Protein AF-F2U776-F1 (afdb_monomer_lite)

Structure (mmCIF, N/CA/C/O backbone):
data_AF-F2U776-F1
#
_entry.id   AF-F2U776-F1
#
loop_
_atom_site.group_PDB
_atom_site.id
_atom_site.type_symbol
_atom_site.label_atom_id
_atom_site.label_alt_id
_atom_site.label_comp_id
_atom_site.label_asym_id
_atom_site.label_entity_id
_atom_site.label_seq_id
_atom_site.pdbx_PDB_ins_code
_atom_site.Cartn_x
_atom_site.Cartn_y
_atom_site.Cartn_z
_atom_site.occupancy
_atom_site.B_iso_or_equiv
_atom_site.auth_seq_id
_atom_site.auth_comp_id
_atom_site.auth_asym_id
_atom_site.auth_atom_id
_atom_site.pdbx_PDB_model_num
ATOM 1 N N . MET A 1 1 ? -17.935 -45.907 -36.571 1.00 31.62 1 MET A N 1
ATOM 2 C CA . MET A 1 1 ? -17.083 -46.957 -37.171 1.00 31.62 1 MET A CA 1
ATOM 3 C C . MET A 1 1 ? -15.821 -46.990 -36.313 1.00 31.62 1 MET A C 1
ATOM 5 O O . MET A 1 1 ? -15.300 -45.922 -36.042 1.00 31.62 1 MET A O 1
ATOM 9 N N . GLU A 1 2 ? -15.523 -48.061 -35.570 1.00 27.98 2 GLU A N 1
ATOM 10 C CA . GLU A 1 2 ? -14.954 -49.338 -36.061 1.00 27.98 2 GLU A CA 1
ATOM 11 C C . GLU A 1 2 ? -13.571 -49.132 -36.712 1.00 27.98 2 GLU A C 1
ATOM 13 O O . GLU A 1 2 ? -13.506 -48.421 -37.706 1.00 27.98 2 GLU A O 1
ATOM 18 N N . ARG A 1 3 ? -12.446 -49.705 -36.234 1.00 29.72 3 ARG A N 1
ATOM 19 C CA . ARG A 1 3 ? -12.151 -50.647 -35.110 1.00 29.72 3 ARG A CA 1
ATOM 20 C C . ARG A 1 3 ? -10.824 -50.227 -34.423 1.00 29.72 3 ARG A C 1
ATOM 22 O O . ARG A 1 3 ? -10.019 -49.561 -35.056 1.00 29.72 3 ARG A O 1
ATOM 29 N N . GLN A 1 4 ? -10.623 -50.407 -33.107 1.00 36.78 4 GLN A N 1
ATOM 30 C CA . GLN A 1 4 ? -9.922 -51.544 -32.443 1.00 36.78 4 GLN A CA 1
ATOM 31 C C . GLN A 1 4 ? -8.743 -52.153 -33.247 1.00 36.78 4 GLN A C 1
ATOM 33 O O . GLN A 1 4 ? -8.875 -52.359 -34.445 1.00 36.78 4 GLN A O 1
ATOM 38 N N . THR A 1 5 ? -7.582 -52.534 -32.690 1.00 39.44 5 THR A N 1
ATOM 39 C CA . THR A 1 5 ? -7.150 -52.944 -31.320 1.00 39.44 5 THR A CA 1
ATOM 40 C C . THR A 1 5 ? -5.742 -52.361 -31.035 1.00 39.44 5 THR A C 1
ATOM 42 O O . THR A 1 5 ? -5.087 -51.940 -31.980 1.00 39.44 5 THR A O 1
ATOM 45 N N . ARG A 1 6 ? -5.163 -52.281 -29.823 1.00 33.88 6 ARG A N 1
ATOM 46 C CA . ARG A 1 6 ? -5.210 -53.077 -28.567 1.00 33.88 6 ARG A CA 1
ATOM 47 C C . ARG A 1 6 ? -5.164 -52.103 -27.355 1.00 33.88 6 ARG A C 1
ATOM 49 O O . ARG A 1 6 ? -4.855 -50.940 -27.561 1.00 33.88 6 ARG A O 1
ATOM 56 N N . ALA A 1 7 ? -5.431 -52.470 -26.099 1.00 26.92 7 ALA A N 1
ATOM 57 C CA . ALA A 1 7 ? -5.542 -53.794 -25.479 1.00 26.92 7 ALA A CA 1
ATOM 58 C C . ALA A 1 7 ? -6.696 -53.867 -24.455 1.00 26.92 7 ALA A C 1
ATOM 60 O O . ALA A 1 7 ? -7.111 -52.851 -23.909 1.00 26.92 7 ALA A O 1
ATOM 61 N N . ALA A 1 8 ? -7.188 -55.080 -24.181 1.00 27.41 8 ALA A N 1
ATOM 62 C CA . ALA A 1 8 ? -8.235 -55.346 -23.190 1.00 27.41 8 ALA A CA 1
ATOM 63 C C . ALA A 1 8 ? -7.960 -56.675 -22.458 1.00 27.41 8 ALA A C 1
ATOM 65 O O . ALA A 1 8 ? -8.485 -57.725 -22.823 1.00 27.41 8 ALA A O 1
ATOM 66 N N . ALA A 1 9 ? -7.075 -56.617 -21.462 1.00 30.56 9 ALA A N 1
ATOM 67 C CA . ALA A 1 9 ? -6.707 -57.692 -20.536 1.00 30.56 9 ALA A CA 1
ATOM 68 C C . ALA A 1 9 ? -5.895 -57.039 -19.394 1.00 30.56 9 ALA A C 1
ATOM 70 O O . ALA A 1 9 ? -4.898 -56.393 -19.694 1.00 30.56 9 ALA A O 1
ATOM 71 N N . LEU A 1 10 ? -6.244 -57.098 -18.104 1.00 28.78 10 LEU A N 1
ATOM 72 C CA . LEU A 1 10 ? -7.331 -57.787 -17.389 1.00 28.78 10 LEU A CA 1
ATOM 73 C C . LEU A 1 10 ? -8.234 -56.772 -16.659 1.00 28.78 10 LEU A C 1
ATOM 75 O O . LEU A 1 10 ? -7.736 -55.816 -16.077 1.00 28.78 10 LEU A O 1
ATOM 79 N N . LEU A 1 11 ? -9.540 -57.047 -16.579 1.00 32.41 11 LEU A N 1
ATOM 80 C CA . LEU A 1 11 ? -10.465 -56.376 -15.653 1.00 32.41 11 LEU A CA 1
ATOM 81 C C . LEU A 1 11 ? -11.256 -57.458 -14.907 1.00 32.41 11 LEU A C 1
ATOM 83 O O . LEU A 1 11 ? -12.336 -57.855 -15.335 1.00 32.41 11 LEU A O 1
ATOM 87 N N . LEU A 1 12 ? -10.647 -58.030 -13.859 1.00 32.81 12 LEU A N 1
ATOM 88 C CA . LEU A 1 12 ? -11.198 -59.211 -13.176 1.00 32.81 12 LEU A CA 1
ATOM 89 C C . LEU A 1 12 ? -10.659 -59.432 -11.740 1.00 32.81 12 LEU A C 1
ATOM 91 O O . LEU A 1 12 ? -10.381 -60.566 -11.366 1.00 32.81 12 LEU A O 1
ATOM 95 N N . PHE A 1 13 ? -10.486 -58.373 -10.929 1.00 31.08 13 PHE A N 1
ATOM 96 C CA . PHE A 1 13 ? -10.065 -58.539 -9.517 1.00 31.08 13 PHE A CA 1
ATOM 97 C C . PHE A 1 13 ? -10.500 -57.447 -8.504 1.00 31.08 13 PHE A C 1
ATOM 99 O O . PHE A 1 13 ? -9.905 -57.348 -7.437 1.00 31.08 13 PHE A O 1
ATOM 106 N N . VAL A 1 14 ? -11.528 -56.624 -8.782 1.00 34.31 14 VAL A N 1
ATOM 107 C CA . VAL A 1 14 ? -11.872 -55.454 -7.920 1.00 34.31 14 VAL A CA 1
ATOM 108 C C . VAL A 1 14 ? -13.353 -55.384 -7.485 1.00 34.31 14 VAL A C 1
ATOM 110 O O . VAL A 1 14 ? -13.890 -54.305 -7.273 1.00 34.31 14 VAL A O 1
ATOM 113 N N . VAL A 1 15 ? -14.039 -56.525 -7.318 1.00 34.31 15 VAL A N 1
ATOM 114 C CA . VAL A 1 15 ? -15.360 -56.584 -6.637 1.00 34.31 15 VAL A CA 1
ATOM 115 C C . VAL A 1 15 ? -15.468 -57.848 -5.767 1.00 34.31 15 VAL A C 1
ATOM 117 O O . VAL A 1 15 ? -16.225 -58.766 -6.070 1.00 34.31 15 VAL A O 1
ATOM 120 N N . ALA A 1 16 ? -14.669 -57.925 -4.696 1.00 28.88 16 ALA A N 1
ATOM 121 C CA . ALA A 1 16 ? -14.733 -59.024 -3.716 1.00 28.88 16 ALA A CA 1
ATOM 122 C C . ALA A 1 16 ? -14.216 -58.653 -2.302 1.00 28.88 16 ALA A C 1
ATOM 124 O O . ALA A 1 16 ? -13.761 -59.525 -1.567 1.00 28.88 16 ALA A O 1
ATOM 125 N N . ALA A 1 17 ? -14.267 -57.373 -1.912 1.00 29.36 17 ALA A N 1
ATOM 126 C CA . ALA A 1 17 ? -13.871 -56.918 -0.574 1.00 29.36 17 ALA A CA 1
ATOM 127 C C . ALA A 1 17 ? -14.722 -55.714 -0.129 1.00 29.36 17 ALA A C 1
ATOM 129 O O . ALA A 1 17 ? -14.384 -54.565 -0.395 1.00 29.36 17 ALA A O 1
ATOM 130 N N . LEU A 1 18 ? -15.851 -55.991 0.528 1.00 33.75 18 LEU A N 1
ATOM 131 C CA . LEU A 1 18 ? -16.645 -54.990 1.248 1.00 33.75 18 LEU A CA 1
ATOM 132 C C . LEU A 1 18 ? -16.301 -55.011 2.745 1.00 33.75 18 LEU A C 1
ATOM 134 O O . LEU A 1 18 ? -15.897 -56.042 3.278 1.00 33.75 18 LEU A O 1
ATOM 138 N N . SER A 1 19 ? -16.551 -53.877 3.406 1.00 34.94 19 SER A N 1
ATOM 139 C CA . SER A 1 19 ? -16.680 -53.712 4.864 1.00 34.94 19 SER A CA 1
ATOM 140 C C . SER A 1 19 ? -15.535 -54.231 5.753 1.00 34.94 19 SER A C 1
ATOM 142 O O . SER A 1 19 ? -15.598 -55.335 6.292 1.00 34.94 19 SER A O 1
ATOM 144 N N . ALA A 1 20 ? -14.577 -53.348 6.036 1.00 29.34 20 ALA A N 1
ATOM 145 C CA . ALA A 1 20 ? -13.920 -53.249 7.340 1.00 29.34 20 ALA A CA 1
ATOM 146 C C . ALA A 1 20 ? -13.562 -51.774 7.600 1.00 29.34 20 ALA A C 1
ATOM 148 O O . ALA A 1 20 ? -13.175 -51.068 6.669 1.00 29.34 20 ALA A O 1
ATOM 149 N N . ASP A 1 21 ? -13.714 -51.299 8.837 1.00 35.12 21 ASP A N 1
ATOM 150 C CA . ASP A 1 21 ? -13.443 -49.903 9.188 1.00 35.12 21 ASP A CA 1
ATOM 151 C C . ASP A 1 21 ? -11.970 -49.519 9.036 1.00 35.12 21 ASP A C 1
ATOM 153 O O . ASP A 1 21 ? -11.085 -50.192 9.573 1.00 35.12 21 ASP A O 1
ATOM 157 N N . ARG A 1 22 ? -11.736 -48.323 8.482 1.00 30.34 22 ARG A N 1
ATOM 158 C CA . ARG A 1 22 ? -10.868 -47.345 9.152 1.00 30.34 22 ARG A CA 1
ATOM 159 C C . ARG A 1 22 ? -11.071 -45.919 8.648 1.00 30.34 22 ARG A C 1
ATOM 161 O O . ARG A 1 22 ? -10.611 -45.548 7.575 1.00 30.34 22 ARG A O 1
ATOM 168 N N . ALA A 1 23 ? -11.643 -45.084 9.512 1.00 32.53 23 ALA A N 1
ATOM 169 C CA . ALA A 1 23 ? -11.255 -43.683 9.546 1.00 32.53 23 ALA A CA 1
ATOM 170 C C . ALA A 1 23 ? -9.793 -43.624 10.024 1.00 32.53 23 ALA A C 1
ATOM 172 O O . ALA A 1 23 ? -9.512 -43.813 11.208 1.00 32.53 23 ALA A O 1
ATOM 173 N N . GLN A 1 24 ? -8.856 -43.429 9.097 1.00 35.75 24 GLN A N 1
ATOM 174 C CA . GLN A 1 24 ? -7.484 -43.055 9.431 1.00 35.75 24 GLN A CA 1
ATOM 175 C C . GLN A 1 24 ? -7.376 -41.536 9.362 1.00 35.75 24 GLN A C 1
ATOM 177 O O . GLN A 1 24 ? -7.664 -40.932 8.333 1.00 35.75 24 GLN A O 1
ATOM 182 N N . SER A 1 25 ? -6.964 -40.930 10.472 1.00 37.38 25 SER A N 1
ATOM 183 C CA . SER A 1 25 ? -6.558 -39.529 10.513 1.00 37.38 25 SER A CA 1
ATOM 184 C C . SER A 1 25 ? -5.449 -39.295 9.490 1.00 37.38 25 SER A C 1
ATOM 186 O O . SER A 1 25 ? -4.417 -39.969 9.553 1.00 37.38 25 SER A O 1
ATOM 188 N N . GLN A 1 26 ? -5.637 -38.332 8.588 1.00 47.69 26 GLN A N 1
ATOM 189 C CA . GLN A 1 26 ? -4.534 -37.797 7.796 1.00 47.69 26 GLN A CA 1
ATOM 190 C C . GLN A 1 26 ? -3.515 -37.204 8.775 1.00 47.69 26 GLN A C 1
ATOM 192 O O . GLN A 1 26 ? -3.814 -36.242 9.479 1.00 47.69 26 GLN A O 1
ATOM 197 N N . SER A 1 27 ? -2.341 -37.828 8.880 1.00 55.12 27 SER A N 1
ATOM 198 C CA . SER A 1 27 ? -1.219 -37.249 9.616 1.00 55.12 27 SER A CA 1
ATOM 199 C C . SER A 1 27 ? -0.654 -36.097 8.787 1.00 55.12 27 SER A C 1
ATOM 201 O O . SER A 1 27 ? -0.427 -36.228 7.580 1.00 55.12 27 SER A O 1
ATOM 203 N N . THR A 1 28 ? -0.453 -34.966 9.456 1.00 60.34 28 THR A N 1
ATOM 204 C CA . THR A 1 28 ? 0.184 -33.760 8.917 1.00 60.34 28 THR A CA 1
ATOM 205 C C . THR A 1 28 ? 1.711 -33.842 8.980 1.00 60.34 28 THR A C 1
ATOM 207 O O . THR A 1 28 ? 2.383 -32.875 8.640 1.00 60.34 28 THR A O 1
ATOM 210 N N . ASP A 1 29 ? 2.271 -34.967 9.436 1.00 69.69 29 ASP A N 1
ATOM 211 C CA . ASP A 1 29 ? 3.666 -35.069 9.854 1.00 69.69 29 ASP A CA 1
ATOM 212 C C . ASP A 1 29 ? 4.610 -35.436 8.705 1.00 69.69 29 ASP A C 1
ATOM 214 O O . ASP A 1 29 ? 4.379 -36.402 7.972 1.00 69.69 29 ASP A O 1
ATOM 218 N N . ALA A 1 30 ? 5.722 -34.706 8.600 1.00 66.50 30 ALA A N 1
ATOM 219 C CA . ALA A 1 30 ? 6.781 -34.988 7.640 1.00 66.50 30 ALA A CA 1
ATOM 220 C C . ALA A 1 30 ? 7.526 -36.291 7.989 1.00 66.50 30 ALA A C 1
ATOM 222 O O . ALA A 1 30 ? 7.537 -37.251 7.212 1.00 66.50 30 ALA A O 1
ATOM 223 N N . CYS A 1 31 ? 8.103 -36.344 9.195 1.00 76.31 31 CYS A N 1
ATOM 224 C CA . CYS A 1 31 ? 8.897 -37.465 9.694 1.00 76.31 31 CYS A CA 1
ATOM 225 C C . CYS A 1 31 ? 8.284 -38.044 10.981 1.00 76.31 31 CYS A C 1
ATOM 227 O O . CYS A 1 31 ? 7.831 -37.306 11.854 1.00 76.31 31 CYS A O 1
ATOM 229 N N . THR A 1 32 ? 8.321 -39.371 11.148 1.00 67.31 32 THR A N 1
ATOM 230 C CA . THR A 1 32 ? 8.000 -40.001 12.444 1.00 67.31 32 THR A CA 1
ATOM 231 C C . THR A 1 32 ? 9.248 -40.079 13.332 1.00 67.31 32 THR A C 1
ATOM 233 O O . THR A 1 32 ? 10.378 -39.998 12.844 1.00 67.31 32 THR A O 1
ATOM 236 N N . ALA A 1 33 ? 9.059 -40.301 14.638 1.00 55.88 33 ALA A N 1
ATOM 237 C CA . ALA A 1 33 ? 10.112 -40.344 15.664 1.00 55.88 33 ALA A CA 1
ATOM 238 C C . ALA A 1 33 ? 11.085 -41.554 15.583 1.00 55.88 33 ALA A C 1
ATOM 240 O O . ALA A 1 33 ? 11.598 -42.014 16.602 1.00 55.88 33 ALA A O 1
ATOM 241 N N . GLY A 1 34 ? 11.329 -42.087 14.383 1.00 53.41 34 GLY A N 1
ATOM 242 C CA . GLY A 1 34 ? 12.240 -43.203 14.119 1.00 53.41 34 GLY A CA 1
ATOM 243 C C . GLY A 1 34 ? 12.725 -43.322 12.667 1.00 53.41 34 GLY A C 1
ATOM 244 O O . GLY A 1 34 ? 13.192 -44.392 12.291 1.00 53.41 34 GLY A O 1
ATOM 245 N N . GLY A 1 35 ? 12.587 -42.280 11.835 1.00 51.94 35 GLY A N 1
ATOM 246 C CA . GLY A 1 35 ? 13.133 -42.259 10.463 1.00 51.94 35 GLY A CA 1
ATOM 247 C C . GLY A 1 35 ? 12.410 -43.141 9.431 1.00 51.94 35 GLY A C 1
ATOM 248 O O . GLY A 1 35 ? 12.839 -43.225 8.286 1.00 51.94 35 GLY A O 1
ATOM 249 N N . LEU A 1 36 ? 11.300 -43.781 9.807 1.00 48.84 36 LEU A N 1
ATOM 250 C CA . LEU A 1 36 ? 10.407 -44.508 8.899 1.00 48.84 36 LEU A CA 1
ATOM 251 C C . LEU A 1 36 ? 9.158 -43.659 8.655 1.00 48.84 36 LEU A C 1
ATOM 253 O O . LEU A 1 36 ? 8.496 -43.245 9.608 1.00 48.84 36 LEU A O 1
ATOM 257 N N . SER A 1 37 ? 8.859 -43.338 7.400 1.00 51.41 37 SER A N 1
ATOM 258 C CA . SER A 1 37 ? 7.905 -42.272 7.094 1.00 51.41 37 SER A CA 1
ATOM 259 C C . SER A 1 37 ? 6.441 -42.702 7.087 1.00 51.41 37 SER A C 1
ATOM 261 O O . SER A 1 37 ? 6.101 -43.871 6.904 1.00 51.41 37 SER A O 1
ATOM 263 N N . ALA A 1 38 ? 5.570 -41.705 7.260 1.00 59.19 38 ALA A N 1
ATOM 264 C CA . ALA A 1 38 ? 4.174 -41.782 6.845 1.00 59.19 38 ALA A CA 1
ATOM 265 C C . ALA A 1 38 ? 3.949 -41.122 5.469 1.00 59.19 38 ALA A C 1
ATOM 267 O O . ALA A 1 38 ? 3.064 -41.570 4.741 1.00 59.19 38 ALA A O 1
ATOM 268 N N . ARG A 1 39 ? 4.724 -40.073 5.118 1.00 76.38 39 ARG A N 1
ATOM 269 C CA . ARG A 1 39 ? 4.600 -39.331 3.842 1.00 76.38 39 ARG A CA 1
ATOM 270 C C . ARG A 1 39 ? 5.926 -38.861 3.205 1.00 76.38 39 ARG A C 1
ATOM 272 O O . ARG A 1 39 ? 6.029 -38.970 1.992 1.00 76.38 39 ARG A O 1
ATOM 279 N N . CYS A 1 40 ? 6.933 -38.398 3.963 1.00 86.38 40 CYS A N 1
ATOM 280 C CA . CYS A 1 40 ? 8.183 -37.829 3.402 1.00 86.38 40 CYS A CA 1
ATOM 281 C C . CYS A 1 40 ? 9.423 -38.722 3.582 1.00 86.38 40 CYS A C 1
ATOM 283 O O . CYS A 1 40 ? 9.559 -39.384 4.607 1.00 86.38 40 CYS A O 1
ATOM 285 N N . ALA A 1 41 ? 10.377 -38.714 2.651 1.00 87.19 41 ALA A N 1
ATOM 286 C CA . ALA A 1 41 ? 11.663 -39.390 2.819 1.00 87.19 41 ALA A CA 1
ATOM 287 C C . ALA A 1 41 ? 12.618 -38.547 3.688 1.00 87.19 41 ALA A C 1
ATOM 289 O O . ALA A 1 41 ? 13.099 -37.500 3.264 1.00 87.19 41 ALA A O 1
ATOM 290 N N . CYS A 1 42 ? 12.910 -39.010 4.906 1.00 87.31 42 CYS A N 1
ATOM 291 C CA . CYS A 1 42 ? 13.800 -38.322 5.847 1.00 87.31 42 CYS A CA 1
ATOM 292 C C . CYS A 1 42 ? 15.104 -39.122 6.007 1.00 87.31 42 CYS A C 1
ATOM 294 O O . CYS A 1 42 ? 15.063 -40.244 6.514 1.00 87.31 42 CYS A O 1
ATOM 296 N N . TYR A 1 43 ? 16.244 -38.583 5.563 1.00 85.44 43 TYR A N 1
ATOM 297 C CA . TYR A 1 43 ? 17.527 -39.303 5.541 1.00 85.44 43 TYR A CA 1
ATOM 298 C C . TYR A 1 43 ? 18.744 -38.393 5.772 1.00 85.44 43 TYR A C 1
ATOM 300 O O . TYR A 1 43 ? 18.673 -37.171 5.672 1.00 85.44 43 TYR A O 1
ATOM 308 N N . GLU A 1 44 ? 19.887 -39.002 6.085 1.00 83.25 44 GLU A N 1
ATOM 309 C CA . GLU A 1 44 ? 21.158 -38.313 6.334 1.00 83.25 44 GLU A CA 1
ATOM 310 C C . GLU A 1 44 ? 22.194 -38.722 5.283 1.00 83.25 44 GLU A C 1
ATOM 312 O O . GLU A 1 44 ? 22.385 -39.904 4.998 1.00 83.25 44 GLU A O 1
ATOM 317 N N . SER A 1 45 ? 22.865 -37.727 4.708 1.00 80.94 45 SER A N 1
ATOM 318 C CA . SER A 1 45 ? 23.924 -37.870 3.712 1.00 80.94 45 SER A CA 1
ATOM 319 C C . SER A 1 45 ? 25.022 -36.858 4.041 1.00 80.94 45 SER A C 1
ATOM 321 O O . SER A 1 45 ? 25.077 -35.777 3.459 1.00 80.94 45 SER A O 1
ATOM 323 N N . LEU A 1 46 ? 25.861 -37.222 5.020 1.00 73.19 46 LEU A N 1
ATOM 324 C CA . LEU A 1 46 ? 26.871 -36.363 5.654 1.00 73.19 46 LEU A CA 1
ATOM 325 C C . LEU A 1 46 ? 27.607 -35.451 4.644 1.00 73.19 46 LEU A C 1
ATOM 327 O O . LEU A 1 46 ? 28.217 -35.972 3.707 1.00 73.19 46 LEU A O 1
ATOM 331 N N . PRO A 1 47 ? 27.614 -34.118 4.851 1.00 79.19 47 PRO A N 1
ATOM 332 C CA . PRO A 1 47 ? 27.224 -33.411 6.078 1.00 79.19 47 PRO A CA 1
ATOM 333 C C . PRO A 1 47 ? 25.717 -33.143 6.241 1.00 79.19 47 PRO A C 1
ATOM 335 O O . PRO A 1 47 ? 25.316 -32.685 7.307 1.00 79.19 47 PRO A O 1
ATOM 338 N N . ASP A 1 48 ? 24.897 -33.411 5.225 1.00 87.25 48 ASP A N 1
ATOM 339 C CA . ASP A 1 48 ? 23.533 -32.886 5.126 1.00 87.25 48 ASP A CA 1
ATOM 340 C C . ASP A 1 48 ? 22.436 -33.824 5.650 1.00 87.25 48 ASP A C 1
ATOM 342 O O . ASP A 1 48 ? 22.544 -35.056 5.613 1.00 87.25 48 ASP A O 1
ATOM 346 N N . ARG A 1 49 ? 21.337 -33.215 6.113 1.00 89.19 49 ARG A N 1
ATOM 347 C CA . ARG A 1 49 ? 20.133 -33.888 6.609 1.00 89.19 49 ARG A CA 1
ATOM 348 C C . ARG A 1 49 ? 18.933 -33.469 5.765 1.00 89.19 49 ARG A C 1
ATOM 350 O O . ARG A 1 49 ? 18.519 -32.310 5.794 1.00 89.19 49 ARG A O 1
ATOM 357 N N . PHE A 1 50 ? 18.396 -34.429 5.023 1.00 91.81 50 PHE A N 1
ATOM 358 C CA . PHE A 1 50 ? 17.360 -34.241 4.017 1.00 91.81 50 PHE A CA 1
ATOM 359 C C . PHE A 1 50 ? 15.980 -34.604 4.564 1.00 91.81 50 PHE A C 1
ATOM 361 O O . PHE A 1 50 ? 15.797 -35.654 5.189 1.00 91.81 50 PHE A O 1
ATOM 368 N N . VAL A 1 51 ? 14.999 -33.758 4.258 1.00 92.38 51 VAL A N 1
ATOM 369 C CA . VAL A 1 51 ? 13.567 -34.035 4.406 1.00 92.38 51 VAL A CA 1
ATOM 370 C C . VAL A 1 51 ? 12.912 -33.772 3.058 1.00 92.38 51 VAL A C 1
ATOM 372 O O . VAL A 1 51 ? 12.693 -32.623 2.680 1.00 92.38 51 VAL A O 1
ATOM 375 N N . ASP A 1 52 ? 12.627 -34.843 2.326 1.00 92.00 52 ASP A N 1
ATOM 376 C CA . ASP A 1 52 ? 12.004 -34.790 1.008 1.00 92.00 52 ASP A CA 1
ATOM 377 C C . ASP A 1 52 ? 10.522 -35.180 1.084 1.00 92.00 52 ASP A C 1
ATOM 379 O O . ASP A 1 52 ? 10.156 -36.349 1.218 1.00 92.00 52 ASP A O 1
ATOM 383 N N . CYS A 1 53 ? 9.664 -34.166 1.025 1.00 92.69 53 CYS A N 1
ATOM 384 C CA . CYS A 1 53 ? 8.210 -34.258 0.950 1.00 92.69 53 CYS A CA 1
ATOM 385 C C . CYS A 1 53 ? 7.687 -33.993 -0.479 1.00 92.69 53 CYS A C 1
ATOM 387 O O . CYS A 1 53 ? 6.520 -33.625 -0.646 1.00 92.69 53 CYS A O 1
ATOM 389 N N . THR A 1 54 ? 8.523 -34.128 -1.514 1.00 93.06 54 THR A N 1
ATOM 390 C CA . THR A 1 54 ? 8.132 -33.842 -2.903 1.00 93.06 54 THR A CA 1
ATOM 391 C C . THR A 1 54 ? 6.987 -34.751 -3.357 1.00 93.06 54 THR A C 1
ATOM 393 O O . THR A 1 54 ? 7.027 -35.964 -3.149 1.00 93.06 54 THR A O 1
ATOM 396 N N . SER A 1 55 ? 5.951 -34.182 -3.982 1.00 93.25 55 SER A N 1
ATOM 397 C CA . SER A 1 55 ? 4.737 -34.908 -4.410 1.00 93.25 55 SER A CA 1
ATOM 398 C C . SER A 1 55 ? 3.986 -35.662 -3.290 1.00 93.25 55 SER A C 1
ATOM 400 O O . SER A 1 55 ? 3.207 -36.576 -3.570 1.00 93.25 55 SER A O 1
ATOM 402 N N . ALA A 1 56 ? 4.195 -35.318 -2.013 1.00 89.69 56 ALA A N 1
ATOM 403 C CA . ALA A 1 56 ? 3.591 -36.033 -0.884 1.00 89.69 56 ALA A CA 1
ATOM 404 C C . ALA A 1 56 ? 2.092 -35.723 -0.666 1.00 89.69 56 ALA A C 1
ATOM 406 O O . ALA A 1 56 ? 1.414 -36.468 0.052 1.00 89.69 56 ALA A O 1
ATOM 407 N N . GLY A 1 57 ? 1.566 -34.656 -1.280 1.00 89.44 57 GLY A N 1
ATOM 408 C CA . GLY A 1 57 ? 0.160 -34.231 -1.256 1.00 89.44 57 GLY A CA 1
ATOM 409 C C . GLY A 1 57 ? -0.224 -33.381 -0.039 1.00 89.44 57 GLY A C 1
ATOM 410 O O . GLY A 1 57 ? -1.248 -33.654 0.595 1.00 89.44 57 GLY A O 1
ATOM 411 N N . PHE A 1 58 ? 0.625 -32.432 0.356 1.00 90.94 58 PHE A N 1
ATOM 412 C CA . PHE A 1 58 ? 0.337 -31.467 1.425 1.00 90.94 58 PHE A CA 1
ATOM 413 C C . PHE A 1 58 ? -0.332 -30.194 0.890 1.00 90.94 58 PHE A C 1
ATOM 415 O O . PHE A 1 58 ? 0.043 -29.696 -0.163 1.00 90.94 58 PHE A O 1
ATOM 422 N N . ASP A 1 59 ? -1.290 -29.656 1.640 1.00 91.38 59 ASP A N 1
ATOM 423 C CA . ASP A 1 59 ? -2.035 -28.418 1.369 1.00 91.38 59 ASP A CA 1
ATOM 424 C C . ASP A 1 59 ? -1.589 -27.223 2.248 1.00 91.38 59 ASP A C 1
ATOM 426 O O . ASP A 1 59 ? -1.885 -26.066 1.937 1.00 91.38 59 ASP A O 1
ATOM 430 N N . ASP A 1 60 ? -0.821 -27.496 3.307 1.00 90.69 60 ASP A N 1
ATOM 431 C CA . ASP A 1 60 ? -0.160 -26.531 4.199 1.00 90.69 60 ASP A CA 1
ATOM 432 C C . ASP A 1 60 ? 1.229 -27.078 4.618 1.00 90.69 60 ASP A C 1
ATOM 434 O O . ASP A 1 60 ? 1.575 -28.222 4.307 1.00 90.69 60 ASP A O 1
ATOM 438 N N . ILE A 1 61 ? 2.047 -26.285 5.316 1.00 91.06 61 ILE A N 1
ATOM 439 C CA . ILE A 1 61 ? 3.393 -26.696 5.756 1.00 91.06 61 ILE A CA 1
ATOM 440 C C . ILE A 1 61 ? 3.302 -27.875 6.756 1.00 91.06 61 ILE A C 1
ATOM 442 O O . ILE A 1 61 ? 2.615 -27.753 7.776 1.00 91.06 61 ILE A O 1
ATOM 446 N N . PRO A 1 62 ? 3.995 -29.012 6.526 1.00 89.25 62 PRO A N 1
ATOM 447 C CA . PRO A 1 62 ? 3.848 -30.199 7.366 1.00 89.25 62 PRO A CA 1
ATOM 448 C C . PRO A 1 62 ? 4.462 -30.042 8.764 1.00 89.25 62 PRO A C 1
ATOM 450 O O . PRO A 1 62 ? 5.483 -29.382 8.969 1.00 89.25 62 PRO A O 1
ATOM 453 N N . THR A 1 63 ? 3.857 -30.712 9.745 1.00 84.94 63 THR A N 1
ATOM 454 C CA . THR A 1 63 ? 4.322 -30.749 11.137 1.00 84.94 63 THR A CA 1
ATOM 455 C C . THR A 1 63 ? 5.506 -31.703 11.321 1.00 84.94 63 THR A C 1
ATOM 457 O O . THR A 1 63 ? 5.778 -32.565 10.488 1.00 84.94 63 THR A O 1
ATOM 460 N N . ASN A 1 64 ? 6.221 -31.579 12.445 1.00 84.25 64 ASN A N 1
ATOM 461 C CA . ASN A 1 64 ? 7.312 -32.489 12.830 1.00 84.25 64 ASN A CA 1
ATOM 462 C C . ASN A 1 64 ? 8.456 -32.621 11.794 1.00 84.25 64 ASN A C 1
ATOM 464 O O . ASN A 1 64 ? 9.045 -33.691 11.628 1.00 84.25 64 ASN A O 1
ATOM 468 N N . ILE A 1 65 ? 8.819 -31.511 11.140 1.00 89.00 65 ILE A N 1
ATOM 469 C CA . ILE A 1 65 ? 10.106 -31.368 10.440 1.00 89.00 65 ILE A CA 1
ATOM 470 C C . ILE A 1 65 ? 11.233 -31.318 11.501 1.00 89.00 65 ILE A C 1
ATOM 472 O O . ILE A 1 65 ? 11.148 -30.505 12.427 1.00 89.00 65 ILE A O 1
ATOM 476 N N . PRO A 1 66 ? 12.286 -32.157 11.422 1.00 87.94 66 PRO A N 1
ATOM 477 C CA . PRO A 1 66 ? 13.421 -32.108 12.345 1.00 87.94 66 PRO A CA 1
ATOM 478 C C . PRO A 1 66 ? 14.169 -30.765 12.308 1.00 87.94 66 PRO A C 1
ATOM 480 O O . PRO A 1 66 ? 14.538 -30.282 11.241 1.00 87.94 66 PRO A O 1
ATOM 483 N N . VAL A 1 67 ? 14.490 -30.199 13.474 1.00 88.81 67 VAL A N 1
ATOM 484 C CA . VAL A 1 67 ? 15.214 -28.910 13.592 1.00 88.81 67 VAL A CA 1
ATOM 485 C C . VAL A 1 67 ? 16.665 -28.946 13.085 1.00 88.81 67 VAL A C 1
ATOM 487 O O . VAL A 1 67 ? 17.271 -27.906 12.852 1.00 88.81 67 VAL A O 1
ATOM 490 N N . GLU A 1 68 ? 17.223 -30.141 12.888 1.00 88.00 68 GLU A N 1
ATOM 491 C CA . GLU A 1 68 ? 18.559 -30.375 12.314 1.00 88.00 68 GLU A CA 1
ATOM 492 C C . GLU A 1 68 ? 18.535 -30.547 10.780 1.00 88.00 68 GLU A C 1
ATOM 494 O O . GLU A 1 68 ? 19.548 -30.913 10.193 1.00 88.00 68 GLU A O 1
ATOM 499 N N . THR A 1 69 ? 17.388 -30.345 10.122 1.00 91.38 69 THR A N 1
ATOM 500 C CA . THR A 1 69 ? 17.271 -30.419 8.654 1.00 91.38 69 THR A CA 1
ATOM 501 C C . THR A 1 69 ? 18.130 -29.335 7.998 1.00 91.38 69 THR A C 1
ATOM 503 O O . THR A 1 69 ? 18.032 -28.170 8.379 1.00 91.38 69 THR A O 1
ATOM 506 N N . THR A 1 70 ? 18.934 -29.703 6.996 1.00 94.50 70 THR A N 1
ATOM 507 C CA . THR A 1 70 ? 19.705 -28.755 6.169 1.00 94.50 70 THR A CA 1
ATOM 508 C C . THR A 1 70 ? 19.109 -28.587 4.771 1.00 94.50 70 THR A C 1
ATOM 510 O O . THR A 1 70 ? 19.215 -27.504 4.196 1.00 94.50 70 THR A O 1
ATOM 513 N N . VAL A 1 71 ? 18.416 -29.605 4.249 1.00 95.31 71 VAL A N 1
ATOM 514 C CA . VAL A 1 71 ? 17.703 -29.557 2.963 1.00 95.31 71 VAL A CA 1
ATOM 515 C C . VAL A 1 71 ? 16.250 -29.977 3.165 1.00 95.31 71 VAL A C 1
ATOM 517 O O . VAL A 1 71 ? 15.978 -31.106 3.578 1.00 95.31 71 VAL A O 1
ATOM 520 N N . LEU A 1 72 ? 15.319 -29.073 2.861 1.00 95.44 72 LEU A N 1
ATOM 521 C CA . LEU A 1 72 ? 13.876 -29.293 2.954 1.00 95.44 72 LEU A CA 1
ATOM 522 C C . LEU A 1 72 ? 13.247 -29.154 1.562 1.00 95.44 72 LEU A C 1
ATOM 524 O O . LEU A 1 72 ? 13.251 -28.067 0.984 1.00 95.44 72 LEU A O 1
ATOM 528 N N . ALA A 1 73 ? 12.689 -30.243 1.034 1.00 96.31 73 ALA A N 1
ATOM 529 C CA . ALA A 1 73 ? 11.954 -30.232 -0.224 1.00 96.31 73 ALA A CA 1
ATOM 530 C C . ALA A 1 73 ? 10.452 -30.419 0.019 1.00 96.31 73 ALA A C 1
ATOM 532 O O . ALA A 1 73 ? 10.015 -31.409 0.601 1.00 96.31 73 ALA A O 1
ATOM 533 N N . LEU A 1 74 ? 9.666 -29.445 -0.433 1.00 95.69 74 LEU A N 1
ATOM 534 C CA . LEU A 1 74 ? 8.203 -29.384 -0.375 1.00 95.69 74 LEU A CA 1
ATOM 535 C C . LEU A 1 74 ? 7.604 -29.219 -1.789 1.00 95.69 74 LEU A C 1
ATOM 537 O O . LEU A 1 74 ? 6.443 -28.836 -1.935 1.00 95.69 74 LEU A O 1
ATOM 541 N N . ALA A 1 75 ? 8.380 -29.502 -2.838 1.00 96.69 75 ALA A N 1
ATOM 542 C CA . ALA A 1 75 ? 7.996 -29.272 -4.228 1.00 96.69 75 ALA A CA 1
ATOM 543 C C . ALA A 1 75 ? 6.816 -30.151 -4.700 1.00 96.69 75 ALA A C 1
ATOM 545 O O . ALA A 1 75 ? 6.572 -31.239 -4.172 1.00 96.69 75 ALA A O 1
ATOM 546 N N . HIS A 1 76 ? 6.083 -29.675 -5.708 1.00 96.75 76 HIS A N 1
ATOM 547 C CA . HIS A 1 76 ? 4.924 -30.337 -6.321 1.00 96.75 76 HIS A CA 1
ATOM 548 C C . HIS A 1 76 ? 3.863 -30.802 -5.302 1.00 96.75 76 HIS A C 1
ATOM 550 O O . HIS A 1 76 ? 3.369 -31.929 -5.353 1.00 96.75 76 HIS A O 1
ATOM 556 N N . ASN A 1 77 ? 3.529 -29.927 -4.351 1.00 94.81 77 ASN A N 1
ATOM 557 C CA . ASN A 1 77 ? 2.434 -30.100 -3.397 1.00 94.81 77 ASN A CA 1
ATOM 558 C C . ASN A 1 77 ? 1.313 -29.068 -3.665 1.00 94.81 77 ASN A C 1
ATOM 560 O O . ASN A 1 77 ? 1.435 -28.190 -4.519 1.00 94.81 77 ASN A O 1
ATOM 564 N N . ASP A 1 78 ? 0.204 -29.163 -2.933 1.00 95.12 78 ASP A N 1
ATOM 565 C CA . ASP A 1 78 ? -0.962 -28.277 -3.055 1.00 95.12 78 ASP A CA 1
ATOM 566 C C . ASP A 1 78 ? -0.859 -27.025 -2.150 1.00 95.12 78 ASP A C 1
ATOM 568 O O . ASP A 1 78 ? -1.861 -26.355 -1.887 1.00 95.12 78 ASP A O 1
ATOM 572 N N . ILE A 1 79 ? 0.339 -26.673 -1.660 1.00 95.19 79 ILE A N 1
ATOM 573 C CA . ILE A 1 79 ? 0.538 -25.569 -0.707 1.00 95.19 79 ILE A CA 1
ATOM 574 C C . ILE A 1 79 ? 0.240 -24.238 -1.409 1.00 95.19 79 ILE A C 1
ATOM 576 O O . ILE A 1 79 ? 0.844 -23.902 -2.426 1.00 95.19 79 ILE A O 1
ATOM 580 N N . THR A 1 80 ? -0.705 -23.453 -0.883 1.00 94.38 80 THR A N 1
ATOM 581 C CA . THR A 1 80 ? -1.219 -22.243 -1.567 1.00 94.38 80 THR A CA 1
ATOM 582 C C . THR A 1 80 ? -0.719 -20.908 -1.011 1.00 94.38 80 THR A C 1
ATOM 584 O O . THR A 1 80 ? -0.841 -19.877 -1.679 1.00 94.38 80 THR A O 1
ATOM 587 N N . ARG A 1 81 ? -0.135 -20.914 0.189 1.00 92.81 81 ARG A N 1
ATOM 588 C CA . ARG A 1 81 ? 0.392 -19.740 0.902 1.00 92.81 81 ARG A CA 1
ATOM 589 C C . ARG A 1 81 ? 1.486 -20.162 1.884 1.00 92.81 81 ARG A C 1
ATOM 591 O O . ARG A 1 81 ? 1.513 -21.322 2.281 1.00 92.81 81 ARG A O 1
ATOM 598 N N . ILE A 1 82 ? 2.315 -19.220 2.333 1.00 91.88 82 ILE A N 1
ATOM 599 C CA . ILE A 1 82 ? 3.259 -19.450 3.442 1.00 91.88 82 ILE A CA 1
ATOM 600 C C . ILE A 1 82 ? 2.970 -18.454 4.576 1.00 91.88 82 ILE A C 1
ATOM 602 O O . ILE A 1 82 ? 3.154 -17.251 4.360 1.00 91.88 82 ILE A O 1
ATOM 606 N N . PRO A 1 83 ? 2.515 -18.924 5.757 1.00 89.19 83 PRO A N 1
ATOM 607 C CA . PRO A 1 83 ? 2.245 -18.064 6.906 1.00 89.19 83 PRO A CA 1
ATOM 608 C C . PRO A 1 83 ? 3.500 -17.433 7.520 1.00 89.19 83 PRO A C 1
ATOM 610 O O . PRO A 1 83 ? 4.593 -18.003 7.475 1.00 89.19 83 PRO A O 1
ATOM 613 N N . GLY A 1 84 ? 3.336 -16.276 8.162 1.00 87.56 84 GLY A N 1
ATOM 614 C CA . GLY A 1 84 ? 4.427 -15.578 8.844 1.00 87.56 84 GLY A CA 1
ATOM 615 C C . GLY A 1 84 ? 5.076 -16.426 9.948 1.00 87.56 84 GLY A C 1
ATOM 616 O O . GLY A 1 84 ? 4.385 -17.029 10.767 1.00 87.56 84 GLY A O 1
ATOM 617 N N . GLN A 1 85 ? 6.413 -16.432 10.009 1.00 85.19 85 GLN A N 1
ATOM 618 C CA . GLN A 1 85 ? 7.232 -17.126 11.022 1.00 85.19 85 GLN A CA 1
ATOM 619 C C . GLN A 1 85 ? 7.112 -18.664 11.068 1.00 85.19 85 GLN A C 1
ATOM 621 O O . GLN A 1 85 ? 7.643 -19.273 12.000 1.00 85.19 85 GLN A O 1
ATOM 626 N N . VAL A 1 86 ? 6.464 -19.312 10.090 1.00 88.94 86 VAL A N 1
ATOM 627 C CA . VAL A 1 86 ? 6.215 -20.770 10.106 1.00 88.94 86 VAL A CA 1
ATOM 628 C C . VAL A 1 86 ? 7.501 -21.610 10.182 1.00 88.94 86 VAL A C 1
ATOM 630 O O . VAL A 1 86 ? 7.504 -22.681 10.785 1.00 88.94 86 VAL A O 1
ATOM 633 N N . PHE A 1 87 ? 8.615 -21.096 9.652 1.00 89.94 87 PHE A N 1
ATOM 634 C CA . PHE A 1 87 ? 9.915 -21.772 9.636 1.00 89.94 87 PHE A CA 1
ATOM 635 C C . PHE A 1 87 ? 10.875 -21.370 10.776 1.00 89.94 87 PHE A C 1
ATOM 637 O O . PHE A 1 87 ? 12.046 -21.744 10.729 1.00 89.94 87 PHE A O 1
ATOM 644 N N . ASN A 1 88 ? 10.435 -20.638 11.813 1.00 87.81 88 ASN A N 1
ATOM 645 C CA . ASN A 1 88 ? 11.360 -20.024 12.789 1.00 87.81 88 ASN A CA 1
ATOM 646 C C . ASN A 1 88 ? 12.221 -21.005 13.620 1.00 87.81 88 ASN A C 1
ATOM 648 O O . ASN A 1 88 ? 13.212 -20.593 14.219 1.00 87.81 88 ASN A O 1
ATOM 652 N N . THR A 1 89 ? 11.872 -22.295 13.646 1.00 85.69 89 THR A N 1
ATOM 653 C CA . THR A 1 89 ? 12.638 -23.360 14.316 1.00 85.69 89 THR A CA 1
ATOM 654 C C . THR A 1 89 ? 13.662 -24.047 13.407 1.00 85.69 89 THR A C 1
ATOM 656 O O . THR A 1 89 ? 14.469 -24.838 13.894 1.00 85.69 89 THR A O 1
ATOM 659 N N . LEU A 1 90 ? 13.644 -23.770 12.100 1.00 90.31 90 LEU A N 1
ATOM 660 C CA . LEU A 1 90 ? 14.443 -24.448 11.075 1.00 90.31 90 LEU A CA 1
ATOM 661 C C . LEU A 1 90 ? 15.713 -23.657 10.718 1.00 90.31 90 LEU A C 1
ATOM 663 O O . LEU A 1 90 ? 16.073 -23.514 9.551 1.00 90.31 90 LEU A O 1
ATOM 667 N N . THR A 1 91 ? 16.408 -23.150 11.739 1.00 91.56 91 THR A N 1
ATOM 668 C CA . THR A 1 91 ? 17.575 -22.254 11.605 1.00 91.56 91 THR A CA 1
ATOM 669 C C . THR A 1 91 ? 18.741 -22.853 10.808 1.00 91.56 91 THR A C 1
ATOM 671 O O . THR A 1 91 ? 19.569 -22.105 10.290 1.00 91.56 91 THR A O 1
ATOM 674 N N . ASN A 1 92 ? 18.805 -24.186 10.699 1.00 92.50 92 ASN A N 1
ATOM 675 C CA . ASN A 1 92 ? 19.849 -24.944 10.003 1.00 92.50 92 ASN A CA 1
ATOM 676 C C . ASN A 1 92 ? 19.566 -25.195 8.508 1.00 92.50 92 ASN A C 1
ATOM 678 O O . ASN A 1 92 ? 20.464 -25.665 7.805 1.00 92.50 92 ASN A O 1
ATOM 682 N N . VAL A 1 93 ? 18.353 -24.910 8.012 1.00 95.25 93 VAL A N 1
ATOM 683 C CA . VAL A 1 93 ? 17.995 -25.165 6.607 1.00 95.25 93 VAL A CA 1
ATOM 684 C C . VAL A 1 93 ? 18.763 -24.213 5.696 1.00 95.25 93 VAL A C 1
ATOM 686 O O . VAL A 1 93 ? 18.645 -22.997 5.819 1.00 95.25 93 VAL A O 1
ATOM 689 N N . ARG A 1 94 ? 19.528 -24.793 4.768 1.00 95.75 94 ARG A N 1
ATOM 690 C CA . ARG A 1 94 ? 20.308 -24.105 3.732 1.00 95.75 94 ARG A CA 1
ATOM 691 C C . ARG A 1 94 ? 19.620 -24.090 2.381 1.00 95.75 94 ARG A C 1
ATOM 693 O O . ARG A 1 94 ? 19.821 -23.150 1.623 1.00 95.75 94 ARG A O 1
ATOM 700 N N . VAL A 1 95 ? 18.826 -25.115 2.082 1.00 97.31 95 VAL A N 1
ATOM 701 C CA . VAL A 1 95 ? 18.128 -25.250 0.802 1.00 97.31 95 VAL A CA 1
ATOM 702 C C . VAL A 1 95 ? 16.657 -25.549 1.059 1.00 97.31 95 VAL A C 1
ATOM 704 O O . VAL A 1 95 ? 16.332 -26.530 1.735 1.00 97.31 95 VAL A O 1
ATOM 707 N N . LEU A 1 96 ? 15.781 -24.703 0.516 1.00 97.00 96 LEU A N 1
ATOM 708 C CA . LEU A 1 96 ? 14.330 -24.851 0.579 1.00 97.00 96 LEU A CA 1
ATOM 709 C C . LEU A 1 96 ? 13.740 -24.877 -0.837 1.00 97.00 96 LEU A C 1
ATOM 711 O O . LEU A 1 96 ? 13.758 -23.861 -1.534 1.00 97.00 96 LEU A O 1
ATOM 715 N N . TYR A 1 97 ? 13.197 -26.030 -1.231 1.00 98.12 97 TYR A N 1
ATOM 716 C CA . TYR A 1 97 ? 12.454 -26.206 -2.484 1.00 98.12 97 TYR A CA 1
ATOM 717 C C . TYR A 1 97 ? 10.949 -26.133 -2.218 1.00 98.12 97 TYR A C 1
ATOM 719 O O . TYR A 1 97 ? 10.409 -26.940 -1.459 1.00 98.12 97 TYR A O 1
ATOM 727 N N . LEU A 1 98 ? 10.271 -25.175 -2.844 1.00 96.81 98 LEU A N 1
ATOM 728 C CA . LEU A 1 98 ? 8.823 -24.931 -2.774 1.00 96.81 98 LEU A CA 1
ATOM 729 C C . LEU A 1 98 ? 8.197 -24.899 -4.180 1.00 96.81 98 LEU A C 1
ATOM 731 O O . LEU A 1 98 ? 7.113 -24.358 -4.397 1.00 96.81 98 LEU A O 1
ATOM 735 N N . ASP A 1 99 ? 8.894 -25.474 -5.150 1.00 97.75 99 ASP A N 1
ATOM 736 C CA . ASP A 1 99 ? 8.593 -25.381 -6.574 1.00 97.75 99 ASP A CA 1
ATOM 737 C C . ASP A 1 99 ? 7.303 -26.124 -6.950 1.00 97.75 99 ASP A C 1
ATOM 739 O O . ASP A 1 99 ? 6.880 -27.046 -6.249 1.00 97.75 99 ASP A O 1
ATOM 743 N N . GLY A 1 100 ? 6.636 -25.716 -8.029 1.00 97.19 100 GLY A N 1
ATOM 744 C CA . GLY A 1 100 ? 5.431 -26.376 -8.542 1.00 97.19 100 GLY A CA 1
ATOM 745 C C . GLY A 1 100 ? 4.252 -26.417 -7.562 1.00 97.19 100 GLY A C 1
ATOM 746 O O . GLY A 1 100 ? 3.435 -27.336 -7.631 1.00 97.19 100 GLY A O 1
ATOM 747 N N . ASN A 1 101 ? 4.188 -25.471 -6.619 1.00 93.44 101 ASN A N 1
ATOM 748 C CA . ASN A 1 101 ? 3.124 -25.363 -5.623 1.00 93.44 101 ASN A CA 1
ATOM 749 C C . ASN A 1 101 ? 2.038 -24.351 -6.049 1.00 93.44 101 ASN A C 1
ATOM 751 O O . ASN A 1 101 ? 2.097 -23.671 -7.076 1.00 93.44 101 ASN A O 1
ATOM 755 N N . GLY A 1 102 ? 0.981 -24.236 -5.246 1.00 94.50 102 GLY A N 1
ATOM 756 C CA . GLY A 1 102 ? -0.107 -23.283 -5.455 1.00 94.50 102 GLY A CA 1
ATOM 757 C C . GLY A 1 102 ? 0.177 -21.848 -4.988 1.00 94.50 102 GLY A C 1
ATOM 758 O O . GLY A 1 102 ? -0.786 -21.074 -4.894 1.00 94.50 102 GLY A O 1
ATOM 759 N N . LEU A 1 103 ? 1.425 -21.493 -4.646 1.00 94.88 103 LEU A N 1
ATOM 760 C CA . LEU A 1 103 ? 1.740 -20.280 -3.883 1.00 94.88 103 LEU A CA 1
ATOM 761 C C . LEU A 1 103 ? 1.390 -19.012 -4.657 1.00 94.88 103 LEU A C 1
ATOM 763 O O . LEU A 1 103 ? 1.989 -18.703 -5.683 1.00 94.88 103 LEU A O 1
ATOM 767 N N . HIS A 1 104 ? 0.445 -18.243 -4.126 1.00 92.38 104 HIS A N 1
ATOM 768 C CA . HIS A 1 104 ? 0.056 -16.929 -4.651 1.00 92.38 104 HIS A CA 1
ATOM 769 C C . HIS A 1 104 ? 0.149 -15.818 -3.595 1.00 92.38 104 HIS A C 1
ATOM 771 O O . HIS A 1 104 ? -0.131 -14.656 -3.884 1.00 92.38 104 HIS A O 1
ATOM 777 N N . THR A 1 105 ? 0.519 -16.161 -2.358 1.00 85.88 105 THR A N 1
ATOM 778 C CA . THR A 1 105 ? 0.672 -15.229 -1.236 1.00 85.88 105 THR A CA 1
ATOM 779 C C . THR A 1 105 ? 1.779 -15.716 -0.306 1.00 85.88 105 THR A C 1
ATOM 781 O O . THR A 1 105 ? 1.769 -16.863 0.139 1.00 85.88 105 THR A O 1
ATOM 784 N N . LEU A 1 106 ? 2.713 -14.823 0.009 1.00 89.12 106 LEU A N 1
ATOM 785 C CA . LEU A 1 106 ? 3.708 -14.989 1.064 1.00 89.12 106 LEU A CA 1
ATOM 786 C C . LEU A 1 106 ? 3.376 -13.954 2.142 1.00 89.12 106 LEU A C 1
ATOM 788 O O . LEU A 1 106 ? 3.185 -12.782 1.819 1.00 89.12 106 LEU A O 1
ATOM 792 N N . GLU A 1 107 ? 3.241 -14.369 3.399 1.00 87.12 107 GLU A N 1
ATOM 793 C CA . GLU A 1 107 ? 2.970 -13.425 4.487 1.00 87.12 107 GLU A CA 1
ATOM 794 C C . GLU A 1 107 ? 4.258 -12.713 4.953 1.00 87.12 107 GLU A C 1
ATOM 796 O O . GLU A 1 107 ? 5.353 -13.282 4.858 1.00 87.12 107 GLU A O 1
ATOM 801 N N . PRO A 1 108 ? 4.167 -11.482 5.501 1.00 84.62 108 PRO A N 1
ATOM 802 C CA . PRO A 1 108 ? 5.325 -10.766 6.030 1.00 84.62 108 PRO A CA 1
ATOM 803 C C . PRO A 1 108 ? 6.109 -11.600 7.054 1.00 84.62 108 PRO A C 1
ATOM 805 O O . PRO A 1 108 ? 5.585 -12.008 8.092 1.00 84.62 108 PRO A O 1
ATOM 808 N N . GLY A 1 109 ? 7.387 -11.852 6.762 1.00 83.31 109 GLY A N 1
ATOM 809 C CA . GLY A 1 109 ? 8.248 -12.686 7.600 1.00 83.31 109 GLY A CA 1
ATOM 810 C C . GLY A 1 109 ? 8.007 -14.198 7.483 1.00 83.31 109 GLY A C 1
ATOM 811 O O . GLY A 1 109 ? 8.363 -14.920 8.413 1.00 83.31 109 GLY A O 1
ATOM 812 N N . ALA A 1 110 ? 7.435 -14.697 6.379 1.00 88.12 110 ALA A N 1
ATOM 813 C CA . ALA A 1 110 ? 7.281 -16.132 6.090 1.00 88.12 110 ALA A CA 1
ATOM 814 C C . ALA A 1 110 ? 8.565 -16.956 6.348 1.00 88.12 110 ALA A C 1
ATOM 816 O O . ALA A 1 110 ? 8.532 -17.957 7.061 1.00 88.12 110 ALA A O 1
ATOM 817 N N . PHE A 1 111 ? 9.710 -16.478 5.849 1.00 89.69 111 PHE A N 1
ATOM 818 C CA . PHE A 1 111 ? 11.032 -17.112 5.994 1.00 89.69 111 PHE A CA 1
ATOM 819 C C . PHE A 1 111 ? 11.835 -16.616 7.218 1.00 89.69 111 PHE A C 1
ATOM 821 O O . PHE A 1 111 ? 13.044 -16.823 7.308 1.00 89.69 111 PHE A O 1
ATOM 828 N N . SER A 1 112 ? 11.191 -15.923 8.164 1.00 86.06 112 SER A N 1
ATOM 829 C CA . SER A 1 112 ? 11.877 -15.347 9.328 1.00 86.06 112 SER A CA 1
ATOM 830 C C . SER A 1 112 ? 12.412 -16.434 10.269 1.00 86.06 112 SER A C 1
ATOM 832 O O . SER A 1 112 ? 11.692 -17.366 10.629 1.00 86.06 112 SER A O 1
ATOM 834 N N . GLY A 1 113 ? 13.678 -16.298 10.675 1.00 82.12 113 GLY A N 1
ATOM 835 C CA . GLY A 1 113 ? 14.414 -17.280 11.482 1.00 82.12 113 GLY A CA 1
ATOM 836 C C . GLY A 1 113 ? 15.222 -18.304 10.671 1.00 82.12 113 GLY A C 1
ATOM 837 O O . GLY A 1 113 ? 15.987 -19.065 11.256 1.00 82.12 113 GLY A O 1
ATOM 838 N N . MET A 1 114 ? 15.128 -18.307 9.337 1.00 89.25 114 MET A N 1
ATOM 839 C CA . MET A 1 114 ? 15.939 -19.177 8.472 1.00 89.25 114 MET A CA 1
ATOM 840 C C . MET A 1 114 ? 17.356 -18.608 8.255 1.00 89.25 114 MET A C 1
ATOM 842 O O . MET A 1 114 ? 17.752 -18.273 7.141 1.00 89.25 114 MET A O 1
ATOM 846 N N . GLU A 1 115 ? 18.121 -18.457 9.341 1.00 88.75 115 GLU A N 1
ATOM 847 C CA . GLU A 1 115 ? 19.422 -17.762 9.353 1.00 88.75 115 GLU A CA 1
ATOM 848 C C . GLU A 1 115 ? 20.483 -18.393 8.432 1.00 88.75 115 GLU A C 1
ATOM 850 O O . GLU A 1 115 ? 21.347 -17.673 7.932 1.00 88.75 115 GLU A O 1
ATOM 855 N N . SER A 1 116 ? 20.402 -19.705 8.176 1.00 94.12 116 SER A N 1
ATOM 856 C CA . SER A 1 116 ? 21.344 -20.444 7.317 1.00 94.12 116 SER A CA 1
ATOM 857 C C . SER A 1 116 ? 20.899 -20.599 5.855 1.00 94.12 116 SER A C 1
ATOM 859 O O . SER A 1 116 ? 21.585 -21.295 5.113 1.00 94.12 116 SER A O 1
ATOM 861 N N . LEU A 1 117 ? 19.768 -20.021 5.429 1.00 95.44 117 LEU A N 1
ATOM 862 C CA . LEU A 1 117 ? 19.192 -20.282 4.102 1.00 95.44 117 LEU A CA 1
ATOM 863 C C . LEU A 1 117 ? 20.063 -19.688 2.984 1.00 95.44 117 LEU A C 1
ATOM 865 O O . LEU A 1 117 ? 20.107 -18.473 2.825 1.00 95.44 117 LEU A O 1
ATOM 869 N N . GLU A 1 118 ? 20.729 -20.547 2.210 1.00 96.94 118 GLU A N 1
ATOM 870 C CA . GLU A 1 118 ? 21.616 -20.201 1.088 1.00 96.94 118 GLU A CA 1
ATOM 871 C C . GLU A 1 118 ? 20.876 -20.231 -0.266 1.00 96.94 118 GLU A C 1
ATOM 873 O O . GLU A 1 118 ? 21.164 -19.410 -1.140 1.00 96.94 118 GLU A O 1
ATOM 878 N N . THR A 1 119 ? 19.893 -21.124 -0.434 1.00 98.00 119 THR A N 1
ATOM 879 C CA . THR A 1 119 ? 19.108 -21.295 -1.670 1.00 98.00 119 THR A CA 1
ATOM 880 C C . THR A 1 119 ? 17.611 -21.400 -1.377 1.00 98.00 119 THR A C 1
ATOM 882 O O . THR A 1 119 ? 17.180 -22.266 -0.612 1.00 98.00 119 THR A O 1
ATOM 885 N N . LEU A 1 120 ? 16.810 -20.563 -2.040 1.00 96.50 120 LEU A N 1
ATOM 886 C CA . LEU A 1 120 ? 15.346 -20.593 -2.002 1.00 96.50 120 LEU A CA 1
ATOM 887 C C . LEU A 1 120 ? 14.795 -20.757 -3.421 1.00 96.50 120 LEU A C 1
ATOM 889 O O . LEU A 1 120 ? 15.051 -19.922 -4.286 1.00 96.50 120 LEU A O 1
ATOM 893 N N . SER A 1 121 ? 14.022 -21.816 -3.647 1.00 97.81 121 SER A N 1
ATOM 894 C CA . SER A 1 121 ? 13.432 -22.129 -4.949 1.00 97.81 121 SER A CA 1
ATOM 895 C C . SER A 1 121 ? 11.904 -22.075 -4.856 1.00 97.81 121 SER A C 1
ATOM 897 O O . SER A 1 121 ? 11.298 -22.748 -4.020 1.00 97.81 121 SER A O 1
ATOM 899 N N . LEU A 1 122 ? 11.294 -21.202 -5.660 1.00 96.44 122 LEU A N 1
ATOM 900 C CA . LEU A 1 122 ? 9.857 -20.892 -5.698 1.00 96.44 122 LEU A CA 1
ATOM 901 C C . LEU A 1 122 ? 9.319 -20.968 -7.143 1.00 96.44 122 LEU A C 1
ATOM 903 O O . LEU A 1 122 ? 8.324 -20.322 -7.483 1.00 96.44 122 LEU A O 1
ATOM 907 N N . THR A 1 123 ? 9.971 -21.739 -8.008 1.00 97.75 123 THR A N 1
ATOM 908 C CA . THR A 1 123 ? 9.671 -21.831 -9.445 1.00 97.75 123 THR A CA 1
ATOM 909 C C . THR A 1 123 ? 8.343 -22.566 -9.701 1.00 97.75 123 THR A C 1
ATOM 911 O O . THR A 1 123 ? 7.850 -23.276 -8.827 1.00 97.75 123 THR A O 1
ATOM 914 N N . GLU A 1 124 ? 7.693 -22.357 -10.852 1.00 97.75 124 GLU A N 1
ATOM 915 C CA . GLU A 1 124 ? 6.380 -22.951 -11.208 1.00 97.75 124 GLU A CA 1
ATOM 916 C C . GLU A 1 124 ? 5.236 -22.640 -10.206 1.00 97.75 124 GLU A C 1
ATOM 918 O O . GLU A 1 124 ? 4.328 -23.445 -9.989 1.00 97.75 124 GLU A O 1
ATOM 923 N N . ASN A 1 125 ? 5.264 -21.464 -9.573 1.00 97.19 125 ASN A N 1
ATOM 924 C CA . ASN A 1 125 ? 4.235 -21.016 -8.627 1.00 97.19 125 ASN A CA 1
ATOM 925 C C . ASN A 1 125 ? 3.314 -19.933 -9.240 1.00 97.19 125 ASN A C 1
ATOM 927 O O . ASN A 1 125 ? 3.218 -19.759 -10.454 1.00 97.19 125 ASN A O 1
ATOM 931 N N . LYS A 1 126 ? 2.529 -19.234 -8.409 1.00 96.38 126 LYS A N 1
ATOM 932 C CA . LYS A 1 126 ? 1.499 -18.257 -8.820 1.00 96.38 126 LYS A CA 1
ATOM 933 C C . LYS A 1 126 ? 1.738 -16.868 -8.207 1.00 96.38 126 LYS A C 1
ATOM 935 O O . LYS A 1 126 ? 0.793 -16.083 -8.063 1.00 96.38 126 LYS A O 1
ATOM 940 N N . LEU A 1 127 ? 2.983 -16.561 -7.837 1.00 93.81 127 LEU A N 1
ATOM 941 C CA . LEU A 1 127 ? 3.379 -15.302 -7.203 1.00 93.81 127 LEU A CA 1
ATOM 942 C C . LEU A 1 127 ? 3.276 -14.137 -8.200 1.00 93.81 127 LEU A C 1
ATOM 944 O O . LEU A 1 127 ? 3.673 -14.274 -9.354 1.00 93.81 127 LEU A O 1
ATOM 948 N N . ARG A 1 128 ? 2.742 -12.990 -7.755 1.00 91.81 128 ARG A N 1
ATOM 949 C CA . ARG A 1 128 ? 2.607 -11.759 -8.570 1.00 91.81 128 ARG A CA 1
ATOM 950 C C . ARG A 1 128 ? 3.515 -10.610 -8.134 1.00 91.81 128 ARG A C 1
ATOM 952 O O . ARG A 1 128 ? 3.916 -9.816 -8.972 1.00 91.81 128 ARG A O 1
ATOM 959 N N . ASN A 1 129 ? 3.793 -10.510 -6.838 1.00 80.19 129 ASN A N 1
ATOM 960 C CA . ASN A 1 129 ? 4.721 -9.556 -6.237 1.00 80.19 129 ASN A CA 1
ATOM 961 C C . ASN A 1 129 ? 5.344 -10.236 -4.999 1.00 80.19 129 ASN A C 1
ATOM 963 O O . ASN A 1 129 ? 4.771 -11.187 -4.454 1.00 80.19 129 ASN A O 1
ATOM 967 N N . LEU A 1 130 ? 6.510 -9.763 -4.576 1.00 75.50 130 LEU A N 1
ATOM 968 C CA . LEU A 1 130 ? 7.277 -10.227 -3.432 1.00 75.50 130 LEU A CA 1
ATOM 969 C C . LEU A 1 130 ? 7.299 -9.129 -2.368 1.00 75.50 130 LEU A C 1
ATOM 971 O O . LEU A 1 130 ? 8.025 -8.144 -2.483 1.00 75.50 130 LEU A O 1
ATOM 975 N N . THR A 1 131 ? 6.538 -9.310 -1.289 1.00 64.88 131 THR A N 1
ATOM 976 C CA . THR A 1 131 ? 6.675 -8.445 -0.111 1.00 64.88 131 THR A CA 1
ATOM 977 C C . THR A 1 131 ? 8.086 -8.589 0.458 1.00 64.88 131 THR A C 1
ATOM 979 O O . THR A 1 131 ? 8.465 -9.707 0.810 1.00 64.88 131 THR A O 1
ATOM 982 N N . PHE A 1 132 ? 8.819 -7.474 0.556 1.00 61.09 132 PHE A N 1
ATOM 983 C CA . PHE A 1 132 ? 10.218 -7.342 0.995 1.00 61.09 132 PHE A CA 1
ATOM 984 C C . PHE A 1 132 ? 10.812 -8.575 1.699 1.00 61.09 132 PHE A C 1
ATOM 986 O O . PHE A 1 132 ? 10.464 -8.865 2.853 1.00 61.09 132 PHE A O 1
ATOM 993 N N . PHE A 1 133 ? 11.769 -9.246 1.042 1.00 69.38 133 PHE A N 1
ATOM 994 C CA . PHE A 1 133 ? 12.580 -10.305 1.652 1.00 69.38 133 PHE A CA 1
ATOM 995 C C . PHE A 1 133 ? 13.381 -9.729 2.820 1.00 69.38 133 PHE A C 1
ATOM 997 O O . PHE A 1 133 ? 14.467 -9.180 2.661 1.00 69.38 133 PHE A O 1
ATOM 1004 N N . THR A 1 134 ? 12.806 -9.813 4.012 1.00 67.31 134 THR A N 1
ATOM 1005 C CA . THR A 1 134 ? 13.304 -9.140 5.205 1.00 67.31 134 THR A CA 1
ATOM 1006 C C . THR A 1 134 ? 14.082 -10.126 6.060 1.00 67.31 134 THR A C 1
ATOM 1008 O O . THR A 1 134 ? 13.515 -11.062 6.617 1.00 67.31 134 THR A O 1
ATOM 1011 N N . ASN A 1 135 ? 15.384 -9.862 6.206 1.00 72.62 135 ASN A N 1
ATOM 1012 C CA . ASN A 1 135 ? 16.268 -10.538 7.155 1.00 72.62 135 ASN A CA 1
ATOM 1013 C C . ASN A 1 135 ? 16.496 -12.040 6.863 1.00 72.62 135 ASN A C 1
ATOM 1015 O O . ASN A 1 135 ? 16.384 -12.870 7.766 1.00 72.62 135 ASN A O 1
ATOM 1019 N N . ILE A 1 136 ? 16.866 -12.373 5.617 1.00 88.88 136 ILE A N 1
ATOM 1020 C CA . ILE A 1 136 ? 17.433 -13.685 5.241 1.00 88.88 136 ILE A CA 1
ATOM 1021 C C . ILE A 1 136 ? 18.924 -13.473 4.894 1.00 88.88 136 ILE A C 1
ATOM 1023 O O . ILE A 1 136 ? 19.264 -13.222 3.737 1.00 88.88 136 ILE A O 1
ATOM 1027 N N . PRO A 1 137 ? 19.837 -13.472 5.885 1.00 89.12 137 PRO A N 1
ATOM 1028 C CA . PRO A 1 137 ? 21.180 -12.905 5.722 1.00 89.12 137 PRO A CA 1
ATOM 1029 C C . PRO A 1 137 ? 22.158 -13.767 4.907 1.00 89.12 137 PRO A C 1
ATOM 1031 O O . PRO A 1 137 ? 23.198 -13.256 4.489 1.00 89.12 137 PRO A O 1
ATOM 1034 N N . ALA A 1 138 ? 21.854 -15.051 4.698 1.00 94.56 138 ALA A N 1
ATOM 1035 C CA . ALA A 1 138 ? 22.720 -16.022 4.020 1.00 94.56 138 ALA A CA 1
ATOM 1036 C C . ALA A 1 138 ? 22.331 -16.320 2.556 1.00 94.56 138 ALA A C 1
ATOM 1038 O O . ALA A 1 138 ? 23.061 -17.055 1.887 1.00 94.56 138 ALA A O 1
ATOM 1039 N N . LEU A 1 139 ? 21.214 -15.767 2.063 1.00 95.75 139 LEU A N 1
ATOM 1040 C CA . LEU A 1 139 ? 20.617 -16.149 0.781 1.00 95.75 139 LEU A CA 1
ATOM 1041 C C . LEU A 1 139 ? 21.496 -15.729 -0.401 1.00 95.75 139 LEU A C 1
ATOM 1043 O O . LEU A 1 139 ? 21.676 -14.540 -0.646 1.00 95.75 139 LEU A O 1
ATOM 1047 N N . ARG A 1 140 ? 21.993 -16.713 -1.158 1.00 97.19 140 ARG A N 1
ATOM 1048 C CA . ARG A 1 140 ? 22.816 -16.530 -2.365 1.00 97.19 140 ARG A CA 1
ATOM 1049 C C . ARG A 1 140 ? 22.027 -16.712 -3.652 1.00 97.19 140 ARG A C 1
ATOM 1051 O O . ARG A 1 140 ? 22.259 -15.959 -4.591 1.00 97.19 140 ARG A O 1
ATOM 1058 N N . THR A 1 141 ? 21.119 -17.681 -3.687 1.00 98.25 141 THR A N 1
ATOM 1059 C CA . THR A 1 141 ? 20.415 -18.086 -4.911 1.00 98.25 141 THR A CA 1
ATOM 1060 C C . THR A 1 141 ? 18.910 -18.079 -4.682 1.00 98.25 141 THR A C 1
ATOM 1062 O O . THR A 1 141 ? 18.419 -18.669 -3.714 1.00 98.25 141 THR A O 1
ATOM 1065 N N . LEU A 1 142 ? 18.183 -17.410 -5.575 1.00 96.62 142 LEU A N 1
ATOM 1066 C CA . LEU A 1 142 ? 16.736 -17.238 -5.509 1.00 96.62 142 LEU A CA 1
ATOM 1067 C C . LEU A 1 142 ? 16.099 -17.531 -6.874 1.00 96.62 142 LEU A C 1
ATOM 1069 O O . LEU A 1 142 ? 16.271 -16.746 -7.807 1.00 96.62 142 LEU A O 1
ATOM 1073 N N . HIS A 1 143 ? 15.343 -18.627 -6.974 1.00 98.00 143 HIS A N 1
ATOM 1074 C CA . HIS A 1 143 ? 14.610 -18.980 -8.195 1.00 98.00 143 HIS A CA 1
ATOM 1075 C C . HIS A 1 143 ? 13.132 -18.600 -8.092 1.00 98.00 143 HIS A C 1
ATOM 1077 O O . HIS A 1 143 ? 12.463 -18.931 -7.107 1.00 98.00 143 HIS A O 1
ATOM 1083 N N . LEU A 1 144 ? 12.627 -17.903 -9.109 1.00 96.75 144 LEU A N 1
ATOM 1084 C CA . LEU A 1 144 ? 11.270 -17.350 -9.190 1.00 96.75 144 LEU A CA 1
ATOM 1085 C C . LEU A 1 144 ? 10.641 -17.595 -10.573 1.00 96.75 144 LEU A C 1
ATOM 1087 O O . LEU A 1 144 ? 9.694 -16.909 -10.969 1.00 96.75 144 LEU A O 1
ATOM 1091 N N . ASP A 1 145 ? 11.170 -18.549 -11.333 1.00 97.88 145 ASP A N 1
ATOM 1092 C CA . ASP A 1 145 ? 10.814 -18.774 -12.733 1.00 97.88 145 ASP A CA 1
ATOM 1093 C C . ASP A 1 145 ? 9.387 -19.319 -12.881 1.00 97.88 145 ASP A C 1
ATOM 1095 O O . ASP A 1 145 ? 8.818 -19.879 -11.938 1.00 97.88 145 ASP A O 1
ATOM 1099 N N . ASN A 1 146 ? 8.791 -19.172 -14.066 1.00 97.94 146 ASN A N 1
ATOM 1100 C CA . ASN A 1 146 ? 7.446 -19.679 -14.375 1.00 97.94 146 ASN A CA 1
ATOM 1101 C C . ASN A 1 146 ? 6.379 -19.244 -13.337 1.00 97.94 146 ASN A C 1
ATOM 1103 O O . ASN A 1 146 ? 5.510 -20.021 -12.940 1.00 97.94 146 ASN A O 1
ATOM 1107 N N . ASN A 1 147 ? 6.463 -17.989 -12.878 1.00 97.06 147 ASN A N 1
ATOM 1108 C CA . ASN A 1 147 ? 5.505 -17.353 -11.968 1.00 97.06 147 ASN A CA 1
ATOM 1109 C C . ASN A 1 147 ? 4.624 -16.323 -12.714 1.00 97.06 147 ASN A C 1
ATOM 1111 O O . ASN A 1 147 ? 4.482 -16.346 -13.937 1.00 97.06 147 ASN A O 1
ATOM 1115 N N . LEU A 1 148 ? 3.941 -15.438 -11.981 1.00 96.25 148 LEU A N 1
ATOM 1116 C CA . LEU A 1 148 ? 2.985 -14.466 -12.520 1.00 96.25 148 LEU A CA 1
ATOM 1117 C C . LEU A 1 148 ? 3.411 -13.008 -12.267 1.00 96.25 148 LEU A C 1
ATOM 1119 O O . LEU A 1 148 ? 2.531 -12.145 -12.235 1.00 96.25 148 LEU A O 1
ATOM 1123 N N . MET A 1 149 ? 4.706 -12.730 -12.075 1.00 93.44 149 MET A N 1
ATOM 1124 C CA . MET A 1 149 ? 5.207 -11.385 -11.759 1.00 93.44 149 MET A CA 1
ATOM 1125 C C . MET A 1 149 ? 5.111 -10.444 -12.960 1.00 93.44 149 MET A C 1
ATOM 1127 O O . MET A 1 149 ? 5.430 -10.835 -14.083 1.00 93.44 149 MET A O 1
ATOM 1131 N N . GLU A 1 150 ? 4.659 -9.209 -12.729 1.00 91.69 150 GLU A N 1
ATOM 1132 C CA . GLU A 1 150 ? 4.351 -8.225 -13.786 1.00 91.69 150 GLU A CA 1
ATOM 1133 C C . GLU A 1 150 ? 5.252 -6.961 -13.726 1.00 91.69 150 GLU A C 1
ATOM 1135 O O . GLU A 1 150 ? 5.471 -6.327 -14.764 1.00 91.69 150 GLU A O 1
ATOM 1140 N N . GLU A 1 151 ? 5.864 -6.673 -12.567 1.00 88.81 151 GLU A N 1
ATOM 1141 C CA . GLU A 1 151 ? 6.829 -5.587 -12.304 1.00 88.81 151 GLU A CA 1
ATOM 1142 C C . GLU A 1 151 ? 7.885 -6.003 -11.248 1.00 88.81 151 GLU A C 1
ATOM 1144 O O . GLU A 1 151 ? 7.679 -6.978 -10.525 1.00 88.81 151 GLU A O 1
ATOM 1149 N N . ILE A 1 152 ? 9.003 -5.264 -11.144 1.00 89.81 152 ILE A N 1
ATOM 1150 C CA . ILE A 1 152 ? 9.984 -5.356 -10.040 1.00 89.81 152 ILE A CA 1
ATOM 1151 C C . ILE A 1 152 ? 10.237 -3.944 -9.491 1.00 89.81 152 ILE A C 1
ATOM 1153 O O . ILE A 1 152 ? 10.647 -3.049 -10.238 1.00 89.81 152 ILE A O 1
ATOM 1157 N N . GLU A 1 153 ? 10.003 -3.762 -8.190 1.00 85.75 153 GLU A N 1
ATOM 1158 C CA . GLU A 1 153 ? 10.132 -2.487 -7.470 1.00 85.75 153 GLU A CA 1
ATOM 1159 C C . GLU A 1 153 ? 11.597 -2.121 -7.139 1.00 85.75 153 GLU A C 1
ATOM 1161 O O . GLU A 1 153 ? 12.481 -2.976 -7.045 1.00 85.75 153 GLU A O 1
ATOM 1166 N N . THR A 1 154 ? 11.861 -0.826 -6.930 1.00 86.19 154 THR A N 1
ATOM 1167 C CA . THR A 1 154 ? 13.177 -0.299 -6.528 1.00 86.19 154 THR A CA 1
ATOM 1168 C C . THR A 1 154 ? 13.653 -0.918 -5.210 1.00 86.19 154 THR A C 1
ATOM 1170 O O . THR A 1 154 ? 12.939 -0.889 -4.213 1.00 86.19 154 THR A O 1
ATOM 1173 N N . GLU A 1 155 ? 14.892 -1.425 -5.192 1.00 80.75 155 GLU A N 1
ATOM 1174 C CA . GLU A 1 155 ? 15.571 -1.951 -3.993 1.00 80.75 155 GLU A CA 1
ATOM 1175 C C . GLU A 1 155 ? 14.824 -3.111 -3.274 1.00 80.75 155 GLU A C 1
ATOM 1177 O O . GLU A 1 155 ? 15.098 -3.412 -2.111 1.00 80.75 155 GLU A O 1
ATOM 1182 N N . MET A 1 156 ? 13.959 -3.851 -3.992 1.00 84.06 156 MET A N 1
ATOM 1183 C CA . MET A 1 156 ? 13.219 -5.039 -3.510 1.00 84.06 156 MET A CA 1
ATOM 1184 C C . MET A 1 156 ? 14.105 -6.086 -2.797 1.00 84.06 156 MET A C 1
ATOM 1186 O O . MET A 1 156 ? 13.667 -6.738 -1.846 1.00 84.06 156 MET A O 1
ATOM 1190 N N . PHE A 1 157 ? 15.364 -6.227 -3.226 1.00 87.75 157 PHE A N 1
ATOM 1191 C CA . PHE A 1 157 ? 16.335 -7.199 -2.703 1.00 87.75 157 PHE A CA 1
ATOM 1192 C C . PHE A 1 157 ? 17.222 -6.664 -1.556 1.00 87.75 157 PHE A C 1
ATOM 1194 O O . PHE A 1 157 ? 18.116 -7.368 -1.092 1.00 87.75 157 PHE A O 1
ATOM 1201 N N . ALA A 1 158 ? 16.993 -5.448 -1.045 1.00 84.50 158 ALA A N 1
ATOM 1202 C CA . ALA A 1 158 ? 17.869 -4.819 -0.043 1.00 84.50 158 ALA A CA 1
ATOM 1203 C C . ALA A 1 158 ? 17.986 -5.576 1.302 1.00 84.50 158 ALA A C 1
ATOM 1205 O O . ALA A 1 158 ? 18.920 -5.336 2.067 1.00 84.50 158 ALA A O 1
ATOM 1206 N N . GLY A 1 159 ? 17.056 -6.488 1.613 1.00 83.00 159 GLY A N 1
ATOM 1207 C CA . GLY A 1 159 ? 17.068 -7.296 2.840 1.00 83.00 159 GLY A CA 1
ATOM 1208 C C . GLY A 1 159 ? 17.777 -8.658 2.742 1.00 83.00 159 GLY A C 1
ATOM 1209 O O . GLY A 1 159 ? 17.756 -9.404 3.727 1.00 83.00 159 GLY A O 1
ATOM 1210 N N . VAL A 1 160 ? 18.404 -8.976 1.599 1.00 91.19 160 VAL A N 1
ATOM 1211 C CA . VAL A 1 160 ? 19.126 -10.239 1.326 1.00 91.19 160 VAL A CA 1
ATOM 1212 C C . VAL A 1 160 ? 20.573 -9.980 0.855 1.00 91.19 160 VAL A C 1
ATOM 1214 O O . VAL A 1 160 ? 20.929 -10.276 -0.282 1.00 91.19 160 VAL A O 1
ATOM 1217 N N . PRO A 1 161 ? 21.446 -9.422 1.721 1.00 91.00 161 PRO A N 1
ATOM 1218 C CA . PRO A 1 161 ? 22.705 -8.764 1.331 1.00 91.00 161 PRO A CA 1
ATOM 1219 C C . PRO A 1 161 ? 23.786 -9.672 0.711 1.00 91.00 161 PRO A C 1
ATOM 1221 O O . PRO A 1 161 ? 24.828 -9.183 0.266 1.00 91.00 161 PRO A O 1
ATOM 1224 N N . THR A 1 162 ? 23.592 -10.991 0.711 1.00 94.81 162 THR A N 1
ATOM 1225 C CA . THR A 1 162 ? 24.533 -11.996 0.188 1.00 94.81 162 THR A CA 1
ATOM 1226 C C . THR A 1 162 ? 24.115 -12.584 -1.164 1.00 94.81 162 THR A C 1
ATOM 1228 O O . THR A 1 162 ? 24.839 -13.425 -1.693 1.00 94.81 162 THR A O 1
ATOM 1231 N N . LEU A 1 163 ? 23.013 -12.098 -1.750 1.00 95.69 163 LEU A N 1
ATOM 1232 C CA . LEU A 1 163 ? 22.432 -12.575 -3.007 1.00 95.69 163 LEU A CA 1
ATOM 1233 C C . LEU A 1 163 ? 23.402 -12.451 -4.196 1.00 95.69 163 LEU A C 1
ATOM 1235 O O . LEU A 1 163 ? 23.880 -11.363 -4.527 1.00 95.69 163 LEU A O 1
ATOM 1239 N N . GLU A 1 164 ? 23.667 -13.585 -4.842 1.00 97.69 164 GLU A N 1
ATOM 1240 C CA . GLU A 1 164 ? 24.581 -13.752 -5.974 1.00 97.69 164 GLU A CA 1
ATOM 1241 C C . GLU A 1 164 ? 23.854 -14.102 -7.281 1.00 97.69 164 GLU A C 1
ATOM 1243 O O . GLU A 1 164 ? 24.372 -13.809 -8.360 1.00 97.69 164 GLU A O 1
ATOM 1248 N N . GLU A 1 165 ? 22.669 -14.705 -7.202 1.00 98.38 165 GLU A N 1
ATOM 1249 C CA . GLU A 1 165 ? 21.938 -15.250 -8.346 1.00 98.38 165 GLU A CA 1
ATOM 1250 C C . GLU A 1 165 ? 20.422 -15.104 -8.174 1.00 98.38 165 GLU A C 1
ATOM 1252 O O . GLU A 1 165 ? 19.861 -15.474 -7.139 1.00 98.38 165 GLU A O 1
ATOM 1257 N N . VAL A 1 166 ? 19.768 -14.562 -9.205 1.00 97.19 166 VAL A N 1
ATOM 1258 C CA . VAL A 1 166 ? 18.307 -14.430 -9.298 1.00 97.19 166 VAL A CA 1
ATOM 1259 C C . VAL A 1 166 ? 17.846 -14.916 -10.666 1.00 97.19 166 VAL A C 1
ATOM 1261 O O . VAL A 1 166 ? 18.328 -14.419 -11.687 1.00 97.19 166 VAL A O 1
ATOM 1264 N N . THR A 1 167 ? 16.883 -15.833 -10.689 1.00 98.06 167 THR A N 1
ATOM 1265 C CA . THR A 1 167 ? 16.223 -16.282 -11.922 1.00 98.06 167 THR A CA 1
ATOM 1266 C C . THR A 1 167 ? 14.741 -15.902 -11.888 1.00 98.06 167 THR A C 1
ATOM 1268 O O . THR A 1 167 ? 14.044 -16.119 -10.895 1.00 98.06 167 THR A O 1
ATOM 1271 N N . LEU A 1 168 ? 14.289 -15.216 -12.941 1.00 97.44 168 LEU A N 1
ATOM 1272 C CA . LEU A 1 168 ? 12.946 -14.645 -13.108 1.00 97.44 168 LEU A CA 1
ATOM 1273 C C . LEU A 1 168 ? 12.346 -15.030 -14.476 1.00 97.44 168 LEU A C 1
ATOM 1275 O O . LEU A 1 168 ? 11.478 -14.325 -15.002 1.00 97.44 168 LEU A O 1
ATOM 1279 N N . ALA A 1 169 ? 12.802 -16.136 -15.066 1.00 98.31 169 ALA A N 1
ATOM 1280 C CA . ALA A 1 169 ? 12.420 -16.576 -16.403 1.00 98.31 169 ALA A CA 1
ATOM 1281 C C . ALA A 1 169 ? 10.914 -16.889 -16.518 1.00 98.31 169 ALA A C 1
ATOM 1283 O O . ALA A 1 169 ? 10.240 -17.158 -15.518 1.00 98.31 169 ALA A O 1
ATOM 1284 N N . ASP A 1 170 ? 10.367 -16.826 -17.736 1.00 98.12 170 ASP A N 1
ATOM 1285 C CA . ASP A 1 170 ? 8.965 -17.160 -18.071 1.00 98.12 170 ASP A CA 1
ATOM 1286 C C . ASP A 1 170 ? 7.893 -16.458 -17.203 1.00 98.12 170 ASP A C 1
ATOM 1288 O O . ASP A 1 170 ? 6.779 -16.955 -17.008 1.00 98.12 170 ASP A O 1
ATOM 1292 N N . ASN A 1 171 ? 8.216 -15.282 -16.663 1.00 97.62 171 ASN A N 1
ATOM 1293 C CA . ASN A 1 171 ? 7.265 -14.434 -15.949 1.00 97.62 171 ASN A CA 1
ATOM 1294 C C . ASN A 1 171 ? 6.506 -13.522 -16.941 1.00 97.62 171 ASN A C 1
ATOM 1296 O O . ASN A 1 171 ? 6.374 -13.796 -18.138 1.00 97.62 171 ASN A O 1
ATOM 1300 N N . LYS A 1 172 ? 5.909 -12.432 -16.454 1.00 96.06 172 LYS A N 1
ATOM 1301 C CA . LYS A 1 172 ? 5.165 -11.470 -17.280 1.00 96.06 172 LYS A CA 1
ATOM 1302 C C . LYS A 1 172 ? 5.738 -10.060 -17.194 1.00 96.06 172 LYS A C 1
ATOM 1304 O O . LYS A 1 172 ? 5.028 -9.115 -17.547 1.00 96.06 172 LYS A O 1
ATOM 1309 N N . LEU A 1 173 ? 6.980 -9.913 -16.736 1.00 95.88 173 LEU A N 1
ATOM 1310 C CA . LEU A 1 173 ? 7.608 -8.618 -16.523 1.00 95.88 173 LEU A CA 1
ATOM 1311 C C . LEU A 1 173 ? 7.621 -7.829 -17.837 1.00 95.88 173 LEU A C 1
ATOM 1313 O O . LEU A 1 173 ? 8.034 -8.334 -18.883 1.00 95.88 173 LEU A O 1
ATOM 1317 N N . THR A 1 174 ? 7.120 -6.596 -17.786 1.00 92.50 174 THR A N 1
ATOM 1318 C CA . THR A 1 174 ? 7.064 -5.686 -18.950 1.00 92.50 174 THR A CA 1
ATOM 1319 C C . THR A 1 174 ? 7.950 -4.457 -18.783 1.00 92.50 174 THR A C 1
ATOM 1321 O O . THR A 1 174 ? 8.291 -3.812 -19.772 1.00 92.50 174 THR A O 1
ATOM 1324 N N . HIS A 1 175 ? 8.322 -4.136 -17.546 1.00 86.88 175 HIS A N 1
ATOM 1325 C CA . HIS A 1 175 ? 9.129 -2.985 -17.165 1.00 86.88 175 HIS A CA 1
ATOM 1326 C C . HIS A 1 175 ? 9.858 -3.270 -15.841 1.00 86.88 175 HIS A C 1
ATOM 1328 O O . HIS A 1 175 ? 9.486 -4.178 -15.097 1.00 86.88 175 HIS A O 1
ATOM 1334 N N . LEU A 1 176 ? 10.915 -2.504 -15.571 1.00 91.62 176 LEU A N 1
ATOM 1335 C CA . LEU A 1 176 ? 11.702 -2.545 -14.338 1.00 91.62 176 LEU A CA 1
ATOM 1336 C C . LEU A 1 176 ? 11.743 -1.138 -13.745 1.00 91.62 176 LEU A C 1
ATOM 1338 O O . LEU A 1 176 ? 11.902 -0.172 -14.497 1.00 91.62 176 LEU A O 1
ATOM 1342 N N . ALA A 1 177 ? 11.644 -1.021 -12.422 1.00 89.75 177 ALA A N 1
ATOM 1343 C CA . ALA A 1 177 ? 11.908 0.240 -11.743 1.00 89.75 177 ALA A CA 1
ATOM 1344 C C . ALA A 1 177 ? 13.399 0.622 -11.827 1.00 89.75 177 ALA A C 1
ATOM 1346 O O . ALA A 1 177 ? 14.280 -0.231 -11.979 1.00 89.75 177 ALA A O 1
ATOM 1347 N N . ASP A 1 178 ? 13.701 1.912 -11.677 1.00 89.75 178 ASP A N 1
ATOM 1348 C CA . ASP A 1 178 ? 15.084 2.360 -11.518 1.00 89.75 178 ASP A CA 1
ATOM 1349 C C . ASP A 1 178 ? 15.693 1.698 -10.268 1.00 89.75 178 ASP A C 1
ATOM 1351 O O . ASP A 1 178 ? 15.046 1.598 -9.221 1.00 89.75 178 ASP A O 1
ATOM 1355 N N . ARG A 1 179 ? 16.944 1.229 -10.375 1.00 91.31 179 ARG A N 1
ATOM 1356 C CA . ARG A 1 179 ? 17.665 0.495 -9.317 1.00 91.31 179 ARG A CA 1
ATOM 1357 C C . ARG A 1 179 ? 16.992 -0.815 -8.848 1.00 91.31 179 ARG A C 1
ATOM 1359 O O . ARG A 1 179 ? 17.318 -1.296 -7.763 1.00 91.31 179 ARG A O 1
ATOM 1366 N N . ALA A 1 180 ? 16.106 -1.426 -9.644 1.00 90.75 180 ALA A N 1
ATOM 1367 C CA . ALA A 1 180 ? 15.434 -2.696 -9.317 1.00 90.75 180 ALA A CA 1
ATOM 1368 C C . ALA A 1 180 ? 16.399 -3.809 -8.850 1.00 90.75 180 ALA A C 1
ATOM 1370 O O . ALA A 1 180 ? 16.126 -4.499 -7.871 1.00 90.75 180 ALA A O 1
ATOM 1371 N N . PHE A 1 181 ? 17.563 -3.933 -9.501 1.00 92.12 181 PHE A N 1
ATOM 1372 C CA . PHE A 1 181 ? 18.594 -4.934 -9.182 1.00 92.12 181 PHE A CA 1
ATOM 1373 C C . PHE A 1 181 ? 19.865 -4.326 -8.560 1.00 92.12 181 PHE A C 1
ATOM 1375 O O . PHE A 1 181 ? 20.967 -4.837 -8.757 1.00 92.12 181 PHE A O 1
ATOM 1382 N N . ALA A 1 182 ? 19.752 -3.211 -7.830 1.00 91.81 182 ALA A N 1
ATOM 1383 C CA . ALA A 1 182 ? 20.894 -2.582 -7.166 1.00 91.81 182 ALA A CA 1
ATOM 1384 C C . ALA A 1 182 ? 21.405 -3.430 -5.984 1.00 91.81 182 ALA A C 1
ATOM 1386 O O . ALA A 1 182 ? 20.965 -3.261 -4.848 1.00 91.81 182 ALA A O 1
ATOM 1387 N N . HIS A 1 183 ? 22.336 -4.348 -6.262 1.00 92.25 183 HIS A N 1
ATOM 1388 C CA . HIS A 1 183 ? 22.879 -5.276 -5.273 1.00 92.25 183 HIS A CA 1
ATOM 1389 C C . HIS A 1 183 ? 24.374 -5.563 -5.498 1.00 92.25 183 HIS A C 1
ATOM 1391 O O . HIS A 1 183 ? 24.769 -6.048 -6.560 1.00 92.25 183 HIS A O 1
ATOM 1397 N N . ASP A 1 184 ? 25.202 -5.310 -4.478 1.00 90.06 184 ASP A N 1
ATOM 1398 C CA . ASP A 1 184 ? 26.674 -5.336 -4.578 1.00 90.06 184 ASP A CA 1
ATOM 1399 C C . ASP A 1 184 ? 27.274 -6.731 -4.848 1.00 90.06 184 ASP A C 1
ATOM 1401 O O . ASP A 1 184 ? 28.417 -6.830 -5.293 1.00 90.06 184 ASP A O 1
ATOM 1405 N N . ASN A 1 185 ? 26.527 -7.811 -4.583 1.00 94.50 185 ASN A N 1
ATOM 1406 C CA . ASN A 1 185 ? 27.005 -9.194 -4.724 1.00 94.50 185 ASN A CA 1
ATOM 1407 C C . ASN A 1 185 ? 26.394 -9.968 -5.907 1.00 94.50 185 ASN A C 1
ATOM 1409 O O . ASN A 1 185 ? 26.827 -11.094 -6.157 1.00 94.50 185 ASN A O 1
ATOM 1413 N N . LEU A 1 186 ? 25.427 -9.394 -6.638 1.00 96.69 186 LEU A N 1
ATOM 1414 C CA . LEU A 1 186 ? 24.691 -10.091 -7.703 1.00 96.69 186 LEU A CA 1
ATOM 1415 C C . LEU A 1 186 ? 25.593 -10.344 -8.927 1.00 96.69 186 LEU A C 1
ATOM 1417 O O . LEU A 1 186 ? 26.177 -9.412 -9.473 1.00 96.69 186 LEU A O 1
ATOM 1421 N N . LYS A 1 187 ? 25.707 -11.607 -9.356 1.00 97.88 187 LYS A N 1
ATOM 1422 C CA . LYS A 1 187 ? 26.599 -12.101 -10.427 1.00 97.88 187 LYS A CA 1
ATOM 1423 C C . LYS A 1 187 ? 25.824 -12.653 -11.624 1.00 97.88 187 LYS A C 1
ATOM 1425 O O . LYS A 1 187 ? 26.265 -12.438 -12.754 1.00 97.88 187 LYS A O 1
ATOM 1430 N N . THR A 1 188 ? 24.695 -13.316 -11.380 1.00 98.50 188 THR A N 1
ATOM 1431 C CA . THR A 1 188 ? 23.819 -13.896 -12.409 1.00 98.50 188 THR A CA 1
ATOM 1432 C C . THR A 1 188 ? 22.412 -13.319 -12.283 1.00 98.50 188 THR A C 1
ATOM 1434 O O . THR A 1 188 ? 21.861 -13.269 -11.183 1.00 98.50 188 THR A O 1
ATOM 1437 N N . LEU A 1 189 ? 21.834 -12.903 -13.409 1.00 98.12 189 LEU A N 1
ATOM 1438 C CA . LEU A 1 189 ? 20.444 -12.469 -13.512 1.00 98.12 189 LEU A CA 1
ATOM 1439 C C . LEU A 1 189 ? 19.824 -13.033 -14.796 1.00 98.12 189 LEU A C 1
ATOM 1441 O O . LEU A 1 189 ? 20.274 -12.701 -15.895 1.00 98.12 189 LEU A O 1
ATOM 1445 N N . ASP A 1 190 ? 18.792 -13.861 -14.648 1.00 98.56 190 ASP A N 1
ATOM 1446 C CA . ASP A 1 190 ? 17.988 -14.373 -15.761 1.00 98.56 190 ASP A CA 1
ATOM 1447 C C . ASP A 1 190 ? 16.638 -13.642 -15.818 1.00 98.56 190 ASP A C 1
ATOM 1449 O O . ASP A 1 190 ? 15.872 -13.644 -14.852 1.00 98.56 190 ASP A O 1
ATOM 1453 N N . LEU A 1 191 ? 16.373 -12.986 -16.949 1.00 98.12 191 LEU A N 1
ATOM 1454 C CA . LEU A 1 191 ? 15.144 -12.263 -17.282 1.00 98.12 191 LEU A CA 1
ATOM 1455 C C . LEU A 1 191 ? 14.536 -12.774 -18.607 1.00 98.12 191 LEU A C 1
ATOM 1457 O O . LEU A 1 191 ? 13.773 -12.060 -19.270 1.00 98.12 191 LEU A O 1
ATOM 1461 N N . SER A 1 192 ? 14.874 -13.998 -19.016 1.00 98.44 192 SER A N 1
ATOM 1462 C CA . SER A 1 192 ? 14.396 -14.618 -20.254 1.00 98.44 192 SER A CA 1
ATOM 1463 C C . SER A 1 192 ? 12.889 -14.932 -20.237 1.00 98.44 192 SER A C 1
ATOM 1465 O O . SER A 1 192 ? 12.233 -14.867 -19.196 1.00 98.44 192 SER A O 1
ATOM 1467 N N . GLY A 1 193 ? 12.283 -15.184 -21.402 1.00 97.81 193 GLY A N 1
ATOM 1468 C CA . GLY A 1 193 ? 10.868 -15.590 -21.535 1.00 97.81 193 GLY A CA 1
ATOM 1469 C C . GLY A 1 193 ? 9.827 -14.548 -21.086 1.00 97.81 193 GLY A C 1
ATOM 1470 O O . GLY A 1 193 ? 8.632 -14.840 -21.006 1.00 97.81 193 GLY A O 1
ATOM 1471 N N . ASN A 1 194 ? 10.266 -13.328 -20.768 1.00 98.12 194 ASN A N 1
ATOM 1472 C CA . ASN A 1 194 ? 9.430 -12.247 -20.257 1.00 98.12 194 ASN A CA 1
ATOM 1473 C C . ASN A 1 194 ? 8.814 -11.418 -21.406 1.00 98.12 194 ASN A C 1
ATOM 1475 O O . ASN A 1 194 ? 8.557 -11.905 -22.510 1.00 98.12 194 ASN A O 1
ATOM 1479 N N . ARG A 1 195 ? 8.420 -10.170 -21.132 1.00 96.12 195 ARG A N 1
ATOM 1480 C CA . ARG A 1 195 ? 7.641 -9.328 -22.055 1.00 96.12 195 ARG A CA 1
ATOM 1481 C C . ARG A 1 195 ? 8.248 -7.940 -22.229 1.00 96.12 195 ARG A C 1
ATOM 1483 O O . ARG A 1 195 ? 7.537 -7.021 -22.640 1.00 96.12 195 ARG A O 1
ATOM 1490 N N . PHE A 1 196 ? 9.537 -7.784 -21.934 1.00 95.81 196 PHE A N 1
ATOM 1491 C CA . PHE A 1 196 ? 10.236 -6.515 -22.078 1.00 95.81 196 PHE A CA 1
ATOM 1492 C C . PHE A 1 196 ? 10.354 -6.129 -23.555 1.00 95.81 196 PHE A C 1
ATOM 1494 O O . PHE A 1 196 ? 10.923 -6.866 -24.357 1.00 95.81 196 PHE A O 1
ATOM 1501 N N . SER A 1 197 ? 9.844 -4.948 -23.906 1.00 91.12 197 SER A N 1
ATOM 1502 C CA . SER A 1 197 ? 10.146 -4.272 -25.176 1.00 91.12 197 SER A CA 1
ATOM 1503 C C . SER A 1 197 ? 11.108 -3.092 -25.012 1.00 91.12 197 SER A C 1
ATOM 1505 O O . SER A 1 197 ? 11.606 -2.557 -25.999 1.00 91.12 197 SER A O 1
ATOM 1507 N N . PHE A 1 198 ? 11.377 -2.685 -23.767 1.00 89.38 198 PHE A N 1
ATOM 1508 C CA . PHE A 1 198 ? 12.279 -1.600 -23.395 1.00 89.38 198 PHE A CA 1
ATOM 1509 C C . PHE A 1 198 ? 12.749 -1.781 -21.942 1.00 89.38 198 PHE A C 1
ATOM 1511 O O . PHE A 1 198 ? 11.968 -2.203 -21.092 1.00 89.38 198 PHE A O 1
ATOM 1518 N N . ILE A 1 199 ? 14.003 -1.422 -21.646 1.00 90.25 199 ILE A N 1
ATOM 1519 C CA . ILE A 1 199 ? 14.541 -1.307 -20.281 1.00 90.25 199 ILE A CA 1
ATOM 1520 C C . ILE A 1 199 ? 15.260 0.047 -20.142 1.00 90.25 199 ILE A C 1
ATOM 1522 O O . ILE A 1 199 ? 16.005 0.465 -21.030 1.00 90.25 199 ILE A O 1
ATOM 1526 N N . SER A 1 200 ? 15.031 0.729 -19.014 1.00 85.44 200 SER A N 1
ATOM 1527 C CA . SER A 1 200 ? 15.702 1.980 -18.627 1.00 85.44 200 SER A CA 1
ATOM 1528 C C . SER A 1 200 ? 17.191 1.748 -18.344 1.00 85.44 200 SER A C 1
ATOM 1530 O O . SER A 1 200 ? 17.543 0.806 -17.636 1.00 85.44 200 SER A O 1
ATOM 1532 N N . GLY A 1 201 ? 18.069 2.658 -18.782 1.00 74.88 201 GLY A N 1
ATOM 1533 C CA . GLY A 1 201 ? 19.495 2.637 -18.408 1.00 74.88 201 GLY A CA 1
ATOM 1534 C C . GLY A 1 201 ? 19.765 2.825 -16.907 1.00 74.88 201 GLY A C 1
ATOM 1535 O O . GLY A 1 201 ? 20.886 2.612 -16.453 1.00 74.88 201 GLY A O 1
ATOM 1536 N N . LEU A 1 202 ? 18.742 3.180 -16.122 1.00 87.19 202 LEU A N 1
ATOM 1537 C CA . LEU A 1 202 ? 18.808 3.259 -14.663 1.00 87.19 202 LEU A CA 1
ATOM 1538 C C . LEU A 1 202 ? 18.287 1.993 -13.951 1.00 87.19 202 LEU A C 1
ATOM 1540 O O . LEU A 1 202 ? 18.507 1.851 -12.748 1.00 87.19 202 LEU A O 1
ATOM 1544 N N . ALA A 1 203 ? 17.664 1.035 -14.652 1.00 89.62 203 ALA A N 1
ATOM 1545 C CA . ALA A 1 203 ? 17.133 -0.192 -14.038 1.00 89.62 203 ALA A CA 1
ATOM 1546 C C . ALA A 1 203 ? 18.233 -1.048 -13.381 1.00 89.62 203 ALA A C 1
ATOM 1548 O O . ALA A 1 203 ? 18.073 -1.551 -12.268 1.00 89.62 203 ALA A O 1
ATOM 1549 N N . PHE A 1 204 ? 19.392 -1.140 -14.040 1.00 93.81 204 PHE A N 1
ATOM 1550 C CA . PHE A 1 204 ? 20.571 -1.864 -13.558 1.00 93.81 204 PHE A CA 1
ATOM 1551 C C . PHE A 1 204 ? 21.550 -0.993 -12.742 1.00 93.81 204 PHE A C 1
ATOM 1553 O O . PHE A 1 204 ? 22.655 -1.434 -12.420 1.00 93.81 204 PHE A O 1
ATOM 1560 N N . ALA A 1 205 ? 21.192 0.252 -12.399 1.00 92.00 205 ALA A N 1
ATOM 1561 C CA . ALA A 1 205 ? 22.093 1.178 -11.710 1.00 92.00 205 ALA A CA 1
ATOM 1562 C C . ALA A 1 205 ? 22.395 0.722 -10.269 1.00 92.00 205 ALA A C 1
ATOM 1564 O O . ALA A 1 205 ? 21.637 0.992 -9.340 1.00 92.00 205 ALA A O 1
ATOM 1565 N N . GLY A 1 206 ? 23.535 0.053 -10.084 1.00 90.12 206 GLY A N 1
ATOM 1566 C CA . GLY A 1 206 ? 23.959 -0.564 -8.822 1.00 90.12 206 GLY A CA 1
ATOM 1567 C C . GLY A 1 206 ? 24.329 -2.044 -8.960 1.00 90.12 206 GLY A C 1
ATOM 1568 O O . GLY A 1 206 ? 25.074 -2.551 -8.132 1.00 90.12 206 GLY A O 1
ATOM 1569 N N . ALA A 1 207 ? 23.915 -2.715 -10.040 1.00 93.50 207 ALA A N 1
ATOM 1570 C CA . ALA A 1 207 ? 24.238 -4.116 -10.339 1.00 93.50 207 ALA A CA 1
ATOM 1571 C C . ALA A 1 207 ? 25.684 -4.308 -10.863 1.00 93.50 207 ALA A C 1
ATOM 1573 O O . ALA A 1 207 ? 25.934 -5.067 -11.796 1.00 93.50 207 ALA A O 1
ATOM 1574 N N . SER A 1 208 ? 26.659 -3.579 -10.310 1.00 92.25 208 SER A N 1
ATOM 1575 C CA . SER A 1 208 ? 28.011 -3.474 -10.889 1.00 92.25 208 SER A CA 1
ATOM 1576 C C . SER A 1 208 ? 28.831 -4.771 -10.825 1.00 92.25 208 SER A C 1
ATOM 1578 O O . SER A 1 208 ? 29.789 -4.923 -11.582 1.00 92.25 208 SER A O 1
ATOM 1580 N N . ALA A 1 209 ? 28.454 -5.718 -9.962 1.00 95.62 209 ALA A N 1
ATOM 1581 C CA . ALA A 1 209 ? 29.083 -7.035 -9.846 1.00 95.62 209 ALA A CA 1
ATOM 1582 C C . ALA A 1 209 ? 28.591 -8.063 -10.887 1.00 95.62 209 ALA A C 1
ATOM 1584 O O . ALA A 1 209 ? 29.183 -9.144 -10.984 1.00 95.62 209 ALA A O 1
ATOM 1585 N N . LEU A 1 210 ? 27.547 -7.732 -11.661 1.00 97.56 210 LEU A N 1
ATOM 1586 C CA . LEU A 1 210 ? 26.875 -8.657 -12.571 1.00 97.56 210 LEU A CA 1
ATOM 1587 C C . LEU A 1 210 ? 27.803 -9.109 -13.707 1.00 97.56 210 LEU A C 1
ATOM 1589 O O . LEU A 1 210 ? 28.486 -8.300 -14.335 1.00 97.56 210 LEU A O 1
ATOM 1593 N N . ARG A 1 211 ? 27.806 -10.418 -13.969 1.00 98.00 211 ARG A N 1
ATOM 1594 C CA . ARG A 1 211 ? 28.673 -11.106 -14.941 1.00 98.00 211 ARG A CA 1
ATOM 1595 C C . ARG A 1 211 ? 27.878 -11.766 -16.056 1.00 98.00 211 ARG A C 1
ATOM 1597 O O . ARG A 1 211 ? 28.324 -11.744 -17.201 1.00 98.00 211 ARG A O 1
ATOM 1604 N N . THR A 1 212 ? 26.717 -12.315 -15.716 1.00 98.56 212 THR A N 1
ATOM 1605 C CA . THR A 1 212 ? 25.797 -12.972 -16.643 1.00 98.56 212 THR A CA 1
ATOM 1606 C C . THR A 1 212 ? 24.451 -12.264 -16.588 1.00 98.56 212 THR A C 1
ATOM 1608 O O . THR A 1 212 ? 23.851 -12.173 -15.517 1.00 98.56 212 THR A O 1
ATOM 1611 N N . LEU A 1 213 ? 23.989 -11.789 -17.743 1.00 98.31 213 LEU A N 1
ATOM 1612 C CA . LEU A 1 213 ? 22.639 -11.273 -17.947 1.00 98.31 213 LEU A CA 1
ATOM 1613 C C . LEU A 1 213 ? 22.000 -12.019 -19.120 1.00 98.31 213 LEU A C 1
ATOM 1615 O O . LEU A 1 213 ? 22.530 -11.972 -20.235 1.00 98.31 213 LEU A O 1
ATOM 1619 N N . ASP A 1 214 ? 20.874 -12.684 -18.864 1.00 98.62 214 ASP A N 1
ATOM 1620 C CA . ASP A 1 214 ? 20.062 -13.316 -19.904 1.00 98.62 214 ASP A CA 1
ATOM 1621 C C . ASP A 1 214 ? 18.753 -12.544 -20.125 1.00 98.62 214 ASP A C 1
ATOM 1623 O O . ASP A 1 214 ? 18.041 -12.203 -19.180 1.00 98.62 214 ASP A O 1
ATOM 1627 N N . LEU A 1 215 ? 18.474 -12.219 -21.387 1.00 98.12 215 LEU A N 1
ATOM 1628 C CA . LEU A 1 215 ? 17.298 -11.491 -21.868 1.00 98.12 215 LEU A CA 1
ATOM 1629 C C . LEU A 1 215 ? 16.632 -12.227 -23.054 1.00 98.12 215 LEU A C 1
ATOM 1631 O O . LEU A 1 215 ? 15.871 -11.615 -23.812 1.00 98.12 215 LEU A O 1
ATOM 1635 N N . THR A 1 216 ? 16.899 -13.530 -23.221 1.00 98.44 216 THR A N 1
ATOM 1636 C CA . THR A 1 216 ? 16.353 -14.379 -24.301 1.00 98.44 216 THR A CA 1
ATOM 1637 C C . THR A 1 216 ? 14.823 -14.335 -24.367 1.00 98.44 216 THR A C 1
ATOM 1639 O O . THR A 1 216 ? 14.169 -14.165 -23.339 1.00 98.44 216 THR A O 1
ATOM 1642 N N . ALA A 1 217 ? 14.224 -14.529 -25.546 1.00 98.00 217 ALA A N 1
ATOM 1643 C CA . ALA A 1 217 ? 12.772 -14.703 -25.699 1.00 98.00 217 ALA A CA 1
ATOM 1644 C C . ALA A 1 217 ? 11.934 -13.532 -25.131 1.00 98.00 217 ALA A C 1
ATOM 1646 O O . ALA A 1 217 ? 10.873 -13.733 -24.537 1.00 98.00 217 ALA A O 1
ATOM 1647 N N . ASN A 1 218 ? 12.427 -12.302 -25.306 1.00 97.94 218 ASN A N 1
ATOM 1648 C CA . ASN A 1 218 ? 11.726 -11.061 -24.965 1.00 97.94 218 ASN A CA 1
ATOM 1649 C C . ASN A 1 218 ? 11.168 -10.395 -26.243 1.00 97.94 218 ASN A C 1
ATOM 1651 O O . ASN A 1 218 ? 10.766 -11.084 -27.179 1.00 97.94 218 ASN A O 1
ATOM 1655 N N . ARG A 1 219 ? 11.008 -9.063 -26.262 1.00 95.94 219 ARG A N 1
ATOM 1656 C CA . ARG A 1 219 ? 10.359 -8.300 -27.348 1.00 95.94 219 ARG A CA 1
ATOM 1657 C C . ARG A 1 219 ? 11.123 -7.022 -27.695 1.00 95.94 219 ARG A C 1
ATOM 1659 O O . ARG A 1 219 ? 10.520 -6.005 -28.052 1.00 95.94 219 ARG A O 1
ATOM 1666 N N . PHE A 1 220 ? 12.443 -7.027 -27.518 1.00 95.94 220 PHE A N 1
ATOM 1667 C CA . PHE A 1 220 ? 13.270 -5.862 -27.817 1.00 95.94 220 PHE A CA 1
ATOM 1668 C C . PHE A 1 220 ? 13.395 -5.683 -29.331 1.00 95.94 220 PHE A C 1
ATOM 1670 O O . PHE A 1 220 ? 14.101 -6.445 -29.978 1.00 95.94 220 PHE A O 1
ATOM 1677 N N . ALA A 1 221 ? 12.747 -4.658 -29.890 1.00 90.75 221 ALA A N 1
ATOM 1678 C CA . ALA A 1 221 ? 12.973 -4.229 -31.277 1.00 90.75 221 ALA A CA 1
ATOM 1679 C C . ALA A 1 221 ? 14.227 -3.340 -31.418 1.00 90.75 221 ALA A C 1
ATOM 1681 O O . ALA A 1 221 ? 14.871 -3.298 -32.465 1.00 90.75 221 ALA A O 1
ATOM 1682 N N . ALA A 1 222 ? 14.589 -2.638 -30.339 1.00 88.12 222 ALA A N 1
ATOM 1683 C CA . ALA A 1 222 ? 15.802 -1.838 -30.211 1.00 88.12 222 ALA A CA 1
ATOM 1684 C C . ALA A 1 222 ? 16.214 -1.732 -28.732 1.00 88.12 222 ALA A C 1
ATOM 1686 O O . ALA A 1 222 ? 15.392 -1.915 -27.832 1.00 88.12 222 ALA A O 1
ATOM 1687 N N . LEU A 1 223 ? 17.478 -1.384 -28.480 1.00 88.50 223 LEU A N 1
ATOM 1688 C CA . LEU A 1 223 ? 18.028 -1.162 -27.138 1.00 88.50 223 LEU A CA 1
ATOM 1689 C C . LEU A 1 223 ? 18.470 0.295 -26.959 1.00 88.50 223 LEU A C 1
ATOM 1691 O O . LEU A 1 223 ? 18.977 0.923 -27.889 1.00 88.50 223 LEU A O 1
ATOM 1695 N N . ALA A 1 224 ? 18.323 0.832 -25.746 1.00 84.25 224 ALA A N 1
ATOM 1696 C CA . ALA A 1 224 ? 18.877 2.139 -25.404 1.00 84.25 224 ALA A CA 1
ATOM 1697 C C . ALA A 1 224 ? 20.411 2.056 -25.302 1.00 84.25 224 ALA A C 1
ATOM 1699 O O . ALA A 1 224 ? 20.942 1.151 -24.664 1.00 84.25 224 ALA A O 1
ATOM 1700 N N . ALA A 1 225 ? 21.132 3.023 -25.877 1.00 82.19 225 ALA A N 1
ATOM 1701 C CA . ALA A 1 225 ? 22.598 2.985 -25.962 1.00 82.19 225 ALA A CA 1
ATOM 1702 C C . ALA A 1 225 ? 23.327 2.956 -24.598 1.00 82.19 225 ALA A C 1
ATOM 1704 O O . ALA A 1 225 ? 24.482 2.552 -24.540 1.00 82.19 225 ALA A O 1
ATOM 1705 N N . SER A 1 226 ? 22.662 3.355 -23.509 1.00 86.56 226 SER A N 1
ATOM 1706 C CA . SER A 1 226 ? 23.182 3.306 -22.135 1.00 86.56 226 SER A CA 1
ATOM 1707 C C . SER A 1 226 ? 22.626 2.152 -21.288 1.00 86.56 226 SER A C 1
ATOM 1709 O O . SER A 1 226 ? 22.916 2.091 -20.096 1.00 86.56 226 SER A O 1
ATOM 1711 N N . VAL A 1 227 ? 21.839 1.222 -21.855 1.00 90.88 227 VAL A N 1
ATOM 1712 C CA . VAL A 1 227 ? 21.123 0.194 -21.068 1.00 90.88 227 VAL A CA 1
ATOM 1713 C C . VAL A 1 227 ? 22.058 -0.698 -20.241 1.00 90.88 227 VAL A C 1
ATOM 1715 O O . VAL A 1 227 ? 21.725 -1.055 -19.114 1.00 90.88 227 VAL A O 1
ATOM 1718 N N . PHE A 1 228 ? 23.258 -0.984 -20.751 1.00 94.38 228 PHE A N 1
ATOM 1719 C CA . PHE A 1 228 ? 24.283 -1.757 -20.045 1.00 94.38 228 PHE A CA 1
ATOM 1720 C C . PHE A 1 228 ? 25.403 -0.889 -19.447 1.00 94.38 228 PHE A C 1
ATOM 1722 O O . PHE A 1 228 ? 26.366 -1.441 -18.919 1.00 94.38 228 PHE A O 1
ATOM 1729 N N . GLU A 1 229 ? 25.308 0.448 -19.476 1.00 92.25 229 GLU A N 1
ATOM 1730 C CA . GLU A 1 229 ? 26.372 1.333 -18.967 1.00 92.25 229 GLU A CA 1
ATOM 1731 C C . GLU A 1 229 ? 26.790 1.032 -17.502 1.00 92.25 229 GLU A C 1
ATOM 1733 O O . GLU A 1 229 ? 27.993 1.050 -17.224 1.00 92.25 229 GLU A O 1
ATOM 1738 N N . PRO A 1 230 ? 25.873 0.670 -16.573 1.00 93.50 230 PRO A N 1
ATOM 1739 C CA . PRO A 1 230 ? 26.238 0.290 -15.201 1.00 93.50 230 PRO A CA 1
ATOM 1740 C C . PRO A 1 230 ? 26.960 -1.064 -15.053 1.00 93.50 230 PRO A C 1
ATOM 1742 O O . PRO A 1 230 ? 27.555 -1.325 -14.006 1.00 93.50 230 PRO A O 1
ATOM 1745 N N . LEU A 1 231 ? 26.886 -1.947 -16.055 1.00 95.06 231 LEU A N 1
ATOM 1746 C CA . LEU A 1 231 ? 27.263 -3.365 -15.957 1.00 95.06 231 LEU A CA 1
ATOM 1747 C C . LEU A 1 231 ? 28.731 -3.606 -16.350 1.00 95.06 231 LEU A C 1
ATOM 1749 O O . LEU A 1 231 ? 29.038 -4.348 -17.284 1.00 95.06 231 LEU A O 1
ATOM 1753 N N . THR A 1 232 ? 29.662 -2.945 -15.664 1.00 93.06 232 THR A N 1
ATOM 1754 C CA . THR A 1 232 ? 31.085 -2.904 -16.057 1.00 93.06 232 THR A CA 1
ATOM 1755 C C . THR A 1 232 ? 31.811 -4.255 -15.989 1.00 93.06 232 THR A C 1
ATOM 1757 O O . THR A 1 232 ? 32.763 -4.460 -16.741 1.00 93.06 232 THR A O 1
ATOM 1760 N N . ASN A 1 233 ? 31.355 -5.187 -15.143 1.00 95.81 233 ASN A N 1
ATOM 1761 C CA . ASN A 1 233 ? 31.916 -6.540 -14.998 1.00 95.81 233 ASN A CA 1
ATOM 1762 C C . ASN A 1 233 ? 31.225 -7.616 -15.866 1.00 95.81 233 ASN A C 1
ATOM 1764 O O . ASN A 1 233 ? 31.511 -8.804 -15.699 1.00 95.81 233 ASN A O 1
ATOM 1768 N N . LEU A 1 234 ? 30.328 -7.232 -16.783 1.00 97.19 234 LEU A N 1
ATOM 1769 C CA . LEU A 1 234 ? 29.539 -8.172 -17.584 1.00 97.19 234 LEU A CA 1
ATOM 1770 C C . LEU A 1 234 ? 30.431 -8.980 -18.545 1.00 97.19 234 LEU A C 1
ATOM 1772 O O . LEU A 1 234 ? 31.049 -8.421 -19.450 1.00 97.19 234 LEU A O 1
ATOM 1776 N N . THR A 1 235 ? 30.478 -10.302 -18.361 1.00 97.62 235 THR A N 1
ATOM 1777 C CA . THR A 1 235 ? 31.263 -11.240 -19.184 1.00 97.62 235 THR A CA 1
ATOM 1778 C C . THR A 1 235 ? 30.416 -11.990 -20.209 1.00 97.62 235 THR A C 1
ATOM 1780 O O . THR A 1 235 ? 30.934 -12.397 -21.250 1.00 97.62 235 THR A O 1
ATOM 1783 N N . THR A 1 236 ? 29.124 -12.163 -19.924 1.00 98.44 236 THR A N 1
ATOM 1784 C CA . THR A 1 236 ? 28.165 -12.912 -20.737 1.00 98.44 236 THR A CA 1
ATOM 1785 C C . THR A 1 236 ? 26.872 -12.118 -20.860 1.00 98.44 236 THR A C 1
ATOM 1787 O O . THR A 1 236 ? 26.221 -11.835 -19.855 1.00 98.44 236 THR A O 1
ATOM 1790 N N . LEU A 1 237 ? 26.490 -11.801 -22.095 1.00 98.00 237 LEU A N 1
ATOM 1791 C CA . LEU A 1 237 ? 25.203 -11.199 -22.426 1.00 98.00 237 LEU A CA 1
ATOM 1792 C C . LEU A 1 237 ? 24.479 -12.065 -23.455 1.00 98.00 237 LEU A C 1
ATOM 1794 O O . LEU A 1 237 ? 25.050 -12.426 -24.490 1.00 98.00 237 LEU A O 1
ATOM 1798 N N . VAL A 1 238 ? 23.217 -12.370 -23.175 1.00 98.44 238 VAL A N 1
ATOM 1799 C CA . VAL A 1 238 ? 22.344 -13.114 -24.079 1.00 98.44 238 VAL A CA 1
ATOM 1800 C C . VAL A 1 238 ? 21.125 -12.263 -24.420 1.00 98.44 238 VAL A C 1
ATOM 1802 O O . VAL A 1 238 ? 20.401 -11.818 -23.536 1.00 98.44 238 VAL A O 1
ATOM 1805 N N . LEU A 1 239 ? 20.926 -12.032 -25.716 1.00 97.94 239 LEU A N 1
ATOM 1806 C CA . LEU A 1 239 ? 19.832 -11.260 -26.314 1.00 97.94 239 LEU A CA 1
ATOM 1807 C C . LEU A 1 239 ? 19.141 -12.066 -27.432 1.00 97.94 239 LEU A C 1
ATOM 1809 O O . LEU A 1 239 ? 18.553 -11.495 -28.350 1.00 97.94 239 LEU A O 1
ATOM 1813 N N . SER A 1 240 ? 19.256 -13.395 -27.388 1.00 98.31 240 SER A N 1
ATOM 1814 C CA . SER A 1 240 ? 18.731 -14.302 -28.412 1.00 98.31 240 SER A CA 1
ATOM 1815 C C . SER A 1 240 ? 17.193 -14.288 -28.467 1.00 98.31 240 SER A C 1
ATOM 1817 O O . SER A 1 240 ? 16.540 -13.849 -27.518 1.00 98.31 240 SER A O 1
ATOM 1819 N N . ASP A 1 241 ? 16.603 -14.754 -29.568 1.00 98.06 241 ASP A N 1
ATOM 1820 C CA . ASP A 1 241 ? 15.146 -14.865 -29.766 1.00 98.06 241 ASP A CA 1
ATOM 1821 C C . ASP A 1 241 ? 14.389 -13.563 -29.413 1.00 98.06 241 ASP A C 1
ATOM 1823 O O . ASP A 1 241 ? 13.556 -13.516 -28.508 1.00 98.06 241 ASP A O 1
ATOM 1827 N N . ASN A 1 242 ? 14.727 -12.468 -30.095 1.00 97.75 242 ASN A N 1
ATOM 1828 C CA . ASN A 1 242 ? 14.167 -11.130 -29.876 1.00 97.75 242 ASN A CA 1
ATOM 1829 C C . ASN A 1 242 ? 13.842 -10.442 -31.224 1.00 97.75 242 ASN A C 1
ATOM 1831 O O . ASN A 1 242 ? 13.971 -11.024 -32.299 1.00 97.75 242 ASN A O 1
ATOM 1835 N N . ASP A 1 243 ? 13.370 -9.194 -31.184 1.00 96.38 243 ASP A N 1
ATOM 1836 C CA . ASP A 1 243 ? 12.925 -8.441 -32.365 1.00 96.38 243 ASP A CA 1
ATOM 1837 C C . ASP A 1 243 ? 14.005 -7.483 -32.934 1.00 96.38 243 ASP A C 1
ATOM 1839 O O . ASP A 1 243 ? 13.669 -6.623 -33.748 1.00 96.38 243 ASP A O 1
ATOM 1843 N N . LEU A 1 244 ? 15.279 -7.579 -32.518 1.00 95.81 244 LEU A N 1
ATOM 1844 C CA . LEU A 1 244 ? 16.280 -6.518 -32.726 1.00 95.81 244 LEU A CA 1
ATOM 1845 C C . LEU A 1 244 ? 16.625 -6.300 -34.206 1.00 95.81 244 LEU A C 1
ATOM 1847 O O . LEU A 1 244 ? 17.211 -7.176 -34.836 1.00 95.81 244 LEU A O 1
ATOM 1851 N N . GLU A 1 245 ? 16.350 -5.102 -34.731 1.00 91.38 245 GLU A N 1
ATOM 1852 C CA . GLU A 1 245 ? 16.671 -4.720 -36.122 1.00 91.38 245 GLU A CA 1
ATOM 1853 C C . GLU A 1 245 ? 18.109 -4.180 -36.289 1.00 91.38 245 GLU A C 1
ATOM 1855 O O . GLU A 1 245 ? 18.706 -4.277 -37.365 1.00 91.38 245 GLU A O 1
ATOM 1860 N N . SER A 1 246 ? 18.674 -3.589 -35.226 1.00 87.88 246 SER A N 1
ATOM 1861 C CA . SER A 1 246 ? 20.036 -3.028 -35.184 1.00 87.88 246 SER A CA 1
ATOM 1862 C C . SER A 1 246 ? 20.544 -2.835 -33.743 1.00 87.88 246 SER A C 1
ATOM 1864 O O . SER A 1 246 ? 19.768 -2.891 -32.786 1.00 87.88 246 SER A O 1
ATOM 1866 N N . LEU A 1 247 ? 21.850 -2.576 -33.582 1.00 87.62 247 LEU A N 1
ATOM 1867 C CA . LEU A 1 247 ? 22.489 -2.261 -32.296 1.00 87.62 247 LEU A CA 1
ATOM 1868 C C . LEU A 1 247 ? 23.121 -0.853 -32.309 1.00 87.62 247 LEU A C 1
ATOM 1870 O O . LEU A 1 247 ? 23.779 -0.499 -33.290 1.00 87.62 247 LEU A O 1
ATOM 1874 N N . PRO A 1 248 ? 22.997 -0.048 -31.233 1.00 85.62 248 PRO A N 1
ATOM 1875 C CA . PRO A 1 248 ? 23.702 1.229 -31.123 1.00 85.62 248 PRO A CA 1
ATOM 1876 C C . PRO A 1 248 ? 25.223 1.035 -31.036 1.00 85.62 248 PRO A C 1
ATOM 1878 O O . PRO A 1 248 ? 25.699 0.269 -30.202 1.00 85.62 248 PRO A O 1
ATOM 1881 N N . ALA A 1 249 ? 25.996 1.791 -31.821 1.00 78.75 249 ALA A N 1
ATOM 1882 C CA . ALA A 1 249 ? 27.456 1.641 -31.926 1.00 78.75 249 ALA A CA 1
ATOM 1883 C C . ALA A 1 249 ? 28.233 1.748 -30.595 1.00 78.75 249 ALA A C 1
ATOM 1885 O O . ALA A 1 249 ? 29.328 1.214 -30.476 1.00 78.75 249 ALA A O 1
ATOM 1886 N N . THR A 1 250 ? 27.683 2.419 -29.579 1.00 82.62 250 THR A N 1
ATOM 1887 C CA . THR A 1 250 ? 28.328 2.614 -28.269 1.00 82.62 250 THR A CA 1
ATOM 1888 C C . THR A 1 250 ? 27.818 1.681 -27.164 1.00 82.62 250 THR A C 1
ATOM 1890 O O . THR A 1 250 ? 28.268 1.808 -26.024 1.00 82.62 250 THR A O 1
ATOM 1893 N N . ILE A 1 251 ? 26.908 0.743 -27.459 1.00 88.88 251 ILE A N 1
ATOM 1894 C CA . ILE A 1 251 ? 26.157 -0.007 -26.432 1.00 88.88 251 ILE A CA 1
ATOM 1895 C C . ILE A 1 251 ? 27.026 -0.883 -25.509 1.00 88.88 251 ILE A C 1
ATOM 1897 O O . ILE A 1 251 ? 26.657 -1.090 -24.356 1.00 88.88 251 ILE A O 1
ATOM 1901 N N . PHE A 1 252 ? 28.196 -1.337 -25.976 1.00 91.50 252 PHE A N 1
ATOM 1902 C CA . PHE A 1 252 ? 29.157 -2.122 -25.184 1.00 91.50 252 PHE A CA 1
ATOM 1903 C C . PHE A 1 252 ? 30.419 -1.333 -24.782 1.00 91.50 252 PHE A C 1
ATOM 1905 O O . PHE A 1 252 ? 31.431 -1.916 -24.402 1.00 91.50 252 PHE A O 1
ATOM 1912 N N . SER A 1 253 ? 30.381 0.005 -24.844 1.00 86.69 253 SER A N 1
ATOM 1913 C CA . SER A 1 253 ? 31.552 0.878 -24.623 1.00 86.69 253 SER A CA 1
ATOM 1914 C C . SER A 1 253 ? 32.067 0.957 -23.175 1.00 86.69 253 SER A C 1
ATOM 1916 O O . SER A 1 253 ? 33.171 1.455 -22.950 1.00 86.69 253 SER A O 1
ATOM 1918 N N . ARG A 1 254 ? 31.301 0.479 -22.181 1.00 91.25 254 ARG A N 1
ATOM 1919 C CA . ARG A 1 254 ? 31.764 0.330 -20.781 1.00 91.25 254 ARG A CA 1
ATOM 1920 C C . ARG A 1 254 ? 32.153 -1.090 -20.418 1.00 91.25 254 ARG A C 1
ATOM 1922 O O . ARG A 1 254 ? 32.930 -1.293 -19.485 1.00 91.25 254 ARG A O 1
ATOM 1929 N N . GLN A 1 255 ? 31.611 -2.062 -21.137 1.00 93.31 255 GLN A N 1
ATOM 1930 C CA . GLN A 1 255 ? 32.045 -3.439 -21.051 1.00 93.31 255 GLN A CA 1
ATOM 1931 C C . GLN A 1 255 ? 33.490 -3.480 -21.545 1.00 93.31 255 GLN A C 1
ATOM 1933 O O . GLN A 1 255 ? 33.819 -2.977 -22.617 1.00 93.31 255 GLN A O 1
ATOM 1938 N N . THR A 1 256 ? 34.366 -4.023 -20.708 1.00 90.50 256 THR A N 1
ATOM 1939 C CA . THR A 1 256 ? 35.795 -4.206 -21.015 1.00 90.50 256 THR A CA 1
ATOM 1940 C C . THR A 1 256 ? 36.225 -5.666 -20.858 1.00 90.50 256 THR A C 1
ATOM 1942 O O . THR A 1 256 ? 37.378 -6.014 -21.105 1.00 90.50 256 THR A O 1
ATOM 1945 N N . VAL A 1 257 ? 35.285 -6.527 -20.455 1.00 94.44 257 VAL A N 1
ATOM 1946 C CA . VAL A 1 257 ? 35.481 -7.947 -20.138 1.00 94.44 257 VAL A CA 1
ATOM 1947 C C . VAL A 1 257 ? 34.406 -8.843 -20.769 1.00 94.44 257 VAL A C 1
ATOM 1949 O O . VAL A 1 257 ? 34.343 -10.029 -20.443 1.00 94.44 257 VAL A O 1
ATOM 1952 N N . LEU A 1 258 ? 33.574 -8.310 -21.679 1.00 96.19 258 LEU A N 1
ATOM 1953 C CA . LEU A 1 258 ? 32.553 -9.102 -22.365 1.00 96.19 258 LEU A CA 1
ATOM 1954 C C . LEU A 1 258 ? 33.243 -10.139 -23.257 1.00 96.19 258 LEU A C 1
ATOM 1956 O O . LEU A 1 258 ? 34.014 -9.797 -24.153 1.00 96.19 258 LEU A O 1
ATOM 1960 N N . ALA A 1 259 ? 32.970 -11.412 -22.983 1.00 96.31 259 ALA A N 1
ATOM 1961 C CA . ALA A 1 259 ? 33.598 -12.561 -23.626 1.00 96.31 259 ALA A CA 1
ATOM 1962 C C . ALA A 1 259 ? 32.591 -13.422 -24.405 1.00 96.31 259 ALA A C 1
ATOM 1964 O O . ALA A 1 259 ? 32.983 -14.114 -25.344 1.00 96.31 259 ALA A O 1
ATOM 1965 N N . THR A 1 260 ? 31.307 -13.377 -24.037 1.00 97.81 260 THR A N 1
ATOM 1966 C CA . THR A 1 260 ? 30.210 -14.059 -24.737 1.00 97.81 260 THR A CA 1
ATOM 1967 C C . THR A 1 260 ? 29.104 -13.063 -25.057 1.00 97.81 260 THR A C 1
ATOM 1969 O O . THR A 1 260 ? 28.555 -12.442 -24.146 1.00 97.81 260 THR A O 1
ATOM 1972 N N . LEU A 1 261 ? 28.751 -12.958 -26.337 1.00 97.25 261 LEU A N 1
ATOM 1973 C CA . LEU A 1 261 ? 27.613 -12.186 -26.827 1.00 97.25 261 LEU A CA 1
ATOM 1974 C C . LEU A 1 261 ? 26.758 -13.079 -27.732 1.00 97.25 261 LEU A C 1
ATOM 1976 O O . LEU A 1 261 ? 27.248 -13.612 -28.728 1.00 97.25 261 LEU A O 1
ATOM 1980 N N . LYS A 1 262 ? 25.481 -13.256 -27.388 1.00 98.19 262 LYS A N 1
ATOM 1981 C CA . LYS A 1 262 ? 24.523 -13.991 -28.223 1.00 98.19 262 LYS A CA 1
ATOM 1982 C C . LYS A 1 262 ? 23.413 -13.065 -28.717 1.00 98.19 262 LYS A C 1
ATOM 1984 O O . LYS A 1 262 ? 22.803 -12.366 -27.909 1.00 98.19 262 LYS A O 1
ATOM 1989 N N . LEU A 1 263 ? 23.185 -13.067 -30.028 1.00 97.50 263 LEU A N 1
ATOM 1990 C CA . LEU A 1 263 ? 22.203 -12.247 -30.751 1.00 97.50 263 LEU A CA 1
ATOM 1991 C C . LEU A 1 263 ? 21.426 -13.091 -31.782 1.00 97.50 263 LEU A C 1
ATOM 1993 O O . LEU A 1 263 ? 20.790 -12.556 -32.687 1.00 97.50 263 LEU A O 1
ATOM 1997 N N . ASP A 1 264 ? 21.507 -14.416 -31.684 1.00 97.69 264 ASP A N 1
ATOM 1998 C CA . ASP A 1 264 ? 20.850 -15.357 -32.584 1.00 97.69 264 ASP A CA 1
ATOM 1999 C C . ASP A 1 264 ? 19.319 -15.332 -32.455 1.00 97.69 264 ASP A C 1
ATOM 2001 O O . ASP A 1 264 ? 18.792 -15.080 -31.376 1.00 97.69 264 ASP A O 1
ATOM 2005 N N . GLY A 1 265 ? 18.590 -15.537 -33.554 1.00 97.38 265 GLY A N 1
ATOM 2006 C CA . GLY A 1 265 ? 17.125 -15.417 -33.566 1.00 97.38 265 GLY A CA 1
ATOM 2007 C C . GLY A 1 265 ? 16.626 -13.969 -33.449 1.00 97.38 265 GLY A C 1
ATOM 2008 O O . GLY A 1 265 ? 15.705 -13.694 -32.687 1.00 97.38 265 GLY A O 1
ATOM 2009 N N . ASN A 1 266 ? 17.249 -13.033 -34.169 1.00 98.12 266 ASN A N 1
ATOM 2010 C CA . ASN A 1 266 ? 16.856 -11.617 -34.213 1.00 98.12 266 ASN A CA 1
ATOM 2011 C C . ASN A 1 266 ? 16.609 -11.157 -35.667 1.00 98.12 266 ASN A C 1
ATOM 2013 O O . ASN A 1 266 ? 16.476 -11.974 -36.578 1.00 98.12 266 ASN A O 1
ATOM 2017 N N . LYS A 1 267 ? 16.501 -9.843 -35.897 1.00 95.75 267 LYS A N 1
ATOM 2018 C CA . LYS A 1 267 ? 16.232 -9.217 -37.206 1.00 95.75 267 LYS A CA 1
ATOM 2019 C C . LYS A 1 267 ? 17.376 -8.306 -37.655 1.00 95.75 267 LYS A C 1
ATOM 2021 O O . LYS A 1 267 ? 17.159 -7.358 -38.408 1.00 95.75 267 LYS A O 1
ATOM 2026 N N . LEU A 1 268 ? 18.597 -8.555 -37.175 1.00 92.94 268 LEU A N 1
ATOM 2027 C CA . LEU A 1 268 ? 19.736 -7.680 -37.438 1.00 92.94 268 LEU A CA 1
ATOM 2028 C C . LEU A 1 268 ? 20.033 -7.672 -38.939 1.00 92.94 268 LEU A C 1
ATOM 2030 O O . LEU A 1 268 ? 20.382 -8.701 -39.511 1.00 92.94 268 LEU A O 1
ATOM 2034 N N . THR A 1 269 ? 19.898 -6.506 -39.569 1.00 88.00 269 THR A N 1
ATOM 2035 C CA . THR A 1 269 ? 20.192 -6.315 -41.004 1.00 88.00 269 THR A CA 1
ATOM 2036 C C . THR A 1 269 ? 21.657 -5.946 -41.253 1.00 88.00 269 THR A C 1
ATOM 2038 O O . THR A 1 269 ? 22.211 -6.227 -42.321 1.00 88.00 269 THR A O 1
ATOM 2041 N N . THR A 1 270 ? 22.310 -5.364 -40.243 1.00 82.69 270 THR A N 1
ATOM 2042 C CA . THR A 1 270 ? 23.746 -5.068 -40.199 1.00 82.69 270 THR A CA 1
ATOM 2043 C C . THR A 1 270 ? 24.329 -5.418 -38.829 1.00 82.69 270 THR A C 1
ATOM 2045 O O . THR A 1 270 ? 23.642 -5.373 -37.807 1.00 82.69 270 THR A O 1
ATOM 2048 N N . PHE A 1 271 ? 25.620 -5.748 -38.802 1.00 85.06 271 PHE A N 1
ATOM 2049 C CA . PHE A 1 271 ? 26.401 -5.878 -37.576 1.00 85.06 271 PHE A CA 1
ATOM 2050 C C . PHE A 1 271 ? 27.810 -5.341 -37.845 1.00 85.06 271 PHE A C 1
ATOM 2052 O O . PHE A 1 271 ? 28.526 -5.867 -38.699 1.00 85.06 271 PHE A O 1
ATOM 2059 N N . ASP A 1 272 ? 28.186 -4.274 -37.139 1.00 80.12 272 ASP A N 1
ATOM 2060 C CA . ASP A 1 272 ? 29.494 -3.637 -37.286 1.00 80.12 272 ASP A CA 1
ATOM 2061 C C . ASP A 1 272 ? 30.450 -4.069 -36.165 1.00 80.12 272 ASP A C 1
ATOM 2063 O O . ASP A 1 272 ? 30.056 -4.191 -35.003 1.00 80.12 272 ASP A O 1
ATOM 2067 N N . VAL A 1 273 ? 31.723 -4.268 -36.508 1.00 75.94 273 VAL A N 1
ATOM 2068 C CA . VAL A 1 273 ? 32.793 -4.597 -35.558 1.00 75.94 273 VAL A CA 1
ATOM 2069 C C . VAL A 1 273 ? 33.029 -3.464 -34.545 1.00 75.94 273 VAL A C 1
ATOM 2071 O O . VAL A 1 273 ? 33.421 -3.729 -33.408 1.00 75.94 273 VAL A O 1
ATOM 2074 N N . ASP A 1 274 ? 32.698 -2.215 -34.889 1.00 79.06 274 ASP A N 1
ATOM 2075 C CA . ASP A 1 274 ? 32.753 -1.082 -33.958 1.00 79.06 274 ASP A CA 1
ATOM 2076 C C . ASP A 1 274 ? 31.782 -1.220 -32.773 1.00 79.06 274 ASP A C 1
ATOM 2078 O O . ASP A 1 274 ? 32.110 -0.755 -31.681 1.00 79.06 274 ASP A O 1
ATOM 2082 N N . VAL A 1 275 ? 30.663 -1.949 -32.920 1.00 82.81 275 VAL A N 1
ATOM 2083 C CA . VAL A 1 275 ? 29.715 -2.228 -31.817 1.00 82.81 275 VAL A CA 1
ATOM 2084 C C . VAL A 1 275 ? 30.385 -3.021 -30.686 1.00 82.81 275 VAL A C 1
ATOM 2086 O O . VAL A 1 275 ? 30.053 -2.838 -29.515 1.00 82.81 275 VAL A O 1
ATOM 2089 N N . ILE A 1 276 ? 31.355 -3.883 -31.014 1.00 80.88 276 ILE A N 1
ATOM 2090 C CA . ILE A 1 276 ? 32.126 -4.680 -30.042 1.00 80.88 276 ILE A CA 1
ATOM 2091 C C . ILE A 1 276 ? 33.095 -3.784 -29.245 1.00 80.88 276 ILE A C 1
ATOM 2093 O O . ILE A 1 276 ? 33.464 -4.105 -28.107 1.00 80.88 276 ILE A O 1
ATOM 2097 N N . GLY A 1 277 ? 33.506 -2.645 -29.813 1.00 80.25 277 GLY A N 1
ATOM 2098 C CA . GLY A 1 277 ? 34.506 -1.758 -29.229 1.00 80.25 277 GLY A CA 1
ATOM 2099 C C . GLY A 1 277 ? 35.840 -2.481 -29.035 1.00 80.25 277 GLY A C 1
ATOM 2100 O O . GLY A 1 277 ? 36.405 -3.029 -29.978 1.00 80.25 277 GLY A O 1
ATOM 2101 N N . SER A 1 278 ? 36.337 -2.496 -27.798 1.00 84.56 278 SER A N 1
ATOM 2102 C CA . SER A 1 278 ? 37.563 -3.197 -27.393 1.00 84.56 278 SER A CA 1
ATOM 2103 C C . SER A 1 278 ? 37.299 -4.458 -26.553 1.00 84.56 278 SER A C 1
ATOM 2105 O O . SER A 1 278 ? 38.147 -4.833 -25.742 1.00 84.56 278 SER A O 1
ATOM 2107 N N . ASN A 1 279 ? 36.116 -5.076 -26.659 1.00 89.69 279 ASN A N 1
ATOM 2108 C CA . ASN A 1 279 ? 35.774 -6.235 -25.829 1.00 89.69 279 ASN A CA 1
ATOM 2109 C C . ASN A 1 279 ? 36.491 -7.519 -26.290 1.00 89.69 279 ASN A C 1
ATOM 2111 O O . ASN A 1 279 ? 36.542 -7.791 -27.491 1.00 89.69 279 ASN A O 1
ATOM 2115 N N . PRO A 1 280 ? 37.002 -8.350 -25.361 1.00 90.00 280 PRO A N 1
ATOM 2116 C CA . PRO A 1 280 ? 37.701 -9.595 -25.677 1.00 90.00 280 PRO A CA 1
ATOM 2117 C C . PRO A 1 280 ? 36.717 -10.741 -25.986 1.00 90.00 280 PRO A C 1
ATOM 2119 O O . PRO A 1 280 ? 36.743 -11.789 -25.330 1.00 90.00 280 PRO A O 1
ATOM 2122 N N . LEU A 1 281 ? 35.832 -10.547 -26.973 1.00 92.44 281 LEU A N 1
ATOM 2123 C CA . LEU A 1 281 ? 34.832 -11.544 -27.361 1.00 92.44 281 LEU A CA 1
ATOM 2124 C C . LEU A 1 281 ? 35.493 -12.845 -27.833 1.00 92.44 281 LEU A C 1
ATOM 2126 O O . LEU A 1 281 ? 36.322 -12.858 -28.738 1.00 92.44 281 LEU A O 1
ATOM 2130 N N . ARG A 1 282 ? 35.067 -13.951 -27.220 1.00 93.88 282 ARG A N 1
ATOM 2131 C CA . ARG A 1 282 ? 35.469 -15.332 -27.523 1.00 93.88 282 ARG A CA 1
ATOM 2132 C C . ARG A 1 282 ? 34.353 -16.119 -28.195 1.00 93.88 282 ARG A C 1
ATOM 2134 O O . ARG A 1 282 ? 34.647 -17.017 -28.978 1.00 93.88 282 ARG A O 1
ATOM 2141 N N . ILE A 1 283 ? 33.100 -15.801 -27.878 1.00 95.38 283 ILE A N 1
ATOM 2142 C CA . ILE A 1 283 ? 31.908 -16.445 -28.430 1.00 95.38 283 ILE A CA 1
ATOM 2143 C C . ILE A 1 283 ? 30.968 -15.352 -28.938 1.00 95.38 283 ILE A C 1
ATOM 2145 O O . ILE A 1 283 ? 30.547 -14.492 -28.161 1.00 95.38 283 ILE A O 1
ATOM 2149 N N . LEU A 1 284 ? 30.629 -15.413 -30.226 1.00 94.25 284 LEU A N 1
ATOM 2150 C CA . LEU A 1 284 ? 29.646 -14.546 -30.869 1.00 94.25 284 LEU A CA 1
ATOM 2151 C C . LEU A 1 284 ? 28.631 -15.398 -31.640 1.00 94.25 284 LEU A C 1
ATOM 2153 O O . LEU A 1 284 ? 29.011 -16.219 -32.479 1.00 94.25 284 LEU A O 1
ATOM 2157 N N . ARG A 1 285 ? 27.339 -15.195 -31.370 1.00 96.44 285 ARG A N 1
ATOM 2158 C CA . ARG A 1 285 ? 26.248 -15.791 -32.156 1.00 96.44 285 ARG A CA 1
ATOM 2159 C C . ARG A 1 285 ? 25.470 -14.729 -32.911 1.00 96.44 285 ARG A C 1
ATOM 2161 O O . ARG A 1 285 ? 24.974 -13.793 -32.291 1.00 96.44 285 ARG A O 1
ATOM 2168 N N . LEU A 1 286 ? 25.361 -14.918 -34.223 1.00 94.56 286 LEU A N 1
ATOM 2169 C CA . LEU A 1 286 ? 24.594 -14.093 -35.157 1.00 94.56 286 LEU A CA 1
ATOM 2170 C C . LEU A 1 286 ? 23.652 -14.949 -36.025 1.00 94.56 286 LEU A C 1
ATOM 2172 O O . LEU A 1 286 ? 23.062 -14.442 -36.977 1.00 94.56 286 LEU A O 1
ATOM 2176 N N . ASP A 1 287 ? 23.524 -16.252 -35.754 1.00 94.88 287 ASP A N 1
ATOM 2177 C CA . ASP A 1 287 ? 22.711 -17.144 -36.577 1.00 94.88 287 ASP A CA 1
ATOM 2178 C C . ASP A 1 287 ? 21.202 -16.849 -36.489 1.00 94.88 287 ASP A C 1
ATOM 2180 O O . ASP A 1 287 ? 20.731 -16.320 -35.489 1.00 94.88 287 ASP A O 1
ATOM 2184 N N . ALA A 1 288 ? 20.443 -17.150 -37.548 1.00 96.06 288 ALA A N 1
ATOM 2185 C CA . ALA A 1 288 ? 19.030 -16.760 -37.679 1.00 96.06 288 ALA A CA 1
ATOM 2186 C C . ALA A 1 288 ? 18.810 -15.236 -37.507 1.00 96.06 288 ALA A C 1
ATOM 2188 O O . ALA A 1 288 ? 18.239 -14.782 -36.517 1.00 96.06 288 ALA A O 1
ATOM 2189 N N . ASN A 1 289 ? 19.300 -14.458 -38.476 1.00 96.50 289 ASN A N 1
ATOM 2190 C CA . ASN A 1 289 ? 19.158 -12.998 -38.573 1.00 96.50 289 ASN A CA 1
ATOM 2191 C C . ASN A 1 289 ? 18.973 -12.571 -40.051 1.00 96.50 289 ASN A C 1
ATOM 2193 O O . ASN A 1 289 ? 18.902 -13.412 -40.949 1.00 96.50 289 ASN A O 1
ATOM 2197 N N . GLU A 1 290 ? 18.893 -11.266 -40.330 1.00 93.56 290 GLU A N 1
ATOM 2198 C CA . GLU A 1 290 ? 18.722 -10.712 -41.686 1.00 93.56 290 GLU A CA 1
ATOM 2199 C C . GLU A 1 290 ? 20.035 -10.147 -42.282 1.00 93.56 290 GLU A C 1
ATOM 2201 O O . GLU A 1 290 ? 20.013 -9.335 -43.211 1.00 93.56 290 GLU A O 1
ATOM 2206 N N . LEU A 1 291 ? 21.201 -10.577 -41.776 1.00 89.44 291 LEU A N 1
ATOM 2207 C CA . LEU A 1 291 ? 22.502 -10.018 -42.155 1.00 89.44 291 LEU A CA 1
ATOM 2208 C C . LEU A 1 291 ? 22.862 -10.357 -43.603 1.00 89.44 291 LEU A C 1
ATOM 2210 O O . LEU A 1 291 ? 22.767 -11.503 -44.045 1.00 89.44 291 LEU A O 1
ATOM 2214 N N . THR A 1 292 ? 23.349 -9.353 -44.333 1.00 84.56 292 THR A N 1
ATOM 2215 C CA . THR A 1 292 ? 23.819 -9.508 -45.722 1.00 84.56 292 THR A CA 1
ATOM 2216 C C . THR A 1 292 ? 25.342 -9.463 -45.853 1.00 84.56 292 THR A C 1
ATOM 2218 O O . THR A 1 292 ? 25.888 -10.025 -46.801 1.00 84.56 292 THR A O 1
ATOM 2221 N N . THR A 1 293 ? 26.037 -8.826 -44.908 1.00 77.12 293 THR A N 1
ATOM 2222 C CA . THR A 1 293 ? 27.502 -8.694 -44.851 1.00 77.12 293 THR A CA 1
ATOM 2223 C C . THR A 1 293 ? 27.954 -8.367 -43.419 1.00 77.12 293 THR A C 1
ATOM 2225 O O . THR A 1 293 ? 27.122 -8.036 -42.573 1.00 77.12 293 THR A O 1
ATOM 2228 N N . LEU A 1 294 ? 29.260 -8.447 -43.150 1.00 74.94 294 LEU A N 1
ATOM 2229 C CA . LEU A 1 294 ? 29.904 -8.017 -41.902 1.00 74.94 294 LEU A CA 1
ATOM 2230 C C . LEU A 1 294 ? 31.033 -7.026 -42.220 1.00 74.94 294 LEU A C 1
ATOM 2232 O O . LEU A 1 294 ? 31.663 -7.121 -43.275 1.00 74.94 294 LEU A O 1
ATOM 2236 N N . SER A 1 295 ? 31.274 -6.064 -41.327 1.00 63.53 295 SER A N 1
ATOM 2237 C CA . SER A 1 295 ? 32.232 -4.978 -41.578 1.00 63.53 295 SER A CA 1
ATOM 2238 C C . SER A 1 295 ? 33.696 -5.445 -41.611 1.00 63.53 295 SER A C 1
ATOM 2240 O O . SER A 1 295 ? 34.159 -6.155 -40.722 1.00 63.53 295 SER A O 1
ATOM 2242 N N . TYR A 1 296 ? 34.383 -4.990 -42.665 1.00 56.69 296 TYR A N 1
ATOM 2243 C CA . TYR A 1 296 ? 35.808 -5.076 -43.024 1.00 56.69 296 TYR A CA 1
ATOM 2244 C C . TYR A 1 296 ? 36.608 -6.356 -42.686 1.00 56.69 296 TYR A C 1
ATOM 2246 O O . TYR A 1 296 ? 36.882 -6.711 -41.539 1.00 56.69 296 TYR A O 1
ATOM 2254 N N . ASN A 1 297 ? 37.117 -6.989 -43.744 1.00 53.88 297 ASN A N 1
ATOM 2255 C CA . ASN A 1 297 ? 37.973 -8.171 -43.677 1.00 53.88 297 ASN A CA 1
ATOM 2256 C C . ASN A 1 297 ? 39.349 -7.823 -43.059 1.00 53.88 297 ASN A C 1
ATOM 2258 O O . ASN A 1 297 ? 40.015 -6.902 -43.530 1.00 53.88 297 ASN A O 1
ATOM 2262 N N . ASN A 1 298 ? 39.818 -8.619 -42.089 1.00 55.34 298 ASN A N 1
ATOM 2263 C CA . ASN A 1 298 ? 41.078 -8.444 -41.335 1.00 55.34 298 ASN A CA 1
ATOM 2264 C C . ASN A 1 298 ? 41.104 -7.309 -40.279 1.00 55.34 298 ASN A C 1
ATOM 2266 O O . ASN A 1 298 ? 42.161 -6.722 -40.043 1.00 55.34 298 ASN A O 1
ATOM 2270 N N . ASP A 1 299 ? 39.989 -7.010 -39.603 1.00 68.62 299 ASP A N 1
ATOM 2271 C CA . ASP A 1 299 ? 40.046 -6.250 -38.341 1.00 68.62 299 ASP A CA 1
ATOM 2272 C C . ASP A 1 299 ? 40.579 -7.129 -37.187 1.00 68.62 299 ASP A C 1
ATOM 2274 O O . ASP A 1 299 ? 40.028 -8.192 -36.899 1.00 68.62 299 ASP A O 1
ATOM 2278 N N . ALA A 1 300 ? 41.633 -6.675 -36.500 1.00 72.69 300 ALA A N 1
ATOM 2279 C CA . ALA A 1 300 ? 42.297 -7.416 -35.419 1.00 72.69 300 ALA A CA 1
ATOM 2280 C C . ALA A 1 300 ? 41.419 -7.644 -34.168 1.00 72.69 300 ALA A C 1
ATOM 2282 O O . ALA A 1 300 ? 41.767 -8.436 -33.292 1.00 72.69 300 ALA A O 1
ATOM 2283 N N . ARG A 1 301 ? 40.256 -6.988 -34.053 1.00 76.06 301 ARG A N 1
ATOM 2284 C CA . ARG A 1 301 ? 39.278 -7.275 -32.987 1.00 76.06 301 ARG A CA 1
ATOM 2285 C C . ARG A 1 301 ? 38.695 -8.684 -33.102 1.00 76.06 301 ARG A C 1
ATOM 2287 O O . ARG A 1 301 ? 38.358 -9.277 -32.076 1.00 76.06 301 ARG A O 1
ATOM 2294 N N . TRP A 1 302 ? 38.659 -9.253 -34.309 1.00 78.50 302 TRP A N 1
ATOM 2295 C CA . TRP A 1 302 ? 38.234 -10.634 -34.542 1.00 78.50 302 TRP A CA 1
ATOM 2296 C C . TRP A 1 302 ? 39.238 -11.684 -34.020 1.00 78.50 302 TRP A C 1
ATOM 2298 O O . TRP A 1 302 ? 38.834 -12.819 -33.778 1.00 78.50 302 TRP A O 1
ATOM 2308 N N . ASP A 1 303 ? 40.505 -11.326 -33.763 1.00 78.69 303 ASP A N 1
ATOM 2309 C CA . ASP A 1 303 ? 41.576 -12.269 -33.376 1.00 78.69 303 ASP A CA 1
ATOM 2310 C C . ASP A 1 303 ? 41.330 -12.989 -32.032 1.00 78.69 303 ASP A C 1
ATOM 2312 O O . ASP A 1 303 ? 41.904 -14.047 -31.768 1.00 78.69 303 ASP A O 1
ATOM 2316 N N . ASN A 1 304 ? 40.479 -12.431 -31.161 1.00 83.44 304 ASN A N 1
ATOM 2317 C CA . ASN A 1 304 ? 40.114 -13.044 -29.876 1.00 83.44 304 ASN A CA 1
ATOM 2318 C C . ASN A 1 304 ? 39.030 -14.131 -30.002 1.00 83.44 304 ASN A C 1
ATOM 2320 O O . ASN A 1 304 ? 38.792 -14.878 -29.044 1.00 83.44 304 ASN A O 1
ATOM 2324 N N . LEU A 1 305 ? 38.360 -14.208 -31.155 1.00 87.50 305 LEU A N 1
ATOM 2325 C CA . LEU A 1 305 ? 37.146 -14.988 -31.333 1.00 87.50 305 LEU A CA 1
ATOM 2326 C C . LEU A 1 305 ? 37.466 -16.474 -31.536 1.00 87.50 305 LEU A C 1
ATOM 2328 O O . LEU A 1 305 ? 38.210 -16.864 -32.432 1.00 87.50 305 LEU A O 1
ATOM 2332 N N . LEU A 1 306 ? 36.880 -17.321 -30.690 1.00 90.69 306 LEU A N 1
ATOM 2333 C CA . LEU A 1 306 ? 37.075 -18.774 -30.696 1.00 90.69 306 LEU A CA 1
ATOM 2334 C C . LEU A 1 306 ? 35.883 -19.514 -31.310 1.00 90.69 306 LEU A C 1
ATOM 2336 O O . LEU A 1 306 ? 36.049 -20.613 -31.833 1.00 90.69 306 LEU A O 1
ATOM 2340 N N . GLN A 1 307 ? 34.685 -18.933 -31.222 1.00 92.94 307 GLN A N 1
ATOM 2341 C CA . GLN A 1 307 ? 33.452 -19.492 -31.767 1.00 92.94 307 GLN A CA 1
ATOM 2342 C C . GLN A 1 307 ? 32.595 -18.391 -32.393 1.00 92.94 307 GLN A C 1
ATOM 2344 O O . GLN A 1 307 ? 32.188 -17.447 -31.714 1.00 92.94 307 GLN A O 1
ATOM 2349 N N . LEU A 1 308 ? 32.297 -18.555 -33.679 1.00 90.94 308 LEU A N 1
ATOM 2350 C CA . LEU A 1 308 ? 31.383 -17.723 -34.451 1.00 90.94 308 LEU A CA 1
ATOM 2351 C C . LEU A 1 308 ? 30.294 -18.602 -35.078 1.00 90.94 308 LEU A C 1
ATOM 2353 O O . LEU A 1 308 ? 30.606 -19.655 -35.639 1.00 90.94 308 LEU A O 1
ATOM 2357 N N . TYR A 1 309 ? 29.041 -18.155 -34.983 1.00 93.94 309 TYR A N 1
ATOM 2358 C CA . TYR A 1 309 ? 27.865 -18.785 -35.591 1.00 93.94 309 TYR A CA 1
ATOM 2359 C C . TYR A 1 309 ? 27.133 -17.762 -36.473 1.00 93.94 309 TYR A C 1
ATOM 2361 O O . TYR A 1 309 ? 26.883 -16.641 -36.025 1.00 93.94 309 TYR A O 1
ATOM 2369 N N . MET A 1 310 ? 26.843 -18.125 -37.726 1.00 90.56 310 MET A N 1
ATOM 2370 C CA . MET A 1 310 ? 26.386 -17.230 -38.805 1.00 90.56 310 MET A CA 1
ATOM 2371 C C . MET A 1 310 ? 25.409 -17.869 -39.815 1.00 90.56 310 MET A C 1
ATOM 2373 O O . MET A 1 310 ? 25.063 -17.236 -40.815 1.00 90.56 310 MET A O 1
ATOM 2377 N N . ARG A 1 311 ? 24.966 -19.118 -39.626 1.00 91.50 311 ARG A N 1
ATOM 2378 C CA . ARG A 1 311 ? 23.954 -19.762 -40.492 1.00 91.50 311 ARG A CA 1
ATOM 2379 C C . ARG A 1 311 ? 22.645 -18.955 -40.556 1.00 91.50 311 ARG A C 1
ATOM 2381 O O . ARG A 1 311 ? 22.404 -18.062 -39.744 1.00 91.50 311 ARG A O 1
ATOM 2388 N N . ASP A 1 312 ? 21.774 -19.322 -41.495 1.00 93.69 312 ASP A N 1
ATOM 2389 C CA . ASP A 1 312 ? 20.400 -18.804 -41.593 1.00 93.69 312 ASP A CA 1
ATOM 2390 C C . ASP A 1 312 ? 20.336 -17.260 -41.636 1.00 93.69 312 ASP A C 1
ATOM 2392 O O . ASP A 1 312 ? 19.646 -16.618 -40.852 1.00 93.69 312 ASP A O 1
ATOM 2396 N N . ASN A 1 313 ? 21.115 -16.677 -42.552 1.00 92.62 313 ASN A N 1
ATOM 2397 C CA . ASN A 1 313 ? 21.250 -15.238 -42.803 1.00 92.62 313 ASN A CA 1
ATOM 2398 C C . ASN A 1 313 ? 21.299 -14.963 -44.322 1.00 92.62 313 ASN A C 1
ATOM 2400 O O . ASN A 1 313 ? 21.567 -15.863 -45.123 1.00 92.62 313 ASN A O 1
ATOM 2404 N N . ALA A 1 314 ? 21.059 -13.718 -44.735 1.00 87.75 314 ALA A N 1
ATOM 2405 C CA . ALA A 1 314 ? 20.880 -13.301 -46.131 1.00 87.75 314 ALA A CA 1
ATOM 2406 C C . ALA A 1 314 ? 22.198 -12.976 -46.882 1.00 87.75 314 ALA A C 1
ATOM 2408 O O . ALA A 1 314 ? 22.265 -12.022 -47.663 1.00 87.75 314 ALA A O 1
ATOM 2409 N N . TRP A 1 315 ? 23.253 -13.768 -46.674 1.00 88.00 315 TRP A N 1
ATOM 2410 C CA . TRP A 1 315 ? 24.632 -13.432 -47.060 1.00 88.00 315 TRP A CA 1
ATOM 2411 C C . TRP A 1 315 ? 24.873 -13.116 -48.549 1.00 88.00 315 TRP A C 1
ATOM 2413 O O . TRP A 1 315 ? 24.463 -13.857 -49.453 1.00 88.00 315 TRP A O 1
ATOM 2423 N N . TYR A 1 316 ? 25.645 -12.053 -48.795 1.00 82.69 316 TYR A N 1
ATOM 2424 C CA . TYR A 1 316 ? 26.219 -11.687 -50.088 1.00 82.69 316 TYR A CA 1
ATOM 2425 C C . TYR A 1 316 ? 27.662 -12.209 -50.202 1.00 82.69 316 TYR A C 1
ATOM 2427 O O . TYR A 1 316 ? 28.577 -11.686 -49.576 1.00 82.69 316 TYR A O 1
ATOM 2435 N N . CYS A 1 317 ? 27.887 -13.244 -51.013 1.00 79.44 317 CYS A N 1
ATOM 2436 C CA . CYS A 1 317 ? 29.111 -14.046 -50.912 1.00 79.44 317 CYS A CA 1
ATOM 2437 C C . CYS A 1 317 ? 30.376 -13.495 -51.607 1.00 79.44 317 CYS A C 1
ATOM 2439 O O . CYS A 1 317 ? 31.458 -13.985 -51.282 1.00 79.44 317 CYS A O 1
ATOM 2441 N N . CYS A 1 318 ? 30.313 -12.517 -52.532 1.00 73.38 318 CYS A N 1
ATOM 2442 C CA . CYS A 1 318 ? 31.559 -11.905 -53.048 1.00 73.38 318 CYS A CA 1
ATOM 2443 C C . CYS A 1 318 ? 32.241 -11.151 -51.888 1.00 73.38 318 CYS A C 1
ATOM 2445 O O . CYS A 1 318 ? 31.642 -10.221 -51.354 1.00 73.38 318 CYS A O 1
ATOM 2447 N N . GLY A 1 319 ? 33.477 -11.502 -51.528 1.00 73.12 319 GLY A N 1
ATOM 2448 C CA . GLY A 1 319 ? 34.214 -10.898 -50.411 1.00 73.12 319 GLY A CA 1
ATOM 2449 C C . GLY A 1 319 ? 34.159 -11.699 -49.103 1.00 73.12 319 GLY A C 1
ATOM 2450 O O . GLY A 1 319 ? 34.922 -11.390 -48.186 1.00 73.12 319 GLY A O 1
ATOM 2451 N N . MET A 1 320 ? 33.325 -12.745 -49.014 1.00 75.94 320 MET A N 1
ATOM 2452 C CA . MET A 1 320 ? 33.246 -13.650 -47.854 1.00 75.94 320 MET A CA 1
ATOM 2453 C C . MET A 1 320 ? 34.205 -14.851 -47.945 1.00 75.94 320 MET A C 1
ATOM 2455 O O . MET A 1 320 ? 34.143 -15.757 -47.112 1.00 75.94 320 MET A O 1
ATOM 2459 N N . GLU A 1 321 ? 35.119 -14.873 -48.922 1.00 74.81 321 GLU A N 1
ATOM 2460 C CA . GLU A 1 321 ? 36.127 -15.928 -49.081 1.00 74.81 321 GLU A CA 1
ATOM 2461 C C . GLU A 1 321 ? 36.942 -16.173 -47.794 1.00 74.81 321 GLU A C 1
ATOM 2463 O O . GLU A 1 321 ? 37.290 -17.313 -47.499 1.00 74.81 321 GLU A O 1
ATOM 2468 N N . TRP A 1 322 ? 37.183 -15.146 -46.972 1.00 72.44 322 TRP A N 1
ATOM 2469 C CA . TRP A 1 322 ? 37.904 -15.310 -45.706 1.00 72.44 322 TRP A CA 1
ATOM 2470 C C . TRP A 1 322 ? 37.112 -16.086 -44.644 1.00 72.44 322 TRP A C 1
ATOM 2472 O O . TRP A 1 322 ? 37.704 -16.891 -43.935 1.00 72.44 322 TRP A O 1
ATOM 2482 N N . PHE A 1 323 ? 35.785 -15.927 -44.561 1.00 72.69 323 PHE A N 1
ATOM 2483 C CA . PHE A 1 323 ? 34.944 -16.704 -43.637 1.00 72.69 323 PHE A CA 1
ATOM 2484 C C . PHE A 1 323 ? 34.834 -18.176 -44.041 1.00 72.69 323 PHE A C 1
ATOM 2486 O O . PHE A 1 323 ? 34.739 -19.048 -43.178 1.00 72.69 323 PHE A O 1
ATOM 2493 N N . ARG A 1 324 ? 34.879 -18.461 -45.350 1.00 77.12 324 ARG A N 1
ATOM 2494 C CA . ARG A 1 324 ? 34.995 -19.828 -45.878 1.00 77.12 324 ARG A CA 1
ATOM 2495 C C . ARG A 1 324 ? 36.281 -20.495 -45.387 1.00 77.12 324 ARG A C 1
ATOM 2497 O O . ARG A 1 324 ? 36.256 -21.652 -44.971 1.00 77.12 324 ARG A O 1
ATOM 2504 N N . ASP A 1 325 ? 37.383 -19.753 -45.448 1.00 73.00 325 ASP A N 1
ATOM 2505 C CA . ASP A 1 325 ? 38.727 -20.270 -45.200 1.00 73.00 325 ASP A CA 1
ATOM 2506 C C . ASP A 1 325 ? 39.093 -20.233 -43.690 1.00 73.00 325 ASP A C 1
ATOM 2508 O O . ASP A 1 325 ? 39.892 -21.046 -43.226 1.00 73.00 325 ASP A O 1
ATOM 2512 N N . ALA A 1 326 ? 38.422 -19.395 -42.885 1.00 74.06 326 ALA A N 1
ATOM 2513 C CA . ALA A 1 326 ? 38.506 -19.309 -41.417 1.00 74.06 326 ALA A CA 1
ATOM 2514 C C . ALA A 1 326 ? 37.623 -20.341 -40.668 1.00 74.06 326 ALA A C 1
ATOM 2516 O O . ALA A 1 326 ? 37.102 -20.081 -39.577 1.00 74.06 326 ALA A O 1
ATOM 2517 N N . ALA A 1 327 ? 37.467 -21.542 -41.233 1.00 67.81 327 ALA A N 1
ATOM 2518 C CA . ALA A 1 327 ? 36.586 -22.604 -40.728 1.00 67.81 327 ALA A CA 1
ATOM 2519 C C . ALA A 1 327 ? 36.941 -23.151 -39.322 1.00 67.81 327 ALA A C 1
ATOM 2521 O O . ALA A 1 327 ? 36.202 -23.964 -38.775 1.00 67.81 327 ALA A O 1
ATOM 2522 N N . THR A 1 328 ? 38.056 -22.724 -38.719 1.00 76.12 328 THR A N 1
ATOM 2523 C CA . THR A 1 328 ? 38.415 -23.023 -37.321 1.00 76.12 328 THR A CA 1
ATOM 2524 C C . THR A 1 328 ? 37.653 -22.174 -36.301 1.00 76.12 328 THR A C 1
ATOM 2526 O O . THR A 1 328 ? 37.459 -22.628 -35.175 1.00 76.12 328 THR A O 1
ATOM 2529 N N . ILE A 1 329 ? 37.227 -20.963 -36.679 1.00 81.88 329 ILE A N 1
ATOM 2530 C CA . ILE A 1 329 ? 36.468 -20.037 -35.822 1.00 81.88 329 ILE A CA 1
ATOM 2531 C C . ILE A 1 329 ? 34.967 -20.159 -36.120 1.00 81.88 329 ILE A C 1
ATOM 2533 O O . ILE A 1 329 ? 34.153 -20.204 -35.195 1.00 81.88 329 ILE A O 1
ATOM 2537 N N . VAL A 1 330 ? 34.598 -20.272 -37.401 1.00 85.62 330 VAL A N 1
ATOM 2538 C CA . VAL A 1 330 ? 33.202 -20.363 -37.861 1.00 85.62 330 VAL A CA 1
ATOM 2539 C C . VAL A 1 330 ? 32.661 -21.789 -37.688 1.00 85.62 330 VAL A C 1
ATOM 2541 O O . VAL A 1 330 ? 32.841 -22.653 -38.552 1.00 85.62 330 VAL A O 1
ATOM 2544 N N . GLN A 1 331 ? 31.985 -22.029 -36.562 1.00 87.38 331 GLN A N 1
ATOM 2545 C CA . GLN A 1 331 ? 31.572 -23.361 -36.099 1.00 87.38 331 GLN A CA 1
ATOM 2546 C C . GLN A 1 331 ? 30.479 -23.996 -36.975 1.00 87.38 331 GLN A C 1
ATOM 2548 O O . GLN A 1 331 ? 30.386 -25.218 -37.065 1.00 87.38 331 GLN A O 1
ATOM 2553 N N . ASP A 1 332 ? 29.659 -23.176 -37.634 1.00 86.81 332 ASP A N 1
ATOM 2554 C CA . ASP A 1 332 ? 28.548 -23.588 -38.498 1.00 86.81 332 ASP A CA 1
ATOM 2555 C C . ASP A 1 332 ? 28.817 -23.341 -39.994 1.00 86.81 332 ASP A C 1
ATOM 2557 O O . ASP A 1 332 ? 27.897 -23.347 -40.810 1.00 86.81 332 ASP A O 1
ATOM 2561 N N . SER A 1 333 ? 30.089 -23.187 -40.378 1.00 82.00 333 SER A N 1
ATOM 2562 C CA . SER A 1 333 ? 30.528 -22.847 -41.744 1.00 82.00 333 SER A CA 1
ATOM 2563 C C . SER A 1 333 ? 30.011 -23.782 -42.851 1.00 82.00 333 SER A C 1
ATOM 2565 O O . SER A 1 333 ? 29.859 -23.348 -43.994 1.00 82.00 333 SER A O 1
ATOM 2567 N N . ALA A 1 334 ? 29.671 -25.033 -42.526 1.00 82.00 334 ALA A N 1
ATOM 2568 C CA . ALA A 1 334 ? 29.047 -25.990 -43.447 1.00 82.00 334 ALA A CA 1
ATOM 2569 C C . ALA A 1 334 ? 27.548 -25.726 -43.732 1.00 82.00 334 ALA A C 1
ATOM 2571 O O . ALA A 1 334 ? 27.001 -26.280 -44.684 1.00 82.00 334 ALA A O 1
ATOM 2572 N N . ALA A 1 335 ? 26.878 -24.897 -42.924 1.00 86.62 335 ALA A N 1
ATOM 2573 C CA . ALA A 1 335 ? 25.465 -24.528 -43.058 1.00 86.62 335 ALA A CA 1
ATOM 2574 C C . ALA A 1 335 ? 25.250 -23.121 -43.657 1.00 86.62 335 ALA A C 1
ATOM 2576 O O . ALA A 1 335 ? 24.120 -22.746 -43.965 1.00 86.62 335 ALA A O 1
ATOM 2577 N N . ILE A 1 336 ? 26.318 -22.339 -43.849 1.00 89.00 336 ILE A N 1
ATOM 2578 C CA . ILE A 1 336 ? 26.239 -20.996 -44.435 1.00 89.00 336 ILE A CA 1
ATOM 2579 C C . ILE A 1 336 ? 25.921 -21.104 -45.930 1.00 89.00 336 ILE A C 1
ATOM 2581 O O . ILE A 1 336 ? 26.688 -21.690 -46.699 1.00 89.00 336 ILE A O 1
ATOM 2585 N N . THR A 1 337 ? 24.806 -20.502 -46.352 1.00 89.50 337 THR A N 1
ATOM 2586 C CA . THR A 1 337 ? 24.388 -20.425 -47.760 1.00 89.50 337 THR A CA 1
ATOM 2587 C C . THR A 1 337 ? 24.370 -18.986 -48.262 1.00 89.50 337 THR A C 1
ATOM 2589 O O . THR A 1 337 ? 24.069 -18.055 -47.520 1.00 89.50 337 THR A O 1
ATOM 2592 N N . CYS A 1 338 ? 24.702 -18.805 -49.536 1.00 86.06 338 CYS A N 1
ATOM 2593 C CA . CYS A 1 338 ? 24.650 -17.512 -50.204 1.00 86.06 338 CYS A CA 1
ATOM 2594 C C . CYS A 1 338 ? 23.202 -17.166 -50.574 1.00 86.06 338 CYS A C 1
ATOM 2596 O O . CYS A 1 338 ? 22.545 -17.944 -51.266 1.00 86.06 338 CYS A O 1
ATOM 2598 N N . ALA A 1 339 ? 22.722 -15.977 -50.214 1.00 84.50 339 ALA A N 1
ATOM 2599 C CA . ALA A 1 339 ? 21.485 -15.412 -50.762 1.00 84.50 339 ALA A CA 1
ATOM 2600 C C . ALA A 1 339 ? 21.750 -14.591 -52.039 1.00 84.50 339 ALA A C 1
ATOM 2602 O O . ALA A 1 339 ? 20.889 -14.480 -52.916 1.00 84.50 339 ALA A O 1
ATOM 2603 N N . ALA A 1 340 ? 22.956 -14.028 -52.168 1.00 69.94 340 ALA A N 1
ATOM 2604 C CA . ALA A 1 340 ? 23.353 -13.183 -53.288 1.00 69.94 340 ALA A CA 1
ATOM 2605 C C . ALA A 1 340 ? 24.872 -13.277 -53.595 1.00 69.94 340 ALA A C 1
ATOM 2607 O O . ALA A 1 340 ? 25.640 -13.745 -52.753 1.00 69.94 340 ALA A O 1
ATOM 2608 N N . PRO A 1 341 ? 25.336 -12.840 -54.787 1.00 68.25 341 PRO A N 1
ATOM 2609 C CA . PRO A 1 341 ? 24.541 -12.460 -55.959 1.00 68.25 341 PRO A CA 1
ATOM 2610 C C . PRO A 1 341 ? 23.769 -13.653 -56.548 1.00 68.25 341 PRO A C 1
ATOM 2612 O O . PRO A 1 341 ? 24.155 -14.807 -56.390 1.00 68.25 341 PRO A O 1
ATOM 2615 N N . GLN A 1 342 ? 22.680 -13.380 -57.272 1.00 67.75 342 GLN A N 1
ATOM 2616 C CA . GLN A 1 342 ? 21.690 -14.389 -57.697 1.00 67.75 342 GLN A CA 1
ATOM 2617 C C . GLN A 1 342 ? 22.243 -15.585 -58.505 1.00 67.75 342 GLN A C 1
ATOM 2619 O O . GLN A 1 342 ? 21.591 -16.620 -58.575 1.00 67.75 342 GLN A O 1
ATOM 2624 N N . ARG A 1 343 ? 23.449 -15.493 -59.089 1.00 72.38 343 ARG A N 1
ATOM 2625 C CA . ARG A 1 343 ? 24.104 -16.627 -59.776 1.00 72.38 343 ARG A CA 1
ATOM 2626 C C . ARG A 1 343 ? 24.697 -17.688 -58.838 1.00 72.38 343 ARG A C 1
ATOM 2628 O O . ARG A 1 343 ? 24.985 -18.782 -59.310 1.00 72.38 343 ARG A O 1
ATOM 2635 N N . VAL A 1 344 ? 24.894 -17.370 -57.558 1.00 76.62 344 VAL A N 1
ATOM 2636 C CA . VAL A 1 344 ? 25.374 -18.299 -56.513 1.00 76.62 344 VAL A CA 1
ATOM 2637 C C . VAL A 1 344 ? 24.349 -18.487 -55.386 1.00 76.62 344 VAL A C 1
ATOM 2639 O O . VAL A 1 344 ? 24.637 -19.153 -54.394 1.00 76.62 344 VAL A O 1
ATOM 2642 N N . ALA A 1 345 ? 23.144 -17.925 -55.528 1.00 79.88 345 ALA A N 1
ATOM 2643 C CA . ALA A 1 345 ? 22.085 -18.043 -54.531 1.00 79.88 345 ALA A CA 1
ATOM 2644 C C . ALA A 1 345 ? 21.694 -19.515 -54.285 1.00 79.88 345 ALA A C 1
ATOM 2646 O O . ALA A 1 345 ? 21.565 -20.301 -55.224 1.00 79.88 345 ALA A O 1
ATOM 2647 N N . GLY A 1 346 ? 21.525 -19.888 -53.016 1.00 83.88 346 GLY A N 1
ATOM 2648 C CA . GLY A 1 346 ? 21.252 -21.258 -52.572 1.00 83.88 346 GLY A CA 1
ATOM 2649 C C . GLY A 1 346 ? 22.469 -22.194 -52.548 1.00 83.88 346 GLY A C 1
ATOM 2650 O O . GLY A 1 346 ? 22.321 -23.350 -52.157 1.00 83.88 346 GLY A O 1
ATOM 2651 N N . THR A 1 347 ? 23.668 -21.739 -52.936 1.00 87.25 347 THR A N 1
ATOM 2652 C CA . THR A 1 347 ? 24.903 -22.534 -52.785 1.00 87.25 347 THR A CA 1
ATOM 2653 C C . THR A 1 347 ? 25.511 -22.356 -51.393 1.00 87.25 347 THR A C 1
ATOM 2655 O O . THR A 1 347 ? 25.386 -21.293 -50.786 1.00 87.25 347 THR A O 1
ATOM 2658 N N . MET A 1 348 ? 26.165 -23.396 -50.866 1.00 87.12 348 MET A N 1
ATOM 2659 C CA . MET A 1 348 ? 26.889 -23.324 -49.589 1.00 87.12 348 MET A CA 1
ATOM 2660 C C . MET A 1 348 ? 28.217 -22.583 -49.771 1.00 87.12 348 MET A C 1
ATOM 2662 O O . MET A 1 348 ? 28.940 -22.866 -50.727 1.00 87.12 348 MET A O 1
ATOM 2666 N N . LEU A 1 349 ? 28.595 -21.706 -48.839 1.00 83.56 349 LEU A N 1
ATOM 2667 C CA . LEU A 1 349 ? 29.828 -20.911 -48.933 1.00 83.56 349 LEU A CA 1
ATOM 2668 C C . LEU A 1 349 ? 31.081 -21.804 -49.060 1.00 83.56 349 LEU A C 1
ATOM 2670 O O . LEU A 1 349 ? 31.930 -21.555 -49.919 1.00 83.56 349 LEU A O 1
ATOM 2674 N N . GLN A 1 350 ? 31.141 -22.910 -48.307 1.00 81.81 350 GLN A N 1
ATOM 2675 C CA . GLN A 1 350 ? 32.194 -23.938 -48.408 1.00 81.81 350 GLN A CA 1
ATOM 2676 C C . GLN A 1 350 ? 32.246 -24.689 -49.751 1.00 81.81 350 GLN A C 1
ATOM 2678 O O . GLN A 1 350 ? 33.254 -25.325 -50.047 1.00 81.81 350 GLN A O 1
ATOM 2683 N N . SER A 1 351 ? 31.202 -24.616 -50.584 1.00 80.81 351 SER A N 1
ATOM 2684 C CA . SER A 1 351 ? 31.215 -25.199 -51.936 1.00 80.81 351 SER A CA 1
ATOM 2685 C C . SER A 1 351 ? 31.808 -24.266 -53.003 1.00 80.81 351 SER A C 1
ATOM 2687 O O . SER A 1 351 ? 32.017 -24.690 -54.139 1.00 80.81 351 SER A O 1
ATOM 2689 N N . THR A 1 352 ? 32.110 -23.009 -52.652 1.00 74.00 352 THR A N 1
ATOM 2690 C CA . THR A 1 352 ? 32.766 -22.049 -53.555 1.00 74.00 352 THR A CA 1
ATOM 2691 C C . THR A 1 352 ? 34.288 -22.226 -53.538 1.00 74.00 352 THR A C 1
ATOM 2693 O O . THR A 1 352 ? 34.884 -22.426 -52.482 1.00 74.00 352 THR A O 1
ATOM 2696 N N . SER A 1 353 ? 34.944 -22.127 -54.697 1.00 69.38 353 SER A N 1
ATOM 2697 C CA . SER A 1 353 ? 36.395 -22.335 -54.828 1.00 69.38 353 SER A CA 1
ATOM 2698 C C . SER A 1 353 ? 37.095 -21.124 -55.445 1.00 69.38 353 SER A C 1
ATOM 2700 O O . SER A 1 353 ? 36.762 -20.738 -56.567 1.00 69.38 353 SER A O 1
ATOM 2702 N N . GLY A 1 354 ? 38.106 -20.579 -54.761 1.00 69.69 354 GLY A N 1
ATOM 2703 C CA . GLY A 1 354 ? 38.824 -19.378 -55.205 1.00 69.69 354 GLY A CA 1
ATOM 2704 C C . GLY A 1 354 ? 38.016 -18.093 -54.998 1.00 69.69 354 GLY A C 1
ATOM 2705 O O . GLY A 1 354 ? 37.121 -18.056 -54.150 1.00 69.69 354 GLY A O 1
ATOM 2706 N N . THR A 1 355 ? 38.347 -17.050 -55.760 1.00 66.31 355 THR A N 1
ATOM 2707 C CA . THR A 1 355 ? 37.560 -15.812 -55.858 1.00 66.31 355 THR A CA 1
ATOM 2708 C C . THR A 1 355 ? 36.324 -16.016 -56.731 1.00 66.31 355 THR A C 1
ATOM 2710 O O . THR A 1 355 ? 36.381 -16.668 -57.778 1.00 66.31 355 THR A O 1
ATOM 2713 N N . ILE A 1 356 ? 35.191 -15.440 -56.328 1.00 68.19 356 ILE A N 1
ATOM 2714 C CA . ILE A 1 356 ? 33.926 -15.609 -57.054 1.00 68.19 356 ILE A CA 1
ATOM 2715 C C . ILE A 1 356 ? 33.948 -14.794 -58.363 1.00 68.19 356 ILE A C 1
ATOM 2717 O O . ILE A 1 356 ? 33.705 -13.593 -58.382 1.00 68.19 356 ILE A O 1
ATOM 2721 N N . ALA A 1 357 ? 34.203 -15.457 -59.496 1.00 57.78 357 ALA A N 1
ATOM 2722 C CA . ALA A 1 357 ? 34.408 -14.842 -60.821 1.00 57.78 357 ALA A CA 1
ATOM 2723 C C . ALA A 1 357 ? 33.145 -14.238 -61.497 1.00 57.78 357 ALA A C 1
ATOM 2725 O O . ALA A 1 357 ? 33.018 -14.236 -62.720 1.00 57.78 357 ALA A O 1
ATOM 2726 N N . VAL A 1 358 ? 32.172 -13.765 -60.713 1.00 64.56 358 VAL A N 1
ATOM 2727 C CA . VAL A 1 358 ? 30.914 -13.146 -61.179 1.00 64.56 358 VAL A CA 1
ATOM 2728 C C . VAL A 1 358 ? 30.895 -11.626 -60.934 1.00 64.56 358 VAL A C 1
ATOM 2730 O O . VAL A 1 358 ? 30.005 -10.945 -61.436 1.00 64.56 358 VAL A O 1
ATOM 2733 N N . CYS A 1 359 ? 31.857 -11.086 -60.179 1.00 61.72 359 CYS A N 1
ATOM 2734 C CA . CYS A 1 359 ? 31.746 -9.767 -59.546 1.00 61.72 359 CYS A CA 1
ATOM 2735 C C . CYS A 1 359 ? 32.382 -8.586 -60.347 1.00 61.72 359 CYS A C 1
ATOM 2737 O O . CYS A 1 359 ? 32.489 -7.492 -59.800 1.00 61.72 359 CYS A O 1
ATOM 2739 N N . ASP A 1 360 ? 32.772 -8.767 -61.623 1.00 52.44 360 ASP A N 1
ATOM 2740 C CA . ASP A 1 360 ? 33.349 -7.714 -62.499 1.00 52.44 360 ASP A CA 1
ATOM 2741 C C . ASP A 1 360 ? 32.306 -6.706 -63.053 1.00 52.44 360 ASP A C 1
ATOM 2743 O O . ASP A 1 360 ? 31.153 -7.065 -63.313 1.00 52.44 360 ASP A O 1
ATOM 2747 N N . LYS A 1 361 ? 32.714 -5.447 -63.308 1.00 51.91 361 LYS A N 1
ATOM 2748 C CA . LYS A 1 361 ? 31.851 -4.343 -63.802 1.00 51.91 361 LYS A CA 1
ATOM 2749 C C . LYS A 1 361 ? 32.477 -3.497 -64.925 1.00 51.91 361 LYS A C 1
ATOM 2751 O O . LYS A 1 361 ? 33.664 -3.586 -65.207 1.00 51.91 361 LYS A O 1
ATOM 2756 N N . LEU A 1 362 ? 31.632 -2.675 -65.565 1.00 54.56 362 LEU A N 1
ATOM 2757 C CA . LEU A 1 362 ? 31.907 -1.892 -66.788 1.00 54.56 362 LEU A CA 1
ATOM 2758 C C . LEU A 1 362 ? 31.670 -0.370 -66.654 1.00 54.56 362 LEU A C 1
ATOM 2760 O O . LEU A 1 362 ? 31.777 0.362 -67.635 1.00 54.56 362 LEU A O 1
ATOM 2764 N N . VAL A 1 363 ? 31.307 0.096 -65.461 1.00 58.78 363 VAL A N 1
ATOM 2765 C CA . VAL A 1 363 ? 30.969 1.490 -65.115 1.00 58.78 363 VAL A CA 1
ATOM 2766 C C . VAL A 1 363 ? 31.721 1.803 -63.815 1.00 58.78 363 VAL A C 1
ATOM 2768 O O . VAL A 1 363 ? 31.892 0.864 -63.029 1.00 58.78 363 VAL A O 1
ATOM 2771 N N . PRO A 1 364 ? 32.181 3.049 -63.560 1.00 56.47 364 PRO A N 1
ATOM 2772 C CA . PRO A 1 364 ? 32.713 3.420 -62.253 1.00 56.47 364 PRO A CA 1
ATOM 2773 C C . PRO A 1 364 ? 31.752 2.987 -61.156 1.00 56.47 364 PRO A C 1
ATOM 2775 O O . PRO A 1 364 ? 30.543 3.203 -61.270 1.00 56.47 364 PRO A O 1
ATOM 2778 N N . ASP A 1 365 ? 32.279 2.346 -60.119 1.00 61.44 365 ASP A N 1
ATOM 2779 C CA . ASP A 1 365 ? 31.446 1.942 -58.999 1.00 61.44 365 ASP A CA 1
ATOM 2780 C C . ASP A 1 365 ? 30.936 3.165 -58.220 1.00 61.44 365 ASP A C 1
ATOM 2782 O O . ASP A 1 365 ? 31.309 4.311 -58.496 1.00 61.44 365 ASP A O 1
ATOM 2786 N N . ALA A 1 366 ? 30.051 2.941 -57.253 1.00 69.50 366 ALA A N 1
ATOM 2787 C CA . ALA A 1 366 ? 29.599 4.033 -56.401 1.00 69.50 366 ALA A CA 1
ATOM 2788 C C . ALA A 1 366 ? 30.825 4.622 -55.657 1.00 69.50 366 ALA A C 1
ATOM 2790 O O . ALA A 1 366 ? 31.589 3.837 -55.089 1.00 69.50 366 ALA A O 1
ATOM 2791 N N . PRO A 1 367 ? 31.069 5.951 -55.671 1.00 69.62 367 PRO A N 1
ATOM 2792 C CA . PRO A 1 367 ? 32.218 6.548 -54.984 1.00 69.62 367 PRO A CA 1
ATOM 2793 C C . PRO A 1 367 ? 32.048 6.347 -53.479 1.00 69.62 367 PRO A C 1
ATOM 2795 O O . PRO A 1 367 ? 31.218 7.007 -52.864 1.00 69.62 367 PRO A O 1
ATOM 2798 N N . ALA A 1 368 ? 32.753 5.370 -52.915 1.00 67.94 368 ALA A N 1
ATOM 2799 C CA . ALA A 1 368 ? 32.480 4.828 -51.592 1.00 67.94 368 ALA A CA 1
ATOM 2800 C C . ALA A 1 368 ? 33.795 4.542 -50.844 1.00 67.94 368 ALA A C 1
ATOM 2802 O O . ALA A 1 368 ? 34.711 4.005 -51.467 1.00 67.94 368 ALA A O 1
ATOM 2803 N N . PRO A 1 369 ? 33.877 4.833 -49.531 1.00 68.06 369 PRO A N 1
ATOM 2804 C CA . PRO A 1 369 ? 32.817 5.385 -48.679 1.00 68.06 369 PRO A CA 1
ATOM 2805 C C . PRO A 1 369 ? 32.425 6.832 -49.038 1.00 68.06 369 PRO A C 1
ATOM 2807 O O . PRO A 1 369 ? 33.253 7.614 -49.494 1.00 68.06 369 PRO A O 1
ATOM 2810 N N . VAL A 1 370 ? 31.154 7.187 -48.804 1.00 79.44 370 VAL A N 1
ATOM 2811 C CA . VAL A 1 370 ? 30.726 8.589 -48.646 1.00 79.44 370 VAL A CA 1
ATOM 2812 C C . VAL A 1 370 ? 30.479 8.815 -47.165 1.00 79.44 370 VAL A C 1
ATOM 2814 O O . VAL A 1 370 ? 29.604 8.178 -46.571 1.00 79.44 370 VAL A O 1
ATOM 2817 N N . THR A 1 371 ? 31.205 9.752 -46.576 1.00 81.50 371 THR A N 1
ATOM 2818 C CA . THR A 1 371 ? 31.063 10.163 -45.182 1.00 81.50 371 THR A CA 1
ATOM 2819 C C . THR A 1 371 ? 30.520 11.586 -45.133 1.00 81.50 371 THR A C 1
ATOM 2821 O O . THR A 1 371 ? 31.237 12.573 -45.294 1.00 81.50 371 THR A O 1
ATOM 2824 N N . ALA A 1 372 ? 29.210 11.712 -44.919 1.00 85.69 372 ALA A N 1
ATOM 2825 C CA . ALA A 1 372 ? 28.594 12.989 -44.598 1.00 85.69 372 ALA A CA 1
ATOM 2826 C C . ALA A 1 372 ? 28.615 13.176 -43.072 1.00 85.69 372 ALA A C 1
ATOM 2828 O O . ALA A 1 372 ? 27.926 12.481 -42.327 1.00 85.69 372 ALA A O 1
ATOM 2829 N N . THR A 1 373 ? 29.426 14.113 -42.595 1.00 85.12 373 THR A N 1
ATOM 2830 C CA . THR A 1 373 ? 29.543 14.474 -41.175 1.00 85.12 373 THR A CA 1
ATOM 2831 C C . THR A 1 373 ? 28.974 15.870 -40.952 1.00 85.12 373 THR A C 1
ATOM 2833 O O . THR A 1 373 ? 28.950 16.687 -41.870 1.00 85.12 373 THR A O 1
ATOM 2836 N N . SER A 1 374 ? 28.509 16.179 -39.743 1.00 86.00 374 SER A N 1
ATOM 2837 C CA . SER A 1 374 ? 28.049 17.530 -39.409 1.00 86.00 374 SER A CA 1
ATOM 2838 C C . SER A 1 374 ? 29.083 18.251 -38.541 1.00 86.00 374 SER A C 1
ATOM 2840 O O . SER A 1 374 ? 29.288 17.834 -37.400 1.00 86.00 374 SER A O 1
ATOM 2842 N N . PRO A 1 375 ? 29.741 19.319 -39.036 1.00 82.31 375 PRO A N 1
ATOM 2843 C CA . PRO A 1 375 ? 30.639 20.137 -38.223 1.00 82.31 375 PRO A CA 1
ATOM 2844 C C . PRO A 1 375 ? 29.909 21.237 -37.428 1.00 82.31 375 PRO A C 1
ATOM 2846 O O . PRO A 1 375 ? 30.472 21.737 -36.459 1.00 82.31 375 PRO A O 1
ATOM 2849 N N . THR A 1 376 ? 28.676 21.613 -37.802 1.00 86.12 376 THR A N 1
ATOM 2850 C CA . THR A 1 376 ? 27.800 22.523 -37.033 1.00 86.12 376 THR A CA 1
ATOM 2851 C C . THR A 1 376 ? 26.326 22.162 -37.233 1.00 86.12 376 THR A C 1
ATOM 2853 O O . THR A 1 376 ? 25.971 21.566 -38.249 1.00 86.12 376 THR A O 1
ATOM 2856 N N . SER A 1 377 ? 25.439 22.623 -36.345 1.00 86.00 377 SER A N 1
ATOM 2857 C CA . SER A 1 377 ? 23.977 22.435 -36.441 1.00 86.00 377 SER A CA 1
ATOM 2858 C C . SER A 1 377 ? 23.343 22.874 -37.772 1.00 86.00 377 SER A C 1
ATOM 2860 O O . SER A 1 377 ? 22.242 22.455 -38.108 1.00 86.00 377 SER A O 1
ATOM 2862 N N . THR A 1 378 ? 24.026 23.697 -38.569 1.00 86.19 378 THR A N 1
ATOM 2863 C CA . THR A 1 378 ? 23.509 24.263 -39.826 1.00 86.19 378 THR A CA 1
ATOM 2864 C C . THR A 1 378 ? 24.367 23.912 -41.048 1.00 86.19 378 THR A C 1
ATOM 2866 O O . THR A 1 378 ? 24.223 24.529 -42.111 1.00 86.19 378 THR A O 1
ATOM 2869 N N . SER A 1 379 ? 25.262 22.920 -40.933 1.00 83.62 379 SER A N 1
ATOM 2870 C CA . SER A 1 379 ? 26.138 22.491 -42.031 1.00 83.62 379 SER A CA 1
ATOM 2871 C C . SER A 1 379 ? 26.503 21.002 -42.016 1.00 83.62 379 SER A C 1
ATOM 2873 O O . SER A 1 379 ? 26.432 20.325 -40.988 1.00 83.62 379 SER A O 1
ATOM 2875 N N . LEU A 1 380 ? 26.918 20.507 -43.186 1.00 85.94 380 LEU A N 1
ATOM 2876 C CA . LEU A 1 380 ? 27.448 19.161 -43.411 1.00 85.94 380 LEU A CA 1
ATOM 2877 C C . LEU A 1 380 ? 28.746 19.232 -44.222 1.00 85.94 380 LEU A C 1
ATOM 2879 O O . LEU A 1 380 ? 28.783 19.860 -45.279 1.00 85.94 380 LEU A O 1
ATOM 2883 N N . LEU A 1 381 ? 29.786 18.550 -43.752 1.00 85.31 381 LEU A N 1
ATOM 2884 C CA . LEU A 1 381 ? 30.993 18.233 -44.506 1.00 85.31 381 LEU A CA 1
ATOM 2885 C C . LEU A 1 381 ? 30.790 16.862 -45.155 1.00 85.31 381 LEU A C 1
ATOM 2887 O O . LEU A 1 381 ? 30.687 15.849 -44.464 1.00 85.31 381 LEU A O 1
ATOM 2891 N N . VAL A 1 382 ? 30.716 16.836 -46.480 1.00 84.50 382 VAL A N 1
ATOM 2892 C CA . VAL A 1 382 ? 30.538 15.619 -47.275 1.00 84.50 382 VAL A CA 1
ATOM 2893 C C . VAL A 1 382 ? 31.887 15.254 -47.865 1.00 84.50 382 VAL A C 1
ATOM 2895 O O . VAL A 1 382 ? 32.425 16.021 -48.663 1.00 84.50 382 VAL A O 1
ATOM 2898 N N . GLN A 1 383 ? 32.418 14.097 -47.482 1.00 82.56 383 GLN A N 1
ATOM 2899 C CA . GLN A 1 383 ? 33.655 13.544 -48.026 1.00 82.56 383 GLN A CA 1
ATOM 2900 C C . GLN A 1 383 ? 33.357 12.236 -48.768 1.00 82.56 383 GLN A C 1
ATOM 2902 O O . GLN A 1 383 ? 32.388 11.544 -48.447 1.00 82.56 383 GLN A O 1
ATOM 2907 N N . TRP A 1 384 ? 34.150 11.911 -49.784 1.00 77.12 384 TRP A N 1
ATOM 2908 C CA . TRP A 1 384 ? 34.068 10.643 -50.502 1.00 77.12 384 TRP A CA 1
ATOM 2909 C C . TRP A 1 384 ? 35.403 10.256 -51.129 1.00 77.12 384 TRP A C 1
ATOM 2911 O O . TRP A 1 384 ? 36.172 11.107 -51.586 1.00 77.12 384 TRP A O 1
ATOM 2921 N N . ASP A 1 385 ? 35.645 8.955 -51.206 1.00 69.56 385 ASP A N 1
ATOM 2922 C CA . ASP A 1 385 ? 36.769 8.418 -51.962 1.00 69.56 385 ASP A CA 1
ATOM 2923 C C . ASP A 1 385 ? 36.430 8.254 -53.450 1.00 69.56 385 ASP A C 1
ATOM 2925 O O . ASP A 1 385 ? 35.272 8.270 -53.887 1.00 69.56 385 ASP A O 1
ATOM 2929 N N . ARG A 1 386 ? 37.477 8.118 -54.269 1.00 61.72 386 ARG A N 1
ATOM 2930 C CA . ARG A 1 386 ? 37.318 7.739 -55.679 1.00 61.72 386 ARG A CA 1
ATOM 2931 C C . ARG A 1 386 ? 36.771 6.305 -55.738 1.00 61.72 386 ARG A C 1
ATOM 2933 O O . ARG A 1 386 ? 37.193 5.491 -54.920 1.00 61.72 386 ARG A O 1
ATOM 2940 N N . PRO A 1 387 ? 35.901 5.954 -56.705 1.00 61.00 387 PRO A N 1
ATOM 2941 C CA . PRO A 1 387 ? 35.413 4.583 -56.832 1.00 61.00 387 PRO A CA 1
ATOM 2942 C C . PRO A 1 387 ? 36.547 3.551 -56.921 1.00 61.00 387 PRO A C 1
ATOM 2944 O O . PRO A 1 387 ? 37.647 3.850 -57.393 1.00 61.00 387 PRO A O 1
ATOM 2947 N N . HIS A 1 388 ? 36.267 2.309 -56.540 1.00 49.91 388 HIS A N 1
ATOM 2948 C CA . HIS A 1 388 ? 37.204 1.192 -56.677 1.00 49.91 388 HIS A CA 1
ATOM 2949 C C . HIS A 1 388 ? 36.804 0.265 -57.838 1.00 49.91 388 HIS A C 1
ATOM 2951 O O . HIS A 1 388 ? 35.637 0.198 -58.210 1.00 49.91 388 HIS A O 1
ATOM 2957 N N . GLY A 1 389 ? 37.778 -0.433 -58.433 1.00 51.41 389 GLY A N 1
ATOM 2958 C CA . GLY A 1 389 ? 37.577 -1.339 -59.575 1.00 51.41 389 GLY A CA 1
ATOM 2959 C C . GLY A 1 389 ? 38.266 -0.888 -60.871 1.00 51.41 389 GLY A C 1
ATOM 2960 O O . GLY A 1 389 ? 38.899 0.162 -60.926 1.00 51.41 389 GLY A O 1
ATOM 2961 N N . ASN A 1 390 ? 38.143 -1.698 -61.928 1.00 46.56 390 ASN A N 1
ATOM 2962 C CA . ASN A 1 390 ? 38.750 -1.444 -63.242 1.00 46.56 390 ASN A CA 1
ATOM 2963 C C . ASN A 1 390 ? 37.771 -0.702 -64.172 1.00 46.56 390 ASN A C 1
ATOM 2965 O O . ASN A 1 390 ? 37.032 -1.333 -64.927 1.00 46.56 390 ASN A O 1
ATOM 2969 N N . TYR A 1 391 ? 37.758 0.631 -64.119 1.00 52.34 391 TYR A N 1
ATOM 2970 C CA . TYR A 1 391 ? 36.824 1.489 -64.866 1.00 52.34 391 TYR A CA 1
ATOM 2971 C C . TYR A 1 391 ? 37.539 2.692 -65.538 1.00 52.34 391 TYR A C 1
ATOM 2973 O O . TYR A 1 391 ? 38.718 2.942 -65.294 1.00 52.34 391 TYR A O 1
ATOM 2981 N N . GLU A 1 392 ? 36.854 3.429 -66.427 1.00 46.91 392 GLU A N 1
ATOM 2982 C CA . GLU A 1 392 ? 37.421 4.596 -67.145 1.00 46.91 392 GLU A CA 1
ATOM 2983 C C . GLU A 1 392 ? 37.501 5.879 -66.284 1.00 46.91 392 GLU A C 1
ATOM 2985 O O . GLU A 1 392 ? 36.688 6.098 -65.394 1.00 46.91 392 GLU A O 1
ATOM 2990 N N . GLN A 1 393 ? 38.438 6.784 -66.595 1.00 55.50 393 GLN A N 1
ATOM 2991 C CA . GLN A 1 393 ? 38.668 8.030 -65.845 1.00 55.50 393 GLN A CA 1
ATOM 2992 C C . GLN A 1 393 ? 37.387 8.861 -65.594 1.00 55.50 393 GLN A C 1
ATOM 2994 O O . GLN A 1 393 ? 36.665 9.207 -66.527 1.00 55.50 393 GLN A O 1
ATOM 2999 N N . VAL A 1 394 ? 37.160 9.240 -64.329 1.00 62.88 394 VAL A N 1
ATOM 3000 C CA . VAL A 1 394 ? 36.051 10.108 -63.889 1.00 62.88 394 VAL A CA 1
ATOM 3001 C C . VAL A 1 394 ? 36.280 11.559 -64.327 1.00 62.88 394 VAL A C 1
ATOM 3003 O O . VAL A 1 394 ? 37.372 12.101 -64.157 1.00 62.88 394 VAL A O 1
ATOM 3006 N N . GLU A 1 395 ? 35.230 12.200 -64.841 1.00 67.88 395 GLU A N 1
ATOM 3007 C CA . GLU A 1 395 ? 35.241 13.580 -65.350 1.00 67.88 395 GLU A CA 1
ATOM 3008 C C . GLU A 1 395 ? 34.688 14.588 -64.326 1.00 67.88 395 GLU A C 1
ATOM 3010 O O . GLU A 1 395 ? 35.163 15.722 -64.229 1.00 67.88 395 GLU A O 1
ATOM 3015 N N . SER A 1 396 ? 33.681 14.190 -63.542 1.00 74.06 396 SER A N 1
ATOM 3016 C CA . SER A 1 396 ? 33.056 15.044 -62.520 1.00 74.06 396 SER A CA 1
ATOM 3017 C C . SER A 1 396 ? 32.340 14.235 -61.437 1.00 74.06 396 SER A C 1
ATOM 3019 O O . SER A 1 396 ? 32.076 13.043 -61.606 1.00 74.06 396 SER A O 1
ATOM 3021 N N . TYR A 1 397 ? 32.007 14.912 -60.336 1.00 81.44 397 TYR A N 1
ATOM 3022 C CA . TYR A 1 397 ? 31.166 14.383 -59.266 1.00 81.44 397 TYR A CA 1
ATOM 3023 C C . TYR A 1 397 ? 29.918 15.252 -59.097 1.00 81.44 397 TYR A C 1
ATOM 3025 O O . TYR A 1 397 ? 30.004 16.483 -59.069 1.00 81.44 397 TYR A O 1
ATOM 3033 N N . THR A 1 398 ? 28.752 14.625 -58.952 1.00 83.94 398 THR A N 1
ATOM 3034 C CA . THR A 1 398 ? 27.509 15.320 -58.578 1.00 83.94 398 THR A CA 1
ATOM 3035 C C . THR A 1 398 ? 27.132 14.928 -57.159 1.00 83.94 398 THR A C 1
ATOM 3037 O O . THR A 1 398 ? 26.875 13.752 -56.899 1.00 83.94 398 THR A O 1
ATOM 3040 N N . VAL A 1 399 ? 27.092 15.912 -56.261 1.00 86.38 399 VAL A N 1
ATOM 3041 C CA . VAL A 1 399 ? 26.603 15.772 -54.887 1.00 86.38 399 VAL A CA 1
ATOM 3042 C C . VAL A 1 399 ? 25.172 16.294 -54.844 1.00 86.38 399 VAL A C 1
ATOM 3044 O O . VAL A 1 399 ? 24.906 17.429 -55.229 1.00 86.38 399 VAL A O 1
ATOM 3047 N N . GLU A 1 400 ? 24.233 15.490 -54.371 1.00 88.88 400 GLU A N 1
ATOM 3048 C CA . GLU A 1 400 ? 22.839 15.884 -54.181 1.00 88.88 400 GLU A CA 1
ATOM 3049 C C . GLU A 1 400 ? 22.442 15.681 -52.724 1.00 88.88 400 GLU A C 1
ATOM 3051 O O . GLU A 1 400 ? 22.839 14.698 -52.102 1.00 88.88 400 GLU A O 1
ATOM 3056 N N . TYR A 1 401 ? 21.640 16.590 -52.178 1.00 89.19 401 TYR A N 1
ATOM 3057 C CA . TYR A 1 401 ? 21.137 16.489 -50.813 1.00 89.19 401 TYR A CA 1
ATOM 3058 C C . TYR A 1 401 ? 19.657 16.852 -50.721 1.00 89.19 401 TYR A C 1
ATOM 3060 O O . TYR A 1 401 ? 19.155 17.715 -51.444 1.00 89.19 401 TYR A O 1
ATOM 3068 N N . GLN A 1 402 ? 18.959 16.198 -49.797 1.00 90.00 402 GLN A N 1
ATOM 3069 C CA . GLN A 1 402 ? 17.606 16.562 -49.387 1.00 90.00 402 GLN A CA 1
ATOM 3070 C C . GLN A 1 402 ? 17.387 16.210 -47.913 1.00 90.00 402 GLN A C 1
ATOM 3072 O O . GLN A 1 402 ? 17.999 15.271 -47.399 1.00 90.00 402 GLN A O 1
ATOM 3077 N N . ALA A 1 403 ? 16.506 16.937 -47.225 1.00 85.88 403 ALA A N 1
ATOM 3078 C CA . ALA A 1 403 ? 16.026 16.495 -45.915 1.00 85.88 403 ALA A CA 1
ATOM 3079 C C . ALA A 1 403 ? 15.226 15.190 -46.079 1.00 85.88 403 ALA A C 1
ATOM 3081 O O . ALA A 1 403 ? 14.539 15.004 -47.090 1.00 85.88 403 ALA A O 1
ATOM 3082 N N . VAL A 1 404 ? 15.295 14.282 -45.105 1.00 81.00 404 VAL A N 1
ATOM 3083 C CA . VAL A 1 404 ? 14.521 13.031 -45.124 1.00 81.00 404 VAL A CA 1
ATOM 3084 C C . VAL A 1 404 ? 13.025 13.362 -45.218 1.00 81.00 404 VAL A C 1
ATOM 3086 O O . VAL A 1 404 ? 12.479 14.072 -44.379 1.00 81.00 404 VAL A O 1
ATOM 3089 N N . GLY A 1 405 ? 12.365 12.867 -46.270 1.00 76.25 405 GLY A N 1
ATOM 3090 C CA . GLY A 1 405 ? 10.951 13.141 -46.561 1.00 76.25 405 GLY A CA 1
ATOM 3091 C C . GLY A 1 405 ? 10.677 14.357 -47.461 1.00 76.25 405 GLY A C 1
ATOM 3092 O O . GLY A 1 405 ? 9.526 14.568 -47.843 1.00 76.25 405 GLY A O 1
ATOM 3093 N N . ALA A 1 406 ? 11.693 15.132 -47.856 1.00 81.81 406 ALA A N 1
ATOM 3094 C CA . ALA A 1 406 ? 11.535 16.151 -48.894 1.00 81.81 406 ALA A CA 1
ATOM 3095 C C . ALA A 1 406 ? 11.303 15.514 -50.281 1.00 81.81 406 ALA A C 1
ATOM 3097 O O . ALA A 1 406 ? 11.747 14.401 -50.563 1.00 81.81 406 ALA A O 1
ATOM 3098 N N . SER A 1 407 ? 10.596 16.232 -51.158 1.00 76.94 407 SER A N 1
ATOM 3099 C CA . SER A 1 407 ? 10.199 15.762 -52.495 1.00 76.94 407 SER A CA 1
ATOM 3100 C C . SER A 1 407 ? 11.067 16.301 -53.640 1.00 76.94 407 SER A C 1
ATOM 3102 O O . SER A 1 407 ? 10.756 16.061 -54.807 1.00 76.94 407 SER A O 1
ATOM 3104 N N . GLN A 1 408 ? 12.128 17.051 -53.330 1.00 82.81 408 GLN A N 1
ATOM 3105 C CA . GLN A 1 408 ? 13.038 17.687 -54.285 1.00 82.81 408 GLN A CA 1
ATOM 3106 C C . GLN A 1 408 ? 14.479 17.591 -53.768 1.00 82.81 408 GLN A C 1
ATOM 3108 O O . GLN A 1 408 ? 14.737 17.891 -52.603 1.00 82.81 408 GLN A O 1
ATOM 3113 N N . TRP A 1 409 ? 15.403 17.227 -54.658 1.00 84.69 409 TRP A N 1
ATOM 3114 C CA . TRP A 1 409 ? 16.841 17.200 -54.389 1.00 84.69 409 TRP A CA 1
ATOM 3115 C C . TRP A 1 409 ? 17.486 18.533 -54.767 1.00 84.69 409 TRP A C 1
ATOM 3117 O O . TRP A 1 409 ? 17.257 19.046 -55.864 1.00 84.69 409 TRP A O 1
ATOM 3127 N N . THR A 1 410 ? 18.348 19.056 -53.897 1.00 84.62 410 THR A N 1
ATOM 3128 C CA . THR A 1 410 ? 19.243 20.171 -54.221 1.00 84.62 410 THR A CA 1
ATOM 3129 C C . THR A 1 410 ? 20.584 19.606 -54.684 1.00 84.62 410 THR A C 1
ATOM 3131 O O . THR A 1 410 ? 21.157 18.752 -54.011 1.00 84.62 410 THR A O 1
ATOM 3134 N N . GLN A 1 411 ? 21.091 20.068 -55.829 1.00 80.81 411 GLN A N 1
ATOM 3135 C CA . GLN A 1 411 ? 22.325 19.559 -56.443 1.00 80.81 411 GLN A CA 1
ATOM 3136 C C . GLN A 1 411 ? 23.494 20.549 -56.332 1.00 80.81 411 GLN A C 1
ATOM 3138 O O . GLN A 1 411 ? 23.304 21.762 -56.419 1.00 80.81 411 GLN A O 1
ATOM 3143 N N . VAL A 1 412 ? 24.703 20.009 -56.188 1.00 75.69 412 VAL A N 1
ATOM 3144 C CA . VAL A 1 412 ? 25.993 20.706 -56.189 1.00 75.69 412 VAL A CA 1
ATOM 3145 C C . VAL A 1 412 ? 26.954 19.898 -57.066 1.00 75.69 412 VAL A C 1
ATOM 3147 O O . VAL A 1 412 ? 27.346 18.782 -56.725 1.00 75.69 412 VAL A O 1
ATOM 3150 N N . THR A 1 413 ? 27.329 20.448 -58.219 1.00 68.75 413 THR A N 1
ATOM 3151 C CA . THR A 1 413 ? 28.196 19.765 -59.192 1.00 68.75 413 THR A CA 1
ATOM 3152 C C . THR A 1 413 ? 29.644 20.217 -59.034 1.00 68.75 413 THR A C 1
ATOM 3154 O O . THR A 1 413 ? 29.931 21.405 -59.169 1.00 68.75 413 THR A O 1
ATOM 3157 N N . CYS A 1 414 ? 30.563 19.274 -58.817 1.00 67.25 414 CYS A N 1
ATOM 3158 C CA . CYS A 1 414 ? 32.004 19.516 -58.829 1.00 67.25 414 CYS A CA 1
ATOM 3159 C C . CYS A 1 414 ? 32.630 18.997 -60.132 1.00 67.25 414 CYS A C 1
ATOM 3161 O O . CYS A 1 414 ? 32.804 17.793 -60.332 1.00 67.25 414 CYS A O 1
ATOM 3163 N N . THR A 1 415 ? 32.999 19.927 -61.011 1.00 58.84 415 THR A N 1
ATOM 3164 C CA . THR A 1 415 ? 33.766 19.679 -62.242 1.00 58.84 415 THR A CA 1
ATOM 3165 C C . THR A 1 415 ? 35.256 19.908 -62.000 1.00 58.84 415 THR A C 1
ATOM 3167 O O . THR A 1 415 ? 35.632 20.939 -61.441 1.00 58.84 415 THR A O 1
ATOM 3170 N N . GLY A 1 416 ? 36.120 18.991 -62.440 1.00 48.59 416 GLY A N 1
ATOM 3171 C CA . GLY A 1 416 ? 37.569 19.159 -62.307 1.00 48.59 416 GLY A CA 1
ATOM 3172 C C . GLY A 1 416 ? 38.162 20.064 -63.392 1.00 48.59 416 GLY A C 1
ATOM 3173 O O . GLY A 1 416 ? 38.062 19.739 -64.571 1.00 48.59 416 GLY A O 1
ATOM 3174 N N . GLY A 1 417 ? 38.837 21.154 -63.003 1.00 42.62 417 GLY A N 1
ATOM 3175 C CA . GLY A 1 417 ? 39.730 21.893 -63.907 1.00 42.62 417 GLY A CA 1
ATOM 3176 C C . GLY A 1 417 ? 39.802 23.410 -63.703 1.00 42.62 417 GLY A C 1
ATOM 3177 O O . GLY A 1 417 ? 38.895 24.130 -64.102 1.00 42.62 417 GLY A O 1
ATOM 3178 N N . SER A 1 418 ? 40.964 23.887 -63.236 1.00 34.16 418 SER A N 1
ATOM 3179 C CA . SER A 1 418 ? 41.455 25.284 -63.259 1.00 34.16 418 SER A CA 1
ATOM 3180 C C . SER A 1 418 ? 40.662 26.374 -62.510 1.00 34.16 418 SER A C 1
ATOM 3182 O O . SER A 1 418 ? 39.447 26.492 -62.599 1.00 34.16 418 SER A O 1
ATOM 3184 N N . VAL A 1 419 ? 41.398 27.243 -61.806 1.00 30.83 419 VAL A N 1
ATOM 3185 C CA . VAL A 1 419 ? 40.863 28.441 -61.135 1.00 30.83 419 VAL A CA 1
ATOM 3186 C C . VAL A 1 419 ? 40.487 29.514 -62.170 1.00 30.83 419 VAL A C 1
ATOM 3188 O O . VAL A 1 419 ? 41.371 29.949 -62.914 1.00 30.83 419 VAL A O 1
ATOM 3191 N N . PRO A 1 420 ? 39.243 30.030 -62.188 1.00 33.12 420 PRO A N 1
ATOM 3192 C CA . PRO A 1 420 ? 38.907 31.228 -62.950 1.00 33.12 420 PRO A CA 1
ATOM 3193 C C . PRO A 1 420 ? 39.474 32.474 -62.254 1.00 33.12 420 PRO A C 1
ATOM 3195 O O . PRO A 1 420 ? 39.077 32.795 -61.135 1.00 33.12 420 PRO A O 1
ATOM 3198 N N . GLN A 1 421 ? 40.356 33.228 -62.916 1.00 32.31 421 GLN A N 1
ATOM 3199 C CA . GLN A 1 421 ? 40.692 34.599 -62.496 1.00 32.31 421 GLN A CA 1
ATOM 3200 C C . GLN A 1 421 ? 39.656 35.608 -63.028 1.00 32.31 421 GLN A C 1
ATOM 3202 O O . GLN A 1 421 ? 40.003 36.572 -63.706 1.00 32.31 421 GLN A O 1
ATOM 3207 N N . ASP A 1 422 ? 38.375 35.377 -62.723 1.00 32.81 422 ASP A N 1
ATOM 3208 C CA . ASP A 1 422 ? 37.266 36.268 -63.081 1.00 32.81 422 ASP A CA 1
ATOM 3209 C C . ASP A 1 422 ? 36.459 36.668 -61.824 1.00 32.81 422 ASP A C 1
ATOM 3211 O O . ASP A 1 422 ? 35.797 35.818 -61.223 1.00 32.81 422 ASP A O 1
ATOM 3215 N N . PRO A 1 423 ? 36.484 37.952 -61.410 1.00 39.34 423 PRO A N 1
ATOM 3216 C CA . PRO A 1 423 ? 35.719 38.451 -60.265 1.00 39.34 423 PRO A CA 1
ATOM 3217 C C . PRO A 1 423 ? 34.186 38.506 -60.435 1.00 39.34 423 PRO A C 1
ATOM 3219 O O . PRO A 1 423 ? 33.529 39.116 -59.589 1.00 39.34 423 PRO A O 1
ATOM 3222 N N . GLN A 1 424 ? 33.594 37.975 -61.514 1.00 37.84 424 GLN A N 1
ATOM 3223 C CA . GLN A 1 424 ? 32.152 38.089 -61.812 1.00 37.84 424 GLN A CA 1
ATOM 3224 C C . GLN A 1 424 ? 31.379 36.756 -61.882 1.00 37.84 424 GLN A C 1
ATOM 3226 O O . GLN A 1 424 ? 30.210 36.749 -62.272 1.00 37.84 424 GLN A O 1
ATOM 3231 N N . VAL A 1 425 ? 31.968 35.634 -61.454 1.00 36.16 425 VAL A N 1
ATOM 3232 C CA . VAL A 1 425 ? 31.247 34.347 -61.360 1.00 36.16 425 VAL A CA 1
ATOM 3233 C C . VAL A 1 425 ? 30.279 34.340 -60.154 1.00 36.16 425 VAL A C 1
ATOM 3235 O O . VAL A 1 425 ? 30.706 34.650 -59.039 1.00 36.16 425 VAL A O 1
ATOM 3238 N N . PRO A 1 426 ? 28.987 33.977 -60.316 1.00 34.03 426 PRO A N 1
ATOM 3239 C CA . PRO A 1 426 ? 28.036 33.893 -59.202 1.00 34.03 426 PRO A CA 1
ATOM 3240 C C . PRO A 1 426 ? 28.378 32.801 -58.175 1.00 34.03 426 PRO A C 1
ATOM 3242 O O . PRO A 1 426 ? 28.873 31.731 -58.523 1.00 34.03 426 PRO A O 1
ATOM 3245 N N . ALA A 1 427 ? 28.017 33.034 -56.909 1.00 39.28 427 ALA A N 1
ATOM 3246 C CA . ALA A 1 427 ? 28.299 32.153 -55.768 1.00 39.28 427 ALA A CA 1
ATOM 3247 C C . ALA A 1 427 ? 27.417 30.879 -55.702 1.00 39.28 427 ALA A C 1
ATOM 3249 O O . ALA A 1 427 ? 26.872 30.540 -54.654 1.00 39.28 427 ALA A O 1
ATOM 3250 N N . THR A 1 428 ? 27.265 30.173 -56.825 1.00 40.28 428 THR A N 1
ATOM 3251 C CA . THR A 1 428 ? 26.544 28.889 -56.945 1.00 40.28 428 THR A CA 1
ATOM 3252 C C . THR A 1 428 ? 27.436 27.742 -57.435 1.00 40.28 428 THR A C 1
ATOM 3254 O O . THR A 1 428 ? 26.937 26.675 -57.781 1.00 40.28 428 THR A O 1
ATOM 3257 N N . GLN A 1 429 ? 28.758 27.940 -57.449 1.00 45.94 429 GLN A N 1
ATOM 3258 C CA . GLN A 1 429 ? 29.755 26.879 -57.597 1.00 45.94 429 GLN A CA 1
ATOM 3259 C C . GLN A 1 429 ? 30.702 26.918 -56.393 1.00 45.94 429 GLN A C 1
ATOM 3261 O O . GLN A 1 429 ? 31.501 27.841 -56.249 1.00 45.94 429 GLN A O 1
ATOM 3266 N N . LEU A 1 430 ? 30.591 25.920 -55.514 1.00 49.84 430 LEU A N 1
ATOM 3267 C CA . LEU A 1 430 ? 31.545 25.690 -54.430 1.00 49.84 430 LEU A CA 1
ATOM 3268 C C . LEU A 1 430 ? 32.720 24.868 -54.983 1.00 49.84 430 LEU A C 1
ATOM 3270 O O . LEU A 1 430 ? 32.477 23.794 -55.539 1.00 49.84 430 LEU A O 1
ATOM 3274 N N . PRO A 1 431 ? 33.978 25.324 -54.854 1.00 50.88 431 PRO A N 1
ATOM 3275 C CA . PRO A 1 431 ? 35.120 24.539 -55.298 1.00 50.88 431 PRO A CA 1
ATOM 3276 C C . PRO A 1 431 ? 35.321 23.340 -54.364 1.00 50.88 431 PRO A C 1
ATOM 3278 O O . PRO A 1 431 ? 35.644 23.516 -53.189 1.00 50.88 431 PRO A O 1
ATOM 3281 N N . CYS A 1 432 ? 35.170 22.119 -54.888 1.00 53.34 432 CYS A N 1
ATOM 3282 C CA . CYS A 1 432 ? 35.671 20.927 -54.201 1.00 53.34 432 CYS A CA 1
ATOM 3283 C C . CYS A 1 432 ? 37.177 21.087 -53.950 1.00 53.34 432 CYS A C 1
ATOM 3285 O O . CYS A 1 432 ? 37.935 21.418 -54.866 1.00 53.34 432 CYS A O 1
ATOM 3287 N N . ALA A 1 433 ? 37.607 20.868 -52.708 1.00 49.53 433 ALA A N 1
ATOM 3288 C CA . ALA A 1 433 ? 38.993 21.085 -52.315 1.00 49.53 433 ALA A CA 1
ATOM 3289 C C . ALA A 1 433 ? 39.885 19.947 -52.833 1.00 49.53 433 ALA A C 1
ATOM 3291 O O . ALA A 1 433 ? 39.753 18.804 -52.398 1.00 49.53 433 ALA A O 1
ATOM 3292 N N . PHE A 1 434 ? 40.809 20.270 -53.739 1.00 50.09 434 PHE A N 1
ATOM 3293 C CA . PHE A 1 434 ? 41.913 19.381 -54.093 1.00 50.09 434 PHE A CA 1
ATOM 3294 C C . PHE A 1 434 ? 43.003 19.473 -53.020 1.00 50.09 434 PHE A C 1
ATOM 3296 O O . PHE A 1 434 ? 43.446 20.570 -52.677 1.00 50.09 434 PHE A O 1
ATOM 3303 N N . LEU A 1 435 ? 43.467 18.321 -52.541 1.00 35.69 435 LEU A N 1
ATOM 3304 C CA . LEU A 1 435 ? 44.818 18.168 -52.012 1.00 35.69 435 LEU A CA 1
ATOM 3305 C C . LEU A 1 435 ? 45.657 17.536 -53.127 1.00 35.69 435 LEU A C 1
ATOM 3307 O O . LEU A 1 435 ? 45.271 16.518 -53.703 1.00 35.69 435 LEU A O 1
ATOM 3311 N N . ASP A 1 436 ? 46.747 18.204 -53.502 1.00 34.97 436 ASP A N 1
ATOM 3312 C CA . ASP A 1 436 ? 47.594 17.778 -54.616 1.00 34.97 436 ASP A CA 1
ATOM 3313 C C . ASP A 1 436 ? 48.450 16.558 -54.253 1.00 34.97 436 ASP A C 1
ATOM 3315 O O . ASP A 1 436 ? 48.869 16.374 -53.108 1.00 34.97 436 ASP A O 1
ATOM 3319 N N . ARG A 1 437 ? 48.762 15.745 -55.269 1.00 36.56 437 ARG A N 1
ATOM 3320 C CA . ARG A 1 437 ? 49.734 14.651 -55.154 1.00 36.56 437 ARG A CA 1
ATOM 3321 C C . ARG A 1 437 ? 51.124 15.195 -54.831 1.00 36.56 437 ARG A C 1
ATOM 3323 O O . ARG A 1 437 ? 51.644 16.026 -55.575 1.00 36.56 437 ARG A O 1
ATOM 3330 N N . ASP A 1 438 ? 51.775 14.611 -53.829 1.00 34.44 438 ASP A N 1
ATOM 3331 C CA . ASP A 1 438 ? 53.236 14.612 -53.753 1.00 34.44 438 ASP A CA 1
ATOM 3332 C C . ASP A 1 438 ? 53.801 13.744 -54.902 1.00 34.44 438 ASP A C 1
ATOM 3334 O O . ASP A 1 438 ? 53.486 12.552 -54.974 1.00 34.44 438 ASP A O 1
ATOM 3338 N N . PRO A 1 439 ? 54.637 14.287 -55.811 1.00 37.66 439 PRO A N 1
ATOM 3339 C CA . PRO A 1 439 ? 55.239 13.505 -56.890 1.00 37.66 439 PRO A CA 1
ATOM 3340 C C . PRO A 1 439 ? 56.268 12.453 -56.435 1.00 37.66 439 PRO A C 1
ATOM 3342 O O . PRO A 1 439 ? 56.762 11.713 -57.285 1.00 37.66 439 PRO A O 1
ATOM 3345 N N . ALA A 1 440 ? 56.648 12.411 -55.151 1.00 39.81 440 ALA A N 1
ATOM 3346 C CA . ALA A 1 440 ? 57.759 11.595 -54.658 1.00 39.81 440 ALA A CA 1
ATOM 3347 C C . ALA A 1 440 ? 57.374 10.255 -53.994 1.00 39.81 440 ALA A C 1
ATOM 3349 O O . ALA A 1 440 ? 58.264 9.423 -53.807 1.00 39.81 440 ALA A O 1
ATOM 3350 N N . THR A 1 441 ? 56.107 10.036 -53.614 1.00 43.75 441 THR A N 1
ATOM 3351 C CA . THR A 1 441 ? 55.740 8.981 -52.636 1.00 43.75 441 THR A CA 1
ATOM 3352 C C . THR A 1 441 ? 54.700 7.944 -53.081 1.00 43.75 441 THR A C 1
ATOM 3354 O O . THR A 1 441 ? 54.637 6.886 -52.463 1.00 43.75 441 THR A O 1
ATOM 3357 N N . ASP A 1 442 ? 53.918 8.205 -54.138 1.00 39.75 442 ASP A N 1
ATOM 3358 C CA . ASP A 1 442 ? 52.835 7.332 -54.659 1.00 39.75 442 ASP A CA 1
ATOM 3359 C C . ASP A 1 442 ? 51.840 6.816 -53.591 1.00 39.75 442 ASP A C 1
ATOM 3361 O O . ASP A 1 442 ? 51.292 5.719 -53.673 1.00 39.75 442 ASP A O 1
ATOM 3365 N N . THR A 1 443 ? 51.578 7.650 -52.583 1.00 37.94 443 THR A N 1
ATOM 3366 C CA . THR A 1 443 ? 50.465 7.498 -51.639 1.00 37.94 443 THR A CA 1
ATOM 3367 C C . THR A 1 443 ? 49.429 8.578 -51.932 1.00 37.94 443 THR A C 1
ATOM 3369 O O . THR A 1 443 ? 49.753 9.761 -51.825 1.00 37.94 443 THR A O 1
ATOM 3372 N N . ASP A 1 444 ? 48.196 8.215 -52.298 1.00 42.00 444 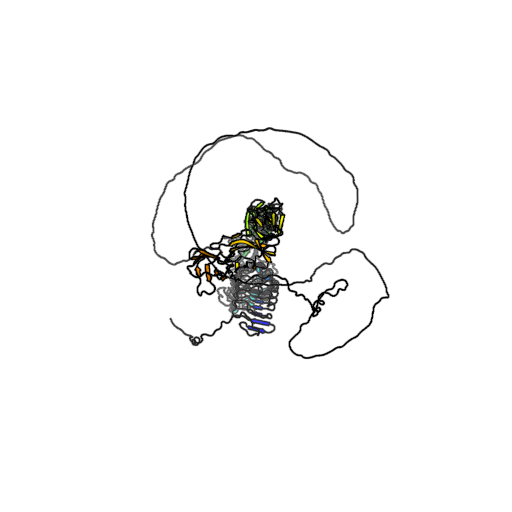ASP A N 1
ATOM 3373 C CA . ASP A 1 444 ? 47.124 9.205 -52.481 1.00 42.00 444 ASP A CA 1
ATOM 3374 C C . ASP A 1 444 ? 46.743 9.817 -51.114 1.00 42.00 444 ASP A C 1
ATOM 3376 O O . ASP A 1 444 ? 46.463 9.103 -50.149 1.00 42.00 444 ASP A O 1
ATOM 3380 N N . ILE A 1 445 ? 46.762 11.152 -51.022 1.00 45.28 445 ILE A N 1
ATOM 3381 C CA . ILE A 1 445 ? 46.539 11.896 -49.774 1.00 45.28 445 ILE A CA 1
ATOM 3382 C C . ILE A 1 445 ? 45.136 12.519 -49.777 1.00 45.28 445 ILE A C 1
ATOM 3384 O O . ILE A 1 445 ? 44.878 13.475 -50.506 1.00 45.28 445 ILE A O 1
ATOM 3388 N N . SER A 1 446 ? 44.294 12.016 -48.867 1.00 54.38 446 SER A N 1
ATOM 3389 C CA . SER A 1 446 ? 42.975 12.537 -48.456 1.00 54.38 446 SER A CA 1
ATOM 3390 C C . SER A 1 446 ? 41.782 12.362 -49.426 1.00 54.38 446 SER A C 1
ATOM 3392 O O . SER A 1 446 ? 41.946 12.424 -50.645 1.00 54.38 446 SER A O 1
ATOM 3394 N N . PRO A 1 447 ? 40.556 12.185 -48.879 1.00 58.19 447 PRO A N 1
ATOM 3395 C CA . PRO A 1 447 ? 39.326 12.054 -49.664 1.00 58.19 447 PRO A CA 1
ATOM 3396 C C . PRO A 1 447 ? 38.912 13.376 -50.328 1.00 58.19 447 PRO A C 1
ATOM 3398 O O . PRO A 1 447 ? 39.253 14.471 -49.870 1.00 58.19 447 PRO A O 1
ATOM 3401 N N . LEU A 1 448 ? 38.106 13.274 -51.387 1.00 72.44 448 LEU A N 1
ATOM 3402 C CA . LEU A 1 448 ? 37.446 14.419 -52.020 1.00 72.44 448 LEU A CA 1
ATOM 3403 C C . LEU A 1 448 ? 36.366 14.964 -51.079 1.00 72.44 448 LEU A C 1
ATOM 3405 O O . LEU A 1 448 ? 35.711 14.186 -50.393 1.00 72.44 448 LEU A O 1
ATOM 3409 N N . GLN A 1 449 ? 36.158 16.285 -51.033 1.00 78.56 449 GLN A N 1
ATOM 3410 C CA . GLN A 1 449 ? 35.198 16.870 -50.089 1.00 78.56 449 GLN A CA 1
ATOM 3411 C C . GLN A 1 449 ? 34.549 18.186 -50.539 1.00 78.56 449 GLN A C 1
ATOM 3413 O O . GLN A 1 449 ? 35.134 18.974 -51.289 1.00 78.56 449 GLN A O 1
ATOM 3418 N N . THR A 1 450 ? 33.347 18.442 -50.011 1.00 79.19 450 THR A N 1
ATOM 3419 C CA . THR A 1 450 ? 32.615 19.715 -50.110 1.00 79.19 450 THR A CA 1
ATOM 3420 C C . THR A 1 450 ? 31.800 19.993 -48.840 1.00 79.19 450 THR A C 1
ATOM 3422 O O . THR A 1 450 ? 31.450 19.065 -48.109 1.00 79.19 450 THR A O 1
ATOM 3425 N N . THR A 1 451 ? 31.460 21.258 -48.581 1.00 80.62 451 THR A N 1
ATOM 3426 C CA . THR A 1 451 ? 30.687 21.670 -47.395 1.00 80.62 451 THR A CA 1
ATOM 3427 C C . THR A 1 451 ? 29.361 22.303 -47.801 1.00 80.62 451 THR A C 1
ATOM 3429 O O . THR A 1 451 ? 29.332 23.313 -48.502 1.00 80.62 451 THR A O 1
ATOM 3432 N N . ILE A 1 452 ? 28.259 21.735 -47.316 1.00 83.81 452 ILE A N 1
ATOM 3433 C CA . ILE A 1 452 ? 26.893 22.233 -47.492 1.00 83.81 452 ILE A CA 1
ATOM 3434 C C . ILE A 1 452 ? 26.528 23.072 -46.259 1.00 83.81 452 ILE A C 1
ATOM 3436 O O . ILE A 1 452 ? 26.760 22.641 -45.131 1.00 83.81 452 ILE A O 1
ATOM 3440 N N . THR A 1 453 ? 25.955 24.261 -46.449 1.00 83.44 453 THR A N 1
ATOM 3441 C CA . THR A 1 453 ? 25.614 25.207 -45.369 1.00 83.44 453 THR A CA 1
ATOM 3442 C C . THR A 1 453 ? 24.183 25.736 -45.508 1.00 83.44 453 THR A C 1
ATOM 3444 O O . THR A 1 453 ? 23.558 25.589 -46.557 1.00 83.44 453 THR A O 1
ATOM 3447 N N . GLY A 1 454 ? 23.646 26.342 -44.442 1.00 80.56 454 GLY A N 1
ATOM 3448 C CA . GLY A 1 454 ? 22.270 26.862 -44.421 1.00 80.56 454 GLY A CA 1
ATOM 3449 C C . GLY A 1 454 ? 21.208 25.787 -44.168 1.00 80.56 454 GLY A C 1
ATOM 3450 O O . GLY A 1 454 ? 20.058 25.942 -44.575 1.00 80.56 454 GLY A O 1
ATOM 3451 N N . LEU A 1 455 ? 21.604 24.688 -43.524 1.00 87.31 455 LEU A N 1
ATOM 3452 C CA . LEU A 1 455 ? 20.747 23.554 -43.186 1.00 87.31 455 LEU A CA 1
ATOM 3453 C C . LEU A 1 455 ? 20.028 23.774 -41.844 1.00 87.31 455 LEU A C 1
ATOM 3455 O O . LEU A 1 455 ? 20.376 24.676 -41.083 1.00 87.31 455 LEU A O 1
ATOM 3459 N N . LEU A 1 456 ? 19.016 22.955 -41.555 1.00 87.00 456 LEU A N 1
ATOM 3460 C CA . LEU A 1 456 ? 18.255 23.011 -40.303 1.00 87.00 456 LEU A CA 1
ATOM 3461 C C . LEU A 1 456 ? 18.966 22.225 -39.179 1.00 87.00 456 LEU A C 1
ATOM 3463 O O . LEU A 1 456 ? 19.479 21.143 -39.470 1.00 87.00 456 LEU A O 1
ATOM 3467 N N . PRO A 1 457 ? 18.946 22.693 -37.912 1.00 86.81 457 PRO A N 1
ATOM 3468 C CA . PRO A 1 457 ? 19.402 21.936 -36.738 1.00 86.81 457 PRO A CA 1
ATOM 3469 C C . PRO A 1 457 ? 18.733 20.575 -36.562 1.00 86.81 457 PRO A C 1
ATOM 3471 O O . PRO A 1 457 ? 17.548 20.425 -36.869 1.00 86.81 457 PRO A O 1
ATOM 3474 N N . PHE A 1 458 ? 19.499 19.601 -36.055 1.00 89.62 458 PHE A N 1
ATOM 3475 C CA . PHE A 1 458 ? 19.081 18.217 -35.780 1.00 89.62 458 PHE A CA 1
ATOM 3476 C C . PHE A 1 458 ? 18.112 17.618 -36.815 1.00 89.62 458 PHE A C 1
ATOM 3478 O O . PHE A 1 458 ? 17.092 17.006 -36.498 1.00 89.62 458 PHE A O 1
ATOM 3485 N N . THR A 1 459 ? 18.408 17.844 -38.089 1.00 87.56 459 THR A N 1
ATOM 3486 C CA . THR A 1 459 ? 17.578 17.417 -39.212 1.00 87.56 459 THR A CA 1
ATOM 3487 C C . THR A 1 459 ? 18.335 16.350 -39.981 1.00 87.56 459 THR A C 1
ATOM 3489 O O . THR A 1 459 ? 19.491 16.544 -40.355 1.00 87.56 459 THR A O 1
ATOM 3492 N N . ALA A 1 460 ? 17.691 15.205 -40.201 1.00 87.62 460 ALA A N 1
ATOM 3493 C CA . ALA A 1 460 ? 18.264 14.131 -40.996 1.00 87.62 460 ALA A CA 1
ATOM 3494 C C . ALA A 1 460 ? 18.260 14.525 -42.480 1.00 87.62 460 ALA A C 1
ATOM 3496 O O . ALA A 1 460 ? 17.213 14.844 -43.052 1.00 87.62 460 ALA A O 1
ATOM 3497 N N . TYR A 1 461 ? 19.430 14.471 -43.105 1.00 87.44 461 TYR A N 1
ATOM 3498 C CA . TYR A 1 461 ? 19.640 14.678 -44.529 1.00 87.44 461 TYR A CA 1
ATOM 3499 C C . TYR A 1 461 ? 20.124 13.380 -45.173 1.00 87.44 461 TYR A C 1
ATOM 3501 O O . TYR A 1 461 ? 21.005 12.692 -44.655 1.00 87.44 461 TYR A O 1
ATOM 3509 N N . VAL A 1 462 ? 19.567 13.072 -46.343 1.00 89.06 462 VAL A N 1
ATOM 3510 C CA . VAL A 1 462 ? 20.170 12.105 -47.261 1.00 89.06 462 VAL A CA 1
ATOM 3511 C C . VAL A 1 462 ? 21.065 12.897 -48.197 1.00 89.06 462 VAL A C 1
ATOM 3513 O O . VAL A 1 462 ? 20.585 13.779 -48.912 1.00 89.06 462 VAL A O 1
ATOM 3516 N N . VAL A 1 463 ? 22.354 12.579 -48.198 1.00 87.62 463 VAL A N 1
ATOM 3517 C CA . VAL A 1 463 ? 23.314 13.060 -49.190 1.00 87.62 463 VAL A CA 1
ATOM 3518 C C . VAL A 1 463 ? 23.645 11.901 -50.121 1.00 87.62 463 VAL A C 1
ATOM 3520 O O . VAL A 1 463 ? 23.773 10.761 -49.677 1.00 87.62 463 VAL A O 1
ATOM 3523 N N . ARG A 1 464 ? 23.796 12.162 -51.418 1.00 87.94 464 ARG A N 1
ATOM 3524 C CA . ARG A 1 464 ? 24.232 11.160 -52.389 1.00 87.94 464 ARG A CA 1
ATOM 3525 C C . ARG A 1 464 ? 25.234 11.727 -53.384 1.00 87.94 464 ARG A C 1
ATOM 3527 O O . ARG A 1 464 ? 25.076 12.852 -53.846 1.00 87.94 464 ARG A O 1
ATOM 3534 N N . VAL A 1 465 ? 26.251 10.941 -53.718 1.00 86.69 465 VAL A N 1
ATOM 3535 C CA . VAL A 1 465 ? 27.347 11.314 -54.617 1.00 86.69 465 VAL A CA 1
ATOM 3536 C C . VAL A 1 465 ? 27.439 10.289 -55.738 1.00 86.69 465 VAL A C 1
ATOM 3538 O O . VAL A 1 465 ? 27.496 9.091 -55.470 1.00 86.69 465 VAL A O 1
ATOM 3541 N N . LYS A 1 466 ? 27.481 10.744 -56.992 1.00 84.50 466 LYS A N 1
ATOM 3542 C CA . LYS A 1 466 ? 27.840 9.908 -58.150 1.00 84.50 466 LYS A CA 1
ATOM 3543 C C . LYS A 1 466 ? 29.119 10.404 -58.814 1.00 84.50 466 LYS A C 1
ATOM 3545 O O . LYS A 1 466 ? 29.415 11.600 -58.777 1.00 84.50 466 LYS A O 1
ATOM 3550 N N . ALA A 1 467 ? 29.830 9.482 -59.451 1.00 78.00 467 ALA A N 1
ATOM 3551 C CA . ALA A 1 467 ? 30.912 9.766 -60.385 1.00 78.00 467 ALA A CA 1
ATOM 3552 C C . ALA A 1 467 ? 30.377 9.693 -61.827 1.00 78.00 467 ALA A C 1
ATOM 3554 O O . ALA A 1 467 ? 29.652 8.758 -62.161 1.00 78.00 467 ALA A O 1
ATOM 3555 N N . THR A 1 468 ? 30.745 10.644 -62.685 1.00 78.31 468 THR A N 1
ATOM 3556 C CA . THR A 1 468 ? 30.307 10.712 -64.093 1.00 78.31 468 THR A CA 1
ATOM 3557 C C . THR A 1 468 ? 31.515 10.610 -65.030 1.00 78.31 468 THR A C 1
ATOM 3559 O O . THR A 1 468 ? 32.558 11.206 -64.749 1.00 78.31 468 THR A O 1
ATOM 3562 N N . HIS A 1 469 ? 31.391 9.872 -66.141 1.00 71.44 469 HIS A N 1
ATOM 3563 C CA . HIS A 1 469 ? 32.438 9.729 -67.169 1.00 71.44 469 HIS A CA 1
ATOM 3564 C C . HIS A 1 469 ? 31.863 9.626 -68.596 1.00 71.44 469 HIS A C 1
ATOM 3566 O O . HIS A 1 469 ? 30.653 9.494 -68.776 1.00 71.44 469 HIS A O 1
ATOM 3572 N N . SER A 1 470 ? 32.737 9.586 -69.612 1.00 65.81 470 SER A N 1
ATOM 3573 C CA . SER A 1 470 ? 32.390 9.613 -71.047 1.00 65.81 470 SER A CA 1
ATOM 3574 C C . SER A 1 470 ? 31.335 8.612 -71.558 1.00 65.81 470 SER A C 1
ATOM 3576 O O . SER A 1 470 ? 30.816 8.806 -72.660 1.00 65.81 470 SER A O 1
ATOM 3578 N N . LYS A 1 471 ? 31.021 7.530 -70.823 1.00 59.72 471 LYS A N 1
ATOM 3579 C CA . LYS A 1 471 ? 29.973 6.554 -71.203 1.00 59.72 471 LYS A CA 1
ATOM 3580 C C . LYS A 1 471 ? 28.663 6.710 -70.427 1.00 59.72 471 LYS A C 1
ATOM 3582 O O . LYS A 1 471 ? 27.663 6.131 -70.850 1.00 59.72 471 LYS A O 1
ATOM 3587 N N . GLY A 1 472 ? 28.647 7.455 -69.321 1.00 70.81 472 GLY A N 1
ATOM 3588 C CA . GLY A 1 472 ? 27.459 7.647 -68.492 1.00 70.81 472 GLY A CA 1
ATOM 3589 C C . GLY A 1 472 ? 27.748 8.008 -67.033 1.00 70.81 472 GLY A C 1
ATOM 3590 O O . GLY A 1 472 ? 28.887 8.222 -66.615 1.00 70.81 472 GLY A O 1
ATOM 3591 N N . ASP A 1 473 ? 26.671 8.060 -66.254 1.00 76.12 473 ASP A N 1
ATOM 3592 C CA . ASP A 1 473 ? 26.716 8.201 -64.801 1.00 76.12 473 ASP A CA 1
ATOM 3593 C C . ASP A 1 473 ? 26.961 6.843 -64.127 1.00 76.12 473 ASP A C 1
ATOM 3595 O O . ASP A 1 473 ? 26.294 5.854 -64.442 1.00 76.12 473 ASP A O 1
ATOM 3599 N N . GLY A 1 474 ? 27.868 6.815 -63.152 1.00 72.88 474 GLY A N 1
ATOM 3600 C CA . GLY A 1 474 ? 27.945 5.743 -62.165 1.00 72.88 474 GLY A CA 1
ATOM 3601 C C . GLY A 1 474 ? 26.766 5.781 -61.182 1.00 72.88 474 GLY A C 1
ATOM 3602 O O . GLY A 1 474 ? 26.060 6.793 -61.078 1.00 72.88 474 GLY A O 1
ATOM 3603 N N . PRO A 1 475 ? 26.524 4.688 -60.438 1.00 79.50 475 PRO A N 1
ATOM 3604 C CA . PRO A 1 475 ? 25.514 4.671 -59.391 1.00 79.50 475 PRO A CA 1
ATOM 3605 C C . PRO A 1 475 ? 25.871 5.668 -58.280 1.00 79.50 475 PRO A C 1
ATOM 3607 O O . PRO A 1 475 ? 27.040 5.899 -57.970 1.00 79.50 475 PRO A O 1
ATOM 3610 N N . TYR A 1 476 ? 24.849 6.243 -57.649 1.00 83.00 476 TYR A N 1
ATOM 3611 C CA . TYR A 1 476 ? 25.053 7.071 -56.465 1.00 83.00 476 TYR A CA 1
ATOM 3612 C C . TYR A 1 476 ? 25.432 6.195 -55.264 1.00 83.00 476 TYR A C 1
ATOM 3614 O O . TYR A 1 476 ? 24.709 5.251 -54.944 1.00 83.00 476 TYR A O 1
ATOM 3622 N N . ALA A 1 477 ? 26.489 6.565 -54.545 1.00 80.25 477 ALA A N 1
ATOM 3623 C CA . ALA A 1 477 ? 26.651 6.197 -53.143 1.00 80.25 477 ALA A CA 1
ATOM 3624 C C . ALA A 1 477 ? 25.881 7.206 -52.280 1.00 80.25 477 ALA A C 1
ATOM 3626 O O . ALA A 1 477 ? 25.882 8.401 -52.578 1.00 80.25 477 ALA A O 1
ATOM 3627 N N . SER A 1 478 ? 25.219 6.754 -51.216 1.00 85.12 478 SER A N 1
ATOM 3628 C CA . SER A 1 478 ? 24.468 7.621 -50.299 1.00 85.12 478 SER A CA 1
ATOM 3629 C C . SER A 1 478 ? 25.025 7.566 -48.884 1.00 85.12 478 SER A C 1
ATOM 3631 O O . SER A 1 478 ? 25.306 6.485 -48.376 1.00 85.12 478 SER A O 1
ATOM 3633 N N . SER A 1 479 ? 25.104 8.726 -48.238 1.00 85.62 479 SER A N 1
ATOM 3634 C CA . SER A 1 479 ? 25.439 8.877 -46.826 1.00 85.62 479 SER A CA 1
ATOM 3635 C C . SER A 1 479 ? 24.283 9.580 -46.122 1.00 85.62 479 SER A C 1
ATOM 3637 O O . SER A 1 479 ? 23.849 10.660 -46.535 1.00 85.62 479 SER A O 1
ATOM 3639 N N . ASN A 1 480 ? 23.763 8.946 -45.076 1.00 87.12 480 ASN A N 1
ATOM 3640 C CA . ASN A 1 480 ? 22.704 9.500 -44.241 1.00 87.12 480 ASN A CA 1
ATOM 3641 C C . ASN A 1 480 ? 23.362 10.187 -43.050 1.00 87.12 480 ASN A C 1
ATOM 3643 O O . ASN A 1 480 ? 24.206 9.584 -42.391 1.00 87.12 480 ASN A O 1
ATOM 3647 N N . THR A 1 481 ? 22.979 11.424 -42.754 1.00 85.69 481 THR A N 1
ATOM 3648 C CA . THR A 1 481 ? 23.568 12.152 -41.630 1.00 85.69 481 THR A CA 1
ATOM 3649 C C . THR A 1 481 ? 22.587 13.153 -41.049 1.00 85.69 481 THR A C 1
ATOM 3651 O O . THR A 1 481 ? 21.786 13.751 -41.770 1.00 85.69 481 THR A O 1
ATOM 3654 N N . THR A 1 482 ? 22.638 13.336 -39.738 1.00 89.00 482 THR A N 1
ATOM 3655 C CA . THR A 1 482 ? 21.852 14.350 -39.037 1.00 89.00 482 THR A CA 1
ATOM 3656 C C . THR A 1 482 ? 22.774 15.521 -38.741 1.00 89.00 482 THR A C 1
ATOM 3658 O O . THR A 1 482 ? 23.914 15.324 -38.315 1.00 89.00 482 THR A O 1
ATOM 3661 N N . THR A 1 483 ? 22.306 16.746 -38.968 1.00 88.69 483 THR A N 1
ATOM 3662 C CA . THR A 1 483 ? 23.023 17.929 -38.476 1.00 88.69 483 THR A CA 1
ATOM 3663 C C . THR A 1 483 ? 23.178 17.875 -36.953 1.00 88.69 483 THR A C 1
ATOM 3665 O O . THR A 1 483 ? 22.360 17.260 -36.266 1.00 88.69 483 THR A O 1
ATOM 3668 N N . GLN A 1 484 ? 24.221 18.504 -36.403 1.00 88.75 484 GLN A N 1
ATOM 3669 C CA . GLN A 1 484 ? 24.392 18.559 -34.947 1.00 88.75 484 GLN A CA 1
ATOM 3670 C C . GLN A 1 484 ? 23.162 19.171 -34.253 1.00 88.75 484 GLN A C 1
ATOM 3672 O O . GLN A 1 484 ? 22.383 19.929 -34.845 1.00 88.75 484 GLN A O 1
ATOM 3677 N N . GLU A 1 485 ? 23.009 18.844 -32.972 1.00 90.12 485 GLU A N 1
ATOM 3678 C CA . GLU A 1 485 ? 22.039 19.512 -32.111 1.00 90.12 485 GLU A CA 1
ATOM 3679 C C . GLU A 1 485 ? 22.363 21.007 -31.955 1.00 90.12 485 GLU A C 1
ATOM 3681 O O . GLU A 1 485 ? 23.485 21.460 -32.183 1.00 90.12 485 GLU A O 1
ATOM 3686 N N . ASP A 1 486 ? 21.361 21.771 -31.543 1.00 91.38 486 ASP A N 1
ATOM 3687 C CA . ASP A 1 486 ? 21.449 23.181 -31.168 1.00 91.38 486 ASP A CA 1
ATOM 3688 C C . ASP A 1 486 ? 20.570 23.417 -29.923 1.00 91.38 486 ASP A C 1
ATOM 3690 O O . ASP A 1 486 ? 19.949 22.489 -29.390 1.00 91.38 486 ASP A O 1
ATOM 3694 N N . LEU A 1 487 ? 20.494 24.651 -29.431 1.00 91.00 487 LEU A N 1
ATOM 3695 C CA . LEU A 1 487 ? 19.615 25.000 -28.316 1.00 91.00 487 LEU A CA 1
ATOM 3696 C C . LEU A 1 487 ? 18.132 24.863 -28.728 1.00 91.00 487 LEU A C 1
ATOM 3698 O O . LEU A 1 487 ? 17.749 25.368 -29.789 1.00 91.00 487 LEU A O 1
ATOM 3702 N N . PRO A 1 488 ? 17.262 24.245 -27.901 1.00 92.25 488 PRO A N 1
ATOM 3703 C CA . PRO A 1 488 ? 15.837 24.127 -28.202 1.00 92.25 488 PRO A CA 1
ATOM 3704 C C . PRO A 1 488 ? 15.137 25.473 -28.354 1.00 92.25 488 PRO A C 1
ATOM 3706 O O . PRO A 1 488 ? 15.488 26.456 -27.693 1.00 92.25 488 PRO A O 1
ATOM 3709 N N . ALA A 1 489 ? 14.062 25.496 -29.146 1.00 91.50 489 ALA A N 1
ATOM 3710 C CA . ALA A 1 489 ? 13.126 26.611 -29.115 1.00 91.50 489 ALA A CA 1
ATOM 3711 C C . ALA A 1 489 ? 12.466 26.759 -27.728 1.00 91.50 489 ALA A C 1
ATOM 3713 O O . ALA A 1 489 ? 12.502 25.867 -26.877 1.00 91.50 489 ALA A O 1
ATOM 3714 N N . LYS A 1 490 ? 11.819 27.906 -27.508 1.00 90.50 490 LYS A N 1
ATOM 3715 C CA . LYS A 1 490 ? 11.021 28.175 -26.305 1.00 90.50 490 LYS A CA 1
ATOM 3716 C C . LYS A 1 490 ? 9.873 27.152 -26.192 1.00 90.50 490 LYS A C 1
ATOM 3718 O O . LYS A 1 490 ? 9.053 27.102 -27.112 1.00 90.50 490 LYS A O 1
ATOM 3723 N N . PRO A 1 491 ? 9.752 26.374 -25.099 1.00 92.56 491 PRO A N 1
ATOM 3724 C CA . PRO A 1 491 ? 8.572 25.542 -24.878 1.00 92.56 491 PRO A CA 1
ATOM 3725 C C . PRO A 1 491 ? 7.313 26.399 -24.695 1.00 92.56 491 PRO A C 1
ATOM 3727 O O . PRO A 1 491 ? 7.394 27.560 -24.275 1.00 92.56 491 PRO A O 1
ATOM 3730 N N . ALA A 1 492 ? 6.139 25.827 -24.968 1.00 91.25 492 ALA A N 1
ATOM 3731 C CA . ALA A 1 492 ? 4.881 26.508 -24.677 1.00 91.25 492 ALA A CA 1
ATOM 3732 C C . ALA A 1 492 ? 4.674 26.673 -23.158 1.00 91.25 492 ALA A C 1
ATOM 3734 O O . ALA A 1 492 ? 5.345 26.039 -22.340 1.00 91.25 492 ALA A O 1
ATOM 3735 N N . ALA A 1 493 ? 3.741 27.547 -22.775 1.00 89.50 493 ALA A N 1
ATOM 3736 C CA . ALA A 1 493 ? 3.375 27.745 -21.377 1.00 89.50 493 ALA A CA 1
ATOM 3737 C C . ALA A 1 493 ? 2.928 26.421 -20.727 1.00 89.50 493 ALA A C 1
ATOM 3739 O O . ALA A 1 493 ? 2.146 25.661 -21.302 1.00 89.50 493 ALA A O 1
ATOM 3740 N N . VAL A 1 494 ? 3.441 26.157 -19.525 1.00 91.56 494 VAL A N 1
ATOM 3741 C CA . VAL A 1 494 ? 3.143 24.953 -18.737 1.00 91.56 494 VAL A CA 1
ATOM 3742 C C . VAL A 1 494 ? 1.646 24.878 -18.433 1.00 91.56 494 VAL A C 1
ATOM 3744 O O . VAL A 1 494 ? 1.078 25.844 -17.939 1.00 91.56 494 VAL A O 1
ATOM 3747 N N . THR A 1 495 ? 0.991 23.738 -18.660 1.00 90.00 495 THR A N 1
ATOM 3748 C CA . THR A 1 495 ? -0.449 23.611 -18.358 1.00 90.00 495 THR A CA 1
ATOM 3749 C C . THR A 1 495 ? -0.677 22.891 -17.031 1.00 90.00 495 THR A C 1
ATOM 3751 O O . THR A 1 495 ? -0.088 21.847 -16.772 1.00 90.00 495 THR A O 1
ATOM 3754 N N . VAL A 1 496 ? -1.517 23.453 -16.156 1.00 89.62 496 VAL A N 1
ATOM 3755 C CA . VAL A 1 496 ? -1.873 22.830 -14.867 1.00 89.62 496 VAL A CA 1
ATOM 3756 C C . VAL A 1 496 ? -2.984 21.813 -15.109 1.00 89.62 496 VAL A C 1
ATOM 3758 O O . VAL A 1 496 ? -4.097 22.204 -15.458 1.00 89.62 496 VAL A O 1
ATOM 3761 N N . VAL A 1 497 ? -2.680 20.529 -14.922 1.00 83.69 497 VAL A N 1
ATOM 3762 C CA . VAL A 1 497 ? -3.616 19.416 -15.149 1.00 83.69 497 VAL A CA 1
ATOM 3763 C C . VAL A 1 497 ? -4.456 19.166 -13.901 1.00 83.69 497 VAL A C 1
ATOM 3765 O O . VAL A 1 497 ? -5.681 19.124 -13.977 1.00 83.69 497 VAL A O 1
ATOM 3768 N N . GLU A 1 498 ? -3.810 19.060 -12.737 1.00 74.25 498 GLU A N 1
ATOM 3769 C CA . GLU A 1 498 ? -4.487 18.850 -11.457 1.00 74.25 498 GLU A CA 1
ATOM 3770 C C . GLU A 1 498 ? -3.852 19.682 -10.329 1.00 74.25 498 GLU A C 1
ATOM 3772 O O . GLU A 1 498 ? -2.697 20.108 -10.392 1.00 74.25 498 GLU A O 1
ATOM 3777 N N . ARG A 1 499 ? -4.653 19.959 -9.295 1.00 82.69 499 ARG A N 1
ATOM 3778 C CA . ARG A 1 499 ? -4.299 20.758 -8.121 1.00 82.69 499 ARG A CA 1
ATOM 3779 C C . ARG A 1 499 ? -4.595 19.947 -6.864 1.00 82.69 499 ARG A C 1
ATOM 3781 O O . ARG A 1 499 ? -5.750 19.597 -6.628 1.00 82.69 499 ARG A O 1
ATOM 3788 N N . TYR A 1 500 ? -3.580 19.698 -6.051 1.00 81.00 500 TYR A N 1
ATOM 3789 C CA . TYR A 1 500 ? -3.693 19.073 -4.732 1.00 81.00 500 TYR A CA 1
ATOM 3790 C C . TYR A 1 500 ? -3.622 20.158 -3.645 1.00 81.00 500 TYR A C 1
ATOM 3792 O O . TYR A 1 500 ? -3.407 21.332 -3.961 1.00 81.00 500 TYR A O 1
ATOM 3800 N N . SER A 1 501 ? -3.808 19.806 -2.368 1.00 78.75 501 SER A N 1
ATOM 3801 C CA . SER A 1 501 ? -3.606 20.770 -1.275 1.00 78.75 501 SER A CA 1
ATOM 3802 C C . SER A 1 501 ? -2.127 21.147 -1.149 1.00 78.75 501 SER A C 1
ATOM 3804 O O . SER A 1 501 ? -1.793 22.321 -1.199 1.00 78.75 501 SER A O 1
ATOM 3806 N N . ARG A 1 502 ? -1.212 20.170 -1.130 1.00 82.19 502 ARG A N 1
ATOM 3807 C CA . ARG A 1 502 ? 0.247 20.412 -1.047 1.00 82.19 502 ARG A CA 1
ATOM 3808 C C . ARG A 1 502 ? 1.017 20.143 -2.347 1.00 82.19 502 ARG A C 1
ATOM 3810 O O . ARG A 1 502 ? 2.194 19.777 -2.309 1.00 82.19 502 ARG A O 1
ATOM 3817 N N . GLY A 1 503 ? 0.374 20.322 -3.508 1.00 84.75 503 GLY A N 1
ATOM 3818 C CA . GLY A 1 503 ? 1.045 20.139 -4.799 1.00 84.75 503 GLY A CA 1
ATOM 3819 C C . GLY A 1 503 ? 0.264 20.504 -6.067 1.00 84.75 503 GLY A C 1
ATOM 3820 O O . GLY A 1 503 ? -0.933 20.785 -6.031 1.00 84.75 503 GLY A O 1
ATOM 3821 N N . LEU A 1 504 ? 0.962 20.488 -7.206 1.00 87.50 504 LEU A N 1
ATOM 3822 C CA . LEU A 1 504 ? 0.447 20.819 -8.542 1.00 87.50 504 LEU A CA 1
ATOM 3823 C C . LEU A 1 504 ? 0.974 19.823 -9.587 1.00 87.50 504 LEU A C 1
ATOM 3825 O O . LEU A 1 504 ? 2.187 19.737 -9.782 1.00 87.50 504 LEU A O 1
ATOM 3829 N N . LEU A 1 505 ? 0.075 19.125 -10.289 1.00 88.50 505 LEU A N 1
ATOM 3830 C CA . LEU A 1 505 ? 0.410 18.328 -11.475 1.00 88.50 505 LEU A CA 1
ATOM 3831 C C . LEU A 1 505 ? 0.388 19.235 -12.708 1.00 88.50 505 LEU A C 1
ATOM 3833 O O . LEU A 1 505 ? -0.623 19.883 -13.005 1.00 88.50 505 LEU A O 1
ATOM 3837 N N . VAL A 1 506 ? 1.490 19.254 -13.448 1.00 92.94 506 VAL A N 1
ATOM 3838 C CA . VAL A 1 506 ? 1.666 20.072 -14.646 1.00 92.94 506 VAL A CA 1
ATOM 3839 C C . VAL A 1 506 ? 2.071 19.237 -15.856 1.00 92.94 506 VAL A C 1
ATOM 3841 O O . VAL A 1 506 ? 2.878 18.320 -15.742 1.00 92.94 506 VAL A O 1
ATOM 3844 N N . HIS A 1 507 ? 1.533 19.577 -17.025 1.00 90.62 507 HIS A N 1
ATOM 3845 C CA . HIS A 1 507 ? 1.884 18.992 -18.316 1.00 90.62 507 HIS A CA 1
ATOM 3846 C C . HIS A 1 507 ? 2.869 19.900 -19.065 1.00 90.62 507 HIS A C 1
ATOM 3848 O O . HIS A 1 507 ? 2.678 21.119 -19.176 1.00 90.62 507 HIS A O 1
ATOM 3854 N N . VAL A 1 508 ? 3.935 19.272 -19.560 1.00 92.50 508 VAL A N 1
ATOM 3855 C CA . VAL A 1 508 ? 5.048 19.866 -20.304 1.00 92.50 508 VAL A CA 1
ATOM 3856 C C . VAL A 1 508 ? 4.933 19.454 -21.768 1.00 92.50 508 VAL A C 1
ATOM 3858 O O . VAL A 1 508 ? 4.629 18.304 -22.081 1.00 92.50 508 VAL A O 1
ATOM 3861 N N . THR A 1 509 ? 5.186 20.400 -22.669 1.00 89.12 509 THR A N 1
ATOM 3862 C CA . THR A 1 509 ? 5.142 20.185 -24.119 1.00 89.12 509 THR A CA 1
ATOM 3863 C C . THR A 1 509 ? 6.531 20.336 -24.728 1.00 89.12 509 THR A C 1
ATOM 3865 O O . THR A 1 509 ? 7.286 21.244 -24.369 1.00 89.12 509 THR A O 1
ATOM 3868 N N . THR A 1 510 ? 6.864 19.450 -25.665 1.00 90.06 510 THR A N 1
ATOM 3869 C CA . THR A 1 510 ? 8.126 19.499 -26.408 1.00 90.06 510 THR A CA 1
ATOM 3870 C C . THR A 1 510 ? 8.197 20.786 -27.239 1.00 90.06 510 THR A C 1
ATOM 3872 O O . THR A 1 510 ? 7.230 21.102 -27.939 1.00 90.06 510 THR A O 1
ATOM 3875 N N . PRO A 1 511 ? 9.305 21.550 -27.192 1.00 89.81 511 PRO A N 1
ATOM 3876 C CA . PRO A 1 511 ? 9.462 22.741 -28.021 1.00 89.81 511 PRO A CA 1
ATOM 3877 C C . PRO A 1 511 ? 9.500 22.390 -29.513 1.00 89.81 511 PRO A C 1
ATOM 3879 O O . PRO A 1 511 ? 10.001 21.338 -29.909 1.00 89.81 511 PRO A O 1
ATOM 3882 N N . VAL A 1 512 ? 8.995 23.302 -30.346 1.00 88.75 512 VAL A N 1
ATOM 3883 C CA . VAL A 1 512 ? 8.968 23.154 -31.807 1.00 88.75 512 VAL A CA 1
ATOM 3884 C C . VAL A 1 512 ? 9.602 24.396 -32.452 1.00 88.75 512 VAL A C 1
ATOM 3886 O O . VAL A 1 512 ? 9.061 25.490 -32.281 1.00 88.75 512 VAL A O 1
ATOM 3889 N N . PRO A 1 513 ? 10.712 24.260 -33.204 1.00 86.19 513 PRO A N 1
ATOM 3890 C CA . PRO A 1 513 ? 11.520 23.048 -33.373 1.00 86.19 513 PRO A CA 1
ATOM 3891 C C . PRO A 1 513 ? 12.275 22.654 -32.087 1.00 86.19 513 PRO A C 1
ATOM 3893 O O . PRO A 1 513 ? 12.649 23.504 -31.277 1.00 86.19 513 PRO A O 1
ATOM 3896 N N . ALA A 1 514 ? 12.516 21.352 -31.909 1.00 84.44 514 ALA A N 1
ATOM 3897 C CA . ALA A 1 514 ? 13.240 20.829 -30.748 1.00 84.44 514 ALA A CA 1
ATOM 3898 C C . ALA A 1 514 ? 14.763 21.038 -30.838 1.00 84.44 514 ALA A C 1
ATOM 3900 O O . ALA A 1 514 ? 15.424 21.111 -29.808 1.00 84.44 514 ALA A O 1
ATOM 3901 N N . ASN A 1 515 ? 15.300 21.155 -32.061 1.00 88.00 515 ASN A N 1
ATOM 3902 C CA . ASN A 1 515 ? 16.722 21.336 -32.392 1.00 88.00 515 ASN A CA 1
ATOM 3903 C C . ASN A 1 515 ? 17.686 20.261 -31.841 1.00 88.00 515 ASN A C 1
ATOM 3905 O O . ASN A 1 515 ? 18.897 20.431 -31.930 1.00 88.00 515 ASN A O 1
ATOM 3909 N N . GLY A 1 516 ? 17.175 19.151 -31.312 1.00 88.81 516 GLY A N 1
ATOM 3910 C CA . GLY A 1 516 ? 17.948 18.036 -30.771 1.00 88.81 516 GLY A CA 1
ATOM 3911 C C . GLY A 1 516 ? 17.047 17.049 -30.032 1.00 88.81 516 GLY A C 1
ATOM 3912 O O . GLY A 1 516 ? 15.835 17.266 -29.917 1.00 88.81 516 GLY A O 1
ATOM 3913 N N . VAL A 1 517 ? 17.634 15.986 -29.490 1.00 88.88 517 VAL A N 1
ATOM 3914 C CA . VAL A 1 517 ? 16.992 15.149 -28.478 1.00 88.88 517 VAL A CA 1
ATOM 3915 C C . VAL A 1 517 ? 16.920 15.951 -27.183 1.00 88.88 517 VAL A C 1
ATOM 3917 O O . VAL A 1 517 ? 17.938 16.370 -26.631 1.00 88.88 517 VAL A O 1
ATOM 3920 N N . ILE A 1 518 ? 15.711 16.164 -26.660 1.00 91.44 518 ILE A N 1
ATOM 3921 C CA . ILE A 1 518 ? 15.573 16.778 -25.340 1.00 91.44 518 ILE A CA 1
ATOM 3922 C C . ILE A 1 518 ? 16.107 15.783 -24.304 1.00 91.44 518 ILE A C 1
ATOM 3924 O O . ILE A 1 518 ? 15.577 14.685 -24.155 1.00 91.44 518 ILE A O 1
ATOM 3928 N N . THR A 1 519 ? 17.160 16.169 -23.588 1.00 89.38 519 THR A N 1
ATOM 3929 C CA . THR A 1 519 ? 17.776 15.367 -22.522 1.00 89.38 519 THR A CA 1
ATOM 3930 C C . THR A 1 519 ? 16.981 15.506 -21.227 1.00 89.38 519 THR A C 1
ATOM 3932 O O . THR A 1 519 ? 16.668 14.517 -20.565 1.00 89.38 519 THR A O 1
ATOM 3935 N N . HIS A 1 520 ? 16.597 16.739 -20.890 1.00 91.12 520 HIS A N 1
ATOM 3936 C CA . HIS A 1 520 ? 15.824 17.075 -19.702 1.00 91.12 520 HIS A CA 1
ATOM 3937 C C . HIS A 1 520 ? 15.049 18.386 -19.880 1.00 91.12 520 HIS A C 1
ATOM 3939 O O . HIS A 1 520 ? 15.379 19.225 -20.724 1.00 91.12 520 HIS A O 1
ATOM 3945 N N . TYR A 1 521 ? 14.047 18.590 -19.027 1.00 94.56 521 TYR A N 1
ATOM 3946 C CA . TYR A 1 521 ? 13.441 19.896 -18.792 1.00 94.56 521 TYR A CA 1
ATOM 3947 C C . TYR A 1 521 ? 13.856 20.417 -17.412 1.00 94.56 521 TYR A C 1
ATOM 3949 O O . TYR A 1 521 ? 13.836 19.669 -16.435 1.00 94.56 521 TYR A O 1
ATOM 3957 N N . THR A 1 522 ? 14.183 21.710 -17.305 1.00 95.06 522 THR A N 1
ATOM 3958 C CA . THR A 1 522 ? 14.153 22.415 -16.013 1.00 95.06 522 THR A CA 1
ATOM 3959 C C . THR A 1 522 ? 12.776 23.045 -15.852 1.00 95.06 522 THR A C 1
ATOM 3961 O O . THR A 1 522 ? 12.402 23.892 -16.664 1.00 95.06 522 THR A O 1
ATOM 3964 N N . LEU A 1 523 ? 12.039 22.686 -14.806 1.00 95.12 523 LEU A N 1
ATOM 3965 C CA . LEU A 1 523 ? 10.829 23.385 -14.394 1.00 95.12 523 LEU A CA 1
ATOM 3966 C C . LEU A 1 523 ? 11.159 24.253 -13.181 1.00 95.12 523 LEU A C 1
ATOM 3968 O O . LEU A 1 523 ? 11.882 23.834 -12.284 1.00 95.12 523 LEU A O 1
ATOM 3972 N N . HIS A 1 524 ? 10.620 25.463 -13.145 1.00 93.62 524 HIS A N 1
ATOM 3973 C CA . HIS A 1 524 ? 10.786 26.399 -12.043 1.00 93.62 524 HIS A CA 1
ATOM 3974 C C . HIS A 1 524 ? 9.426 26.741 -11.449 1.00 93.62 524 HIS A C 1
ATOM 3976 O O . HIS A 1 524 ? 8.488 27.025 -12.200 1.00 93.62 524 HIS A O 1
ATOM 3982 N N . ILE A 1 525 ? 9.350 26.755 -10.120 1.00 93.88 525 ILE A N 1
ATOM 3983 C CA . ILE A 1 525 ? 8.183 27.209 -9.365 1.00 93.88 525 ILE A CA 1
ATOM 3984 C C . ILE A 1 525 ? 8.597 28.272 -8.345 1.00 93.88 525 ILE A C 1
ATOM 3986 O O . ILE A 1 525 ? 9.551 28.072 -7.591 1.00 93.88 525 ILE A O 1
ATOM 3990 N N . GLU A 1 526 ? 7.875 29.393 -8.325 1.00 91.69 526 GLU A N 1
ATOM 3991 C CA . GLU A 1 526 ? 8.067 30.505 -7.384 1.00 91.69 526 GLU A CA 1
ATOM 3992 C C . GLU A 1 526 ? 6.727 30.954 -6.768 1.00 91.69 526 GLU A C 1
ATOM 3994 O O . GLU A 1 526 ? 5.709 31.014 -7.458 1.00 91.69 526 GLU A O 1
ATOM 3999 N N . THR A 1 527 ? 6.686 31.241 -5.464 1.00 88.38 527 THR A N 1
ATOM 4000 C CA . THR A 1 527 ? 5.474 31.723 -4.772 1.00 88.38 527 THR A CA 1
ATOM 4001 C C . THR A 1 527 ? 5.193 33.187 -5.119 1.00 88.38 527 THR A C 1
ATOM 4003 O O . THR A 1 527 ? 6.013 34.060 -4.846 1.00 88.38 527 THR A O 1
ATOM 4006 N N . THR A 1 528 ? 4.013 33.477 -5.674 1.00 82.88 528 THR A N 1
ATOM 4007 C CA . THR A 1 528 ? 3.597 34.838 -6.074 1.00 82.88 528 THR A CA 1
ATOM 4008 C C . THR A 1 528 ? 2.701 35.524 -5.047 1.00 82.88 528 THR A C 1
ATOM 4010 O O . THR A 1 528 ? 2.768 36.743 -4.898 1.00 82.88 528 THR A O 1
ATOM 4013 N N . ALA A 1 529 ? 1.897 34.755 -4.309 1.00 71.38 529 ALA A N 1
ATOM 4014 C CA . ALA A 1 529 ? 1.184 35.218 -3.124 1.00 71.38 529 ALA A CA 1
ATOM 4015 C C . ALA A 1 529 ? 1.187 34.103 -2.071 1.00 71.38 529 ALA A C 1
ATOM 4017 O O . ALA A 1 529 ? 0.610 33.034 -2.280 1.00 71.38 529 ALA A O 1
ATOM 4018 N N . ALA A 1 530 ? 1.877 34.365 -0.963 1.00 60.78 530 ALA A N 1
ATOM 4019 C CA . ALA A 1 530 ? 2.083 33.439 0.144 1.00 60.78 530 ALA A CA 1
ATOM 4020 C C . ALA A 1 530 ? 1.028 33.652 1.243 1.00 60.78 530 ALA A C 1
ATOM 4022 O O . ALA A 1 530 ? 0.644 34.794 1.516 1.00 60.78 530 ALA A O 1
ATOM 4023 N N . ALA A 1 531 ? 0.596 32.580 1.912 1.00 59.00 531 ALA A N 1
ATOM 4024 C CA . ALA A 1 531 ? -0.224 32.696 3.117 1.00 59.00 531 ALA A CA 1
ATOM 4025 C C . ALA A 1 531 ? 0.573 33.383 4.256 1.00 59.00 531 ALA A C 1
ATOM 4027 O O . ALA A 1 531 ? 1.799 33.218 4.323 1.00 59.00 531 ALA A O 1
ATOM 4028 N N . PRO A 1 532 ? -0.059 34.164 5.158 1.00 55.56 532 PRO A N 1
ATOM 4029 C CA . PRO A 1 532 ? 0.671 34.988 6.123 1.00 55.56 532 PRO A CA 1
ATOM 4030 C C . PRO A 1 532 ? 1.601 34.161 7.022 1.00 55.56 532 PRO A C 1
ATOM 4032 O O . PRO A 1 532 ? 1.148 33.303 7.768 1.00 55.56 532 PRO A O 1
ATOM 4035 N N . GLY A 1 533 ? 2.907 34.437 6.991 1.00 58.09 533 GLY A N 1
ATOM 4036 C CA . GLY A 1 533 ? 3.900 33.724 7.809 1.00 58.09 533 GLY A CA 1
ATOM 4037 C C . GLY A 1 533 ? 4.466 32.432 7.205 1.00 58.09 533 GLY A C 1
ATOM 4038 O O . GLY A 1 533 ? 5.303 31.806 7.849 1.00 58.09 533 GLY A O 1
ATOM 4039 N N . THR A 1 534 ? 4.075 32.052 5.984 1.00 61.12 534 THR A N 1
ATOM 4040 C CA . THR A 1 534 ? 4.760 30.989 5.220 1.00 61.12 534 THR A CA 1
ATOM 4041 C C . THR A 1 534 ? 6.063 31.497 4.588 1.00 61.12 534 THR A C 1
ATOM 4043 O O . THR A 1 534 ? 6.245 32.701 4.376 1.00 61.12 534 THR A O 1
ATOM 4046 N N . VAL A 1 535 ? 6.996 30.586 4.297 1.00 68.25 535 VAL A N 1
ATOM 4047 C CA . VAL A 1 535 ? 8.268 30.912 3.628 1.00 68.25 535 VAL A CA 1
ATOM 4048 C C . VAL A 1 535 ? 8.057 30.874 2.108 1.00 68.25 535 VAL A C 1
ATOM 4050 O O . VAL A 1 535 ? 7.546 29.873 1.607 1.00 68.25 535 VAL A O 1
ATOM 4053 N N . PRO A 1 536 ? 8.448 31.911 1.339 1.00 76.25 536 PRO A N 1
ATOM 4054 C CA . PRO A 1 536 ? 8.296 31.893 -0.113 1.00 76.25 536 PRO A CA 1
ATOM 4055 C C . PRO A 1 536 ? 9.169 30.794 -0.732 1.00 76.25 536 PRO A C 1
ATOM 4057 O O . PRO A 1 536 ? 10.394 30.804 -0.601 1.00 76.25 536 PRO A O 1
ATOM 4060 N N . ILE A 1 537 ? 8.534 29.855 -1.432 1.00 79.38 537 ILE A N 1
ATOM 4061 C CA . ILE A 1 537 ? 9.218 28.779 -2.150 1.00 79.38 537 ILE A CA 1
ATOM 4062 C C . ILE A 1 537 ? 9.680 29.331 -3.498 1.00 79.38 537 ILE A C 1
ATOM 4064 O O . ILE A 1 537 ? 8.881 29.887 -4.247 1.00 79.38 537 ILE A O 1
ATOM 4068 N N . ALA A 1 538 ? 10.954 29.134 -3.832 1.00 88.38 538 ALA A N 1
ATOM 4069 C CA . ALA A 1 538 ? 11.488 29.330 -5.176 1.00 88.38 538 ALA A CA 1
ATOM 4070 C C . ALA A 1 538 ? 12.487 28.203 -5.466 1.00 88.38 538 ALA A C 1
ATOM 4072 O O . ALA A 1 538 ? 13.531 28.128 -4.817 1.00 88.38 538 ALA A O 1
ATOM 4073 N N . ARG A 1 539 ? 12.162 27.293 -6.392 1.00 90.25 539 ARG A N 1
ATOM 4074 C CA . ARG A 1 539 ? 13.001 26.115 -6.679 1.00 90.25 539 ARG A CA 1
ATOM 4075 C C . ARG A 1 539 ? 12.948 25.674 -8.140 1.00 90.25 539 ARG A C 1
ATOM 4077 O O . ARG A 1 539 ? 12.036 26.043 -8.880 1.00 90.25 539 ARG A O 1
ATOM 4084 N N . ASN A 1 540 ? 13.940 24.873 -8.523 1.00 92.12 540 ASN A N 1
ATOM 4085 C CA . ASN A 1 540 ? 14.014 24.200 -9.815 1.00 92.12 540 ASN A CA 1
ATOM 4086 C C . ASN A 1 540 ? 13.893 22.689 -9.603 1.00 92.12 540 ASN A C 1
ATOM 4088 O O . ASN A 1 540 ? 14.694 22.121 -8.863 1.00 92.12 540 ASN A O 1
ATOM 4092 N N . ASP A 1 541 ? 12.964 22.059 -10.313 1.00 90.19 541 ASP A N 1
ATOM 4093 C CA . ASP A 1 541 ? 12.817 20.608 -10.397 1.00 90.19 541 ASP A CA 1
ATOM 4094 C C . ASP A 1 541 ? 13.236 20.192 -11.828 1.00 90.19 541 ASP A C 1
ATOM 4096 O O . ASP A 1 541 ? 12.939 20.900 -12.796 1.00 90.19 541 ASP A O 1
ATOM 4100 N N . THR A 1 542 ? 13.950 19.075 -11.999 1.00 91.06 542 THR A N 1
ATOM 4101 C CA . THR A 1 542 ? 14.395 18.582 -13.321 1.00 91.06 542 THR A CA 1
ATOM 4102 C C . THR A 1 542 ? 13.822 17.208 -13.630 1.00 91.06 542 THR A C 1
ATOM 4104 O O . THR A 1 542 ? 13.955 16.297 -12.817 1.00 91.06 542 THR A O 1
ATOM 4107 N N . ILE A 1 543 ? 13.241 17.056 -14.821 1.00 89.50 543 ILE A N 1
ATOM 4108 C CA . ILE A 1 543 ? 12.646 15.804 -15.319 1.00 89.50 543 ILE A CA 1
ATOM 4109 C C . ILE A 1 543 ? 13.302 15.385 -16.640 1.00 89.50 543 ILE A C 1
ATOM 4111 O O . ILE A 1 543 ? 13.803 16.240 -17.374 1.00 89.50 543 ILE A O 1
ATOM 4115 N N . ALA A 1 544 ? 13.277 14.091 -16.965 1.00 86.94 544 ALA A N 1
ATOM 4116 C CA . ALA A 1 544 ? 13.786 13.569 -18.237 1.00 86.94 544 ALA A CA 1
ATOM 4117 C C . ALA A 1 544 ? 13.075 14.200 -19.450 1.00 86.94 544 ALA A C 1
ATOM 4119 O O . ALA A 1 544 ? 11.898 14.548 -19.381 1.00 86.94 544 ALA A O 1
ATOM 4120 N N . GLY A 1 545 ? 13.763 14.329 -20.586 1.00 84.62 545 GLY A N 1
ATOM 4121 C CA . GLY A 1 545 ? 13.210 14.984 -21.781 1.00 84.62 545 GLY A CA 1
ATOM 4122 C C . GLY A 1 545 ? 12.071 14.227 -22.477 1.00 84.62 545 GLY A C 1
ATOM 4123 O O . GLY A 1 545 ? 11.351 14.805 -23.290 1.00 84.62 545 GLY A O 1
ATOM 4124 N N . THR A 1 546 ? 11.864 12.959 -22.115 1.00 86.50 546 THR A N 1
ATOM 4125 C CA . THR A 1 546 ? 10.702 12.137 -22.489 1.00 86.50 546 THR A CA 1
ATOM 4126 C C . THR A 1 546 ? 9.473 12.380 -21.606 1.00 86.50 546 THR A C 1
ATOM 4128 O O . THR A 1 546 ? 8.375 11.957 -21.967 1.00 86.50 546 THR A O 1
ATOM 4131 N N . ALA A 1 547 ? 9.621 13.043 -20.454 1.00 80.12 547 ALA A N 1
ATOM 4132 C CA . ALA A 1 547 ? 8.536 13.228 -19.499 1.00 80.12 547 ALA A CA 1
ATOM 4133 C C . ALA A 1 547 ? 7.549 14.307 -19.970 1.00 80.12 547 ALA A C 1
ATOM 4135 O O . ALA A 1 547 ? 7.890 15.480 -20.125 1.00 80.12 547 ALA A O 1
ATOM 4136 N N . THR A 1 548 ? 6.290 13.909 -20.147 1.00 87.69 548 THR A N 1
ATOM 4137 C CA . THR A 1 548 ? 5.186 14.798 -20.536 1.00 87.69 548 THR A CA 1
ATOM 4138 C C . THR A 1 548 ? 4.558 15.533 -19.352 1.00 87.69 548 THR A C 1
ATOM 4140 O O . THR A 1 548 ? 3.720 16.410 -19.555 1.00 87.69 548 THR A O 1
ATOM 4143 N N . SER A 1 549 ? 4.924 15.216 -18.110 1.00 88.56 549 SER A N 1
ATOM 4144 C CA . SER A 1 549 ? 4.347 15.842 -16.916 1.00 88.56 549 SER A CA 1
ATOM 4145 C C . SER A 1 549 ? 5.270 15.778 -15.702 1.00 88.56 549 SER A C 1
ATOM 4147 O O . SER A 1 549 ? 6.125 14.901 -15.611 1.00 88.56 549 SER A O 1
ATOM 4149 N N . HIS A 1 550 ? 5.049 16.684 -14.749 1.00 89.88 550 HIS A N 1
ATOM 4150 C CA . HIS A 1 550 ? 5.716 16.732 -13.446 1.00 89.88 550 HIS A CA 1
ATOM 4151 C C . HIS A 1 550 ? 4.712 17.051 -12.340 1.00 89.88 550 HIS A C 1
ATOM 4153 O O . HIS A 1 550 ? 3.762 17.797 -12.576 1.00 89.88 550 HIS A O 1
ATOM 4159 N N . THR A 1 551 ? 4.958 16.569 -11.123 1.00 88.88 551 THR A N 1
ATOM 4160 C CA . THR A 1 551 ? 4.178 16.956 -9.941 1.00 88.88 551 THR A CA 1
ATOM 4161 C C . THR A 1 551 ? 5.063 17.710 -8.962 1.00 88.88 551 THR A C 1
ATOM 4163 O O . THR A 1 551 ? 5.910 17.129 -8.285 1.00 88.88 551 THR A O 1
ATOM 4166 N N . PHE A 1 552 ? 4.826 19.013 -8.826 1.00 86.19 552 PHE A N 1
ATOM 4167 C CA . PHE A 1 552 ? 5.417 19.790 -7.744 1.00 86.19 552 PHE A CA 1
ATOM 4168 C C . PHE A 1 552 ? 4.752 19.393 -6.426 1.00 86.19 552 PHE A C 1
ATOM 4170 O O . PHE A 1 552 ? 3.604 19.755 -6.185 1.00 86.19 552 PHE A O 1
ATOM 4177 N N . LEU A 1 553 ? 5.469 18.654 -5.580 1.00 83.62 553 LEU A N 1
ATOM 4178 C CA . LEU A 1 553 ? 5.053 18.302 -4.217 1.00 83.62 553 LEU A CA 1
ATOM 4179 C C . LEU A 1 553 ? 5.680 19.241 -3.177 1.00 83.62 553 LEU A C 1
ATOM 4181 O O . LEU A 1 553 ? 6.632 19.965 -3.484 1.00 83.62 553 LEU A O 1
ATOM 4185 N N . GLY A 1 554 ? 5.162 19.218 -1.945 1.00 79.31 554 GLY A N 1
ATOM 4186 C CA . GLY A 1 554 ? 5.675 20.036 -0.841 1.00 79.31 554 GLY A CA 1
ATOM 4187 C C . GLY A 1 554 ? 5.430 21.529 -1.059 1.00 79.31 554 GLY A C 1
ATOM 4188 O O . GLY A 1 554 ? 6.338 22.336 -0.871 1.00 79.31 554 GLY A O 1
ATOM 4189 N N . LEU A 1 555 ? 4.234 21.877 -1.537 1.00 85.69 555 LEU A N 1
ATOM 4190 C CA . LEU A 1 555 ? 3.761 23.256 -1.652 1.00 85.69 555 LEU A CA 1
ATOM 4191 C C . LEU A 1 555 ? 2.856 23.611 -0.465 1.00 85.69 555 LEU A C 1
ATOM 4193 O O . LEU A 1 555 ? 2.241 22.732 0.137 1.00 85.69 555 LEU A O 1
ATOM 4197 N N . GLU A 1 556 ? 2.744 24.901 -0.166 1.00 80.81 556 GLU A N 1
ATOM 4198 C CA . GLU A 1 556 ? 1.781 25.416 0.808 1.00 80.81 556 GLU A CA 1
ATOM 4199 C C . GLU A 1 556 ? 0.360 25.338 0.220 1.00 80.81 556 GLU A C 1
ATOM 4201 O O . GLU A 1 556 ? 0.165 25.681 -0.958 1.00 80.81 556 GLU A O 1
ATOM 4206 N N . PRO A 1 557 ? -0.656 24.924 0.994 1.00 78.00 557 PRO A N 1
ATOM 4207 C CA . PRO A 1 557 ? -2.034 24.963 0.529 1.00 78.00 557 PRO A CA 1
ATOM 4208 C C . PRO A 1 557 ? -2.575 26.387 0.379 1.00 78.00 557 PRO A C 1
ATOM 4210 O O . PRO A 1 557 ? -2.047 27.347 0.948 1.00 78.00 557 PRO A O 1
ATOM 4213 N N . ASN A 1 558 ? -3.630 26.513 -0.431 1.00 78.06 558 ASN A N 1
ATOM 4214 C CA . ASN A 1 558 ? -4.331 27.762 -0.753 1.00 78.06 558 ASN A CA 1
ATOM 4215 C C . ASN A 1 558 ? -3.400 28.948 -1.106 1.00 78.06 558 ASN A C 1
ATOM 4217 O O . ASN A 1 558 ? -3.677 30.104 -0.785 1.00 78.06 558 ASN A O 1
ATOM 4221 N N . SER A 1 559 ? -2.267 28.657 -1.751 1.00 81.88 559 SER A N 1
ATOM 4222 C CA . SER A 1 559 ? -1.199 29.619 -2.047 1.00 81.88 559 SER A CA 1
ATOM 4223 C C . SER A 1 559 ? -0.983 29.743 -3.555 1.00 81.88 559 SER A C 1
ATOM 4225 O O . SER A 1 559 ? -1.193 28.785 -4.306 1.00 81.88 559 SER A O 1
ATOM 4227 N N . GLN A 1 560 ? -0.590 30.933 -4.024 1.00 88.12 560 GLN A N 1
ATOM 4228 C CA . GLN A 1 560 ? -0.406 31.195 -5.456 1.00 88.12 560 GLN A CA 1
ATOM 4229 C C . GLN A 1 560 ? 1.049 31.024 -5.888 1.00 88.12 560 GLN A C 1
ATOM 4231 O O . GLN A 1 560 ? 1.981 31.478 -5.220 1.00 88.12 560 GLN A O 1
ATOM 4236 N N . TYR A 1 561 ? 1.217 30.404 -7.053 1.00 90.94 561 TYR A N 1
ATOM 4237 C CA . TYR A 1 561 ? 2.500 30.029 -7.629 1.00 90.94 561 TYR A CA 1
ATOM 4238 C C . TYR A 1 561 ? 2.601 30.457 -9.094 1.00 90.94 561 TYR A C 1
ATOM 4240 O O . TYR A 1 561 ? 1.633 30.386 -9.850 1.00 90.94 561 TYR A O 1
ATOM 4248 N N . ALA A 1 562 ? 3.798 30.852 -9.504 1.00 92.56 562 ALA A N 1
ATOM 4249 C CA . ALA A 1 562 ? 4.210 31.016 -10.888 1.00 92.56 562 ALA A CA 1
ATOM 4250 C C . ALA A 1 562 ? 5.039 29.798 -11.311 1.00 92.56 562 ALA A C 1
ATOM 4252 O O . ALA A 1 562 ? 5.973 29.413 -10.612 1.00 92.56 562 ALA A O 1
ATOM 4253 N N . VAL A 1 563 ? 4.705 29.205 -12.460 1.00 94.31 563 VAL A N 1
ATOM 4254 C CA . VAL A 1 563 ? 5.386 28.026 -13.017 1.00 94.31 563 VAL A CA 1
ATOM 4255 C C . VAL A 1 563 ? 5.874 28.316 -14.437 1.00 94.31 563 VAL A C 1
ATOM 4257 O O . VAL A 1 563 ? 5.117 28.832 -15.258 1.00 94.31 563 VAL A O 1
ATOM 4260 N N . ARG A 1 564 ? 7.124 27.957 -14.750 1.00 94.56 564 ARG A N 1
ATOM 4261 C CA . ARG A 1 564 ? 7.721 28.044 -16.101 1.00 94.56 564 ARG A CA 1
ATOM 4262 C C . ARG A 1 564 ? 8.638 26.849 -16.373 1.00 94.56 564 ARG A C 1
ATOM 4264 O O . ARG A 1 564 ? 9.170 26.264 -15.434 1.00 94.56 564 ARG A O 1
ATOM 4271 N N . VAL A 1 565 ? 8.858 26.503 -17.640 1.00 95.50 565 VAL A N 1
ATOM 4272 C CA . VAL A 1 565 ? 9.722 25.382 -18.061 1.00 95.50 565 VAL A CA 1
ATOM 4273 C C . VAL A 1 565 ? 10.713 25.808 -19.142 1.00 95.50 565 VAL A C 1
ATOM 4275 O O . VAL A 1 565 ? 10.415 26.684 -19.945 1.00 95.50 565 VAL A O 1
ATOM 4278 N N . ARG A 1 566 ? 11.886 25.181 -19.195 1.00 94.75 566 ARG A N 1
ATOM 4279 C CA . ARG A 1 566 ? 12.794 25.206 -20.352 1.00 94.75 566 ARG A CA 1
ATOM 4280 C C . ARG A 1 566 ? 13.250 23.788 -20.679 1.00 94.75 566 ARG A C 1
ATOM 4282 O O . ARG A 1 566 ? 13.380 22.967 -19.774 1.00 94.75 566 ARG A O 1
ATOM 4289 N N . ALA A 1 567 ? 13.510 23.518 -21.951 1.00 93.75 567 ALA A N 1
ATOM 4290 C CA . ALA A 1 567 ? 14.067 22.253 -22.427 1.00 93.75 567 ALA A CA 1
ATOM 4291 C C . ALA A 1 567 ? 15.584 22.371 -22.636 1.00 93.75 567 ALA A C 1
ATOM 4293 O O . ALA A 1 567 ? 16.089 23.479 -22.834 1.00 93.75 567 ALA A O 1
ATOM 4294 N N . ALA A 1 568 ? 16.301 21.248 -22.634 1.00 92.06 568 ALA A N 1
ATOM 4295 C CA . ALA A 1 568 ? 17.732 21.202 -22.920 1.00 92.06 568 ALA A CA 1
ATOM 4296 C C . ALA A 1 568 ? 18.119 20.022 -23.820 1.00 92.06 568 ALA A C 1
ATOM 4298 O O . ALA A 1 568 ? 17.634 18.910 -23.627 1.00 92.06 568 ALA A O 1
ATOM 4299 N N . THR A 1 569 ? 19.027 20.265 -24.761 1.00 92.94 569 THR A N 1
ATOM 4300 C CA . THR A 1 569 ? 19.708 19.265 -25.612 1.00 92.94 569 THR A CA 1
ATOM 4301 C C . THR A 1 569 ? 21.094 18.945 -25.050 1.00 92.94 569 THR A C 1
ATOM 4303 O O . THR A 1 569 ? 21.433 19.414 -23.960 1.00 92.94 569 THR A O 1
ATOM 4306 N N . SER A 1 570 ? 21.916 18.167 -25.761 1.00 87.94 570 SER A N 1
ATOM 4307 C CA . SER A 1 570 ? 23.333 17.978 -25.404 1.00 87.94 570 SER A CA 1
ATOM 4308 C C . SER A 1 570 ? 24.141 19.288 -25.441 1.00 87.94 570 SER A C 1
ATOM 4310 O O . SER A 1 570 ? 25.098 19.438 -24.684 1.00 87.94 570 SER A O 1
ATOM 4312 N N . VAL A 1 571 ? 23.722 20.262 -26.261 1.00 89.19 571 VAL A N 1
ATOM 4313 C CA . VAL A 1 571 ? 24.356 21.589 -26.389 1.00 89.19 571 VAL A CA 1
ATOM 4314 C C . VAL A 1 571 ? 24.052 22.498 -25.195 1.00 89.19 571 VAL A C 1
ATOM 4316 O O . VAL A 1 571 ? 24.897 23.298 -24.791 1.00 89.19 571 VAL A O 1
ATOM 4319 N N . GLY A 1 572 ? 22.856 22.394 -24.611 1.00 88.12 572 GLY A N 1
ATOM 4320 C CA . GLY A 1 572 ? 22.479 23.169 -23.431 1.00 88.12 572 GLY A CA 1
ATOM 4321 C C . GLY A 1 572 ? 20.989 23.483 -23.327 1.00 88.12 572 GLY A C 1
ATOM 4322 O O . GLY A 1 572 ? 20.158 22.994 -24.091 1.00 88.12 572 GLY A O 1
ATOM 4323 N N . ALA A 1 573 ? 20.647 24.316 -22.342 1.00 90.69 573 ALA A N 1
ATOM 4324 C CA . ALA A 1 573 ? 19.269 24.695 -22.044 1.00 90.69 573 ALA A CA 1
ATOM 4325 C C . ALA A 1 573 ? 18.799 25.899 -22.875 1.00 90.69 573 ALA A C 1
ATOM 4327 O O . ALA A 1 573 ? 19.423 26.961 -22.854 1.00 90.69 573 ALA A O 1
ATOM 4328 N N . GLY A 1 574 ? 17.657 25.740 -23.544 1.00 92.44 574 GLY A N 1
ATOM 4329 C CA . GLY A 1 574 ? 16.965 26.797 -24.276 1.00 92.44 574 GLY A CA 1
ATOM 4330 C C . GLY A 1 574 ? 16.271 27.828 -23.365 1.00 92.44 574 GLY A C 1
ATOM 4331 O O . GLY A 1 574 ? 16.376 27.774 -22.131 1.00 92.44 574 GLY A O 1
ATOM 4332 N N . PRO A 1 575 ? 15.546 28.796 -23.954 1.00 94.75 575 PRO A N 1
ATOM 4333 C CA . PRO A 1 575 ? 14.851 29.841 -23.210 1.00 94.75 575 PRO A CA 1
ATOM 4334 C C . PRO A 1 575 ? 13.631 29.308 -22.441 1.00 94.75 575 PRO A C 1
ATOM 4336 O O . PRO A 1 575 ? 13.000 28.321 -22.820 1.00 94.75 575 PRO A O 1
ATOM 4339 N N . TRP A 1 576 ? 13.273 30.006 -21.359 1.00 94.50 576 TRP A N 1
ATOM 4340 C CA . TRP A 1 576 ? 12.093 29.703 -20.545 1.00 94.50 576 TRP A CA 1
ATOM 4341 C C . TRP A 1 576 ? 10.776 29.986 -21.280 1.00 94.50 576 TRP A C 1
ATOM 4343 O O . TRP A 1 576 ? 10.649 30.989 -21.987 1.00 94.50 576 TRP A O 1
ATOM 4353 N N . SER A 1 577 ? 9.778 29.135 -21.037 1.00 95.38 577 SER A N 1
ATOM 4354 C CA . SER A 1 577 ? 8.372 29.336 -21.385 1.00 95.38 577 SER A CA 1
ATOM 4355 C C . SER A 1 577 ? 7.813 30.619 -20.768 1.00 95.38 577 SER A C 1
ATOM 4357 O O . SER A 1 577 ? 8.385 31.195 -19.840 1.00 95.38 577 SER A O 1
ATOM 4359 N N . ASP A 1 578 ? 6.629 31.025 -21.223 1.00 93.38 578 ASP A N 1
ATOM 4360 C CA . ASP A 1 578 ? 5.841 32.004 -20.475 1.00 93.38 578 ASP A CA 1
ATOM 4361 C C . ASP A 1 578 ? 5.415 31.435 -19.114 1.00 93.38 578 ASP A C 1
ATOM 4363 O O . ASP A 1 578 ? 5.225 30.221 -18.953 1.00 93.38 578 ASP A O 1
ATOM 4367 N N . THR A 1 579 ? 5.301 32.325 -18.129 1.00 92.00 579 THR A N 1
ATOM 4368 C CA . THR A 1 579 ? 4.928 31.984 -16.756 1.00 92.00 579 THR A CA 1
ATOM 4369 C C . THR A 1 579 ? 3.430 31.718 -16.652 1.00 92.00 579 THR A C 1
ATOM 4371 O O . THR A 1 579 ? 2.613 32.560 -17.018 1.00 92.00 579 THR A O 1
ATOM 4374 N N . THR A 1 580 ? 3.068 30.575 -16.077 1.00 92.94 580 THR A N 1
ATOM 4375 C CA . THR A 1 580 ? 1.681 30.192 -15.796 1.00 92.94 580 THR A CA 1
ATOM 4376 C C . THR A 1 580 ? 1.363 30.387 -14.321 1.00 92.94 580 THR A C 1
ATOM 4378 O O . THR A 1 580 ? 2.095 29.907 -13.457 1.00 92.94 580 THR A O 1
ATOM 4381 N N . ALA A 1 581 ? 0.260 31.079 -14.030 1.00 91.06 581 ALA A N 1
ATOM 4382 C CA . ALA A 1 581 ? -0.241 31.255 -12.672 1.00 91.06 581 ALA A CA 1
ATOM 4383 C C . ALA A 1 581 ? -1.078 30.040 -12.234 1.00 91.06 581 ALA A C 1
ATOM 4385 O O . ALA A 1 581 ? -2.046 29.652 -12.893 1.00 91.06 581 ALA A O 1
ATOM 4386 N N . ALA A 1 582 ? -0.719 29.466 -11.093 1.00 87.19 582 ALA A N 1
ATOM 4387 C CA . ALA A 1 582 ? -1.357 28.317 -10.473 1.00 87.19 582 ALA A CA 1
ATOM 4388 C C . ALA A 1 582 ? -1.701 28.618 -9.007 1.00 87.19 582 ALA A C 1
ATOM 4390 O O . ALA A 1 582 ? -1.175 29.551 -8.405 1.00 87.19 582 ALA A O 1
ATOM 4391 N N . ALA A 1 583 ? -2.590 27.816 -8.427 1.00 87.12 583 ALA A N 1
ATOM 4392 C CA . ALA A 1 583 ? -2.880 27.842 -6.998 1.00 87.12 583 ALA A CA 1
ATOM 4393 C C . ALA A 1 583 ? -3.241 26.433 -6.525 1.00 87.12 583 ALA A C 1
ATOM 4395 O O . ALA A 1 583 ? -3.977 25.725 -7.229 1.00 87.12 583 ALA A O 1
ATOM 4396 N N . THR A 1 584 ? -2.715 26.051 -5.367 1.00 85.88 584 THR A N 1
ATOM 4397 C CA . THR A 1 584 ? -3.054 24.821 -4.640 1.00 85.88 584 THR A CA 1
ATOM 4398 C C . THR A 1 584 ? -4.505 24.852 -4.135 1.00 85.88 584 THR A C 1
ATOM 4400 O O . THR A 1 584 ? -5.143 25.906 -4.106 1.00 85.88 584 THR A O 1
ATOM 4403 N N . ARG A 1 585 ? -5.065 23.689 -3.777 1.00 80.31 585 ARG A N 1
ATOM 4404 C CA . ARG A 1 585 ? -6.367 23.606 -3.082 1.00 80.31 585 ARG A CA 1
ATOM 4405 C C . ARG A 1 585 ? -6.209 24.001 -1.603 1.00 80.31 585 ARG A C 1
ATOM 4407 O O . ARG A 1 585 ? -5.089 24.077 -1.099 1.00 80.31 585 ARG A O 1
ATOM 4414 N N . GLU A 1 586 ? -7.325 24.245 -0.914 1.00 74.81 586 GLU A N 1
ATOM 4415 C CA . GLU A 1 586 ? -7.350 24.259 0.560 1.00 74.81 586 GLU A CA 1
ATOM 4416 C C . GLU A 1 586 ? -6.958 22.876 1.118 1.00 74.81 586 GLU A C 1
ATOM 4418 O O . GLU A 1 586 ? -7.038 21.870 0.407 1.00 74.81 586 GLU A O 1
ATOM 4423 N N . ASP A 1 587 ? -6.552 22.828 2.387 1.00 75.50 587 ASP A N 1
ATOM 4424 C CA . ASP A 1 587 ? -6.238 21.595 3.127 1.00 75.50 587 ASP A CA 1
ATOM 4425 C C . ASP A 1 587 ? -7.208 21.419 4.309 1.00 75.50 587 ASP A C 1
ATOM 4427 O O . ASP A 1 587 ? -7.965 22.334 4.660 1.00 75.50 587 ASP A O 1
ATOM 4431 N N . ALA A 1 588 ? -7.207 20.244 4.940 1.00 76.19 588 ALA A N 1
ATOM 4432 C CA . ALA A 1 588 ? -7.847 20.094 6.248 1.00 76.19 588 ALA A CA 1
ATOM 4433 C C . ALA A 1 588 ? -7.045 20.877 7.317 1.00 76.19 588 ALA A C 1
ATOM 4435 O O . ALA A 1 588 ? -5.822 20.982 7.191 1.00 76.19 588 ALA A O 1
ATOM 4436 N N . PRO A 1 589 ? -7.675 21.418 8.382 1.00 78.81 589 PRO A N 1
ATOM 4437 C CA . PRO A 1 589 ? -6.944 22.088 9.459 1.00 78.81 589 PRO A CA 1
ATOM 4438 C C . PRO A 1 589 ? -5.903 21.159 10.085 1.00 78.81 589 PRO A C 1
ATOM 4440 O O . PRO A 1 589 ? -6.232 20.043 10.479 1.00 78.81 589 PRO A O 1
ATOM 4443 N N . GLU A 1 590 ? -4.658 21.617 10.227 1.00 73.69 590 GLU A N 1
ATOM 4444 C CA . GLU A 1 590 ? -3.568 20.781 10.762 1.00 73.69 590 GLU A CA 1
ATOM 4445 C C . GLU A 1 590 ? -3.650 20.633 12.295 1.00 73.69 590 GLU A C 1
ATOM 4447 O O . GLU A 1 590 ? -3.022 19.759 12.892 1.00 73.69 590 GLU A O 1
ATOM 4452 N N . ARG A 1 591 ? -4.459 21.472 12.957 1.00 74.12 591 ARG A N 1
ATOM 4453 C CA . ARG A 1 591 ? -4.604 21.519 14.417 1.00 74.12 591 ARG A CA 1
ATOM 4454 C C . ARG A 1 591 ? -6.052 21.410 14.870 1.00 74.12 591 ARG A C 1
ATOM 4456 O O . ARG A 1 591 ? -6.962 21.986 14.279 1.00 74.12 591 ARG A O 1
ATOM 4463 N N . ALA A 1 592 ? -6.241 20.708 15.984 1.00 82.56 592 ALA A N 1
ATOM 4464 C CA . ALA A 1 592 ? -7.517 20.635 16.677 1.00 82.56 592 ALA A CA 1
ATOM 4465 C C . ALA A 1 592 ? -7.802 21.957 17.430 1.00 82.56 592 ALA A C 1
ATOM 4467 O O . ALA A 1 592 ? -6.869 22.553 17.980 1.00 82.56 592 ALA A O 1
ATOM 4468 N N . PRO A 1 593 ? -9.065 22.418 17.506 1.00 84.31 593 PRO A N 1
ATOM 4469 C CA . PRO A 1 593 ? -9.432 23.603 18.284 1.00 84.31 593 PRO A CA 1
ATOM 4470 C C . PRO A 1 593 ? -9.156 23.406 19.783 1.00 84.31 593 PRO A C 1
ATOM 4472 O O . PRO A 1 593 ? -9.343 22.321 20.328 1.00 84.31 593 PRO A O 1
ATOM 4475 N N . SER A 1 594 ? -8.733 24.462 20.479 1.00 85.44 594 SER A N 1
ATOM 4476 C CA . SER A 1 594 ? -8.419 24.390 21.913 1.00 85.44 594 SER A CA 1
ATOM 4477 C C . SER A 1 594 ? -9.592 24.872 22.764 1.00 85.44 594 SER A C 1
ATOM 4479 O O . SER A 1 594 ? -9.911 26.059 22.754 1.00 85.44 594 SER A O 1
ATOM 4481 N N . VAL A 1 595 ? -10.217 23.969 23.531 1.00 89.19 595 VAL A N 1
ATOM 4482 C CA . VAL A 1 595 ? -11.256 24.329 24.516 1.00 89.19 595 VAL A CA 1
ATOM 4483 C C . VAL A 1 595 ? -10.628 25.188 25.610 1.00 89.19 595 VAL A C 1
ATOM 4485 O O . VAL A 1 595 ? -9.703 24.750 26.300 1.00 89.19 595 VAL A O 1
ATOM 4488 N N . THR A 1 596 ? -11.128 26.414 25.737 1.00 90.25 596 THR A N 1
ATOM 4489 C CA . THR A 1 596 ? -10.673 27.458 26.662 1.00 90.25 596 THR A CA 1
ATOM 4490 C C . THR A 1 596 ? -11.468 27.447 27.963 1.00 90.25 596 THR A C 1
ATOM 4492 O O . THR A 1 596 ? -10.915 27.770 29.014 1.00 90.25 596 THR A O 1
ATOM 4495 N N . ARG A 1 597 ? -12.747 27.052 27.915 1.00 90.50 597 ARG A N 1
ATOM 4496 C CA . ARG A 1 597 ? -13.631 26.981 29.083 1.00 90.50 597 ARG A CA 1
ATOM 4497 C C . ARG A 1 597 ? -14.604 25.809 28.972 1.00 90.50 597 ARG A C 1
ATOM 4499 O O . ARG A 1 597 ? -15.154 25.529 27.911 1.00 90.50 597 ARG A O 1
ATOM 4506 N N . ILE A 1 598 ? -14.838 25.157 30.107 1.00 92.69 598 ILE A N 1
ATOM 4507 C CA . ILE A 1 598 ? -15.941 24.216 30.315 1.00 92.69 598 ILE A CA 1
ATOM 4508 C C . ILE A 1 598 ? -16.763 24.760 31.483 1.00 92.69 598 ILE A C 1
ATOM 4510 O O . ILE A 1 598 ? -16.203 25.168 32.502 1.00 92.69 598 ILE A O 1
ATOM 4514 N N . ALA A 1 599 ? -18.080 24.802 31.324 1.00 88.94 599 ALA A N 1
ATOM 4515 C CA . ALA A 1 599 ? -19.021 25.229 32.346 1.00 88.94 599 ALA A CA 1
ATOM 4516 C C . ALA A 1 599 ? -20.194 24.248 32.402 1.00 88.94 599 ALA A C 1
ATOM 4518 O O . ALA A 1 599 ? -20.753 23.880 31.373 1.00 88.94 599 ALA A O 1
ATOM 4519 N N . ALA A 1 600 ? -20.579 23.842 33.608 1.00 88.50 600 ALA A N 1
ATOM 4520 C CA . ALA A 1 600 ? -21.667 22.903 33.836 1.00 88.50 600 ALA A CA 1
ATOM 4521 C C . ALA A 1 600 ? -22.773 23.548 34.674 1.00 88.50 600 ALA A C 1
ATOM 4523 O O . ALA A 1 600 ? -22.496 24.357 35.563 1.00 88.50 600 ALA A O 1
ATOM 4524 N N . ASN A 1 601 ? -24.015 23.151 34.419 1.00 86.00 601 ASN A N 1
ATOM 4525 C CA . ASN A 1 601 ? -25.130 23.331 35.345 1.00 86.00 601 ASN A CA 1
ATOM 4526 C C . ASN A 1 601 ? -25.792 21.967 35.616 1.00 86.00 601 ASN A C 1
ATOM 4528 O O . ASN A 1 601 ? -25.224 20.919 35.309 1.00 86.00 601 ASN A O 1
ATOM 4532 N N . GLU A 1 602 ? -26.969 21.963 36.227 1.00 80.06 602 GLU A N 1
ATOM 4533 C CA . GLU A 1 602 ? -27.675 20.763 36.680 1.00 80.06 602 GLU A CA 1
ATOM 4534 C C . GLU A 1 602 ? -28.248 19.910 35.531 1.00 80.06 602 GLU A C 1
ATOM 4536 O O . GLU A 1 602 ? -28.648 18.771 35.753 1.00 80.06 602 GLU A O 1
ATOM 4541 N N . THR A 1 603 ? -28.308 20.447 34.305 1.00 83.56 603 THR A N 1
ATOM 4542 C CA . THR A 1 603 ? -28.892 19.777 33.124 1.00 83.56 603 THR A CA 1
ATOM 4543 C C . THR A 1 603 ? -28.113 19.985 31.820 1.00 83.56 603 THR A C 1
ATOM 4545 O O . THR A 1 603 ? -28.555 19.515 30.771 1.00 83.56 603 THR A O 1
ATOM 4548 N N . ALA A 1 604 ? -26.983 20.697 31.840 1.00 88.38 604 ALA A N 1
ATOM 4549 C CA . ALA A 1 604 ? -26.242 21.067 30.638 1.00 88.38 604 ALA A CA 1
ATOM 4550 C C . ALA A 1 604 ? -24.729 21.183 30.863 1.00 88.38 604 ALA A C 1
ATOM 4552 O O . ALA A 1 604 ? -24.270 21.576 31.938 1.00 88.38 604 ALA A O 1
ATOM 4553 N N . CYS A 1 605 ? -23.978 20.918 29.794 1.00 93.06 605 CYS A N 1
ATOM 4554 C CA . CYS A 1 605 ? -22.536 21.128 29.694 1.00 93.06 605 CYS A CA 1
ATOM 4555 C C . CYS A 1 605 ? -22.234 22.069 28.522 1.00 93.06 605 CYS A C 1
ATOM 4557 O O . CYS A 1 605 ? -22.487 21.724 27.368 1.00 93.06 605 CYS A O 1
ATOM 4559 N N . THR A 1 606 ? -21.690 23.248 28.816 1.00 93.06 606 THR A N 1
ATOM 4560 C CA . THR A 1 606 ? -21.229 24.236 27.835 1.00 93.06 606 THR A CA 1
ATOM 4561 C C . THR A 1 606 ? -19.715 24.155 27.687 1.00 93.06 606 THR A C 1
ATOM 4563 O O . THR A 1 606 ? -18.976 24.218 28.670 1.00 93.06 606 THR A O 1
ATOM 4566 N N . PHE A 1 607 ? -19.261 24.047 26.444 1.00 93.69 607 PHE A N 1
ATOM 4567 C CA . PHE A 1 607 ? -17.860 24.018 26.048 1.00 93.69 607 PHE A CA 1
ATOM 4568 C C . PHE A 1 607 ? -17.599 25.214 25.129 1.00 93.69 607 PHE A C 1
ATOM 4570 O O . PHE A 1 607 ? -18.350 25.430 24.180 1.00 93.69 607 PHE A O 1
ATOM 4577 N N . GLU A 1 608 ? -16.544 25.975 25.406 1.00 92.19 608 GLU A N 1
ATOM 4578 C CA . GLU A 1 608 ? -16.097 27.133 24.622 1.00 92.19 608 GLU A CA 1
ATOM 4579 C C . GLU A 1 608 ? -14.648 26.896 24.183 1.00 92.19 608 GLU A C 1
ATOM 4581 O O . GLU A 1 608 ? -13.836 26.398 24.969 1.00 92.19 608 GLU A O 1
ATOM 4586 N N . TRP A 1 609 ? -14.303 27.240 22.944 1.00 91.06 609 TRP A N 1
ATOM 4587 C CA . TRP A 1 609 ? -12.968 27.047 22.377 1.00 91.06 609 TRP A CA 1
ATOM 4588 C C . TRP A 1 609 ? -12.461 28.276 21.630 1.00 91.06 609 TRP A C 1
ATOM 4590 O O . TRP A 1 609 ? -13.217 29.063 21.071 1.00 91.06 609 TRP A O 1
ATOM 4600 N N . SER A 1 610 ? -11.139 28.436 21.585 1.00 85.12 610 SER A N 1
ATOM 4601 C CA . SER A 1 610 ? -10.514 29.473 20.766 1.00 85.12 610 SER A CA 1
ATOM 4602 C C . SER A 1 610 ? -10.727 29.169 19.284 1.00 85.12 610 SER A C 1
ATOM 4604 O O . SER A 1 610 ? -10.374 28.075 18.827 1.00 85.12 610 SER A O 1
ATOM 4606 N N . ALA A 1 611 ? -11.219 30.145 18.521 1.00 73.94 611 ALA A N 1
ATOM 4607 C CA . ALA A 1 611 ? -11.248 30.043 17.069 1.00 73.94 611 ALA A CA 1
ATOM 4608 C C . ALA A 1 611 ? -9.825 29.859 16.507 1.00 73.94 611 ALA A C 1
ATOM 4610 O O . ALA A 1 611 ? -8.911 30.623 16.844 1.00 73.94 611 ALA A O 1
ATOM 4611 N N . LEU A 1 612 ? -9.643 28.849 15.651 1.00 74.50 612 LEU A N 1
ATOM 4612 C CA . LEU A 1 612 ? -8.386 28.643 14.929 1.00 74.50 612 LEU A CA 1
ATOM 4613 C C . LEU A 1 612 ? -8.082 29.863 14.049 1.00 74.50 612 LEU A C 1
ATOM 4615 O O . LEU A 1 612 ? -8.997 30.465 13.481 1.00 74.50 612 LEU A O 1
ATOM 4619 N N . GLN A 1 613 ? -6.809 30.247 13.950 1.00 68.06 613 GLN A N 1
ATOM 4620 C CA . GLN A 1 613 ? -6.424 31.387 13.120 1.00 68.06 613 GLN A CA 1
ATOM 4621 C C . GLN A 1 613 ? -6.397 30.981 11.639 1.00 68.06 613 GLN A C 1
ATOM 4623 O O . GLN A 1 613 ? -6.151 29.810 11.352 1.00 68.06 613 GLN A O 1
ATOM 4628 N N . PRO A 1 614 ? -6.542 31.928 10.688 1.00 60.19 614 PRO A N 1
ATOM 4629 C CA . PRO A 1 614 ? -6.427 31.643 9.250 1.00 60.19 614 PRO A CA 1
ATOM 4630 C C . PRO A 1 614 ? -5.131 30.912 8.849 1.00 60.19 614 PRO A C 1
ATOM 4632 O O . PRO A 1 614 ? -5.089 30.219 7.835 1.00 60.19 614 PRO A O 1
ATOM 4635 N N . ASN A 1 615 ? -4.081 31.056 9.664 1.00 59.00 615 ASN A N 1
ATOM 4636 C CA . ASN A 1 615 ? -2.789 30.397 9.506 1.00 59.00 615 ASN A CA 1
ATOM 4637 C C . ASN A 1 615 ? -2.780 28.917 9.934 1.00 59.00 615 ASN A C 1
ATOM 4639 O O . ASN A 1 615 ? -1.986 28.156 9.397 1.00 59.00 615 ASN A O 1
ATOM 4643 N N . ASP A 1 616 ? -3.623 28.497 10.886 1.00 59.19 616 ASP A N 1
ATOM 4644 C CA . ASP A 1 616 ? -3.713 27.092 11.331 1.00 59.19 616 ASP A CA 1
ATOM 4645 C C . ASP A 1 616 ? -4.634 26.248 10.415 1.00 59.19 616 ASP A C 1
ATOM 4647 O O . ASP A 1 616 ? -4.794 25.042 10.622 1.00 59.19 616 ASP A O 1
ATOM 4651 N N . THR A 1 617 ? -5.309 26.889 9.449 1.00 56.47 617 THR A N 1
ATOM 4652 C CA . THR A 1 617 ? -6.494 26.337 8.763 1.00 56.47 617 THR A CA 1
ATOM 4653 C C . THR A 1 617 ? -6.401 26.320 7.242 1.00 56.47 617 THR A C 1
ATOM 4655 O O . THR A 1 617 ? -7.298 25.771 6.608 1.00 56.47 617 THR A O 1
ATOM 4658 N N . TYR A 1 618 ? -5.341 26.893 6.656 1.00 60.97 618 TYR A N 1
ATOM 4659 C CA . TYR A 1 618 ? -5.014 26.807 5.222 1.00 60.97 618 TYR A CA 1
ATOM 4660 C C . TYR A 1 618 ? -6.172 27.166 4.264 1.00 60.97 618 TYR A C 1
ATOM 4662 O O . TYR A 1 618 ? -6.285 26.655 3.148 1.00 60.97 618 TYR A O 1
ATOM 4670 N N . GLY A 1 619 ? -7.054 28.051 4.721 1.00 59.50 619 GLY A N 1
ATOM 4671 C CA . GLY A 1 619 ? -8.397 28.243 4.185 1.00 59.50 619 GLY A CA 1
ATOM 4672 C C . GLY A 1 619 ? -9.333 28.808 5.249 1.00 59.50 619 GLY A C 1
ATOM 4673 O O . GLY A 1 619 ? -8.929 29.041 6.395 1.00 59.50 619 GLY A O 1
ATOM 4674 N N . ALA A 1 620 ? -10.588 29.048 4.877 1.00 56.81 620 ALA A N 1
ATOM 4675 C CA . ALA A 1 620 ? -11.597 29.504 5.830 1.00 56.81 620 ALA A CA 1
ATOM 4676 C C . ALA A 1 620 ? -12.142 28.325 6.656 1.00 56.81 620 ALA A C 1
ATOM 4678 O O . ALA A 1 620 ? -12.582 27.320 6.096 1.00 56.81 620 ALA A O 1
ATOM 4679 N N . VAL A 1 621 ? -12.170 28.456 7.990 1.00 57.25 621 VAL A N 1
ATOM 4680 C CA . VAL A 1 621 ? -12.871 27.491 8.858 1.00 57.25 621 VAL A CA 1
ATOM 4681 C C . VAL A 1 621 ? -14.344 27.477 8.465 1.00 57.25 621 VAL A C 1
ATOM 4683 O O . VAL A 1 621 ? -15.029 28.488 8.619 1.00 57.25 621 VAL A O 1
ATOM 4686 N N . ALA A 1 622 ? -14.834 26.342 7.965 1.00 60.09 622 ALA A N 1
ATOM 4687 C CA . ALA A 1 622 ? -16.221 26.229 7.538 1.00 60.09 622 ALA A CA 1
ATOM 4688 C C . ALA A 1 622 ? -17.133 25.935 8.737 1.00 60.09 622 ALA A C 1
ATOM 4690 O O . ALA A 1 622 ? -18.109 26.650 8.946 1.00 60.09 622 ALA A O 1
ATOM 4691 N N . VAL A 1 623 ? -16.809 24.907 9.533 1.00 78.69 623 VAL A N 1
ATOM 4692 C CA . VAL A 1 623 ? -17.560 24.497 10.739 1.00 78.69 623 VAL A CA 1
ATOM 4693 C C . VAL A 1 623 ? -16.668 23.756 11.745 1.00 78.69 623 VAL A C 1
ATOM 4695 O O . VAL A 1 623 ? -15.648 23.174 11.379 1.00 78.69 623 VAL A O 1
ATOM 4698 N N . TYR A 1 624 ? -17.098 23.708 13.003 1.00 88.38 624 TYR A N 1
ATOM 4699 C CA . TYR A 1 624 ? -16.633 22.765 14.018 1.00 88.38 624 TYR A CA 1
ATOM 4700 C C . TYR A 1 624 ? -17.594 21.579 14.126 1.00 88.38 624 TYR A C 1
ATOM 4702 O O . TYR A 1 624 ? -18.815 21.756 14.172 1.00 88.38 624 TYR A O 1
ATOM 4710 N N . ASN A 1 625 ? -17.040 20.372 14.210 1.00 90.88 625 ASN A N 1
ATOM 4711 C CA . ASN A 1 625 ? -17.771 19.136 14.458 1.00 90.88 625 ASN A CA 1
ATOM 4712 C C . ASN A 1 625 ? -17.606 18.755 15.934 1.00 90.88 625 ASN A C 1
ATOM 4714 O O . ASN A 1 625 ? -16.478 18.648 16.412 1.00 90.88 625 ASN A O 1
ATOM 4718 N N . VAL A 1 626 ? -18.710 18.524 16.648 1.00 92.69 626 VAL A N 1
ATOM 4719 C CA . VAL A 1 626 ? -18.686 18.073 18.051 1.00 92.69 626 VAL A CA 1
ATOM 4720 C C . VAL A 1 626 ? -19.202 16.643 18.136 1.00 92.69 626 VAL A C 1
ATOM 4722 O O . VAL A 1 626 ? -20.265 16.327 17.597 1.00 92.69 626 VAL A O 1
ATOM 4725 N N . TYR A 1 627 ? -18.468 15.785 18.838 1.00 93.69 627 TYR A N 1
ATOM 4726 C CA . TYR A 1 627 ? -18.751 14.362 18.993 1.00 93.69 627 TYR A CA 1
ATOM 4727 C C . TYR A 1 627 ? -18.880 13.972 20.459 1.00 93.69 627 TYR A C 1
ATOM 4729 O O . TYR A 1 627 ? -18.112 14.428 21.303 1.00 93.69 627 TYR A O 1
ATOM 4737 N N . GLN A 1 628 ? -19.799 13.053 20.738 1.00 93.38 628 GLN A N 1
ATOM 4738 C CA . GLN A 1 628 ? -19.795 12.279 21.970 1.00 93.38 628 GLN A CA 1
ATOM 4739 C C . GLN A 1 628 ? -18.673 11.241 21.899 1.00 93.38 628 GLN A C 1
ATOM 4741 O O . GLN A 1 628 ? -18.507 10.570 20.876 1.00 93.38 628 GLN A O 1
ATOM 4746 N N . ALA A 1 629 ? -17.930 11.094 22.993 1.00 91.75 629 ALA A N 1
ATOM 4747 C CA . ALA A 1 629 ? -16.846 10.132 23.121 1.00 91.75 629 ALA A CA 1
ATOM 4748 C C . ALA A 1 629 ? -17.049 9.185 24.314 1.00 91.75 629 ALA A C 1
ATOM 4750 O O . ALA A 1 629 ? -17.836 9.435 25.226 1.00 91.75 629 ALA A O 1
ATOM 4751 N N . THR A 1 630 ? -16.290 8.094 24.316 1.00 88.56 630 THR A N 1
ATOM 4752 C CA . THR A 1 630 ? -15.970 7.315 25.522 1.00 88.56 630 THR A CA 1
ATOM 4753 C C . THR A 1 630 ? -14.789 7.956 26.277 1.00 88.56 630 THR A C 1
ATOM 4755 O O . THR A 1 630 ? -14.036 8.721 25.667 1.00 88.56 630 THR A O 1
ATOM 4758 N N . PRO A 1 631 ? -14.526 7.590 27.549 1.00 85.94 631 PRO A N 1
ATOM 4759 C CA . PRO A 1 631 ? -13.304 7.999 28.258 1.00 85.94 631 PRO A CA 1
ATOM 4760 C C . PRO A 1 631 ? -11.998 7.598 27.544 1.00 85.94 631 PRO A C 1
ATOM 4762 O O . PRO A 1 631 ? -10.962 8.218 27.747 1.00 85.94 631 PRO A O 1
ATOM 4765 N N . ALA A 1 632 ? -12.044 6.582 26.673 1.00 80.44 632 ALA A N 1
ATOM 4766 C CA . ALA A 1 632 ? -10.910 6.143 25.858 1.00 80.44 632 ALA A CA 1
ATOM 4767 C C . ALA A 1 632 ? -10.751 6.926 24.534 1.00 80.44 632 ALA A C 1
ATOM 4769 O O . ALA A 1 632 ? -9.882 6.599 23.733 1.00 80.44 632 ALA A O 1
ATOM 4770 N N . GLY A 1 633 ? -11.596 7.929 24.266 1.00 79.62 633 GLY A N 1
ATOM 4771 C CA . GLY A 1 633 ? -11.536 8.762 23.056 1.00 79.62 633 GLY A CA 1
ATOM 4772 C C . GLY A 1 633 ? -12.282 8.222 21.834 1.00 79.62 633 GLY A C 1
ATOM 4773 O O . GLY A 1 633 ? -12.432 8.945 20.851 1.00 79.62 633 GLY A O 1
ATOM 4774 N N . ASN A 1 634 ? -12.820 7.000 21.893 1.00 86.75 634 ASN A N 1
ATOM 4775 C CA . ASN A 1 634 ? -13.649 6.459 20.812 1.00 86.75 634 ASN A CA 1
ATOM 4776 C C . ASN A 1 634 ? -14.939 7.278 20.659 1.00 86.75 634 ASN A C 1
ATOM 4778 O O . ASN A 1 634 ? -15.702 7.396 21.619 1.00 86.75 634 ASN A O 1
ATOM 4782 N N . VAL A 1 635 ? -15.185 7.805 19.458 1.00 88.62 635 VAL A N 1
ATOM 4783 C CA . VAL A 1 635 ? -16.416 8.524 19.092 1.00 88.62 635 VAL A CA 1
ATOM 4784 C C . VAL A 1 635 ? -17.599 7.555 19.048 1.00 88.62 635 VAL A C 1
ATOM 4786 O O . VAL A 1 635 ? -17.505 6.501 18.424 1.00 88.62 635 VAL A O 1
ATOM 4789 N N . THR A 1 636 ? -18.723 7.929 19.663 1.00 86.19 636 THR A N 1
ATOM 4790 C CA . THR A 1 636 ? -19.974 7.147 19.634 1.00 86.19 636 THR A CA 1
ATOM 4791 C C . THR A 1 636 ? -21.073 7.804 18.798 1.00 86.19 636 THR A C 1
ATOM 4793 O O . THR A 1 636 ? -21.861 7.101 18.172 1.00 86.19 636 THR A O 1
ATOM 4796 N N . ALA A 1 637 ? -21.127 9.139 18.760 1.00 89.06 637 ALA A N 1
ATOM 4797 C CA . ALA A 1 637 ? -22.109 9.908 17.994 1.00 89.06 637 ALA A CA 1
ATOM 4798 C C . ALA A 1 637 ? -21.576 11.306 17.640 1.00 89.06 637 ALA A C 1
ATOM 4800 O O . ALA A 1 637 ? -20.725 11.850 18.342 1.00 89.06 637 ALA A O 1
ATOM 4801 N N . ARG A 1 638 ? -22.106 11.923 16.576 1.00 91.75 638 ARG A N 1
ATOM 4802 C CA . ARG A 1 638 ? -21.889 13.345 16.251 1.00 91.75 638 ARG A CA 1
ATOM 4803 C C . ARG A 1 638 ? -23.033 14.152 16.864 1.00 91.75 638 ARG A C 1
ATOM 4805 O O . ARG A 1 638 ? -24.183 13.947 16.492 1.00 91.75 638 ARG A O 1
ATOM 4812 N N . LEU A 1 639 ? -22.717 15.026 17.815 1.00 90.06 639 LEU A N 1
ATOM 4813 C CA . LEU A 1 639 ? -23.689 15.817 18.575 1.00 90.06 639 LEU A CA 1
ATOM 4814 C C . LEU A 1 639 ? -24.099 17.093 17.836 1.00 90.06 639 LEU A C 1
ATOM 4816 O O . LEU A 1 639 ? -25.268 17.469 17.866 1.00 90.06 639 LEU A O 1
ATOM 4820 N N . ALA A 1 640 ? -23.145 17.767 17.187 1.00 89.69 640 ALA A N 1
ATOM 4821 C CA . ALA A 1 640 ? -23.394 19.042 16.524 1.00 89.69 640 ALA A CA 1
ATOM 4822 C C . ALA A 1 640 ? -22.423 19.332 15.372 1.00 89.69 640 ALA A C 1
ATOM 4824 O O . ALA A 1 640 ? -21.334 18.760 15.268 1.00 89.69 640 ALA A O 1
ATOM 4825 N N . VAL A 1 641 ? -22.840 20.284 14.539 1.00 89.88 641 VAL A N 1
ATOM 4826 C CA . VAL A 1 641 ? -22.025 20.981 13.542 1.00 89.88 641 VAL A CA 1
ATOM 4827 C C . VAL A 1 641 ? -22.332 22.469 13.704 1.00 89.88 641 VAL A C 1
ATOM 4829 O O . VAL A 1 641 ? -23.499 22.850 13.636 1.00 89.88 641 VAL A O 1
ATOM 4832 N N . THR A 1 642 ? -21.328 23.299 13.984 1.00 86.00 642 THR A N 1
ATOM 4833 C CA . THR A 1 642 ? -21.534 24.706 14.376 1.00 86.00 642 THR A CA 1
ATOM 4834 C C . THR A 1 642 ? -20.471 25.633 13.793 1.00 86.00 642 THR A C 1
ATOM 4836 O O . THR A 1 642 ? -19.322 25.240 13.630 1.00 86.00 642 THR A O 1
ATOM 4839 N N . THR A 1 643 ? -20.841 26.875 13.486 1.00 84.56 643 THR A N 1
ATOM 4840 C CA . THR A 1 643 ? -19.898 27.956 13.144 1.00 84.56 643 THR A CA 1
ATOM 4841 C C . THR A 1 643 ? -19.465 28.774 14.365 1.00 84.56 643 THR A C 1
ATOM 4843 O O . THR A 1 643 ? -18.570 29.606 14.249 1.00 84.56 643 THR A O 1
ATOM 4846 N N . SER A 1 644 ? -20.086 28.553 15.529 1.00 84.94 644 SER A N 1
ATOM 4847 C CA . SER A 1 644 ? -19.699 29.198 16.787 1.00 84.94 644 SER A CA 1
ATOM 4848 C C . SER A 1 644 ? -18.492 28.507 17.423 1.00 84.94 644 SER A C 1
ATOM 4850 O O . SER A 1 644 ? -18.273 27.307 17.287 1.00 84.94 644 SER A O 1
ATOM 4852 N N . ASP A 1 645 ? -17.750 29.322 18.154 1.00 88.25 645 ASP A N 1
ATOM 4853 C CA . ASP A 1 645 ? -16.750 29.039 19.178 1.00 88.25 645 ASP A CA 1
ATOM 4854 C C . ASP A 1 645 ? -17.291 28.356 20.456 1.00 88.25 645 ASP A C 1
ATOM 4856 O O . ASP A 1 645 ? -16.515 28.077 21.370 1.00 88.25 645 ASP A O 1
ATOM 4860 N N . ALA A 1 646 ? -18.595 28.067 20.543 1.00 89.94 646 ALA A N 1
ATOM 4861 C CA . ALA A 1 646 ? -19.201 27.391 21.686 1.00 89.94 646 ALA A CA 1
ATOM 4862 C C . ALA A 1 646 ? -20.274 26.354 21.304 1.00 89.94 646 ALA A C 1
ATOM 4864 O O . ALA A 1 646 ? -20.952 26.445 20.275 1.00 89.94 646 ALA A O 1
ATOM 4865 N N . PHE A 1 647 ? -20.476 25.378 22.193 1.00 93.31 647 PHE A N 1
ATOM 4866 C CA . PHE A 1 647 ? -21.561 24.398 22.137 1.00 93.31 647 PHE A CA 1
ATOM 4867 C C . PHE A 1 647 ? -22.067 24.054 23.541 1.00 93.31 647 PHE A C 1
ATOM 4869 O O . PHE A 1 647 ? -21.281 23.784 24.447 1.00 93.31 647 PHE A O 1
ATOM 4876 N N . THR A 1 648 ? -23.391 24.005 23.699 1.00 93.19 648 THR A N 1
ATOM 4877 C CA . THR A 1 648 ? -24.057 23.563 24.930 1.00 93.19 648 THR A CA 1
ATOM 4878 C C . THR A 1 648 ? -24.795 22.259 24.672 1.00 93.19 648 THR A C 1
ATOM 4880 O O . THR A 1 648 ? -25.777 22.231 23.931 1.00 93.19 648 THR A O 1
ATOM 4883 N N . TRP A 1 649 ? -24.347 21.188 25.320 1.00 93.12 649 TRP A N 1
ATOM 4884 C CA . TRP A 1 649 ? -25.031 19.903 25.326 1.00 93.12 649 TRP A CA 1
ATOM 4885 C C . TRP A 1 649 ? -26.122 19.908 26.402 1.00 93.12 649 TRP A C 1
ATOM 4887 O O . TRP A 1 649 ? -25.832 20.041 27.590 1.00 93.12 649 TRP A O 1
ATOM 4897 N N . TRP A 1 650 ? -27.377 19.788 25.970 1.00 88.44 650 TRP A N 1
ATOM 4898 C CA . TRP A 1 650 ? -28.587 19.740 26.796 1.00 88.44 650 TRP A CA 1
ATOM 4899 C C . TRP A 1 650 ? -29.675 18.940 26.048 1.00 88.44 650 TRP A C 1
ATOM 4901 O O . TRP A 1 650 ? -29.705 19.008 24.816 1.00 88.44 650 TRP A O 1
ATOM 4911 N N . PRO A 1 651 ? -30.587 18.221 26.734 1.00 85.19 651 PRO A N 1
ATOM 4912 C CA . PRO A 1 651 ? -30.634 17.989 28.177 1.00 85.19 651 PRO A CA 1
ATOM 4913 C C . PRO A 1 651 ? -29.749 16.816 28.626 1.00 85.19 651 PRO A C 1
ATOM 4915 O O . PRO A 1 651 ? -29.643 15.796 27.948 1.00 85.19 651 PRO A O 1
ATOM 4918 N N . LEU A 1 652 ? -29.161 16.959 29.811 1.00 85.62 652 LEU A N 1
ATOM 4919 C CA . LEU A 1 652 ? -28.359 15.963 30.522 1.00 85.62 652 LEU A CA 1
ATOM 4920 C C . LEU A 1 652 ? -28.970 15.691 31.909 1.00 85.62 652 LEU A C 1
ATOM 4922 O O . LEU A 1 652 ? -29.742 16.499 32.426 1.00 85.62 652 LEU A O 1
ATOM 4926 N N . ALA A 1 653 ? -28.629 14.555 32.521 1.00 77.81 653 ALA A N 1
ATOM 4927 C CA . ALA A 1 653 ? -29.054 14.222 33.883 1.00 77.81 653 ALA A CA 1
ATOM 4928 C C . ALA A 1 653 ? -28.106 14.832 34.930 1.00 77.81 653 ALA A C 1
ATOM 4930 O O . ALA A 1 653 ? -26.895 14.796 34.736 1.00 77.81 653 ALA A O 1
ATOM 4931 N N . ALA A 1 654 ? -28.631 15.323 36.054 1.00 74.81 654 ALA A N 1
ATOM 4932 C CA . ALA A 1 654 ? -27.819 15.901 37.128 1.00 74.81 654 ALA A CA 1
ATOM 4933 C C . ALA A 1 654 ? -26.854 14.879 37.763 1.00 74.81 654 ALA A C 1
ATOM 4935 O O . ALA A 1 654 ? -27.215 13.718 37.971 1.00 74.81 654 ALA A O 1
ATOM 4936 N N . GLY A 1 655 ? -25.640 15.323 38.107 1.00 72.00 655 GLY A N 1
ATOM 4937 C CA . GLY A 1 655 ? -24.587 14.472 38.671 1.00 72.00 655 GLY A CA 1
ATOM 4938 C C . GLY A 1 655 ? -24.078 13.359 37.741 1.00 72.00 655 GLY A C 1
ATOM 4939 O O . GLY A 1 655 ? -23.652 12.317 38.237 1.00 72.00 655 GLY A O 1
ATOM 4940 N N . SER A 1 656 ? -24.151 13.531 36.414 1.00 82.81 656 SER A N 1
ATOM 4941 C CA . SER A 1 656 ? -23.615 12.581 35.428 1.00 82.81 656 SER A CA 1
ATOM 4942 C C . SER A 1 656 ? -22.422 13.140 34.637 1.00 82.81 656 SER A C 1
ATOM 4944 O O . SER A 1 656 ? -22.323 14.345 34.393 1.00 82.81 656 SER A O 1
ATOM 4946 N N . GLN A 1 657 ? -21.500 12.249 34.257 1.00 89.12 657 GLN A N 1
ATOM 4947 C CA . GLN A 1 657 ? -20.264 12.577 33.540 1.00 89.12 657 GLN A CA 1
ATOM 4948 C C . GLN A 1 657 ? -20.403 12.356 32.032 1.00 89.12 657 GLN A C 1
ATOM 4950 O O . GLN A 1 657 ? -20.834 11.294 31.578 1.00 89.12 657 GLN A O 1
ATOM 4955 N N . HIS A 1 658 ? -19.969 13.348 31.260 1.00 89.81 658 HIS A N 1
ATOM 4956 C CA . HIS A 1 658 ? -20.081 13.415 29.806 1.00 89.81 658 HIS A CA 1
ATOM 4957 C C . HIS A 1 658 ? -18.729 13.727 29.180 1.00 89.81 658 HIS A C 1
ATOM 4959 O O . HIS A 1 658 ? -17.956 14.526 29.704 1.00 89.81 658 HIS A O 1
ATOM 4965 N N . HIS A 1 659 ? -18.451 13.086 28.050 1.00 92.50 659 HIS A N 1
ATOM 4966 C CA . HIS A 1 659 ? -17.157 13.137 27.378 1.00 92.50 659 HIS A CA 1
ATOM 4967 C C . HIS A 1 659 ? -17.377 13.569 25.928 1.00 92.50 659 HIS A C 1
ATOM 4969 O O . HIS A 1 659 ? -18.200 12.972 25.225 1.00 92.50 659 HIS A O 1
ATOM 4975 N N . ILE A 1 660 ? -16.642 14.586 25.476 1.00 93.62 660 ILE A N 1
ATOM 4976 C CA . ILE A 1 660 ? -16.658 15.028 24.079 1.00 93.62 660 ILE A CA 1
ATOM 4977 C C . ILE A 1 660 ? -15.263 15.023 23.457 1.00 93.62 660 ILE A C 1
ATOM 4979 O O . ILE A 1 660 ? -14.250 15.167 24.143 1.00 93.62 660 ILE A O 1
ATOM 4983 N N . VAL A 1 661 ? -15.232 14.930 22.130 1.00 93.38 661 VAL A N 1
ATOM 4984 C CA . VAL A 1 661 ? -14.111 15.385 21.297 1.00 93.38 661 VAL A CA 1
ATOM 4985 C C . VAL A 1 661 ? -14.661 16.284 20.195 1.00 93.38 661 VAL A C 1
ATOM 4987 O O . VAL A 1 661 ? -15.813 16.138 19.784 1.00 93.38 661 VAL A O 1
ATOM 4990 N N . LEU A 1 662 ? -13.854 17.219 19.708 1.00 91.75 662 LEU A N 1
ATOM 4991 C CA . LEU A 1 662 ? -14.240 18.127 18.631 1.00 91.75 662 LEU A CA 1
ATOM 4992 C C . LEU A 1 662 ? -13.120 18.273 17.600 1.00 91.75 662 LEU A C 1
ATOM 4994 O O . LEU A 1 662 ? -11.956 18.008 17.889 1.00 91.75 662 LEU A O 1
ATOM 4998 N N . SER A 1 663 ? -13.479 18.677 16.390 1.00 90.06 663 SER A N 1
ATOM 4999 C CA . SER A 1 663 ? -12.566 18.901 15.262 1.00 90.06 663 SER A CA 1
ATOM 5000 C C . SER A 1 663 ? -13.029 20.109 14.450 1.00 90.06 663 SER A C 1
ATOM 5002 O O . SER A 1 663 ? -14.203 20.481 14.470 1.00 90.06 663 SER A O 1
ATOM 5004 N N . ALA A 1 664 ? -12.099 20.743 13.740 1.00 86.06 664 ALA A N 1
ATOM 5005 C CA . ALA A 1 664 ? -12.408 21.783 12.763 1.00 86.06 664 ALA A CA 1
ATOM 5006 C C . ALA A 1 664 ? -12.509 21.173 11.357 1.00 86.06 664 ALA A C 1
ATOM 5008 O O . ALA A 1 664 ? -11.829 20.196 11.057 1.00 86.06 664 ALA A O 1
ATOM 5009 N N . ASN A 1 665 ? -13.346 21.745 10.495 1.00 82.81 665 ASN A N 1
ATOM 5010 C CA . ASN A 1 665 ? -13.639 21.231 9.160 1.00 82.81 665 ASN A CA 1
ATOM 5011 C C . ASN A 1 665 ? -13.630 22.389 8.143 1.00 82.81 665 ASN A C 1
ATOM 5013 O O . ASN A 1 665 ? -14.272 23.419 8.375 1.00 82.81 665 ASN A O 1
ATOM 5017 N N . THR A 1 666 ? -12.896 22.234 7.040 1.00 76.88 666 THR A N 1
ATOM 5018 C CA . THR A 1 666 ? -12.813 23.189 5.909 1.00 76.88 666 THR A CA 1
ATOM 5019 C C . THR A 1 666 ? -13.596 22.653 4.705 1.00 76.88 666 THR A C 1
ATOM 5021 O O . THR A 1 666 ? -14.339 21.678 4.827 1.00 76.88 666 THR A O 1
ATOM 5024 N N . THR A 1 667 ? -13.453 23.269 3.525 1.00 70.88 667 THR A N 1
ATOM 5025 C CA . THR A 1 667 ? -14.000 22.694 2.281 1.00 70.88 667 THR A CA 1
ATOM 5026 C C . THR A 1 667 ? -13.252 21.432 1.827 1.00 70.88 667 THR A C 1
ATOM 5028 O O . THR A 1 667 ? -13.812 20.632 1.080 1.00 70.88 667 THR A O 1
ATOM 5031 N N . ALA A 1 668 ? -12.015 21.237 2.301 1.00 66.75 668 ALA A N 1
ATOM 5032 C CA . ALA A 1 668 ? -11.158 20.106 1.954 1.00 66.75 668 ALA A CA 1
ATOM 5033 C C . ALA A 1 668 ? -11.311 18.898 2.896 1.00 66.75 668 ALA A C 1
ATOM 5035 O O . ALA A 1 668 ? -11.127 17.765 2.453 1.00 66.75 668 ALA A O 1
ATOM 5036 N N . GLY A 1 669 ? -11.671 19.106 4.170 1.00 72.56 669 GLY A N 1
ATOM 5037 C CA . GLY A 1 669 ? -11.975 18.006 5.088 1.00 72.56 669 GLY A CA 1
ATOM 5038 C C . GLY A 1 669 ? -11.904 18.348 6.576 1.00 72.56 669 GLY A C 1
ATOM 5039 O O . GLY A 1 669 ? -11.654 19.487 6.978 1.00 72.56 669 GLY A O 1
ATOM 5040 N N . GLU A 1 670 ? -12.126 17.317 7.394 1.00 83.06 670 GLU A N 1
ATOM 5041 C CA . GLU A 1 670 ? -12.071 17.384 8.854 1.00 83.06 670 GLU A CA 1
ATOM 5042 C C . GLU A 1 670 ? -10.630 17.186 9.347 1.00 83.06 670 GLU A C 1
ATOM 5044 O O . GLU A 1 670 ? -9.994 16.177 9.043 1.00 83.06 670 GLU A O 1
ATOM 5049 N N . GLY A 1 671 ? -10.132 18.151 10.121 1.00 81.50 671 GLY A N 1
ATOM 5050 C CA . GLY A 1 671 ? -8.831 18.098 10.785 1.00 81.50 671 GLY A CA 1
ATOM 5051 C C . GLY A 1 671 ? -8.808 17.156 11.999 1.00 81.50 671 GLY A C 1
ATOM 5052 O O . GLY A 1 671 ? -9.807 16.501 12.318 1.00 81.50 671 GLY A O 1
ATOM 5053 N N . PRO A 1 672 ? -7.682 17.080 12.729 1.00 86.38 672 PRO A N 1
ATOM 5054 C CA . PRO A 1 672 ? -7.550 16.167 13.853 1.00 86.38 672 PRO A CA 1
ATOM 5055 C C . PRO A 1 672 ? -8.539 16.514 14.971 1.00 86.38 672 PRO A C 1
ATOM 5057 O O . PRO A 1 672 ? -8.862 17.678 15.228 1.00 86.38 672 PRO A O 1
ATOM 5060 N N . ARG A 1 673 ? -9.011 15.475 15.663 1.00 88.69 673 ARG A N 1
ATOM 5061 C CA . ARG A 1 673 ? -9.868 15.620 16.844 1.00 88.69 673 ARG A CA 1
ATOM 5062 C C . ARG A 1 673 ? -9.035 16.001 18.060 1.00 88.69 673 ARG A C 1
ATOM 5064 O O . ARG A 1 673 ? -7.874 15.616 18.186 1.00 88.69 673 ARG A O 1
ATOM 5071 N N . THR A 1 674 ? -9.642 16.754 18.968 1.00 90.25 674 THR A N 1
ATOM 5072 C CA . THR A 1 674 ? -9.048 17.070 20.265 1.00 90.25 674 THR A CA 1
ATOM 5073 C C . THR A 1 674 ? -8.804 15.815 21.098 1.00 90.25 674 THR A C 1
ATOM 5075 O O . THR A 1 674 ? -9.420 14.769 20.891 1.00 90.25 674 THR A O 1
ATOM 5078 N N . ARG A 1 675 ? -8.000 15.971 22.158 1.00 91.06 675 ARG A N 1
ATOM 5079 C CA . ARG A 1 675 ? -8.128 15.114 23.344 1.00 91.06 675 ARG A CA 1
ATOM 5080 C C . ARG A 1 675 ? -9.579 15.083 23.845 1.00 91.06 675 ARG A C 1
ATOM 5082 O O . ARG A 1 675 ? -10.356 16.003 23.569 1.00 91.06 675 ARG A O 1
ATOM 5089 N N . VAL A 1 676 ? -9.908 14.059 24.625 1.00 91.56 676 VAL A N 1
ATOM 5090 C CA . VAL A 1 676 ? -11.185 13.995 25.344 1.00 91.56 676 VAL A CA 1
ATOM 5091 C C . VAL A 1 676 ? -11.285 15.173 26.308 1.00 91.56 676 VAL A C 1
ATOM 5093 O O . VAL A 1 676 ? -10.328 15.490 27.017 1.00 91.56 676 VAL A O 1
ATOM 5096 N N . TYR A 1 677 ? -12.444 15.821 26.312 1.00 92.75 677 TYR A N 1
ATOM 5097 C CA . TYR A 1 677 ? -12.822 16.822 27.297 1.00 92.75 677 TYR A CA 1
ATOM 5098 C C . TYR A 1 677 ? -14.008 16.311 28.109 1.00 92.75 677 TYR A C 1
ATOM 5100 O O . TYR A 1 677 ? -15.015 15.862 27.556 1.00 92.75 677 TYR A O 1
ATOM 5108 N N . GLU A 1 678 ? -13.857 16.376 29.426 1.00 92.25 678 GLU A N 1
ATOM 5109 C CA . GLU A 1 678 ? -14.791 15.839 30.410 1.00 92.25 678 GLU A CA 1
ATOM 5110 C C . GLU A 1 678 ? -15.640 16.972 30.995 1.00 92.25 678 GLU A C 1
ATOM 5112 O O . GLU A 1 678 ? -15.147 18.075 31.242 1.00 92.25 678 GLU A O 1
ATOM 5117 N N . CYS A 1 679 ? -16.921 16.705 31.228 1.00 90.56 679 CYS A N 1
ATOM 5118 C CA . CYS A 1 679 ? -17.825 17.594 31.943 1.00 90.56 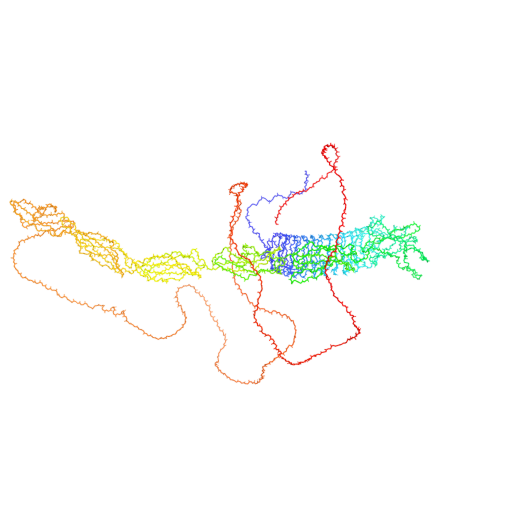679 CYS A CA 1
ATOM 5119 C C . CYS A 1 679 ? -18.732 16.780 32.867 1.00 90.56 679 CYS A C 1
ATOM 5121 O O . CYS A 1 679 ? -19.396 15.842 32.429 1.00 90.56 679 CYS A O 1
ATOM 5123 N N . GLU A 1 680 ? -18.787 17.161 34.140 1.00 87.56 680 GLU A N 1
ATOM 5124 C CA . GLU A 1 680 ? -19.738 16.622 35.108 1.00 87.56 680 GLU A CA 1
ATOM 5125 C C . GLU A 1 680 ? -20.818 17.675 35.368 1.00 87.56 680 GLU A C 1
ATOM 5127 O O . GLU A 1 680 ? -20.523 18.784 35.816 1.00 87.56 680 GLU A O 1
ATOM 5132 N N . THR A 1 681 ? -22.074 17.345 35.064 1.00 86.44 681 THR A N 1
ATOM 5133 C CA . THR A 1 681 ? -23.225 18.202 35.399 1.00 86.44 681 THR A CA 1
ATOM 5134 C C . THR A 1 681 ? -23.305 18.406 36.909 1.00 86.44 681 THR A C 1
ATOM 5136 O O . THR A 1 681 ? -23.130 17.443 37.661 1.00 86.44 681 THR A O 1
ATOM 5139 N N . ALA A 1 682 ? -23.651 19.610 37.360 1.00 77.38 682 ALA A N 1
ATOM 5140 C CA . ALA A 1 682 ? -23.751 19.906 38.785 1.00 77.38 682 ALA A CA 1
ATOM 5141 C C . ALA A 1 682 ? -24.742 18.952 39.498 1.00 77.38 682 ALA A C 1
ATOM 5143 O O . ALA A 1 682 ? -25.801 18.635 38.943 1.00 77.38 682 ALA A O 1
ATOM 5144 N N . PRO A 1 683 ? -24.431 18.476 40.720 1.00 65.81 683 PRO A N 1
ATOM 5145 C CA . PRO A 1 683 ? -25.332 17.614 41.475 1.00 65.81 683 PRO A CA 1
ATOM 5146 C C . PRO A 1 683 ? -26.559 18.410 41.926 1.00 65.81 683 PRO A C 1
ATOM 5148 O O . PRO A 1 683 ? -26.438 19.429 42.606 1.00 65.81 683 PRO A O 1
ATOM 5151 N N . PHE A 1 684 ? -27.748 17.924 41.579 1.00 69.44 684 PHE A N 1
ATOM 5152 C CA . PHE A 1 684 ? -29.018 18.499 42.022 1.00 69.44 684 PHE A CA 1
ATOM 5153 C C . PHE A 1 684 ? -29.475 17.794 43.316 1.00 69.44 684 PHE A C 1
ATOM 5155 O O . PHE A 1 684 ? -29.133 16.625 43.522 1.00 69.44 684 PHE A O 1
ATOM 5162 N N . PRO A 1 685 ? -30.230 18.449 44.221 1.00 70.44 685 PRO A N 1
ATOM 5163 C CA . PRO A 1 685 ? -30.749 17.791 45.415 1.00 70.44 685 PRO A CA 1
ATOM 5164 C C . PRO A 1 685 ? -31.527 16.506 45.079 1.00 70.44 685 PRO A C 1
ATOM 5166 O O . PRO A 1 685 ? -32.301 16.494 44.113 1.00 70.44 685 PRO A O 1
ATOM 5169 N N . PRO A 1 686 ? -31.379 15.421 45.862 1.00 78.06 686 PRO A N 1
ATOM 5170 C CA . PRO A 1 686 ? -32.224 14.247 45.698 1.00 78.06 686 PRO A CA 1
ATOM 5171 C C .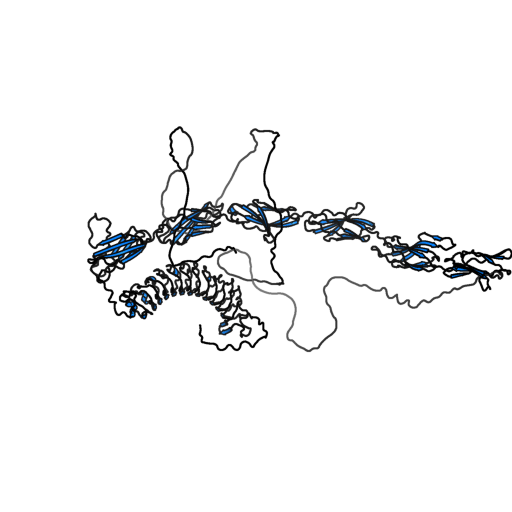 PRO A 1 686 ? -33.684 14.626 45.937 1.00 78.06 686 PRO A C 1
ATOM 5173 O O . PRO A 1 686 ? -33.991 15.428 46.825 1.00 78.06 686 PRO A O 1
ATOM 5176 N N . THR A 1 687 ? -34.596 14.018 45.183 1.00 82.81 687 THR A N 1
ATOM 5177 C CA . THR A 1 687 ? -36.033 14.174 45.455 1.00 82.81 687 THR A CA 1
ATOM 5178 C C . THR A 1 687 ? -36.385 13.741 46.883 1.00 82.81 687 THR A C 1
ATOM 5180 O O . THR A 1 687 ? -35.692 12.924 47.497 1.00 82.81 687 THR A O 1
ATOM 5183 N N . LYS A 1 688 ? -37.472 14.303 47.428 1.00 83.31 688 LYS A N 1
ATOM 5184 C CA . LYS A 1 688 ? -38.027 13.925 48.735 1.00 83.31 688 LYS A CA 1
ATOM 5185 C C . LYS A 1 688 ? -38.133 12.387 48.837 1.00 83.31 688 LYS A C 1
ATOM 5187 O O . LYS A 1 688 ? -38.794 11.789 47.984 1.00 83.31 688 LYS A O 1
ATOM 5192 N N . PRO A 1 689 ? -37.506 11.732 49.835 1.00 88.56 689 PRO A N 1
ATOM 5193 C CA . PRO A 1 689 ? -37.579 10.284 49.986 1.00 88.56 689 PRO A CA 1
ATOM 5194 C C . PRO A 1 689 ? -39.023 9.812 50.159 1.00 88.56 689 PRO A C 1
ATOM 5196 O O . PRO A 1 689 ? -39.836 10.501 50.782 1.00 88.56 689 PRO A O 1
ATOM 5199 N N . ALA A 1 690 ? -39.323 8.615 49.650 1.00 87.00 690 ALA A N 1
ATOM 5200 C CA . ALA A 1 690 ? -40.612 7.977 49.882 1.00 87.00 690 ALA A CA 1
ATOM 5201 C C . ALA A 1 690 ? -40.877 7.830 51.390 1.00 87.00 690 ALA A C 1
ATOM 5203 O O . ALA A 1 690 ? -39.961 7.582 52.180 1.00 87.00 690 ALA A O 1
ATOM 5204 N N . ASN A 1 691 ? -42.139 7.995 51.785 1.00 88.56 691 ASN A N 1
ATOM 5205 C CA . ASN A 1 691 ? -42.508 8.056 53.194 1.00 88.56 691 ASN A CA 1
ATOM 5206 C C . ASN A 1 691 ? -42.149 6.740 53.914 1.00 88.56 691 ASN A C 1
ATOM 5208 O O . ASN A 1 691 ? -42.491 5.665 53.414 1.00 88.56 691 ASN A O 1
ATOM 5212 N N . PRO A 1 692 ? -41.445 6.802 55.062 1.00 91.69 692 PRO A N 1
ATOM 5213 C CA . PRO A 1 692 ? -40.993 5.609 55.764 1.00 91.69 692 PRO A CA 1
ATOM 5214 C C . PRO A 1 692 ? -42.165 4.759 56.271 1.00 91.69 692 PRO A C 1
ATOM 5216 O O . PRO A 1 692 ? -43.280 5.238 56.469 1.00 91.69 692 PRO A O 1
ATOM 5219 N N . THR A 1 693 ? -41.891 3.492 56.563 1.00 92.12 693 THR A N 1
ATOM 5220 C CA . THR A 1 693 ? -42.777 2.633 57.355 1.00 92.12 693 THR A CA 1
ATOM 5221 C C . THR A 1 693 ? -42.174 2.466 58.744 1.00 92.12 693 THR A C 1
ATOM 5223 O O . THR A 1 693 ? -41.065 1.941 58.864 1.00 92.12 693 THR A O 1
ATOM 5226 N N . ALA A 1 694 ? -42.890 2.889 59.786 1.00 91.38 694 ALA A N 1
ATOM 5227 C CA . ALA A 1 694 ? -42.501 2.691 61.180 1.00 91.38 694 ALA A CA 1
ATOM 5228 C C . ALA A 1 694 ? -43.442 1.670 61.834 1.00 91.38 694 ALA A C 1
ATOM 5230 O O . ALA A 1 694 ? -44.660 1.836 61.793 1.00 91.38 694 ALA A O 1
ATOM 5231 N N . VAL A 1 695 ? -42.881 0.612 62.419 1.00 89.50 695 VAL A N 1
ATOM 5232 C CA . VAL A 1 695 ? -43.628 -0.491 63.041 1.00 89.50 695 VAL A CA 1
ATOM 5233 C C . VAL A 1 695 ? -43.124 -0.683 64.465 1.00 89.50 695 VAL A C 1
ATOM 5235 O O . VAL A 1 695 ? -41.923 -0.844 64.684 1.00 89.50 695 VAL A O 1
ATOM 5238 N N . SER A 1 696 ? -44.025 -0.664 65.446 1.00 82.81 696 SER A N 1
ATOM 5239 C CA . SER A 1 696 ? -43.674 -0.962 66.833 1.00 82.81 696 SER A CA 1
ATOM 5240 C C . SER A 1 696 ? -43.365 -2.450 67.000 1.00 82.81 696 SER A C 1
ATOM 5242 O O . SER A 1 696 ? -44.131 -3.315 66.579 1.00 82.81 696 SER A O 1
ATOM 5244 N N . VAL A 1 697 ? -42.210 -2.740 67.599 1.00 81.75 697 VAL A N 1
ATOM 5245 C CA . VAL A 1 697 ? -41.728 -4.105 67.866 1.00 81.75 697 VAL A CA 1
ATOM 5246 C C . VAL A 1 697 ? -42.019 -4.475 69.320 1.00 81.75 697 VAL A C 1
ATOM 5248 O O . VAL A 1 697 ? -42.569 -5.538 69.603 1.00 81.75 697 VAL A O 1
ATOM 5251 N N . CYS A 1 698 ? -41.697 -3.555 70.231 1.00 79.00 698 CYS A N 1
ATOM 5252 C CA . CYS A 1 698 ? -41.882 -3.666 71.676 1.00 79.00 698 CYS A CA 1
ATOM 5253 C C . CYS A 1 698 ? -42.413 -2.332 72.231 1.00 79.00 698 CYS A C 1
ATOM 5255 O O . CYS A 1 698 ? -42.504 -1.341 71.504 1.00 79.00 698 CYS A O 1
ATOM 5257 N N . ALA A 1 699 ? -42.722 -2.266 73.530 1.00 79.62 699 ALA A N 1
ATOM 5258 C CA . ALA A 1 699 ? -43.137 -1.009 74.161 1.00 79.62 699 ALA A CA 1
ATOM 5259 C C . ALA A 1 699 ? -42.023 0.057 74.146 1.00 79.62 699 ALA A C 1
ATOM 5261 O O . ALA A 1 699 ? -42.316 1.246 74.238 1.00 79.62 699 ALA A O 1
ATOM 5262 N N . ARG A 1 700 ? -40.751 -0.354 74.014 1.00 84.12 700 ARG A N 1
ATOM 5263 C CA . ARG A 1 700 ? -39.588 0.551 73.969 1.00 84.12 700 ARG A CA 1
ATOM 5264 C C . ARG A 1 700 ? -38.776 0.494 72.664 1.00 84.12 700 ARG A C 1
ATOM 5266 O O . ARG A 1 700 ? -37.687 1.069 72.611 1.00 84.12 700 ARG A O 1
ATOM 5273 N N . GLU A 1 701 ? -39.287 -0.169 71.618 1.00 86.50 701 GLU A N 1
ATOM 5274 C CA . GLU A 1 701 ? -38.604 -0.334 70.321 1.00 86.50 701 GLU A CA 1
ATOM 5275 C C . GLU A 1 701 ? -39.548 -0.178 69.112 1.00 86.50 701 GLU A C 1
ATOM 5277 O O . GLU A 1 701 ? -40.596 -0.823 69.030 1.00 86.50 701 GLU A O 1
ATOM 5282 N N . VAL A 1 702 ? -39.121 0.620 68.127 1.00 90.81 702 VAL A N 1
ATOM 5283 C CA . VAL A 1 702 ? -39.735 0.747 66.794 1.00 90.81 702 VAL A CA 1
ATOM 5284 C C . VAL A 1 702 ? -38.699 0.415 65.721 1.00 90.81 702 VAL A C 1
ATOM 5286 O O . VAL A 1 702 ? -37.575 0.915 65.756 1.00 90.81 702 VAL A O 1
ATOM 5289 N N . GLU A 1 703 ? -39.086 -0.376 64.723 1.00 92.75 703 GLU A N 1
ATOM 5290 C CA . GLU A 1 703 ? -38.309 -0.553 63.497 1.00 92.75 703 GLU A CA 1
ATOM 5291 C C . GLU A 1 703 ? -38.815 0.418 62.422 1.00 92.75 703 GLU A C 1
ATOM 5293 O O . GLU A 1 703 ? -40.009 0.459 62.116 1.00 92.75 703 GLU A O 1
ATOM 5298 N N . VAL A 1 704 ? -37.904 1.203 61.847 1.00 94.62 704 VAL A N 1
ATOM 5299 C CA . VAL A 1 704 ? -38.187 2.162 60.771 1.00 94.62 704 VAL A CA 1
ATOM 5300 C C . VAL A 1 704 ? -37.492 1.680 59.501 1.00 94.62 704 VAL A C 1
ATOM 5302 O O . VAL A 1 704 ? -36.303 1.364 59.528 1.00 94.62 704 VAL A O 1
ATOM 5305 N N . ARG A 1 705 ? -38.223 1.628 58.386 1.00 94.62 705 ARG A N 1
ATOM 5306 C CA . ARG A 1 705 ? -37.718 1.255 57.053 1.00 94.62 705 ARG A CA 1
ATOM 5307 C C . ARG A 1 705 ? -38.107 2.313 56.025 1.00 94.62 705 ARG A C 1
ATOM 5309 O O . ARG A 1 705 ? -39.132 2.970 56.188 1.00 94.62 705 ARG A O 1
ATOM 5316 N N . TRP A 1 706 ? -37.311 2.475 54.976 1.00 93.88 706 TRP A N 1
ATOM 5317 C CA . TRP A 1 706 ? -37.564 3.425 53.889 1.00 93.88 706 TRP A CA 1
ATOM 5318 C C . TRP A 1 706 ? -37.043 2.891 52.551 1.00 93.88 706 TRP A C 1
ATOM 5320 O O . TRP A 1 706 ? -36.462 1.810 52.476 1.00 93.88 706 TRP A O 1
ATOM 5330 N N . GLN A 1 707 ? -37.280 3.646 51.481 1.00 89.69 707 GLN A N 1
ATOM 5331 C CA . GLN A 1 707 ? -36.757 3.376 50.142 1.00 89.69 707 GLN A CA 1
ATOM 5332 C C . GLN A 1 707 ? -35.880 4.555 49.678 1.00 89.69 707 GLN A C 1
ATOM 5334 O O . GLN A 1 707 ? -36.009 5.655 50.227 1.00 89.69 707 GLN A O 1
ATOM 5339 N N . PRO A 1 708 ? -34.986 4.356 48.691 1.00 87.19 708 PRO A N 1
ATOM 5340 C CA . PRO A 1 708 ? -34.265 5.455 48.053 1.00 87.19 708 PRO A CA 1
ATOM 5341 C C . PRO A 1 708 ? -35.212 6.492 47.414 1.00 87.19 708 PRO A C 1
ATOM 5343 O O . PRO A 1 708 ? -36.356 6.159 47.093 1.00 87.19 708 PRO A O 1
ATOM 5346 N N . PRO A 1 709 ? -34.754 7.737 47.182 1.00 87.00 709 PRO A N 1
ATOM 5347 C CA . PRO A 1 709 ? -35.480 8.713 46.371 1.00 87.00 709 PRO A CA 1
ATOM 5348 C C . PRO A 1 709 ? -35.790 8.185 44.966 1.00 87.00 709 PRO A C 1
ATOM 5350 O O . PRO A 1 709 ? -34.942 7.542 44.348 1.00 87.00 709 PRO A O 1
ATOM 5353 N N . ALA A 1 710 ? -36.971 8.514 44.434 1.00 80.38 710 ALA A N 1
ATOM 5354 C CA . ALA A 1 710 ? -37.378 8.110 43.083 1.00 80.38 710 ALA A CA 1
ATOM 5355 C C . ALA A 1 710 ? -36.477 8.713 41.987 1.00 80.38 710 ALA A C 1
ATOM 5357 O O . ALA A 1 710 ? -36.245 8.092 40.954 1.00 80.38 710 ALA A O 1
ATOM 5358 N N . GLN A 1 711 ? -35.938 9.908 42.239 1.00 80.06 711 GLN A N 1
ATOM 5359 C CA . GLN A 1 711 ? -34.852 10.520 41.475 1.00 80.06 711 GLN A CA 1
ATOM 5360 C C . GLN A 1 711 ? -33.735 10.904 42.465 1.00 80.06 711 GLN A C 1
ATOM 5362 O O . GLN A 1 711 ? -33.906 11.869 43.224 1.00 80.06 711 GLN A O 1
ATOM 5367 N N . PRO A 1 712 ? -32.630 10.136 42.540 1.00 66.62 712 PRO A N 1
ATOM 5368 C CA . PRO A 1 712 ? -31.559 10.374 43.510 1.00 66.62 712 PRO A CA 1
ATOM 5369 C C . PRO A 1 712 ? -30.606 11.512 43.112 1.00 66.62 712 PRO A C 1
ATOM 5371 O O . PRO A 1 712 ? -29.939 12.050 43.988 1.00 66.62 712 PRO A O 1
ATOM 5374 N N . ASN A 1 713 ? -30.572 11.900 41.829 1.00 71.50 713 ASN A N 1
ATOM 5375 C CA . ASN A 1 713 ? -29.860 13.077 41.295 1.00 71.50 713 ASN A CA 1
ATOM 5376 C C . ASN A 1 713 ? -28.347 13.132 41.615 1.00 71.50 713 ASN A C 1
ATOM 5378 O O . ASN A 1 713 ? -27.738 14.197 41.703 1.00 71.50 713 ASN A O 1
ATOM 5382 N N . GLY A 1 714 ? -27.757 11.951 41.806 1.00 69.69 714 GLY A N 1
ATOM 5383 C CA . GLY A 1 714 ? -26.379 11.713 42.222 1.00 69.69 714 GLY A CA 1
ATOM 5384 C C . GLY A 1 714 ? -26.278 10.409 43.023 1.00 69.69 714 GLY A C 1
ATOM 5385 O O . GLY A 1 714 ? -27.271 9.702 43.218 1.00 69.69 714 GLY A O 1
ATOM 5386 N N . VAL A 1 715 ? -25.084 10.082 43.522 1.00 75.25 715 VAL A N 1
ATOM 5387 C CA . VAL A 1 715 ? -24.869 8.905 44.384 1.00 75.25 715 VAL A CA 1
ATOM 5388 C C . VAL A 1 715 ? -25.262 9.233 45.827 1.00 75.25 715 VAL A C 1
ATOM 5390 O O . VAL A 1 715 ? -24.636 10.078 46.466 1.00 75.25 715 VAL A O 1
ATOM 5393 N N . VAL A 1 716 ? -26.305 8.581 46.356 1.00 80.44 716 VAL A N 1
ATOM 5394 C CA . VAL A 1 716 ? -26.773 8.802 47.737 1.00 80.44 716 VAL A CA 1
ATOM 5395 C C . VAL A 1 716 ? -25.768 8.204 48.725 1.00 80.44 716 VAL A C 1
ATOM 5397 O O . VAL A 1 716 ? -25.677 6.988 48.880 1.00 80.44 716 VAL A O 1
ATOM 5400 N N . ALA A 1 717 ? -25.019 9.069 49.405 1.00 83.19 717 ALA A N 1
ATOM 5401 C CA . ALA A 1 717 ? -23.963 8.706 50.341 1.00 83.19 717 ALA A CA 1
ATOM 5402 C C . ALA A 1 717 ? -24.503 8.244 51.707 1.00 83.19 717 ALA A C 1
ATOM 5404 O O . ALA A 1 717 ? -23.909 7.368 52.338 1.00 83.19 717 ALA A O 1
ATOM 5405 N N . ARG A 1 718 ? -25.613 8.828 52.189 1.00 90.44 718 ARG A N 1
ATOM 5406 C CA . ARG A 1 718 ? -26.270 8.419 53.447 1.00 90.44 718 ARG A CA 1
ATOM 5407 C C . ARG A 1 718 ? -27.731 8.864 53.549 1.00 90.44 718 ARG A C 1
ATOM 5409 O O . ARG A 1 718 ? -28.170 9.784 52.863 1.00 90.44 718 ARG A O 1
ATOM 5416 N N . TYR A 1 719 ? -28.431 8.264 54.503 1.00 93.38 719 TYR A N 1
ATOM 5417 C CA . TYR A 1 719 ? -29.736 8.668 55.012 1.00 93.38 719 TYR A CA 1
ATOM 5418 C C . TYR A 1 719 ? -29.615 9.131 56.466 1.00 93.38 719 TYR A C 1
ATOM 5420 O O . TYR A 1 719 ? -28.803 8.595 57.221 1.00 93.38 719 TYR A O 1
ATOM 5428 N N . GLU A 1 720 ? -30.456 10.077 56.884 1.00 94.38 720 GLU A N 1
ATOM 5429 C CA . GLU A 1 720 ? -30.626 10.450 58.293 1.00 94.38 720 GLU A CA 1
ATOM 5430 C C . GLU A 1 720 ? -32.093 10.302 58.711 1.00 94.38 720 GLU A C 1
ATOM 5432 O O . GLU A 1 720 ? -32.988 10.830 58.048 1.00 94.38 720 GLU A O 1
ATOM 5437 N N . VAL A 1 721 ? -32.340 9.591 59.819 1.00 93.94 721 VAL A N 1
ATOM 5438 C CA . VAL A 1 721 ? -33.688 9.392 60.383 1.00 93.94 721 VAL A CA 1
ATOM 5439 C C . VAL A 1 721 ? -33.865 10.292 61.595 1.00 93.94 721 VAL A C 1
ATOM 5441 O O . VAL A 1 721 ? -33.038 10.283 62.511 1.00 93.94 721 VAL A O 1
ATOM 5444 N N . TRP A 1 722 ? -34.968 11.032 61.616 1.00 92.75 722 TRP A N 1
ATOM 5445 C CA . TRP A 1 722 ? -35.319 11.987 62.661 1.00 92.75 722 TRP A CA 1
ATOM 5446 C C . TRP A 1 722 ? -36.612 11.563 63.362 1.00 92.75 722 TRP A C 1
ATOM 5448 O O . TRP A 1 722 ? -37.639 11.368 62.711 1.00 92.75 722 TRP A O 1
ATOM 5458 N N . GLN A 1 723 ? -36.550 11.427 64.686 1.00 91.56 723 GLN A N 1
ATOM 5459 C CA . GLN A 1 723 ? -37.665 11.112 65.580 1.00 91.56 723 GLN A CA 1
ATOM 5460 C C . GLN A 1 723 ? -38.242 12.395 66.185 1.00 91.56 723 GLN A C 1
ATOM 5462 O O . GLN A 1 723 ? -37.495 13.283 66.591 1.00 91.56 723 GLN A O 1
ATOM 5467 N N . GLN A 1 724 ? -39.563 12.465 66.329 1.00 87.88 724 GLN A N 1
ATOM 5468 C CA . GLN A 1 724 ? -40.267 13.536 67.033 1.00 87.88 724 GLN A CA 1
ATOM 5469 C C . GLN A 1 724 ? -41.376 12.957 67.930 1.00 87.88 724 GLN A C 1
ATOM 5471 O O . GLN A 1 724 ? -42.108 12.066 67.508 1.00 87.88 724 GLN A O 1
ATOM 5476 N N . GLY A 1 725 ? -41.494 13.443 69.171 1.00 79.88 725 GLY A N 1
ATOM 5477 C CA . GLY A 1 725 ? -42.546 13.046 70.123 1.00 79.88 725 GLY A CA 1
ATOM 5478 C C . GLY A 1 725 ? -43.771 13.975 70.112 1.00 79.88 725 GLY A C 1
ATOM 5479 O O . GLY A 1 725 ? -43.722 15.069 69.555 1.00 79.88 725 GLY A O 1
ATOM 5480 N N . GLN A 1 726 ? -44.864 13.557 70.762 1.00 66.75 726 GLN A N 1
ATOM 5481 C CA . GLN A 1 726 ? -46.172 14.245 70.730 1.00 66.75 726 GLN A CA 1
ATOM 5482 C C . GLN A 1 726 ? -46.203 15.694 71.258 1.00 66.75 726 GLN A C 1
ATOM 5484 O O . GLN A 1 726 ? -47.008 16.483 70.773 1.00 66.75 726 GLN A O 1
ATOM 5489 N N . GLN A 1 727 ? -45.383 16.066 72.248 1.00 57.69 727 GLN A N 1
ATOM 5490 C CA . GLN A 1 727 ? -45.511 17.362 72.941 1.00 57.69 727 GLN A CA 1
ATOM 5491 C C . GLN A 1 727 ? -44.457 18.389 72.511 1.00 57.69 727 GLN A C 1
ATOM 5493 O O . GLN A 1 727 ? -43.590 18.767 73.292 1.00 57.69 727 GLN A O 1
ATOM 5498 N N . GLY A 1 728 ? -44.509 18.825 71.248 1.00 58.50 728 GLY A N 1
ATOM 5499 C CA . GLY A 1 728 ? -43.679 19.934 70.744 1.00 58.50 728 GLY A CA 1
ATOM 5500 C C . GLY A 1 728 ? -42.163 19.703 70.811 1.00 58.50 728 GLY A C 1
ATOM 5501 O O . GLY A 1 728 ? -41.393 20.645 70.635 1.00 58.50 728 GLY A O 1
ATOM 5502 N N . ALA A 1 729 ? -41.729 18.467 71.070 1.00 65.69 729 ALA A N 1
ATOM 5503 C CA . ALA A 1 729 ? -40.325 18.117 71.198 1.00 65.69 729 ALA A CA 1
ATOM 5504 C C . ALA A 1 729 ? -39.573 18.433 69.897 1.00 65.69 729 ALA A C 1
ATOM 5506 O O . ALA A 1 729 ? -40.070 18.172 68.793 1.00 65.69 729 ALA A O 1
ATOM 5507 N N . ALA A 1 730 ? -38.359 18.969 70.036 1.00 75.19 730 ALA A N 1
ATOM 5508 C CA . ALA A 1 730 ? -37.445 19.119 68.913 1.00 75.19 730 ALA A CA 1
ATOM 5509 C C . ALA A 1 730 ? -37.202 17.748 68.264 1.00 75.19 730 ALA A C 1
ATOM 5511 O O . ALA A 1 730 ? -37.090 16.737 68.961 1.00 75.19 730 ALA A O 1
ATOM 5512 N N . ALA A 1 731 ? -37.129 17.709 66.934 1.00 83.31 731 ALA A N 1
ATOM 5513 C CA . ALA A 1 731 ? -36.784 16.478 66.241 1.00 83.31 731 ALA A CA 1
ATOM 5514 C C . ALA A 1 731 ? -35.335 16.088 66.579 1.00 83.31 731 ALA A C 1
ATOM 5516 O O . ALA A 1 731 ? -34.432 16.921 66.503 1.00 83.31 731 ALA A O 1
ATOM 5517 N N . VAL A 1 732 ? -35.110 14.823 66.931 1.00 88.00 732 VAL A N 1
ATOM 5518 C CA . VAL A 1 732 ? -33.792 14.277 67.280 1.00 88.00 732 VAL A CA 1
ATOM 5519 C C . VAL A 1 732 ? -33.379 13.267 66.219 1.00 88.00 732 VAL A C 1
ATOM 5521 O O . VAL A 1 732 ? -34.153 12.379 65.861 1.00 88.00 732 VAL A O 1
ATOM 5524 N N . ARG A 1 733 ? -32.149 13.375 65.712 1.00 92.69 733 ARG A N 1
ATOM 5525 C CA . ARG A 1 733 ? -31.596 12.383 64.788 1.00 92.69 733 ARG A CA 1
ATOM 5526 C C . ARG A 1 733 ? -31.256 11.095 65.531 1.00 92.69 733 ARG A C 1
ATOM 5528 O O . ARG A 1 733 ? -30.420 11.106 66.429 1.00 92.69 733 ARG A O 1
ATOM 5535 N N . VAL A 1 734 ? -31.857 9.991 65.099 1.00 91.75 734 VAL A N 1
ATOM 5536 C CA . VAL A 1 734 ? -31.700 8.652 65.695 1.00 91.75 734 VAL A CA 1
ATOM 5537 C C . VAL A 1 734 ? -30.931 7.672 64.812 1.00 91.75 734 VAL A C 1
ATOM 5539 O O . VAL A 1 734 ? -30.521 6.615 65.280 1.00 91.75 734 VAL A O 1
ATOM 5542 N N . TYR A 1 735 ? -30.690 8.019 63.546 1.00 94.06 735 TYR A N 1
ATOM 5543 C CA . TYR A 1 735 ? -29.827 7.253 62.647 1.00 94.06 735 TYR A CA 1
ATOM 5544 C C . TYR A 1 735 ? -29.111 8.171 61.653 1.00 94.06 735 TYR A C 1
ATOM 5546 O O . TYR A 1 735 ? -29.666 9.187 61.230 1.00 94.06 735 TYR A O 1
ATOM 5554 N N . SER A 1 736 ? -27.894 7.787 61.267 1.00 92.88 736 SER A N 1
ATOM 5555 C CA . SER A 1 736 ? -27.162 8.323 60.118 1.00 92.88 736 SER A CA 1
ATOM 5556 C C . SER A 1 736 ? -26.315 7.195 59.522 1.00 92.88 736 SER A C 1
ATOM 5558 O O . SER A 1 736 ? -25.567 6.550 60.257 1.00 92.88 736 SER A O 1
ATOM 5560 N N . GLY A 1 737 ? -26.462 6.914 58.226 1.00 89.50 737 GLY A N 1
ATOM 5561 C CA . GLY A 1 737 ? -25.764 5.811 57.552 1.00 89.50 737 GLY A CA 1
ATOM 5562 C C . GLY A 1 737 ? -26.420 5.391 56.234 1.00 89.50 737 GLY A C 1
ATOM 5563 O O . GLY A 1 737 ? -27.379 6.015 55.788 1.00 89.50 737 GLY A O 1
ATOM 5564 N N . SER A 1 738 ? -25.895 4.352 55.586 1.00 89.94 738 SER A N 1
ATOM 5565 C CA . SER A 1 738 ? -26.301 3.925 54.235 1.00 89.94 738 SER A CA 1
ATOM 5566 C C . SER A 1 738 ? -27.381 2.833 54.181 1.00 89.94 738 SER A C 1
ATOM 5568 O O . SER A 1 738 ? -27.868 2.529 53.092 1.00 89.94 738 SER A O 1
ATOM 5570 N N . ASN A 1 739 ? -27.789 2.249 55.315 1.00 90.62 739 ASN A N 1
ATOM 5571 C CA . ASN A 1 739 ? -28.847 1.231 55.330 1.00 90.62 739 ASN A CA 1
ATOM 5572 C C . ASN A 1 739 ? -30.217 1.849 54.995 1.00 90.62 739 ASN A C 1
ATOM 5574 O O . ASN A 1 739 ? -30.432 3.044 55.175 1.00 90.62 739 ASN A O 1
ATOM 5578 N N . LEU A 1 740 ? -31.167 1.005 54.581 1.00 91.44 740 LEU A N 1
ATOM 5579 C CA . LEU A 1 740 ? -32.572 1.373 54.330 1.00 91.44 740 LEU A CA 1
ATOM 5580 C C . LEU A 1 740 ? -33.515 1.022 55.502 1.00 91.44 740 LEU A C 1
ATOM 5582 O O . LEU A 1 740 ? -34.740 1.058 55.371 1.00 91.44 740 LEU A O 1
ATOM 5586 N N . SER A 1 741 ? -32.948 0.648 56.650 1.00 92.94 741 SER A N 1
ATOM 5587 C CA . SER A 1 741 ? -33.682 0.359 57.879 1.00 92.94 741 SER A CA 1
ATOM 5588 C C . SER A 1 741 ? -32.843 0.629 59.128 1.00 92.94 741 SER A C 1
ATOM 5590 O O . SER A 1 741 ? -31.612 0.556 59.108 1.00 92.94 741 SER A O 1
ATOM 5592 N N . THR A 1 742 ? -33.523 0.933 60.233 1.00 93.19 742 THR A N 1
ATOM 5593 C CA . THR A 1 742 ? -32.926 1.076 61.566 1.00 93.19 742 THR A CA 1
ATOM 5594 C C . THR A 1 742 ? -33.914 0.664 62.659 1.00 93.19 742 THR A C 1
ATOM 5596 O O . THR A 1 742 ? -35.129 0.666 62.451 1.00 93.19 742 THR A O 1
ATOM 5599 N N . ARG A 1 743 ? -33.394 0.339 63.844 1.00 91.31 743 ARG A N 1
ATOM 5600 C CA . ARG A 1 743 ? -34.176 0.059 65.053 1.00 91.31 743 ARG A CA 1
ATOM 5601 C C . ARG A 1 743 ? -33.920 1.146 66.081 1.00 91.31 743 ARG A C 1
ATOM 5603 O O . ARG A 1 743 ? -32.780 1.390 66.465 1.00 91.31 743 ARG A O 1
ATOM 5610 N N . VAL A 1 744 ? -34.992 1.812 66.490 1.00 90.12 744 VAL A N 1
ATOM 5611 C CA . VAL A 1 744 ? -34.971 2.919 67.443 1.00 90.12 744 VAL A CA 1
ATOM 5612 C C . VAL A 1 744 ? -35.435 2.385 68.791 1.00 90.12 744 VAL A C 1
ATOM 5614 O O . VAL A 1 744 ? -36.584 1.971 68.943 1.00 90.12 744 VAL A O 1
ATOM 5617 N N . THR A 1 745 ? -34.514 2.360 69.748 1.00 86.81 745 THR A N 1
ATOM 5618 C CA . THR A 1 745 ? -34.685 1.788 71.089 1.00 86.81 745 THR A CA 1
ATOM 5619 C C . THR A 1 745 ? -34.768 2.881 72.158 1.00 86.81 745 THR A C 1
ATOM 5621 O O . THR A 1 745 ? -34.576 4.062 71.871 1.00 86.81 745 THR A O 1
ATOM 5624 N N . ASN A 1 746 ? -35.033 2.490 73.409 1.00 82.94 746 ASN A N 1
ATOM 5625 C CA . ASN A 1 746 ? -35.212 3.394 74.557 1.00 82.94 746 ASN A CA 1
ATOM 5626 C C . ASN A 1 746 ? -36.406 4.356 74.418 1.00 82.94 746 ASN A C 1
ATOM 5628 O O . ASN A 1 746 ? -36.445 5.395 75.072 1.00 82.94 746 ASN A O 1
ATOM 5632 N N . LEU A 1 747 ? -37.399 3.990 73.604 1.00 86.69 747 LEU A N 1
ATOM 5633 C CA . LEU A 1 747 ? -38.669 4.709 73.516 1.00 86.69 747 LEU A CA 1
ATOM 5634 C C . LEU A 1 747 ? -39.478 4.538 74.810 1.00 86.69 747 LEU A C 1
ATOM 5636 O O . LEU A 1 747 ? -39.230 3.612 75.589 1.00 86.69 747 LEU A O 1
ATOM 5640 N N . ASP A 1 748 ? -40.443 5.417 75.051 1.00 84.38 748 ASP A N 1
ATOM 5641 C CA . ASP A 1 748 ? -41.407 5.280 76.142 1.00 84.38 748 ASP A CA 1
ATOM 5642 C C . ASP A 1 748 ? -42.639 4.478 75.686 1.00 84.38 748 ASP A C 1
ATOM 5644 O O . ASP A 1 748 ? -43.072 4.645 74.544 1.00 84.38 748 ASP A O 1
ATOM 5648 N N . PRO A 1 749 ? -43.216 3.612 76.544 1.00 82.50 749 PRO A N 1
ATOM 5649 C CA . PRO A 1 749 ? -44.493 2.941 76.283 1.00 82.50 749 PRO A CA 1
ATOM 5650 C C . PRO A 1 749 ? -45.661 3.916 76.085 1.00 82.50 749 PRO A C 1
ATOM 5652 O O . PRO A 1 749 ? -45.617 5.044 76.575 1.00 82.50 749 PRO A O 1
ATOM 5655 N N . ASP A 1 750 ? -46.721 3.455 75.414 1.00 83.62 750 ASP A N 1
ATOM 5656 C CA . ASP A 1 750 ? -47.978 4.200 75.181 1.00 83.62 750 ASP A CA 1
ATOM 5657 C C . ASP A 1 750 ? -47.778 5.610 74.577 1.00 83.62 750 ASP A C 1
ATOM 5659 O O . ASP A 1 750 ? -48.558 6.536 74.794 1.00 83.62 750 ASP A O 1
ATOM 5663 N N . THR A 1 751 ? -46.685 5.793 73.830 1.00 84.56 751 THR A N 1
ATOM 5664 C CA . THR A 1 751 ? -46.225 7.094 73.336 1.00 84.56 751 THR A CA 1
ATOM 5665 C C . THR A 1 751 ? -46.158 7.088 71.815 1.00 84.56 751 THR A C 1
ATOM 5667 O O . THR A 1 751 ? -45.558 6.214 71.186 1.00 84.56 751 THR A O 1
ATOM 5670 N N . THR A 1 752 ? -46.779 8.091 71.198 1.00 88.00 752 THR A N 1
ATOM 5671 C CA . THR A 1 752 ? -46.769 8.254 69.742 1.00 88.00 752 THR A CA 1
ATOM 5672 C C . THR A 1 752 ? -45.527 9.015 69.284 1.00 88.00 752 THR A C 1
ATOM 5674 O O . THR A 1 752 ? -45.238 10.115 69.761 1.00 88.00 752 THR A O 1
ATOM 5677 N N . TYR A 1 753 ? -44.822 8.452 68.307 1.00 89.88 753 TYR A N 1
ATOM 5678 C CA . TYR A 1 753 ? -43.646 9.040 67.680 1.00 89.88 753 TYR A CA 1
ATOM 5679 C C . TYR A 1 753 ? -43.855 9.208 66.176 1.00 89.88 753 TYR A C 1
ATOM 5681 O O . TYR A 1 753 ? -44.483 8.379 65.519 1.00 89.88 753 TYR A O 1
ATOM 5689 N N . ALA A 1 754 ? -43.306 10.292 65.638 1.00 90.75 754 ALA A N 1
ATOM 5690 C CA . ALA A 1 754 ? -43.246 10.592 64.217 1.00 90.75 754 ALA A CA 1
ATOM 5691 C C . ALA A 1 754 ? -41.802 10.434 63.722 1.00 90.75 754 ALA A C 1
ATOM 5693 O O . ALA A 1 754 ? -40.897 11.083 64.247 1.00 90.75 754 ALA A O 1
ATOM 5694 N N . PHE A 1 755 ? -41.592 9.602 62.703 1.00 93.31 755 PHE A N 1
ATOM 5695 C CA . PHE A 1 755 ? -40.290 9.366 62.078 1.00 93.31 755 PHE A CA 1
ATOM 5696 C C . PHE A 1 755 ? -40.264 9.920 60.654 1.00 93.31 755 PHE A C 1
ATOM 5698 O O . PHE A 1 755 ? -41.194 9.691 59.881 1.00 93.31 755 PHE A O 1
ATOM 5705 N N . ARG A 1 756 ? -39.195 10.640 60.302 1.00 93.19 756 ARG A N 1
ATOM 5706 C CA . ARG A 1 756 ? -38.962 11.198 58.959 1.00 93.19 756 ARG A CA 1
ATOM 5707 C C . ARG A 1 756 ? -37.546 10.890 58.479 1.00 93.19 756 ARG A C 1
ATOM 5709 O O . ARG A 1 756 ? -36.638 10.766 59.300 1.00 93.19 756 ARG A O 1
ATOM 5716 N N . VAL A 1 757 ? -37.355 10.804 57.164 1.00 94.19 757 VAL A N 1
ATOM 5717 C CA . VAL A 1 757 ? -36.071 10.483 56.518 1.00 94.19 757 VAL A CA 1
ATOM 5718 C C . VAL A 1 757 ? -35.620 11.631 55.615 1.00 94.19 757 VAL A C 1
ATOM 5720 O O . VAL A 1 757 ? -36.439 12.279 54.963 1.00 94.19 757 VAL A O 1
ATOM 5723 N N . ILE A 1 758 ? -34.310 11.872 55.581 1.00 92.69 758 ILE A N 1
ATOM 5724 C CA . ILE A 1 758 ? -33.621 12.765 54.639 1.00 92.69 758 ILE A CA 1
ATOM 5725 C C . ILE A 1 758 ? -32.539 11.940 53.930 1.00 92.69 758 ILE A C 1
ATOM 5727 O O . ILE A 1 758 ? -31.843 11.164 54.586 1.00 92.69 758 ILE A O 1
ATOM 5731 N N . ALA A 1 759 ? -32.394 12.097 52.614 1.00 89.88 759 ALA A N 1
ATOM 5732 C CA . ALA A 1 759 ? -31.319 11.502 51.821 1.00 89.88 759 ALA A CA 1
ATOM 5733 C C . ALA A 1 759 ? -30.247 12.554 51.492 1.00 89.88 759 ALA A C 1
ATOM 5735 O O . ALA A 1 759 ? -30.560 13.726 51.295 1.00 89.88 759 ALA A O 1
ATOM 5736 N N . PHE A 1 760 ? -28.985 12.134 51.415 1.00 85.38 760 PHE A N 1
ATOM 5737 C CA . PHE A 1 760 ? -27.851 13.006 51.110 1.00 85.38 760 PHE A CA 1
ATOM 5738 C C . PHE A 1 760 ? -27.014 12.416 49.977 1.00 85.38 760 PHE A C 1
ATOM 5740 O O . PHE A 1 760 ? -26.525 11.293 50.104 1.00 85.38 760 PHE A O 1
ATOM 5747 N N . THR A 1 761 ? -26.804 13.186 48.910 1.00 76.50 761 THR A N 1
ATOM 5748 C CA . THR A 1 761 ? -25.708 12.979 47.949 1.00 76.50 761 THR A CA 1
ATOM 5749 C C . THR A 1 761 ? -24.506 13.790 48.449 1.00 76.50 761 THR A C 1
ATOM 5751 O O . THR A 1 761 ? -23.994 13.520 49.536 1.00 76.50 761 THR A O 1
ATOM 5754 N N . THR A 1 762 ? -24.120 14.846 47.734 1.00 74.75 762 THR A N 1
ATOM 5755 C CA . THR A 1 762 ? -23.398 16.007 48.279 1.00 74.75 762 THR A CA 1
ATOM 5756 C C . THR A 1 762 ? -24.362 17.058 48.845 1.00 74.75 762 THR A C 1
ATOM 5758 O O . THR A 1 762 ? -23.996 17.794 49.760 1.00 74.75 762 THR A O 1
ATOM 5761 N N . LEU A 1 763 ? -25.607 17.094 48.352 1.00 76.12 763 LEU A N 1
ATOM 5762 C CA . LEU A 1 763 ? -26.688 17.967 48.814 1.00 76.12 763 LEU A CA 1
ATOM 5763 C C . LEU A 1 763 ? -27.750 17.166 49.585 1.00 76.12 763 LEU A C 1
ATOM 5765 O O . LEU A 1 763 ? -27.876 15.951 49.417 1.00 76.12 763 LEU A O 1
ATOM 5769 N N . GLN A 1 764 ? -28.512 17.849 50.442 1.00 85.75 764 GLN A N 1
ATOM 5770 C CA . GLN A 1 764 ? -29.622 17.252 51.194 1.00 85.75 764 GLN A CA 1
ATOM 5771 C C . GLN A 1 764 ? -30.919 17.260 50.376 1.00 85.75 764 GLN A C 1
ATOM 5773 O O . GLN A 1 764 ? -31.203 18.233 49.679 1.00 85.75 764 GLN A O 1
ATOM 5778 N N . SER A 1 765 ? -31.724 16.207 50.502 1.00 87.12 765 SER A N 1
ATOM 5779 C CA . SER A 1 765 ? -33.101 16.184 50.008 1.00 87.12 765 SER A CA 1
ATOM 5780 C C . SER A 1 765 ? -34.026 17.043 50.876 1.00 87.12 765 SER A C 1
ATOM 5782 O O . SER A 1 765 ? -33.704 17.386 52.017 1.00 87.12 765 SER A O 1
ATOM 5784 N N . GLU A 1 766 ? -35.246 17.288 50.396 1.00 87.25 766 GLU A N 1
ATOM 5785 C CA . GLU A 1 766 ? -36.354 17.592 51.306 1.00 87.25 766 GLU A CA 1
ATOM 5786 C C . GLU A 1 766 ? -36.621 16.411 52.257 1.00 87.25 766 GLU A C 1
ATOM 5788 O O . GLU A 1 766 ? -36.292 15.255 51.966 1.00 87.25 766 GLU A O 1
ATOM 5793 N N . GLN A 1 767 ? -37.225 16.695 53.410 1.00 88.69 767 GLN A N 1
ATOM 5794 C CA . GLN A 1 767 ? -37.570 15.689 54.411 1.00 88.69 767 GLN A CA 1
ATOM 5795 C C . GLN A 1 767 ? -38.869 14.956 54.035 1.00 88.69 767 GLN A C 1
ATOM 5797 O O . GLN A 1 767 ? -39.835 15.589 53.612 1.00 88.69 767 GLN A O 1
ATOM 5802 N N . SER A 1 768 ? -38.914 13.630 54.218 1.00 92.56 768 SER A N 1
ATOM 5803 C CA . SER A 1 768 ? -40.127 12.821 54.008 1.00 92.56 768 SER A CA 1
ATOM 5804 C C . SER A 1 768 ? -41.298 13.278 54.890 1.00 92.56 768 SER A C 1
ATOM 5806 O O . SER A 1 768 ? -41.100 13.911 55.933 1.00 92.56 768 SER A O 1
ATOM 5808 N N . ASP A 1 769 ? -42.524 12.866 54.557 1.00 90.06 769 ASP A N 1
ATOM 5809 C CA . ASP A 1 769 ? -43.622 12.969 55.523 1.00 90.06 769 ASP A CA 1
ATOM 5810 C C . ASP A 1 769 ? -43.389 12.015 56.707 1.00 90.06 769 ASP A C 1
ATOM 5812 O O . ASP A 1 769 ? -42.503 11.151 56.690 1.00 90.06 769 ASP A O 1
ATOM 5816 N N . ALA A 1 770 ? -44.168 12.206 57.771 1.00 87.56 770 ALA A N 1
ATOM 5817 C CA . ALA A 1 770 ? -44.026 11.455 59.010 1.00 87.56 770 ALA A CA 1
ATOM 5818 C C . ALA A 1 770 ? -44.689 10.073 58.941 1.00 87.56 770 ALA A C 1
ATOM 5820 O O . ALA A 1 770 ? -45.908 9.975 58.804 1.00 87.56 770 ALA A O 1
ATOM 5821 N N . ALA A 1 771 ? -43.910 9.020 59.186 1.00 91.00 771 ALA A N 1
ATOM 5822 C CA . ALA A 1 771 ? -44.453 7.760 59.676 1.00 91.00 771 ALA A CA 1
ATOM 5823 C C . ALA A 1 771 ? -44.800 7.917 61.158 1.00 91.00 771 ALA A C 1
ATOM 5825 O O . ALA A 1 771 ? -43.907 8.108 61.986 1.00 91.00 771 ALA A O 1
ATOM 5826 N N . VAL A 1 772 ? -46.087 7.860 61.489 1.00 90.12 772 VAL A N 1
ATOM 5827 C CA . VAL A 1 772 ? -46.581 7.998 62.863 1.00 90.12 772 VAL A CA 1
ATOM 5828 C C . VAL A 1 772 ? -46.901 6.616 63.426 1.00 90.12 772 VAL A C 1
ATOM 5830 O O . VAL A 1 772 ? -47.652 5.862 62.814 1.00 90.12 772 VAL A O 1
ATOM 5833 N N . VAL A 1 773 ? -46.342 6.288 64.591 1.00 91.19 773 VAL A N 1
ATOM 5834 C CA . VAL A 1 773 ? -46.554 5.003 65.273 1.00 91.19 773 VAL A CA 1
ATOM 5835 C C . VAL A 1 773 ? -46.629 5.200 66.785 1.00 91.19 773 VAL A C 1
ATOM 5837 O O . VAL A 1 773 ? -45.879 5.992 67.353 1.00 91.19 773 VAL A O 1
ATOM 5840 N N . THR A 1 774 ? -47.530 4.473 67.441 1.00 87.31 774 THR A N 1
ATOM 5841 C CA . THR A 1 774 ? -47.658 4.434 68.904 1.00 87.31 774 THR A CA 1
ATOM 5842 C C . THR A 1 774 ? -46.993 3.172 69.441 1.00 87.31 774 THR A C 1
ATOM 5844 O O . THR A 1 774 ? -47.218 2.071 68.927 1.00 87.31 774 THR A O 1
ATOM 5847 N N . THR A 1 775 ? -46.148 3.316 70.460 1.00 85.69 775 THR A N 1
ATOM 5848 C CA . THR A 1 775 ? -45.591 2.173 71.190 1.00 85.69 775 THR A CA 1
ATOM 5849 C C . THR A 1 775 ? -46.683 1.489 72.025 1.00 85.69 775 THR A C 1
ATOM 5851 O O . THR A 1 775 ? -47.502 2.174 72.636 1.00 85.69 775 THR A O 1
ATOM 5854 N N . PRO A 1 776 ? -46.727 0.146 72.093 1.00 77.25 776 PRO A N 1
ATOM 5855 C CA . PRO A 1 776 ? -47.630 -0.562 72.994 1.00 77.25 776 PRO A CA 1
ATOM 5856 C C . PRO A 1 776 ? -47.447 -0.161 74.464 1.00 77.25 776 PRO A C 1
ATOM 5858 O O . PRO A 1 776 ? -46.375 0.279 74.884 1.00 77.25 776 PRO A O 1
ATOM 5861 N N . THR A 1 777 ? -48.480 -0.386 75.273 1.00 72.06 777 THR A N 1
ATOM 5862 C CA . THR A 1 777 ? -48.355 -0.364 76.735 1.00 72.06 777 THR A CA 1
ATOM 5863 C C . THR A 1 777 ? -47.438 -1.505 77.199 1.00 72.06 777 THR A C 1
ATOM 5865 O O . THR A 1 777 ? -47.451 -2.596 76.634 1.00 72.06 777 THR A O 1
ATOM 5868 N N . GLY A 1 778 ? -46.637 -1.284 78.247 1.00 71.69 778 GLY A N 1
ATOM 5869 C CA . GLY A 1 778 ? -45.686 -2.294 78.747 1.00 71.69 778 GLY A CA 1
ATOM 5870 C C . GLY A 1 778 ? -46.310 -3.466 79.527 1.00 71.69 778 GLY A C 1
ATOM 5871 O O . GLY A 1 778 ? -45.593 -4.373 79.946 1.00 71.69 778 GLY A O 1
ATOM 5872 N N . ALA A 1 779 ? -47.623 -3.445 79.774 1.00 79.00 779 ALA A N 1
ATOM 5873 C CA . ALA A 1 779 ? -48.328 -4.490 80.519 1.00 79.00 779 ALA A CA 1
ATOM 5874 C C . ALA A 1 779 ? -48.561 -5.755 79.657 1.00 79.00 779 ALA A C 1
ATOM 5876 O O . ALA A 1 779 ? -48.567 -5.667 78.428 1.00 79.00 779 ALA A O 1
ATOM 5877 N N . PRO A 1 780 ? -48.785 -6.943 80.255 1.00 82.31 780 PRO A N 1
ATOM 5878 C CA . PRO A 1 780 ? -48.963 -8.168 79.479 1.00 82.31 780 PRO A CA 1
ATOM 5879 C C . PRO A 1 780 ? -50.283 -8.172 78.687 1.00 82.31 780 PRO A C 1
ATOM 5881 O O . PRO A 1 780 ? -51.271 -7.576 79.133 1.00 82.31 780 PRO A O 1
ATOM 5884 N N . PRO A 1 781 ? -50.357 -8.895 77.553 1.00 80.12 781 PRO A N 1
ATOM 5885 C CA . PRO A 1 781 ? -51.601 -9.053 76.806 1.00 80.12 781 PRO A CA 1
ATOM 5886 C C . PRO A 1 781 ? -52.670 -9.788 77.634 1.00 80.12 781 PRO A C 1
ATOM 5888 O O . PRO A 1 781 ? -52.365 -10.555 78.548 1.00 80.12 781 PRO A O 1
ATOM 5891 N N . ALA A 1 782 ? -53.945 -9.546 77.311 1.00 81.00 782 ALA A N 1
ATOM 5892 C CA . ALA A 1 782 ? -55.086 -10.139 78.011 1.00 81.00 782 ALA A CA 1
ATOM 5893 C C . ALA A 1 782 ? -55.070 -11.676 77.931 1.00 81.00 782 ALA A C 1
ATOM 5895 O O . ALA A 1 782 ? -55.155 -12.247 76.844 1.00 81.00 782 ALA A O 1
ATOM 5896 N N . VAL A 1 783 ? -55.017 -12.338 79.091 1.00 87.56 783 VAL A N 1
ATOM 5897 C CA . VAL A 1 783 ? -55.062 -13.806 79.203 1.00 87.56 783 VAL A CA 1
ATOM 5898 C C . VAL A 1 783 ? -56.360 -14.340 78.589 1.00 87.56 783 VAL A C 1
ATOM 5900 O O . VAL A 1 783 ? -57.409 -13.698 78.681 1.00 87.56 783 VAL A O 1
ATOM 5903 N N . ALA A 1 784 ? -56.303 -15.505 77.942 1.00 86.62 784 ALA A N 1
ATOM 5904 C CA . ALA A 1 784 ? -57.476 -16.172 77.377 1.00 86.62 784 ALA A CA 1
ATOM 5905 C C . ALA A 1 784 ? -58.485 -16.608 78.462 1.00 86.62 784 ALA A C 1
ATOM 5907 O O . ALA A 1 784 ? -58.173 -16.647 79.655 1.00 86.62 784 ALA A O 1
ATOM 5908 N N . ARG A 1 785 ? -59.712 -16.965 78.050 1.00 88.00 785 ARG A N 1
ATOM 5909 C CA . ARG A 1 785 ? -60.750 -17.455 78.977 1.00 88.00 785 ARG A CA 1
ATOM 5910 C C . ARG A 1 785 ? -60.235 -18.710 79.703 1.00 88.00 785 ARG A C 1
ATOM 5912 O O . ARG A 1 785 ? -59.791 -19.634 79.019 1.00 88.00 785 ARG A O 1
ATOM 5919 N N . PRO A 1 786 ? -60.303 -18.789 81.046 1.00 91.62 786 PRO A N 1
ATOM 5920 C CA . PRO A 1 786 ? -59.851 -19.977 81.758 1.00 91.62 786 PRO A CA 1
ATOM 5921 C C . PRO A 1 786 ? -60.717 -21.193 81.405 1.00 91.62 786 PRO A C 1
ATOM 5923 O O . PRO A 1 786 ? -61.905 -21.066 81.113 1.00 91.62 786 PRO A O 1
ATOM 5926 N N . ARG A 1 787 ? -60.117 -22.381 81.472 1.00 93.19 787 ARG A N 1
ATOM 5927 C CA . ARG A 1 787 ? -60.737 -23.700 81.284 1.00 93.19 787 ARG A CA 1
ATOM 5928 C C . ARG A 1 787 ? -60.897 -24.416 82.625 1.00 93.19 787 ARG A C 1
ATOM 5930 O O . ARG A 1 787 ? -60.009 -24.367 83.476 1.00 93.19 787 ARG A O 1
ATOM 5937 N N . LEU A 1 788 ? -62.005 -25.130 82.793 1.00 93.94 788 LEU A N 1
ATOM 5938 C CA . LEU A 1 788 ? -62.220 -26.032 83.922 1.00 93.94 788 LEU A CA 1
ATOM 5939 C C . LEU A 1 788 ? -61.518 -27.370 83.659 1.00 93.94 788 LEU A C 1
ATOM 5941 O O . LEU A 1 788 ? -61.774 -28.012 82.644 1.00 93.94 788 LEU A O 1
ATOM 5945 N N . ILE A 1 789 ? -60.660 -27.804 84.582 1.00 92.94 789 ILE A N 1
ATOM 5946 C CA . ILE A 1 789 ? -60.013 -29.128 84.550 1.00 92.94 789 ILE A CA 1
ATOM 5947 C C . ILE A 1 789 ? -60.822 -30.146 85.363 1.00 92.94 789 ILE A C 1
ATOM 5949 O O . ILE A 1 789 ? -60.948 -31.306 84.978 1.00 92.94 789 ILE A O 1
ATOM 5953 N N . ARG A 1 790 ? -61.381 -29.713 86.498 1.00 90.25 790 ARG A N 1
ATOM 5954 C CA . ARG A 1 790 ? -62.263 -30.505 87.364 1.00 90.25 790 ARG A CA 1
ATOM 5955 C C . ARG A 1 790 ? -63.098 -29.564 88.226 1.00 90.25 790 ARG A C 1
ATOM 5957 O O . ARG A 1 790 ? -62.545 -28.623 88.784 1.00 90.25 790 ARG A O 1
ATOM 5964 N N . ALA A 1 791 ? -64.381 -29.869 88.396 1.00 90.75 791 ALA A N 1
ATOM 5965 C CA . ALA A 1 791 ? -65.189 -29.369 89.505 1.00 90.75 791 ALA A CA 1
ATOM 5966 C C . ALA A 1 791 ? -65.577 -30.541 90.413 1.00 90.75 791 ALA A C 1
ATOM 5968 O O . ALA A 1 791 ? -65.929 -31.616 89.919 1.00 90.75 791 ALA A O 1
ATOM 5969 N N . ASP A 1 792 ? -65.539 -30.315 91.720 1.00 90.44 792 ASP A N 1
ATOM 5970 C CA . ASP A 1 792 ? -66.205 -31.136 92.729 1.00 90.44 792 ASP A CA 1
ATOM 5971 C C . ASP A 1 792 ? -67.216 -30.242 93.489 1.00 90.44 792 ASP A C 1
ATOM 5973 O O . ASP A 1 792 ? -67.622 -29.198 92.971 1.00 90.44 792 ASP A O 1
ATOM 5977 N N . ALA A 1 793 ? -67.719 -30.653 94.656 1.00 87.38 793 ALA A N 1
ATOM 5978 C CA . ALA A 1 793 ? -68.775 -29.900 95.348 1.00 87.38 793 ALA A CA 1
ATOM 5979 C C . ALA A 1 793 ? -68.280 -28.581 95.975 1.00 87.38 793 ALA A C 1
ATOM 5981 O O . ALA A 1 793 ? -68.954 -27.560 95.875 1.00 87.38 793 ALA A O 1
ATOM 5982 N N . ASN A 1 794 ? -67.081 -28.590 96.571 1.00 90.19 794 ASN A N 1
ATOM 5983 C CA . ASN A 1 794 ? -66.544 -27.449 97.329 1.00 90.19 794 ASN A CA 1
ATOM 5984 C C . ASN A 1 794 ? -65.265 -26.848 96.711 1.00 90.19 794 ASN A C 1
ATOM 5986 O O . ASN A 1 794 ? -64.622 -25.997 97.323 1.00 90.19 794 ASN A O 1
ATOM 5990 N N . ASN A 1 795 ? -64.841 -27.316 95.532 1.00 91.69 795 ASN A N 1
ATOM 5991 C CA . ASN A 1 795 ? -63.624 -26.840 94.872 1.00 91.69 795 ASN A CA 1
ATOM 5992 C C . ASN A 1 795 ? -63.667 -27.011 93.342 1.00 91.69 795 ASN A C 1
ATOM 5994 O O . ASN A 1 795 ? -64.450 -27.800 92.803 1.00 91.69 795 ASN A O 1
ATOM 5998 N N . MET A 1 796 ? -62.808 -26.261 92.648 1.00 93.94 796 MET A N 1
ATOM 5999 C CA . MET A 1 796 ? -62.567 -26.372 91.208 1.00 93.94 796 MET A CA 1
ATOM 6000 C C . MET A 1 796 ? -61.084 -26.206 90.884 1.00 93.94 796 MET A C 1
ATOM 6002 O O . MET A 1 796 ? -60.449 -25.269 91.359 1.00 93.94 796 MET A O 1
ATOM 6006 N N . THR A 1 797 ? -60.549 -27.041 89.997 1.00 94.00 797 THR A N 1
ATOM 6007 C CA . THR A 1 797 ? -59.250 -26.795 89.359 1.00 94.00 797 THR A CA 1
ATOM 6008 C C . THR A 1 797 ? -59.473 -26.070 88.040 1.00 94.00 797 THR A C 1
ATOM 6010 O O . THR A 1 797 ? -60.039 -26.639 87.102 1.00 94.00 797 THR A O 1
ATOM 6013 N N . LEU A 1 798 ? -58.994 -24.833 87.958 1.00 94.00 798 LEU A N 1
ATOM 6014 C CA . LEU A 1 798 ? -58.957 -24.030 86.739 1.00 94.00 798 LEU A CA 1
ATOM 6015 C C . LEU A 1 798 ? -57.565 -24.100 86.103 1.00 94.00 798 LEU A C 1
ATOM 6017 O O . LEU A 1 798 ? -56.561 -24.305 86.788 1.00 94.00 798 LEU A O 1
ATOM 6021 N N . ALA A 1 799 ? -57.499 -23.888 84.796 1.00 92.88 799 ALA A N 1
ATOM 6022 C CA . ALA A 1 799 ? -56.259 -23.637 84.076 1.00 92.88 799 ALA A CA 1
ATOM 6023 C C . ALA A 1 799 ? -56.465 -22.566 83.003 1.00 92.88 799 ALA A C 1
ATOM 6025 O O . ALA A 1 799 ? -57.590 -22.258 82.618 1.00 92.88 799 ALA A O 1
ATOM 6026 N N . TRP A 1 800 ? -55.373 -22.003 82.517 1.00 92.25 800 TRP A N 1
ATOM 6027 C CA . TRP A 1 800 ? -55.329 -21.023 81.435 1.00 92.25 800 TRP A CA 1
ATOM 6028 C C . TRP A 1 800 ? -54.099 -21.307 80.570 1.00 92.25 800 TRP A C 1
ATOM 6030 O O . TRP A 1 800 ? -53.375 -22.277 80.816 1.00 92.25 800 TRP A O 1
ATOM 6040 N N . ASP A 1 801 ? -53.903 -20.509 79.529 1.00 89.19 801 ASP A N 1
ATOM 6041 C CA . ASP A 1 801 ? -52.726 -20.573 78.667 1.00 89.19 801 ASP A CA 1
ATOM 6042 C C . ASP A 1 801 ? -51.727 -19.478 79.052 1.00 89.19 801 ASP A C 1
ATOM 6044 O O . ASP A 1 801 ? -52.109 -18.445 79.607 1.00 89.19 801 ASP A O 1
ATOM 6048 N N . ASP A 1 802 ? -50.445 -19.748 78.818 1.00 84.00 802 ASP A N 1
ATOM 6049 C CA . ASP A 1 802 ? -49.354 -18.856 79.205 1.00 84.00 802 ASP A CA 1
ATOM 6050 C C . ASP A 1 802 ? -49.251 -17.671 78.233 1.00 84.00 802 ASP A C 1
ATOM 6052 O O . ASP A 1 802 ? -49.418 -17.846 77.024 1.00 84.00 802 ASP A O 1
ATOM 6056 N N . VAL A 1 803 ? -48.966 -16.469 78.739 1.00 80.50 803 VAL A N 1
ATOM 6057 C CA . VAL A 1 803 ? -48.743 -15.277 77.909 1.00 80.50 803 VAL A CA 1
ATOM 6058 C C . VAL A 1 803 ? -47.289 -14.829 78.000 1.00 80.50 803 VAL A C 1
ATOM 6060 O O . VAL A 1 803 ? -46.770 -14.567 79.081 1.00 80.50 803 VAL A O 1
ATOM 6063 N N . VAL A 1 804 ? -46.632 -14.708 76.846 1.00 73.69 804 VAL A N 1
ATOM 6064 C CA . VAL A 1 804 ? -45.246 -14.233 76.739 1.00 73.69 804 VAL A CA 1
ATOM 6065 C C . VAL A 1 804 ? -45.268 -12.767 76.286 1.00 73.69 804 VAL A C 1
ATOM 6067 O O . VAL A 1 804 ? -45.439 -12.512 75.093 1.00 73.69 804 VAL A O 1
ATOM 6070 N N . PRO A 1 805 ? -45.161 -11.783 77.199 1.00 70.50 805 PRO A N 1
ATOM 6071 C CA . PRO A 1 805 ? -45.032 -10.379 76.819 1.00 70.50 805 PRO A CA 1
ATOM 6072 C C . PRO A 1 805 ? -43.643 -10.100 76.230 1.00 70.50 805 PRO A C 1
ATOM 6074 O O . PRO A 1 805 ? -42.649 -10.675 76.672 1.00 70.50 805 PRO A O 1
ATOM 6077 N N . CYS A 1 806 ? -43.558 -9.152 75.294 1.00 66.94 806 CYS A N 1
ATOM 6078 C CA . CYS A 1 806 ? -42.277 -8.677 74.755 1.00 66.94 806 CYS A CA 1
ATOM 6079 C C . CYS A 1 806 ? -41.420 -7.937 75.804 1.00 66.94 806 CYS A C 1
ATOM 6081 O O . CYS A 1 806 ? -40.213 -7.805 75.637 1.00 66.94 806 CYS A O 1
ATOM 6083 N N . GLU A 1 807 ? -42.047 -7.443 76.876 1.00 64.88 807 GLU A N 1
ATOM 6084 C CA . GLU A 1 807 ? -41.456 -6.559 77.885 1.00 64.88 807 GLU A CA 1
ATOM 6085 C C . GLU A 1 807 ? -41.707 -7.132 79.286 1.00 64.88 807 GLU A C 1
ATOM 6087 O O . GLU A 1 807 ? -42.831 -7.094 79.785 1.00 64.88 807 GLU A O 1
ATOM 6092 N N . GLY A 1 808 ? -40.662 -7.664 79.927 1.00 65.00 808 GLY A N 1
ATOM 6093 C CA . GLY A 1 808 ? -40.694 -8.163 81.309 1.00 65.00 808 GLY A CA 1
ATOM 6094 C C . GLY A 1 808 ? -41.566 -9.410 81.531 1.00 65.00 808 GLY A C 1
ATOM 6095 O O . GLY A 1 808 ? -42.791 -9.358 81.441 1.00 65.00 808 GLY A O 1
ATOM 6096 N N . ALA A 1 809 ? -40.937 -10.529 81.909 1.00 77.31 809 ALA A N 1
ATOM 6097 C CA . ALA A 1 809 ? -41.625 -11.796 82.174 1.00 77.31 809 ALA A CA 1
ATOM 6098 C C . ALA A 1 809 ? -42.813 -11.654 83.149 1.00 77.31 809 ALA A C 1
ATOM 6100 O O . ALA A 1 809 ? -42.767 -10.867 84.102 1.00 77.31 809 ALA A O 1
ATOM 6101 N N . VAL A 1 810 ? -43.864 -12.455 82.931 1.00 83.69 810 VAL A N 1
ATOM 6102 C CA . VAL A 1 810 ? -45.010 -12.531 83.847 1.00 83.69 810 VAL A CA 1
ATOM 6103 C C . VAL A 1 810 ? -44.509 -12.938 85.232 1.00 83.69 810 VAL A C 1
ATOM 6105 O O . VAL A 1 810 ? -43.804 -13.930 85.394 1.00 83.69 810 VAL A O 1
ATOM 6108 N N . GLN A 1 811 ? -44.869 -12.151 86.241 1.00 87.00 811 GLN A N 1
ATOM 6109 C CA . GLN A 1 811 ? -44.496 -12.377 87.635 1.00 87.00 811 GLN A CA 1
ATOM 6110 C C . GLN A 1 811 ? -45.561 -13.206 88.359 1.00 87.00 811 GLN A C 1
ATOM 6112 O O . GLN A 1 811 ? -45.229 -14.075 89.167 1.00 87.00 811 GLN A O 1
ATOM 6117 N N . ALA A 1 812 ? -46.839 -12.962 88.051 1.00 88.62 812 ALA A N 1
ATOM 6118 C CA . ALA A 1 812 ? -47.968 -13.673 88.639 1.00 88.62 812 ALA A CA 1
ATOM 6119 C C . ALA A 1 812 ? -49.200 -13.691 87.723 1.00 88.62 812 ALA A C 1
ATOM 6121 O O . ALA A 1 812 ? -49.416 -12.770 86.931 1.00 88.62 812 ALA A O 1
ATOM 6122 N N . TYR A 1 813 ? -50.045 -14.701 87.918 1.00 92.19 813 TYR A N 1
ATOM 6123 C CA . TYR A 1 813 ? -51.419 -14.752 87.429 1.00 92.19 813 TYR A CA 1
ATOM 6124 C C . TYR A 1 813 ? -52.395 -14.515 88.587 1.00 92.19 813 TYR A C 1
ATOM 6126 O O . TYR A 1 813 ? -52.318 -15.172 89.625 1.00 92.19 813 TYR A O 1
ATOM 6134 N N . LEU A 1 814 ? -53.322 -13.578 88.407 1.00 91.38 814 LEU A N 1
ATOM 6135 C CA . LEU A 1 814 ? -54.341 -13.190 89.380 1.00 91.38 814 LEU A CA 1
ATOM 6136 C C . LEU A 1 814 ? -55.689 -13.780 88.961 1.00 91.38 814 LEU A C 1
ATOM 6138 O O . LEU A 1 814 ? -56.182 -13.471 87.874 1.00 91.38 814 LEU A O 1
ATOM 6142 N N . VAL A 1 815 ? -56.290 -14.611 89.813 1.00 92.31 815 VAL A N 1
ATOM 6143 C CA . VAL A 1 815 ? -57.580 -15.262 89.554 1.00 92.31 815 VAL A CA 1
ATOM 6144 C C . VAL A 1 815 ? -58.670 -14.561 90.359 1.00 92.31 815 VAL A C 1
ATOM 6146 O O . VAL A 1 815 ? -58.703 -14.635 91.589 1.00 92.31 815 VAL A O 1
ATOM 6149 N N . TYR A 1 816 ? -59.580 -13.887 89.659 1.00 91.06 816 TYR A N 1
ATOM 6150 C CA . TYR A 1 816 ? -60.715 -13.177 90.242 1.00 91.06 816 TYR A CA 1
ATOM 6151 C C . TYR A 1 816 ? -62.010 -13.957 90.030 1.00 91.06 816 TYR A C 1
ATOM 6153 O O . TYR A 1 816 ? -62.373 -14.250 88.894 1.00 91.06 816 TYR A O 1
ATOM 6161 N N . GLN A 1 817 ? -62.747 -14.221 91.105 1.00 90.94 817 GLN A N 1
ATOM 6162 C CA . GLN A 1 817 ? -64.176 -14.518 91.053 1.00 90.94 817 GLN A CA 1
ATOM 6163 C C . GLN A 1 817 ? -64.912 -13.192 90.833 1.00 90.94 817 GLN A C 1
ATOM 6165 O O . GLN A 1 817 ? -64.760 -12.274 91.632 1.00 90.94 817 GLN A O 1
ATOM 6170 N N . VAL A 1 818 ? -65.699 -13.076 89.763 1.00 90.38 818 VAL A N 1
ATOM 6171 C CA . VAL A 1 818 ? -66.443 -11.844 89.417 1.00 90.38 818 VAL A CA 1
ATOM 6172 C C . VAL A 1 818 ? -67.961 -11.985 89.559 1.00 90.38 818 VAL A C 1
ATOM 6174 O O . VAL A 1 818 ? -68.677 -10.989 89.555 1.00 90.38 818 VAL A O 1
ATOM 6177 N N . LEU A 1 819 ? -68.459 -13.216 89.691 1.00 89.69 819 LEU A N 1
ATOM 6178 C CA . LEU A 1 819 ? -69.865 -13.521 89.958 1.00 89.69 819 LEU A CA 1
ATOM 6179 C C . LEU A 1 819 ? -69.972 -14.894 90.631 1.00 89.69 819 LEU A C 1
ATOM 6181 O O . LEU A 1 819 ? -69.334 -15.847 90.191 1.00 89.69 819 LEU A O 1
ATOM 6185 N N . GLN A 1 820 ? -70.820 -14.993 91.645 1.00 91.06 820 GLN A N 1
ATOM 6186 C CA . GLN A 1 820 ? -71.321 -16.222 92.250 1.00 91.06 820 GLN A CA 1
ATOM 6187 C C . GLN A 1 820 ? -72.852 -16.184 92.186 1.00 91.06 820 GLN A C 1
ATOM 6189 O O . GLN A 1 820 ? -73.459 -15.159 92.498 1.00 91.06 820 GLN A O 1
ATOM 6194 N N . MET A 1 821 ? -73.488 -17.277 91.769 1.00 90.31 821 MET A N 1
ATOM 6195 C CA . MET A 1 821 ? -74.943 -17.378 91.661 1.00 90.31 821 MET A CA 1
ATOM 6196 C C . MET A 1 821 ? -75.420 -18.798 91.977 1.00 90.31 821 MET A C 1
ATOM 6198 O O . MET A 1 821 ? -75.046 -19.749 91.293 1.00 90.31 821 MET A O 1
ATOM 6202 N N . GLN A 1 822 ? -76.275 -18.941 92.986 1.00 87.81 822 GLN A N 1
ATOM 6203 C CA . GLN A 1 822 ? -76.938 -20.196 93.336 1.00 87.81 822 GLN A CA 1
ATOM 6204 C C . GLN A 1 822 ? -78.438 -20.044 93.065 1.00 87.81 822 GLN A C 1
ATOM 6206 O O . GLN A 1 822 ? -79.085 -19.146 93.604 1.00 87.81 822 GLN A O 1
ATOM 6211 N N . ASN A 1 823 ? -78.983 -20.906 92.208 1.00 88.06 823 ASN A N 1
ATOM 6212 C CA . ASN A 1 823 ? -80.383 -20.889 91.793 1.00 88.06 823 ASN A CA 1
ATOM 6213 C C . ASN A 1 823 ? -80.931 -22.319 91.886 1.00 88.06 823 ASN A C 1
ATOM 6215 O O . ASN A 1 823 ? -80.621 -23.156 91.041 1.00 88.06 823 ASN A O 1
ATOM 6219 N N . LEU A 1 824 ? -81.678 -22.606 92.954 1.00 85.06 824 LEU A N 1
ATOM 6220 C CA . LEU A 1 824 ? -82.186 -23.938 93.291 1.00 85.06 824 LEU A CA 1
ATOM 6221 C C . LEU A 1 824 ? -83.702 -23.874 93.487 1.00 85.06 824 LEU A C 1
ATOM 6223 O O . LEU A 1 824 ? -84.219 -22.927 94.084 1.00 85.06 824 LEU A O 1
ATOM 6227 N N . ASN A 1 825 ? -84.428 -24.885 93.003 1.00 81.44 825 ASN A N 1
ATOM 6228 C CA . ASN A 1 825 ? -85.889 -24.848 93.009 1.00 81.44 825 ASN A CA 1
ATOM 6229 C C . ASN A 1 825 ? -86.422 -24.761 94.445 1.00 81.44 825 ASN A C 1
ATOM 6231 O O . ASN A 1 825 ? -86.002 -25.512 95.325 1.00 81.44 825 ASN A O 1
ATOM 6235 N N . TYR A 1 826 ? -87.406 -23.885 94.661 1.00 78.44 826 TYR A N 1
ATOM 6236 C CA . TYR A 1 826 ? -88.034 -23.634 95.965 1.00 78.44 826 TYR A CA 1
ATOM 6237 C C . TYR A 1 826 ? -87.114 -23.014 97.042 1.00 78.44 826 TYR A C 1
ATOM 6239 O O . TYR A 1 826 ? -87.488 -23.017 98.216 1.00 78.44 826 TYR A O 1
ATOM 6247 N N . TYR A 1 827 ? -85.958 -22.459 96.660 1.00 81.31 827 TYR A N 1
ATOM 6248 C CA . TYR A 1 827 ? -85.082 -21.650 97.516 1.00 81.31 827 TYR A CA 1
ATOM 6249 C C . TYR A 1 827 ? -84.890 -20.238 96.922 1.00 81.31 827 TYR A C 1
ATOM 6251 O O . TYR A 1 827 ? -85.061 -20.060 95.714 1.00 81.31 827 TYR A O 1
ATOM 6259 N N . PRO A 1 828 ? -84.545 -19.215 97.730 1.00 80.81 828 PRO A N 1
ATOM 6260 C CA . PRO A 1 828 ? -84.188 -17.895 97.211 1.00 80.81 828 PRO A CA 1
ATOM 6261 C C . PRO A 1 828 ? -82.927 -17.952 96.339 1.00 80.81 828 PRO A C 1
ATOM 6263 O O . PRO A 1 828 ? -81.983 -18.675 96.658 1.00 80.81 828 PRO A O 1
ATOM 6266 N N . ILE A 1 829 ? -82.879 -17.150 95.270 1.00 84.25 829 ILE A N 1
ATOM 6267 C CA . ILE A 1 829 ? -81.667 -17.006 94.453 1.00 84.25 829 ILE A CA 1
ATOM 6268 C C . ILE A 1 829 ? -80.616 -16.246 95.265 1.00 84.25 829 ILE A C 1
ATOM 6270 O O . ILE A 1 829 ? -80.827 -15.088 95.627 1.00 84.25 829 ILE A O 1
ATOM 6274 N N . SER A 1 830 ? -79.467 -16.876 95.503 1.00 84.31 830 SER A N 1
ATOM 6275 C CA . SER A 1 830 ? -78.293 -16.212 96.070 1.00 84.31 830 SER A CA 1
ATOM 6276 C C . SER A 1 830 ? -77.410 -15.692 94.940 1.00 84.31 830 SER A C 1
ATOM 6278 O O . SER A 1 830 ? -77.126 -16.422 93.988 1.00 84.31 830 SER A O 1
ATOM 6280 N N . LYS A 1 831 ? -76.978 -14.431 95.019 1.00 87.75 831 LYS A N 1
ATOM 6281 C CA . LYS A 1 831 ? -76.095 -13.807 94.027 1.00 87.75 831 LYS A CA 1
ATOM 6282 C C . LYS A 1 831 ? -75.132 -12.836 94.705 1.00 87.75 831 LYS A C 1
ATOM 6284 O O . LYS A 1 831 ? -75.574 -11.898 95.360 1.00 87.75 831 LYS A O 1
ATOM 6289 N N . ASP A 1 832 ? -73.842 -13.013 94.451 1.00 86.88 832 ASP A N 1
ATOM 6290 C CA . ASP A 1 832 ? -72.795 -12.038 94.761 1.00 86.88 832 ASP A CA 1
ATOM 6291 C C . ASP A 1 832 ? -72.044 -11.684 93.471 1.00 86.88 832 ASP A C 1
ATOM 6293 O O . ASP A 1 832 ? -71.675 -12.565 92.699 1.00 86.88 832 ASP A O 1
ATOM 6297 N N . SER A 1 833 ? -71.844 -10.396 93.206 1.00 84.12 833 SER A N 1
ATOM 6298 C CA . SER A 1 833 ? -71.150 -9.888 92.014 1.00 84.12 833 SER A CA 1
ATOM 6299 C C . SER A 1 833 ? -70.017 -8.916 92.347 1.00 84.12 833 SER A C 1
ATOM 6301 O O . SER A 1 833 ? -69.643 -8.101 91.506 1.00 84.12 833 SER A O 1
ATOM 6303 N N . HIS A 1 834 ? -69.478 -8.974 93.567 1.00 83.00 834 HIS A N 1
ATOM 6304 C CA . HIS A 1 834 ? -68.278 -8.225 93.933 1.00 83.00 834 HIS A CA 1
ATOM 6305 C C . HIS A 1 834 ? -67.019 -8.976 93.457 1.00 83.00 834 HIS A C 1
ATOM 6307 O O . HIS A 1 834 ? -66.846 -10.148 93.801 1.00 83.00 834 HIS A O 1
ATOM 6313 N N . PRO A 1 835 ? -66.114 -8.342 92.683 1.00 82.88 835 PRO A N 1
ATOM 6314 C CA . PRO A 1 835 ? -64.870 -8.977 92.257 1.00 82.88 835 PRO A CA 1
ATOM 6315 C C . PRO A 1 835 ? -63.959 -9.327 93.442 1.00 82.88 835 PRO A C 1
ATOM 6317 O O . PRO A 1 835 ? -63.353 -8.454 94.063 1.00 82.88 835 PRO A O 1
ATOM 6320 N N . LYS A 1 836 ? -63.829 -10.622 93.730 1.00 87.06 836 LYS A N 1
ATOM 6321 C CA . LYS A 1 836 ? -62.995 -11.180 94.799 1.00 87.06 836 LYS A CA 1
ATOM 6322 C C . LYS A 1 836 ? -61.766 -11.849 94.192 1.00 87.06 836 LYS A C 1
ATOM 6324 O O . LYS A 1 836 ? -61.895 -12.759 93.376 1.00 87.06 836 LYS A O 1
ATOM 6329 N N . LEU A 1 837 ? -60.569 -11.439 94.609 1.00 90.12 837 LEU A N 1
ATOM 6330 C CA . LEU A 1 837 ? -59.348 -12.192 94.314 1.00 90.12 837 LEU A CA 1
ATOM 6331 C C . LEU A 1 837 ? -59.415 -13.521 95.084 1.00 90.12 837 LEU A C 1
ATOM 6333 O O . LEU A 1 837 ? -59.416 -13.522 96.313 1.00 90.12 837 LEU A O 1
ATOM 6337 N N . VAL A 1 838 ? -59.522 -14.637 94.363 1.00 89.81 838 VAL A N 1
ATOM 6338 C CA . VAL A 1 838 ? -59.618 -15.995 94.935 1.00 89.81 838 VAL A CA 1
ATOM 6339 C C . VAL A 1 838 ? -58.316 -16.779 94.813 1.00 89.81 838 VAL A C 1
ATOM 6341 O O . VAL A 1 838 ? -58.177 -17.832 95.426 1.00 89.81 838 VAL A O 1
ATOM 6344 N N . GLY A 1 839 ? -57.347 -16.272 94.049 1.00 87.94 839 GLY A N 1
ATOM 6345 C CA . GLY A 1 839 ? -56.058 -16.925 93.906 1.00 87.94 839 GLY A CA 1
ATOM 6346 C C . GLY A 1 839 ? -54.989 -16.055 93.260 1.00 87.94 839 GLY A C 1
ATOM 6347 O O . GLY A 1 839 ? -55.280 -15.194 92.431 1.00 87.94 839 GLY A O 1
ATOM 6348 N N . VAL A 1 840 ? -53.739 -16.318 93.635 1.00 91.62 840 VAL A N 1
ATOM 6349 C CA . VAL A 1 840 ? -52.541 -15.805 92.969 1.00 91.62 840 VAL A CA 1
ATOM 6350 C C . VAL A 1 840 ? -51.641 -16.997 92.681 1.00 91.62 840 VAL A C 1
ATOM 6352 O O . VAL A 1 840 ? -51.265 -17.726 93.597 1.00 91.62 840 VAL A O 1
ATOM 6355 N N . ALA A 1 841 ? -51.302 -17.191 91.414 1.00 88.06 841 ALA A N 1
ATOM 6356 C CA . ALA A 1 841 ? -50.361 -18.202 90.959 1.00 88.06 841 ALA A CA 1
ATOM 6357 C C . ALA A 1 841 ? -49.068 -17.520 90.483 1.00 88.06 841 ALA A C 1
ATOM 6359 O O . ALA A 1 841 ? -49.102 -16.383 90.011 1.00 88.06 841 ALA A O 1
ATOM 6360 N N . GLY A 1 842 ? -47.921 -18.194 90.608 1.00 85.44 842 GLY A N 1
ATOM 6361 C CA . GLY A 1 842 ? -46.654 -17.684 90.069 1.00 85.44 842 GLY A CA 1
ATOM 6362 C C . GLY A 1 842 ? -46.702 -17.553 88.544 1.00 85.44 842 GLY A C 1
ATOM 6363 O O . GLY A 1 842 ? -47.480 -18.241 87.887 1.00 85.44 842 GLY A O 1
ATOM 6364 N N . GLY A 1 843 ? -45.870 -16.687 87.965 1.00 81.06 843 GLY A N 1
ATOM 6365 C CA . GLY A 1 843 ? -45.874 -16.420 86.520 1.00 81.06 843 GLY A CA 1
ATOM 6366 C C . GLY A 1 843 ? -45.577 -17.622 85.614 1.00 81.06 843 GLY A C 1
ATOM 6367 O O . GLY A 1 843 ? -45.880 -17.568 84.434 1.00 81.06 843 GLY A O 1
ATOM 6368 N N . ASN A 1 844 ? -45.049 -18.722 86.158 1.00 85.25 844 ASN A N 1
ATOM 6369 C CA . ASN A 1 844 ? -44.851 -20.004 85.472 1.00 85.25 844 ASN A CA 1
ATOM 6370 C C . ASN A 1 844 ? -45.940 -21.057 85.790 1.00 85.25 844 ASN A C 1
ATOM 6372 O O . ASN A 1 844 ? -45.773 -22.237 85.477 1.00 85.25 844 ASN A O 1
ATOM 6376 N N . VAL A 1 845 ? -47.033 -20.670 86.459 1.00 87.69 845 VAL A N 1
ATOM 6377 C CA . VAL A 1 845 ? -48.089 -21.575 86.934 1.00 87.69 845 VAL A CA 1
ATOM 6378 C C . VAL A 1 845 ? -49.405 -21.272 86.218 1.00 87.69 845 VAL A C 1
ATOM 6380 O O . VAL A 1 845 ? -50.128 -20.342 86.560 1.00 87.69 845 VAL A O 1
ATOM 6383 N N . THR A 1 846 ? -49.745 -22.118 85.246 1.00 90.38 846 THR A N 1
ATOM 6384 C CA . THR A 1 846 ? -50.931 -21.996 84.375 1.00 90.38 846 THR A CA 1
ATOM 6385 C C . THR A 1 846 ? -52.166 -22.767 84.864 1.00 90.38 846 THR A C 1
ATOM 6387 O O . THR A 1 846 ? -53.107 -23.004 84.104 1.00 90.38 846 THR A O 1
ATOM 6390 N N . ARG A 1 847 ? -52.173 -23.216 86.128 1.00 91.19 847 ARG A N 1
ATOM 6391 C CA . ARG A 1 847 ? -53.291 -23.952 86.748 1.00 91.19 847 ARG A CA 1
ATOM 6392 C C . ARG A 1 847 ? -53.399 -23.664 88.243 1.00 91.19 847 ARG A C 1
ATOM 6394 O O . ARG A 1 847 ? -52.377 -23.564 88.915 1.00 91.19 847 ARG A O 1
ATOM 6401 N N . MET A 1 848 ? -54.615 -23.610 88.779 1.00 92.56 848 MET A N 1
ATOM 6402 C CA . MET A 1 848 ? -54.853 -23.380 90.206 1.00 92.56 848 MET A CA 1
ATOM 6403 C C . MET A 1 848 ? -56.106 -24.102 90.710 1.00 92.56 848 MET A C 1
ATOM 6405 O O . MET A 1 848 ? -57.126 -24.153 90.025 1.00 92.56 848 MET A O 1
ATOM 6409 N N . LEU A 1 849 ? -56.020 -24.644 91.927 1.00 92.94 849 LEU A N 1
ATOM 6410 C CA . LEU A 1 849 ? -57.164 -25.133 92.695 1.00 92.94 849 LEU A CA 1
ATOM 6411 C C . LEU A 1 849 ? -57.790 -23.960 93.462 1.00 92.94 849 LEU A C 1
ATOM 6413 O O . LEU A 1 849 ? -57.094 -23.275 94.207 1.00 92.94 849 LEU A O 1
ATOM 6417 N N . ILE A 1 850 ? -59.092 -23.759 93.288 1.00 93.38 850 ILE A N 1
ATOM 6418 C CA . ILE A 1 850 ? -59.920 -22.823 94.049 1.00 93.38 850 ILE A CA 1
ATOM 6419 C C . ILE A 1 850 ? -60.760 -23.642 95.033 1.00 93.38 850 ILE A C 1
ATOM 6421 O O . ILE A 1 850 ? -61.457 -24.570 94.616 1.00 93.38 850 ILE A O 1
ATOM 6425 N N . THR A 1 851 ? -60.674 -23.325 96.323 1.00 90.00 851 THR A N 1
ATOM 6426 C CA . THR A 1 851 ? -61.364 -24.018 97.424 1.00 90.00 851 THR A CA 1
ATOM 6427 C C . THR A 1 851 ? -62.542 -23.203 97.961 1.00 90.00 851 THR A C 1
ATOM 6429 O O . THR A 1 851 ? -62.835 -22.116 97.464 1.00 90.00 851 THR A O 1
ATOM 6432 N N . ASP A 1 852 ? -63.227 -23.747 98.972 1.00 88.62 852 ASP A N 1
ATOM 6433 C CA . ASP A 1 852 ? -64.240 -23.048 99.778 1.00 88.62 852 ASP A CA 1
ATOM 6434 C C . ASP A 1 852 ? -65.436 -22.526 98.961 1.00 88.62 852 ASP A C 1
ATOM 6436 O O . ASP A 1 852 ? -66.091 -21.539 99.305 1.00 88.62 852 ASP A O 1
ATOM 6440 N N . LEU A 1 853 ? -65.730 -23.231 97.866 1.00 91.12 853 LEU A N 1
ATOM 6441 C CA . LEU A 1 853 ? -66.895 -23.007 97.021 1.00 91.12 853 LEU A CA 1
ATOM 6442 C C . LEU A 1 853 ? -68.135 -23.676 97.633 1.00 91.12 853 LEU A C 1
ATOM 6444 O O . LEU A 1 853 ? -68.044 -24.676 98.346 1.00 91.12 853 LEU A O 1
ATOM 6448 N N . VAL A 1 854 ? -69.312 -23.137 97.325 1.00 90.00 854 VAL A N 1
ATOM 6449 C CA . VAL A 1 854 ? -70.609 -23.683 97.744 1.00 90.00 854 VAL A CA 1
ATOM 6450 C C . VAL A 1 854 ? -71.077 -24.726 96.715 1.00 90.00 854 VAL A C 1
ATOM 6452 O O . VAL A 1 854 ? -70.951 -24.458 95.518 1.00 90.00 854 VAL A O 1
ATOM 6455 N N . PRO A 1 855 ? -71.649 -25.879 97.116 1.00 90.06 855 PRO A N 1
ATOM 6456 C CA . PRO A 1 855 ? -72.214 -26.864 96.186 1.00 90.06 855 PRO A CA 1
ATOM 6457 C C . PRO A 1 855 ? -73.334 -26.308 95.292 1.00 90.06 855 PRO A C 1
ATOM 6459 O O . PRO A 1 855 ? -74.017 -25.343 95.651 1.00 90.06 855 PRO A O 1
ATOM 6462 N N . ALA A 1 856 ? -73.528 -26.928 94.125 1.00 88.62 856 ALA A N 1
ATOM 6463 C CA . ALA A 1 856 ? -74.560 -26.587 93.138 1.00 88.62 856 ALA A CA 1
ATOM 6464 C C . ALA A 1 856 ? -74.678 -25.076 92.814 1.00 88.62 856 ALA A C 1
ATOM 6466 O O . ALA A 1 856 ? -75.773 -24.523 92.691 1.00 88.62 856 ALA A O 1
ATOM 6467 N N . THR A 1 857 ? -73.539 -24.387 92.725 1.00 91.81 857 THR A N 1
ATOM 6468 C CA . THR A 1 857 ? -73.432 -22.927 92.589 1.00 91.81 857 THR A CA 1
ATOM 6469 C C . THR A 1 857 ? -72.588 -22.573 91.369 1.00 91.81 857 THR A C 1
ATOM 6471 O O . THR A 1 857 ? -71.519 -23.144 91.148 1.00 91.81 857 THR A O 1
ATOM 6474 N N . ALA A 1 858 ? -73.059 -21.616 90.569 1.00 92.62 858 ALA A N 1
ATOM 6475 C CA . ALA A 1 858 ? -72.343 -21.098 89.413 1.00 92.62 858 ALA A CA 1
ATOM 6476 C C . ALA A 1 858 ? -71.347 -20.005 89.830 1.00 92.62 858 ALA A C 1
ATOM 6478 O O . ALA A 1 858 ? -71.713 -19.042 90.501 1.00 92.62 858 ALA A O 1
ATOM 6479 N N . TYR A 1 859 ? -70.103 -20.128 89.383 1.00 93.25 859 TYR A N 1
ATOM 6480 C CA . TYR A 1 859 ? -69.001 -19.205 89.628 1.00 93.25 859 TYR A CA 1
ATOM 6481 C C . TYR A 1 859 ? -68.407 -18.731 88.304 1.00 93.25 859 TYR A C 1
ATOM 6483 O O . TYR A 1 859 ? -68.082 -19.540 87.438 1.00 93.25 859 TYR A O 1
ATOM 6491 N N . THR A 1 860 ? -68.244 -17.419 88.145 1.00 92.94 860 THR A N 1
ATOM 6492 C CA . THR A 1 860 ? -67.570 -16.813 86.989 1.00 92.94 860 THR A CA 1
ATOM 6493 C C . THR A 1 860 ? -66.200 -16.306 87.396 1.00 92.94 860 THR A C 1
ATOM 6495 O O . THR A 1 860 ? -66.091 -15.519 88.338 1.00 92.94 860 THR A O 1
ATOM 6498 N N . PHE A 1 861 ? -65.173 -16.718 86.657 1.00 92.94 861 PHE A N 1
ATOM 6499 C CA . PHE A 1 861 ? -63.782 -16.367 86.911 1.00 92.94 861 PHE A CA 1
ATOM 6500 C C . PHE A 1 861 ? -63.160 -15.597 85.742 1.00 92.94 861 PHE A C 1
ATOM 6502 O O . PHE A 1 861 ? -63.495 -15.830 84.579 1.00 92.94 861 PHE A O 1
ATOM 6509 N N . VAL A 1 862 ? -62.220 -14.710 86.066 1.00 91.75 862 VAL A N 1
ATOM 6510 C CA . VAL A 1 862 ? -61.338 -13.994 85.134 1.00 91.75 862 VAL A CA 1
ATOM 6511 C C . VAL A 1 862 ? -59.897 -14.179 85.602 1.00 91.75 862 VAL A C 1
ATOM 6513 O O . VAL A 1 862 ? -59.623 -14.079 86.799 1.00 91.75 862 VAL A O 1
ATOM 6516 N N . VAL A 1 863 ? -58.975 -14.409 84.668 1.00 92.06 863 VAL A N 1
ATOM 6517 C CA . VAL A 1 863 ? -57.530 -14.439 84.940 1.00 92.06 863 VAL A CA 1
ATOM 6518 C C . VAL A 1 863 ? -56.884 -13.175 84.371 1.00 92.06 863 VAL A C 1
ATOM 6520 O O . VAL A 1 863 ? -57.237 -12.741 83.276 1.00 92.06 863 VAL A O 1
ATOM 6523 N N . ARG A 1 864 ? -55.934 -12.585 85.103 1.00 90.62 864 ARG A N 1
ATOM 6524 C CA . ARG A 1 864 ? -55.046 -11.519 84.612 1.00 90.62 864 ARG A CA 1
ATOM 6525 C C . ARG A 1 864 ? -53.590 -11.934 84.786 1.00 90.62 864 ARG A C 1
ATOM 6527 O O . ARG A 1 864 ? -53.247 -12.486 85.826 1.00 90.62 864 ARG A O 1
ATOM 6534 N N . ALA A 1 865 ? -52.733 -11.625 83.824 1.00 88.38 865 ALA A N 1
ATOM 6535 C CA . ALA A 1 865 ? -51.285 -11.676 83.991 1.00 88.38 865 ALA A CA 1
ATOM 6536 C C . ALA A 1 865 ? -50.787 -10.343 84.569 1.00 88.38 865 ALA A C 1
ATOM 6538 O O . ALA A 1 865 ? -51.329 -9.288 84.239 1.00 88.38 865 ALA A O 1
ATOM 6539 N N . ARG A 1 866 ? -49.745 -10.373 85.402 1.00 87.56 866 ARG A N 1
ATOM 6540 C CA . ARG A 1 866 ? -49.057 -9.179 85.915 1.00 87.56 866 ARG A CA 1
ATOM 6541 C C . ARG A 1 866 ? -47.555 -9.280 85.649 1.00 87.56 866 ARG A C 1
ATOM 6543 O O . ARG A 1 866 ? -46.948 -10.294 85.990 1.00 87.56 866 ARG A O 1
ATOM 6550 N N . ASN A 1 867 ? -46.956 -8.228 85.094 1.00 84.69 867 ASN A N 1
ATOM 6551 C CA . ASN A 1 867 ? -45.502 -8.023 85.050 1.00 84.69 867 ASN A CA 1
ATOM 6552 C C . ASN A 1 867 ? -45.123 -6.760 85.855 1.00 84.69 867 ASN A C 1
ATOM 6554 O O . ASN A 1 867 ? -45.958 -6.185 86.553 1.00 84.69 867 ASN A O 1
ATOM 6558 N N . MET A 1 868 ? -43.870 -6.311 85.749 1.00 78.00 868 MET A N 1
ATOM 6559 C CA . MET A 1 868 ? -43.385 -5.103 86.436 1.00 78.00 868 MET A CA 1
ATOM 6560 C C . MET A 1 868 ? -44.006 -3.777 85.953 1.00 78.00 868 MET A C 1
ATOM 6562 O O . MET A 1 868 ? -43.807 -2.757 86.607 1.00 78.00 868 MET A O 1
ATOM 6566 N N . TYR A 1 869 ? -44.730 -3.776 84.829 1.00 74.88 869 TYR A N 1
ATOM 6567 C CA . TYR A 1 869 ? -45.331 -2.585 84.221 1.00 74.88 869 TYR A CA 1
ATOM 6568 C C . TYR A 1 869 ? -46.852 -2.498 84.423 1.00 74.88 869 TYR A C 1
ATOM 6570 O O . TYR A 1 869 ? -47.411 -1.410 84.313 1.00 74.88 869 TYR A O 1
ATOM 6578 N N . GLY A 1 870 ? -47.535 -3.604 84.739 1.00 77.38 870 GLY A N 1
ATOM 6579 C CA . GLY A 1 870 ? -48.964 -3.580 85.052 1.00 77.38 870 GLY A CA 1
ATOM 6580 C C . GLY A 1 870 ? -49.666 -4.937 85.007 1.00 77.38 870 GLY A C 1
ATOM 6581 O O . GLY A 1 870 ? -49.040 -5.995 84.919 1.00 77.38 870 GLY A O 1
ATOM 6582 N N . GLU A 1 871 ? -50.997 -4.886 85.071 1.00 84.69 871 GLU A N 1
ATOM 6583 C CA . GLU A 1 871 ? -51.898 -6.025 84.862 1.00 84.69 871 GLU A CA 1
ATOM 6584 C C . GLU A 1 871 ? -52.490 -6.024 83.450 1.00 84.69 871 GLU A C 1
ATOM 6586 O O . GLU A 1 871 ? -52.807 -4.975 82.895 1.00 84.69 871 GLU A O 1
ATOM 6591 N N . SER A 1 872 ? -52.726 -7.217 82.909 1.00 84.12 872 SER A N 1
ATOM 6592 C CA . SER A 1 872 ? -53.444 -7.419 81.653 1.00 84.12 872 SER A CA 1
ATOM 6593 C C . SER A 1 872 ? -54.950 -7.145 81.784 1.00 84.12 872 SER A C 1
ATOM 6595 O O . SER A 1 872 ? -55.567 -7.519 82.787 1.00 84.12 872 SER A O 1
ATOM 6597 N N . ASN A 1 873 ? -55.576 -6.623 80.727 1.00 77.62 873 ASN A N 1
ATOM 6598 C CA . ASN A 1 873 ? -57.013 -6.323 80.699 1.00 77.62 873 ASN A CA 1
ATOM 6599 C C . ASN A 1 873 ? -57.930 -7.547 80.912 1.00 77.62 873 ASN A C 1
ATOM 6601 O O . ASN A 1 873 ? -57.680 -8.651 80.434 1.00 77.62 873 ASN A O 1
ATOM 6605 N N . ALA A 1 874 ? -59.053 -7.316 81.598 1.00 65.94 874 ALA A N 1
ATOM 6606 C CA . ALA A 1 874 ? -59.957 -8.335 82.147 1.00 65.94 874 ALA A CA 1
ATOM 6607 C C . ALA A 1 874 ? -61.051 -8.838 81.174 1.00 65.94 874 ALA A C 1
ATOM 6609 O O . ALA A 1 874 ? -62.184 -9.082 81.587 1.00 65.94 874 ALA A O 1
ATOM 6610 N N . LEU A 1 875 ? -60.747 -8.961 79.879 1.00 71.50 875 LEU A N 1
ATOM 6611 C CA . LEU A 1 875 ? -61.753 -9.159 78.817 1.00 71.50 875 LEU A CA 1
ATOM 6612 C C . LEU A 1 875 ? -62.393 -10.564 78.778 1.00 71.50 875 LEU A C 1
ATOM 6614 O O . LEU A 1 875 ? -63.425 -10.762 78.134 1.00 71.50 875 LEU A O 1
ATOM 6618 N N . HIS A 1 876 ? -61.794 -11.556 79.442 1.00 82.94 876 HIS A N 1
ATOM 6619 C CA . HIS A 1 876 ? -62.046 -12.973 79.170 1.00 82.94 876 HIS A CA 1
ATOM 6620 C C . HIS A 1 876 ? -62.542 -13.759 80.394 1.00 82.94 876 HIS A C 1
ATOM 6622 O O . HIS A 1 876 ? -61.817 -14.543 81.004 1.00 82.94 876 HIS A O 1
ATOM 6628 N N . ALA A 1 877 ? -63.822 -13.580 80.723 1.00 86.62 877 ALA A N 1
ATOM 6629 C CA . ALA A 1 877 ? -64.510 -14.350 81.760 1.00 86.62 877 ALA A CA 1
ATOM 6630 C C . ALA A 1 877 ? -64.965 -15.748 81.285 1.00 86.62 877 ALA A C 1
ATOM 6632 O O . ALA A 1 877 ? -65.300 -15.929 80.109 1.00 86.62 877 ALA A O 1
ATOM 6633 N N . ALA A 1 878 ? -65.057 -16.711 82.206 1.00 90.75 878 ALA A N 1
ATOM 6634 C CA . ALA A 1 878 ? -65.714 -18.008 81.998 1.00 90.75 878 ALA A CA 1
ATOM 6635 C C . ALA A 1 878 ? -66.495 -18.450 83.249 1.00 90.75 878 ALA A C 1
ATOM 6637 O O . ALA A 1 878 ? -66.065 -18.170 84.368 1.00 90.75 878 ALA A O 1
ATOM 6638 N N . THR A 1 879 ? -67.629 -19.134 83.061 1.00 92.75 879 THR A N 1
ATOM 6639 C CA . THR A 1 879 ? -68.548 -19.545 84.140 1.00 92.75 879 THR A CA 1
ATOM 6640 C C . THR A 1 879 ? -68.625 -21.065 84.256 1.00 92.75 879 THR A C 1
ATOM 6642 O O . THR A 1 879 ? -68.824 -21.756 83.259 1.00 92.75 879 THR A O 1
ATOM 6645 N N . PHE A 1 880 ? -68.513 -21.579 85.480 1.00 93.62 880 PHE A N 1
ATOM 6646 C CA . PHE A 1 880 ? -68.522 -23.005 85.818 1.00 93.62 880 PHE A CA 1
ATOM 6647 C C . PHE A 1 880 ? -69.445 -23.266 87.010 1.00 93.62 880 PHE A C 1
ATOM 6649 O O . PHE A 1 880 ? -69.724 -22.347 87.773 1.00 93.62 880 PHE A O 1
ATOM 6656 N N . VAL A 1 881 ? -69.912 -24.501 87.200 1.00 91.62 881 VAL A N 1
ATOM 6657 C CA . VAL A 1 881 ? -70.834 -24.862 88.294 1.00 91.62 881 VAL A CA 1
ATOM 6658 C C . VAL A 1 881 ? -70.196 -25.948 89.160 1.00 91.62 881 VAL A C 1
ATOM 6660 O O . VAL A 1 881 ? -69.611 -26.893 88.627 1.00 91.62 881 VAL A O 1
ATOM 6663 N N . THR A 1 882 ? -70.260 -25.804 90.485 1.00 92.12 882 THR A N 1
ATOM 6664 C CA . THR A 1 882 ? -69.865 -26.868 91.425 1.00 92.12 882 THR A CA 1
ATOM 6665 C C . THR A 1 882 ? -70.834 -28.044 91.346 1.00 92.12 882 THR A C 1
ATOM 6667 O O . THR A 1 882 ? -71.995 -27.888 90.964 1.00 92.12 882 THR A O 1
ATOM 6670 N N . LYS A 1 883 ? -70.377 -29.243 91.721 1.00 90.31 883 LYS A N 1
ATOM 6671 C CA . LYS A 1 883 ? -71.278 -30.401 91.823 1.00 90.31 883 LYS A CA 1
ATOM 6672 C C . LYS A 1 883 ? -72.270 -30.225 92.973 1.00 90.31 883 LYS A C 1
ATOM 6674 O O . LYS A 1 883 ? -72.001 -29.498 93.932 1.00 90.31 883 LYS A O 1
ATOM 6679 N N . ASP A 1 884 ? -73.377 -30.955 92.902 1.00 90.25 884 ASP A N 1
ATOM 6680 C CA . ASP A 1 884 ? -74.206 -31.227 94.072 1.00 90.25 884 ASP A CA 1
ATOM 6681 C C . ASP A 1 884 ? -73.379 -31.971 95.148 1.00 90.25 884 ASP A C 1
ATOM 6683 O O . ASP A 1 884 ? -72.491 -32.773 94.843 1.00 90.25 884 ASP A O 1
ATOM 6687 N N . ALA A 1 885 ? -73.718 -31.746 96.415 1.00 87.56 885 ALA A N 1
ATOM 6688 C CA . ALA A 1 885 ? -73.365 -32.584 97.562 1.00 87.56 885 ALA A CA 1
ATOM 6689 C C . ALA A 1 885 ? -74.655 -32.965 98.311 1.00 87.56 885 ALA A C 1
ATOM 6691 O O . ALA A 1 885 ? -75.663 -32.286 98.124 1.00 87.56 885 ALA A O 1
ATOM 6692 N N . PRO A 1 886 ? -74.680 -34.011 99.159 1.00 86.81 886 PRO A N 1
ATOM 6693 C CA . PRO A 1 886 ? -75.882 -34.365 99.915 1.00 86.81 886 PRO A CA 1
ATOM 6694 C C . PRO A 1 886 ? -76.464 -33.163 100.691 1.00 86.81 886 PRO A C 1
ATOM 6696 O O . PRO A 1 886 ? -75.688 -32.339 101.196 1.00 86.81 886 PRO A O 1
ATOM 6699 N N . PRO A 1 887 ? -77.802 -33.040 100.818 1.00 88.44 887 PRO A N 1
ATOM 6700 C CA . PRO A 1 887 ? -78.409 -31.925 101.543 1.00 88.44 887 PRO A CA 1
ATOM 6701 C C . PRO A 1 887 ? -77.966 -31.906 103.010 1.00 88.44 887 PRO A C 1
ATOM 6703 O O . PRO A 1 887 ? -77.610 -32.949 103.569 1.00 88.44 887 PRO A O 1
ATOM 6706 N N . SER A 1 888 ? -78.060 -30.759 103.683 1.00 86.31 888 SER A N 1
ATOM 6707 C CA . SER A 1 888 ? -78.017 -30.745 105.147 1.00 86.31 888 SER A CA 1
ATOM 6708 C C . SER A 1 888 ? -79.198 -31.526 105.741 1.00 86.31 888 SER A C 1
ATOM 6710 O O . SER A 1 888 ? -80.081 -32.028 105.036 1.00 86.31 888 SER A O 1
ATOM 6712 N N . ARG A 1 889 ? -79.211 -31.683 107.067 1.00 84.38 889 ARG A N 1
ATOM 6713 C CA . ARG A 1 889 ? -80.314 -32.372 107.743 1.00 84.38 889 ARG A CA 1
ATOM 6714 C C . ARG A 1 889 ? -81.624 -31.604 107.493 1.00 84.38 889 ARG A C 1
ATOM 6716 O O . ARG A 1 889 ? -81.654 -30.403 107.758 1.00 84.38 889 ARG A O 1
ATOM 6723 N N . PRO A 1 890 ? -82.697 -32.257 107.010 1.00 84.38 890 PRO A N 1
ATOM 6724 C CA . PRO A 1 890 ? -84.035 -31.677 107.077 1.00 84.38 890 PRO A CA 1
ATOM 6725 C C . PRO A 1 890 ? -84.480 -31.564 108.542 1.00 84.38 890 PRO A C 1
ATOM 6727 O O . PRO A 1 890 ? -83.969 -32.285 109.409 1.00 84.38 890 PRO A O 1
ATOM 6730 N N . GLY A 1 891 ? -85.448 -30.686 108.811 1.00 80.25 891 GLY A N 1
ATOM 6731 C CA . GLY A 1 891 ? -86.005 -30.523 110.154 1.00 80.25 891 GLY A CA 1
ATOM 6732 C C . GLY A 1 891 ? -86.630 -31.810 110.695 1.00 80.25 891 GLY A C 1
ATOM 6733 O O . GLY A 1 891 ? -87.108 -32.658 109.937 1.00 80.25 891 GLY A O 1
ATOM 6734 N N . GLN A 1 892 ? -86.626 -31.951 112.019 1.00 80.19 892 GLN A N 1
ATOM 6735 C CA . GLN A 1 892 ? -87.253 -33.074 112.716 1.00 80.19 892 GLN A CA 1
ATOM 6736 C C . GLN A 1 892 ? -88.768 -33.100 112.436 1.00 80.19 892 GLN A C 1
ATOM 6738 O O . GLN A 1 892 ? -89.404 -32.045 112.516 1.00 80.19 892 GLN A O 1
ATOM 6743 N N . PRO A 1 893 ? -89.361 -34.264 112.105 1.00 83.69 893 PRO A N 1
ATOM 6744 C CA . PRO A 1 893 ? -90.799 -34.355 111.896 1.00 83.69 893 PRO A CA 1
ATOM 6745 C C . PRO A 1 893 ? -91.577 -34.095 113.192 1.00 83.69 893 PRO A C 1
ATOM 6747 O O . PRO A 1 893 ? -91.420 -34.833 114.164 1.00 83.69 893 PRO A O 1
ATOM 6750 N N . THR A 1 894 ? -92.438 -33.079 113.206 1.00 80.12 894 THR A N 1
ATOM 6751 C CA . THR A 1 894 ? -93.368 -32.807 114.314 1.00 80.12 894 THR A CA 1
ATOM 6752 C C . THR A 1 894 ? -94.732 -33.432 114.031 1.00 80.12 894 THR A C 1
ATOM 6754 O O . THR A 1 894 ? -95.132 -33.547 112.871 1.00 80.12 894 THR A O 1
ATOM 6757 N N . VAL A 1 895 ? -95.454 -33.854 115.077 1.00 80.19 895 VAL A N 1
ATOM 6758 C CA . VAL A 1 895 ? -96.773 -34.502 114.955 1.00 80.19 895 VAL A CA 1
ATOM 6759 C C . VAL A 1 895 ? -97.837 -33.698 115.694 1.00 80.19 895 VAL A C 1
ATOM 6761 O O . VAL A 1 895 ? -97.795 -33.566 116.915 1.00 80.19 895 VAL A O 1
ATOM 6764 N N . GLU A 1 896 ? -98.836 -33.223 114.959 1.00 77.88 896 GLU A N 1
ATOM 6765 C CA . GLU A 1 896 ? -100.030 -32.568 115.492 1.00 77.88 896 GLU A CA 1
ATOM 6766 C C . GLU A 1 896 ? -101.226 -33.528 115.407 1.00 77.88 896 GLU A C 1
ATOM 6768 O O . GLU A 1 896 ? -101.478 -34.144 114.370 1.00 77.88 896 GLU A O 1
ATOM 6773 N N . ARG A 1 897 ? -101.983 -33.675 116.501 1.00 70.31 897 ARG A N 1
ATOM 6774 C CA . ARG A 1 897 ? -103.176 -34.538 116.554 1.00 70.31 897 ARG A CA 1
ATOM 6775 C C . ARG A 1 897 ? -104.438 -33.688 116.452 1.00 70.31 897 ARG A C 1
ATOM 6777 O O . ARG A 1 897 ? -104.597 -32.752 117.229 1.00 70.31 897 ARG A O 1
ATOM 6784 N N . SER A 1 898 ? -105.358 -34.043 115.556 1.00 63.38 898 SER A N 1
ATOM 6785 C CA . SER A 1 898 ? -106.658 -33.374 115.438 1.00 63.38 898 SER A CA 1
ATOM 6786 C C . SER A 1 898 ? -107.749 -34.352 115.000 1.00 63.38 898 SER A C 1
ATOM 6788 O O . SER A 1 898 ? -107.595 -35.034 113.993 1.00 63.38 898 SER A O 1
ATOM 6790 N N . ALA A 1 899 ? -108.842 -34.423 115.769 1.00 60.72 899 ALA A N 1
ATOM 6791 C CA . ALA A 1 899 ? -110.102 -35.096 115.419 1.00 60.72 899 ALA A CA 1
ATOM 6792 C C . ALA A 1 899 ? -109.970 -36.454 114.680 1.00 60.72 899 ALA A C 1
ATOM 6794 O O . ALA A 1 899 ? -110.509 -36.636 113.592 1.00 60.72 899 ALA A O 1
ATOM 6795 N N . GLY A 1 900 ? -109.248 -37.414 115.273 1.00 64.38 900 GLY A N 1
ATOM 6796 C CA . GLY A 1 900 ? -109.074 -38.768 114.716 1.00 64.38 900 GLY A CA 1
ATOM 6797 C C . GLY A 1 900 ? -107.973 -38.909 113.656 1.00 64.38 900 GLY A C 1
ATOM 6798 O O . GLY A 1 900 ? -107.753 -40.003 113.148 1.00 64.38 900 GLY A O 1
ATOM 6799 N N . VAL A 1 901 ? -107.251 -37.831 113.339 1.00 70.38 901 VAL A N 1
ATOM 6800 C CA . VAL A 1 901 ? -106.221 -37.799 112.294 1.00 70.38 901 VAL A CA 1
ATOM 6801 C C . VAL A 1 901 ? -104.915 -37.207 112.842 1.00 70.38 901 VAL A C 1
ATOM 6803 O O . VAL A 1 901 ? -104.919 -36.366 113.745 1.00 70.38 901 VAL A O 1
ATOM 6806 N N . GLN A 1 902 ? -103.776 -37.667 112.322 1.00 80.00 902 GLN A N 1
ATOM 6807 C CA . GLN A 1 902 ? -102.444 -37.239 112.760 1.00 80.00 902 GLN A CA 1
ATOM 6808 C C . GLN A 1 902 ? -101.726 -36.540 111.597 1.00 80.00 902 GLN A C 1
ATOM 6810 O O . GLN A 1 902 ? -101.530 -37.137 110.540 1.00 80.00 902 GLN A O 1
ATOM 6815 N N . ILE A 1 903 ? -101.356 -35.269 111.768 1.00 79.38 903 ILE A N 1
ATOM 6816 C CA . ILE A 1 903 ? -100.633 -34.479 110.762 1.00 79.38 903 ILE A CA 1
ATOM 6817 C C . ILE A 1 903 ? -99.152 -34.473 111.129 1.00 79.38 903 ILE A C 1
ATOM 6819 O O . ILE A 1 903 ? -98.797 -34.086 112.240 1.00 79.38 903 ILE A O 1
ATOM 6823 N N . VAL A 1 904 ? -98.286 -34.873 110.198 1.00 83.75 904 VAL A N 1
ATOM 6824 C CA . VAL A 1 904 ? -96.826 -34.812 110.368 1.00 83.75 904 VAL A CA 1
ATOM 6825 C C . VAL A 1 904 ? -96.268 -33.677 109.516 1.00 83.75 904 VAL A C 1
ATOM 6827 O O . VAL A 1 904 ? -96.591 -33.614 108.332 1.00 83.75 904 VAL A O 1
ATOM 6830 N N . ARG A 1 905 ? -95.428 -32.801 110.080 1.00 85.06 905 ARG A N 1
ATOM 6831 C CA . ARG A 1 905 ? -94.790 -31.664 109.384 1.00 85.06 905 ARG A CA 1
ATOM 6832 C C . ARG A 1 905 ? -93.271 -31.722 109.485 1.00 85.06 905 ARG A C 1
ATOM 6834 O O . ARG A 1 905 ? -92.753 -32.191 110.488 1.00 85.06 905 ARG A O 1
ATOM 6841 N N . TRP A 1 906 ? -92.553 -31.206 108.489 1.00 87.31 906 TRP A N 1
ATOM 6842 C CA . TRP A 1 906 ? -91.095 -31.017 108.554 1.00 87.31 906 TRP A CA 1
ATOM 6843 C C . TRP A 1 906 ? -90.651 -29.750 107.807 1.00 87.31 906 TRP A C 1
ATOM 6845 O O . TRP A 1 906 ? -91.405 -29.174 107.023 1.00 87.31 906 TRP A O 1
ATOM 6855 N N . THR A 1 907 ? -89.413 -29.303 108.030 1.00 84.81 907 THR A N 1
ATOM 6856 C CA . THR A 1 907 ? -88.808 -28.178 107.292 1.00 84.81 907 THR A CA 1
ATOM 6857 C C . THR A 1 907 ? -87.771 -28.658 106.276 1.00 84.81 907 THR A C 1
ATOM 6859 O O . THR A 1 907 ? -87.231 -29.766 106.369 1.00 84.81 907 THR A O 1
ATOM 6862 N N . ARG A 1 908 ? -87.503 -27.821 105.264 1.00 85.19 908 ARG A N 1
ATOM 6863 C CA . ARG A 1 908 ? -86.480 -28.092 104.242 1.00 85.19 908 ARG A CA 1
ATOM 6864 C C . ARG A 1 908 ? -85.068 -28.052 104.861 1.00 85.19 908 ARG A C 1
ATOM 6866 O O . ARG A 1 908 ? -84.876 -27.301 105.814 1.00 85.19 908 ARG A O 1
ATOM 6873 N N . PRO A 1 909 ? -84.074 -28.773 104.306 1.00 86.06 909 PRO A N 1
ATOM 6874 C CA . PRO A 1 909 ? -82.664 -28.557 104.623 1.00 86.06 909 PRO A CA 1
ATOM 6875 C C . PRO A 1 909 ? -82.268 -27.088 104.450 1.00 86.06 909 PRO A C 1
ATOM 6877 O O . PRO A 1 909 ? -82.575 -26.489 103.417 1.00 86.06 909 PRO A O 1
ATOM 6880 N N . GLU A 1 910 ? -81.567 -26.523 105.431 1.00 83.31 910 GLU A N 1
ATOM 6881 C CA . GLU A 1 910 ? -81.039 -25.150 105.374 1.00 83.31 910 GLU A CA 1
ATOM 6882 C C . GLU A 1 910 ? -80.011 -24.971 104.247 1.00 83.31 910 GLU A C 1
ATOM 6884 O O . GLU A 1 910 ? -80.004 -23.951 103.564 1.00 83.31 910 GLU A O 1
ATOM 6889 N N . GLN A 1 911 ? -79.177 -25.991 104.017 1.00 85.25 911 GLN A N 1
ATOM 6890 C CA . GLN A 1 911 ? -78.225 -26.052 102.913 1.00 85.25 911 GLN A CA 1
ATOM 6891 C C . GLN A 1 911 ? -78.651 -27.198 101.979 1.00 85.25 911 GLN A C 1
ATOM 6893 O O . GLN A 1 911 ? -78.310 -28.355 102.228 1.00 85.25 911 GLN A O 1
ATOM 6898 N N . PRO A 1 912 ? -79.432 -26.930 100.917 1.00 81.44 912 PRO A N 1
ATOM 6899 C CA . PRO A 1 912 ? -79.891 -27.973 99.993 1.00 81.44 912 PRO A CA 1
ATOM 6900 C C . PRO A 1 912 ? -78.758 -28.656 99.215 1.00 81.44 912 PRO A C 1
ATOM 6902 O O . PRO A 1 912 ? -78.923 -29.797 98.786 1.00 81.44 912 PRO A O 1
ATOM 6905 N N . ASN A 1 913 ? -77.620 -27.964 99.049 1.00 86.81 913 ASN A N 1
ATOM 6906 C CA . ASN A 1 913 ? -76.384 -28.430 98.402 1.00 86.81 913 ASN A CA 1
ATOM 6907 C C . ASN A 1 913 ? -76.542 -28.996 96.977 1.00 86.81 913 ASN A C 1
ATOM 6909 O O . ASN A 1 913 ? -75.641 -29.651 96.468 1.00 86.81 913 ASN A O 1
ATOM 6913 N N . GLY A 1 914 ? -77.682 -28.753 96.341 1.00 86.56 914 GLY A N 1
ATOM 6914 C CA . GLY A 1 914 ? -78.145 -29.445 95.145 1.00 86.56 914 GLY A CA 1
ATOM 6915 C C . GLY A 1 914 ? -79.657 -29.329 95.049 1.00 86.56 914 GLY A C 1
ATOM 6916 O O . GLY A 1 914 ? -80.312 -28.894 96.000 1.00 86.56 914 GLY A O 1
ATOM 6917 N N . ASN A 1 915 ? -80.247 -29.693 93.916 1.00 87.38 915 ASN A N 1
ATOM 6918 C CA . ASN A 1 915 ? -81.699 -29.582 93.783 1.00 87.38 915 ASN A CA 1
ATOM 6919 C C . ASN A 1 915 ? -82.378 -30.740 94.532 1.00 87.38 915 ASN A C 1
ATOM 6921 O O . ASN A 1 915 ? -82.218 -31.898 94.149 1.00 87.38 915 ASN A O 1
ATOM 6925 N N . VAL A 1 916 ? -83.121 -30.449 95.606 1.00 84.81 916 VAL A N 1
ATOM 6926 C CA . VAL A 1 916 ? -83.853 -31.485 96.357 1.00 84.81 916 VAL A CA 1
ATOM 6927 C C . VAL A 1 916 ? -84.881 -32.133 95.424 1.00 84.81 916 VAL A C 1
ATOM 6929 O O . VAL A 1 916 ? -85.655 -31.433 94.774 1.00 84.81 916 VAL A O 1
ATOM 6932 N N . THR A 1 917 ? -84.892 -33.464 95.350 1.00 85.81 917 THR A N 1
ATOM 6933 C CA . THR A 1 917 ? -85.718 -34.241 94.405 1.00 85.81 917 THR A CA 1
ATOM 6934 C C . THR A 1 917 ? -86.900 -34.936 95.074 1.00 85.81 917 THR A C 1
ATOM 6936 O O . THR A 1 917 ? -87.966 -35.048 94.473 1.00 85.81 917 THR A O 1
ATOM 6939 N N . ARG A 1 918 ? -86.752 -35.379 96.328 1.00 85.25 918 ARG A N 1
ATOM 6940 C CA . ARG A 1 918 ? -87.831 -35.996 97.121 1.00 85.25 918 ARG A CA 1
ATOM 6941 C C . ARG A 1 918 ? -87.565 -35.949 98.624 1.00 85.25 918 ARG A C 1
ATOM 6943 O O . ARG A 1 918 ? -86.414 -35.862 99.058 1.00 85.25 918 ARG A O 1
ATOM 6950 N N . TYR A 1 919 ? -88.639 -36.069 99.397 1.00 87.62 919 TYR A N 1
ATOM 6951 C CA . TYR A 1 919 ? -88.609 -36.404 100.818 1.00 87.62 919 TYR A CA 1
ATOM 6952 C C . TYR A 1 919 ? -89.227 -37.783 101.033 1.00 87.62 919 TYR A C 1
ATOM 6954 O O . TYR A 1 919 ? -90.237 -38.105 100.409 1.00 87.62 919 TYR A O 1
ATOM 6962 N N . VAL A 1 920 ? -88.647 -38.565 101.944 1.00 87.31 920 VAL A N 1
ATOM 6963 C CA . VAL A 1 920 ? -89.188 -39.865 102.358 1.00 87.31 920 VAL A CA 1
ATOM 6964 C C . VAL A 1 920 ? -89.317 -39.896 103.878 1.00 87.31 920 VAL A C 1
ATOM 6966 O O . VAL A 1 920 ? -88.310 -39.776 104.578 1.00 87.31 920 VAL A O 1
ATOM 6969 N N . LEU A 1 921 ? -90.541 -40.022 104.391 1.00 86.56 921 LEU A N 1
ATOM 6970 C CA . LEU A 1 921 ? -90.837 -40.099 105.823 1.00 86.56 921 LEU A CA 1
ATOM 6971 C C . LEU A 1 921 ? -90.934 -41.562 106.262 1.00 86.56 921 LEU A C 1
ATOM 6973 O O . LEU A 1 921 ? -91.676 -42.348 105.674 1.00 86.56 921 LEU A O 1
ATOM 6977 N N . TRP A 1 922 ? -90.240 -41.900 107.343 1.00 84.50 922 TRP A N 1
ATOM 6978 C CA . TRP A 1 922 ? -90.220 -43.230 107.942 1.00 84.50 922 TRP A CA 1
ATOM 6979 C C . TRP A 1 922 ? -90.617 -43.189 109.416 1.00 84.50 922 TRP A C 1
ATOM 6981 O O . TRP A 1 922 ? -90.327 -42.227 110.132 1.00 84.50 922 TRP A O 1
ATOM 6991 N N . ARG A 1 923 ? -91.205 -44.294 109.878 1.00 82.12 923 ARG A N 1
ATOM 6992 C CA . ARG A 1 923 ? -91.294 -44.669 111.290 1.00 82.12 923 ARG A CA 1
ATOM 6993 C C . ARG A 1 923 ? -90.303 -45.795 111.560 1.00 82.12 923 ARG A C 1
ATOM 6995 O O . ARG A 1 923 ? -90.155 -46.704 110.745 1.00 82.12 923 ARG A O 1
ATOM 7002 N N . ILE A 1 924 ? -89.640 -45.766 112.711 1.00 75.38 924 ILE A N 1
ATOM 7003 C CA . ILE A 1 924 ? -88.785 -46.878 113.143 1.00 75.38 924 ILE A CA 1
ATOM 7004 C C . ILE A 1 924 ? -89.658 -48.118 113.391 1.00 75.38 924 ILE A C 1
ATOM 7006 O O . ILE A 1 924 ? -90.533 -48.093 114.255 1.00 75.38 924 ILE A O 1
ATOM 7010 N N . GLY A 1 925 ? -89.393 -49.192 112.642 1.00 72.06 925 GLY A N 1
ATOM 7011 C CA . GLY A 1 925 ? -90.094 -50.479 112.731 1.00 72.06 925 GLY A CA 1
ATOM 7012 C C . GLY A 1 925 ? -91.018 -50.797 111.549 1.00 72.06 925 GLY A C 1
ATOM 7013 O O . GLY A 1 925 ? -91.325 -51.968 111.341 1.00 72.06 925 GLY A O 1
ATOM 7014 N N . ASP A 1 926 ? -91.406 -49.801 110.747 1.00 78.50 926 ASP A N 1
ATOM 7015 C CA . ASP A 1 926 ? -92.289 -50.010 109.593 1.00 78.50 926 ASP A CA 1
ATOM 7016 C C . ASP A 1 926 ? -91.481 -50.476 108.362 1.00 78.50 926 ASP A C 1
ATOM 7018 O O . ASP A 1 926 ? -90.384 -49.986 108.090 1.00 78.50 926 ASP A O 1
ATOM 7022 N N . THR A 1 927 ? -92.021 -51.428 107.593 1.00 76.31 927 THR A N 1
ATOM 7023 C CA . THR A 1 927 ? -91.362 -52.011 106.402 1.00 76.31 927 THR A CA 1
ATOM 7024 C C . THR A 1 927 ? -91.573 -51.211 105.112 1.00 76.31 927 THR A C 1
ATOM 7026 O O . THR A 1 927 ? -91.008 -51.555 104.075 1.00 76.31 927 THR A O 1
ATOM 7029 N N . ALA A 1 928 ? -92.363 -50.138 105.169 1.00 78.75 928 ALA A N 1
ATOM 7030 C CA . ALA A 1 928 ? -92.631 -49.215 104.072 1.00 78.75 928 ALA A CA 1
ATOM 7031 C C . ALA A 1 928 ? -92.654 -47.767 104.605 1.00 78.75 928 ALA A C 1
ATOM 7033 O O . ALA A 1 928 ? -93.007 -47.560 105.769 1.00 78.75 928 ALA A O 1
ATOM 7034 N N . PRO A 1 929 ? -92.293 -46.760 103.789 1.00 82.75 929 PRO A N 1
ATOM 7035 C CA . PRO A 1 929 ? -92.336 -45.366 104.212 1.00 82.75 929 PRO A CA 1
ATOM 7036 C C . PRO A 1 929 ? -93.780 -44.874 104.375 1.00 82.75 929 PRO A C 1
ATOM 7038 O O . PRO A 1 929 ? -94.672 -45.252 103.617 1.00 82.75 929 PRO A O 1
ATOM 7041 N N . LEU A 1 930 ? -93.993 -43.958 105.322 1.00 81.44 930 LEU A N 1
ATOM 7042 C CA . LEU A 1 930 ? -95.275 -43.269 105.522 1.00 81.44 930 LEU A CA 1
ATOM 7043 C C . LEU A 1 930 ? -95.557 -42.226 104.426 1.00 81.44 930 LEU A C 1
ATOM 7045 O O . LEU A 1 930 ? -96.700 -41.818 104.236 1.00 81.44 930 LEU A O 1
ATOM 7049 N N . TYR A 1 931 ? -94.513 -41.778 103.724 1.00 84.44 931 TYR A N 1
ATOM 7050 C CA . TYR A 1 931 ? -94.585 -40.905 102.553 1.00 84.44 931 TYR A CA 1
ATOM 7051 C C . TYR A 1 931 ? -93.293 -41.013 101.742 1.00 84.44 931 TYR A C 1
ATOM 7053 O O . TYR A 1 931 ? -92.211 -41.033 102.323 1.00 84.44 931 TYR A O 1
ATOM 7061 N N . ASP A 1 932 ? -93.401 -41.021 100.417 1.00 85.44 932 ASP A N 1
ATOM 7062 C CA . ASP A 1 932 ? -92.293 -40.885 99.466 1.00 85.44 932 ASP A CA 1
ATOM 7063 C C . ASP A 1 932 ? -92.786 -39.958 98.347 1.00 85.44 932 ASP A C 1
ATOM 7065 O O . ASP A 1 932 ? -93.735 -40.298 97.637 1.00 85.44 932 ASP A O 1
ATOM 7069 N N . GLY A 1 933 ? -92.243 -38.740 98.244 1.00 75.44 933 GLY A N 1
ATOM 7070 C CA . GLY A 1 933 ? -92.824 -37.739 97.349 1.00 75.44 933 GLY A CA 1
ATOM 7071 C C . GLY A 1 933 ? -92.008 -36.467 97.125 1.00 75.44 933 GLY A C 1
ATOM 7072 O O . GLY A 1 933 ? -91.085 -36.122 97.865 1.00 75.44 933 GLY A O 1
ATOM 7073 N N . HIS A 1 934 ? -92.361 -35.760 96.052 1.00 74.44 934 HIS A N 1
ATOM 7074 C CA . HIS A 1 934 ? -91.628 -34.605 95.527 1.00 74.44 934 HIS A CA 1
ATOM 7075 C C . HIS A 1 934 ? -91.722 -33.377 96.467 1.00 74.44 934 HIS A C 1
ATOM 7077 O O . HIS A 1 934 ? -92.797 -33.111 97.008 1.00 74.44 934 HIS A O 1
ATOM 7083 N N . PRO A 1 935 ? -90.668 -32.545 96.623 1.00 65.81 935 PRO A N 1
ATOM 7084 C CA . PRO A 1 935 ? -90.628 -31.388 97.540 1.00 65.81 935 PRO A CA 1
ATOM 7085 C C . PRO A 1 935 ? -91.561 -30.211 97.182 1.00 65.81 935 PRO A C 1
ATOM 7087 O O . PRO A 1 935 ? -91.468 -29.140 97.795 1.00 65.81 935 PRO A O 1
ATOM 7090 N N . GLY A 1 936 ? -92.431 -30.388 96.185 1.00 63.16 936 GLY A N 1
ATOM 7091 C CA . GLY A 1 936 ? -93.522 -29.474 95.842 1.00 63.16 936 GLY A CA 1
ATOM 7092 C C . GLY A 1 936 ? -94.887 -29.882 96.418 1.00 63.16 936 GLY A C 1
ATOM 7093 O O . GLY A 1 936 ? -95.758 -29.028 96.532 1.00 63.16 936 GLY A O 1
ATOM 7094 N N . ALA A 1 937 ? -95.084 -31.142 96.828 1.00 60.84 937 ALA A N 1
ATOM 7095 C CA . ALA A 1 937 ? -96.385 -31.691 97.245 1.00 60.84 937 ALA A CA 1
ATOM 7096 C C . ALA A 1 937 ? -96.759 -31.383 98.717 1.00 60.84 937 ALA A C 1
ATOM 7098 O O . ALA A 1 937 ? -97.412 -32.174 99.392 1.00 60.84 937 ALA A O 1
ATOM 7099 N N . THR A 1 938 ? -96.368 -30.198 99.198 1.00 65.62 938 THR A N 1
ATOM 7100 C CA . THR A 1 938 ? -96.351 -29.759 100.610 1.00 65.62 938 THR A CA 1
ATOM 7101 C C . THR A 1 938 ? -95.334 -30.495 101.504 1.00 65.62 938 THR A C 1
ATOM 7103 O O . THR A 1 938 ? -94.842 -31.569 101.177 1.00 65.62 938 THR A O 1
ATOM 7106 N N . LEU A 1 939 ? -94.958 -29.861 102.623 1.00 79.44 939 LEU A N 1
ATOM 7107 C CA . LEU A 1 939 ? -94.027 -30.397 103.638 1.00 79.44 939 LEU A CA 1
ATOM 7108 C C . LEU A 1 939 ? -94.783 -30.938 104.866 1.00 79.44 939 LEU A C 1
ATOM 7110 O O . LEU A 1 939 ? -94.316 -30.854 106.003 1.00 79.44 939 LEU A O 1
ATOM 7114 N N . GLN A 1 940 ? -96.006 -31.409 104.631 1.00 79.88 940 GLN A N 1
ATOM 7115 C CA . GLN A 1 940 ? -96.868 -32.000 105.640 1.00 79.88 940 GLN A CA 1
ATOM 7116 C C . GLN A 1 940 ? -97.628 -33.180 105.037 1.00 79.88 940 GLN A C 1
ATOM 7118 O O . GLN A 1 940 ? -97.965 -33.155 103.855 1.00 79.88 940 GLN A O 1
ATOM 7123 N N . ILE A 1 941 ? -97.932 -34.188 105.847 1.00 82.38 941 ILE A N 1
ATOM 7124 C CA . ILE A 1 941 ? -98.795 -35.305 105.452 1.00 82.38 941 ILE A CA 1
ATOM 7125 C C . ILE A 1 941 ? -99.860 -35.567 106.506 1.00 82.38 941 ILE A C 1
ATOM 7127 O O . ILE A 1 941 ? -99.697 -35.224 107.676 1.00 82.38 941 ILE A O 1
ATOM 7131 N N . THR A 1 942 ? -100.927 -36.230 106.080 1.00 77.56 942 THR A N 1
ATOM 7132 C CA . THR A 1 942 ? -102.101 -36.536 106.894 1.00 77.56 942 THR A CA 1
ATOM 7133 C C . THR A 1 942 ? -102.230 -38.052 107.007 1.00 77.56 942 THR A C 1
ATOM 7135 O O . THR A 1 942 ? -102.569 -38.717 106.031 1.00 77.56 942 THR A O 1
ATOM 7138 N N . VAL A 1 943 ? -101.937 -38.606 108.184 1.00 73.94 943 VAL A N 1
ATOM 7139 C CA . VAL A 1 943 ? -101.913 -40.052 108.444 1.00 73.94 943 VAL A CA 1
ATOM 7140 C C . VAL A 1 943 ? -103.189 -40.476 109.174 1.00 73.94 943 VAL A C 1
ATOM 7142 O O . VAL A 1 943 ? -103.485 -40.011 110.278 1.00 73.94 943 VAL A O 1
ATOM 7145 N N . GLN A 1 944 ? -103.934 -41.389 108.551 1.00 68.31 944 GLN A N 1
ATOM 7146 C CA . GLN A 1 944 ? -105.067 -42.106 109.141 1.00 68.31 944 GLN A CA 1
ATOM 7147 C C . GLN A 1 944 ? -104.521 -43.326 109.901 1.00 68.31 944 GLN A C 1
ATOM 7149 O O . GLN A 1 944 ? -103.989 -44.246 109.280 1.00 68.31 944 GLN A O 1
ATOM 7154 N N . SER A 1 945 ? -104.583 -43.328 111.236 1.00 61.69 945 SER A N 1
ATOM 7155 C CA . SER A 1 945 ? -104.159 -44.476 112.052 1.00 61.69 945 SER A CA 1
ATOM 7156 C C . SER A 1 945 ? -104.710 -44.403 113.475 1.00 61.69 945 SER A C 1
ATOM 7158 O O . SER A 1 945 ? -104.473 -43.417 114.176 1.00 61.69 945 SER A O 1
ATOM 7160 N N . ASP A 1 946 ? -105.358 -45.483 113.922 1.00 56.78 946 ASP A N 1
ATOM 7161 C CA . ASP A 1 946 ? -105.901 -45.634 115.284 1.00 56.78 946 ASP A CA 1
ATOM 7162 C C . ASP A 1 946 ? -104.814 -45.786 116.361 1.00 56.78 946 ASP A C 1
ATOM 7164 O O . ASP A 1 946 ? -105.083 -45.675 117.558 1.00 56.78 946 ASP A O 1
ATOM 7168 N N . LYS A 1 947 ? -103.566 -46.058 115.956 1.00 60.28 947 LYS A N 1
ATOM 7169 C CA . LYS A 1 947 ? -102.418 -46.123 116.865 1.00 60.28 947 LYS A CA 1
ATOM 7170 C C . LYS A 1 947 ? -101.697 -44.773 116.876 1.00 60.28 947 LYS A C 1
ATOM 7172 O O . LYS A 1 947 ? -101.430 -44.221 115.806 1.00 60.28 947 LYS A O 1
ATOM 7177 N N . PRO A 1 948 ? -101.300 -44.246 118.049 1.00 61.81 948 PRO A N 1
ATOM 7178 C CA . PRO A 1 948 ? -100.498 -43.034 118.093 1.00 61.81 948 PRO A CA 1
ATOM 7179 C C . PRO A 1 948 ? -99.181 -43.239 117.334 1.00 61.81 948 PRO A C 1
ATOM 7181 O O . PRO A 1 948 ? -98.483 -44.250 117.498 1.00 61.81 948 PRO A O 1
ATOM 7184 N N . LEU A 1 949 ? -98.828 -42.256 116.509 1.00 65.31 949 LEU A N 1
ATOM 7185 C CA . LEU A 1 949 ? -97.462 -42.073 116.048 1.00 65.31 949 LEU A CA 1
ATOM 7186 C C . LEU A 1 949 ? -96.638 -41.674 117.279 1.00 65.31 949 LEU A C 1
ATOM 7188 O O . LEU A 1 949 ? -96.833 -40.611 117.869 1.00 65.31 949 LEU A O 1
ATOM 7192 N N . SER A 1 950 ? -95.789 -42.602 117.714 1.00 57.06 950 SER A N 1
ATOM 7193 C CA . SER A 1 950 ? -94.772 -42.379 118.739 1.00 57.06 950 SER A CA 1
ATOM 7194 C C . SER A 1 950 ? -93.647 -41.508 118.174 1.00 57.06 950 SER A C 1
ATOM 7196 O O . SER A 1 950 ? -93.531 -41.365 116.957 1.00 57.06 950 SER A O 1
ATOM 7198 N N . GLU A 1 951 ? -92.790 -40.974 119.043 1.00 58.34 951 GLU A N 1
ATOM 7199 C CA . GLU A 1 951 ? -91.726 -39.982 118.762 1.00 58.34 951 GLU A CA 1
ATOM 7200 C C . GLU A 1 951 ? -90.563 -40.515 117.883 1.00 58.34 951 GLU A C 1
ATOM 7202 O O . GLU A 1 951 ? -89.466 -39.975 117.838 1.00 58.34 951 GLU A O 1
ATOM 7207 N N . SER A 1 952 ? -90.809 -41.601 117.152 1.00 71.50 952 SER A N 1
ATOM 7208 C CA . SER A 1 952 ? -89.857 -42.427 116.410 1.00 71.50 952 SER A CA 1
ATOM 7209 C C . SER A 1 952 ? -89.948 -42.188 114.893 1.00 71.50 952 SER A C 1
ATOM 7211 O O . SER A 1 952 ? -89.882 -43.138 114.107 1.00 71.50 952 SER A O 1
ATOM 7213 N N . LEU A 1 953 ? -90.165 -40.934 114.483 1.00 82.06 953 LEU A N 1
ATOM 7214 C CA . LEU A 1 953 ? -90.274 -40.513 113.083 1.00 82.06 953 LEU A CA 1
ATOM 7215 C C . LEU A 1 953 ? -88.987 -39.841 112.600 1.00 82.06 953 LEU A C 1
ATOM 7217 O O . LEU A 1 953 ? -88.379 -39.053 113.318 1.00 82.06 953 LEU A O 1
ATOM 7221 N N . PHE A 1 954 ? -88.610 -40.095 111.348 1.00 84.06 954 PHE A N 1
ATOM 7222 C CA . PHE A 1 954 ? -87.538 -39.362 110.678 1.00 84.06 954 PHE A CA 1
ATOM 7223 C C . PHE A 1 954 ? -87.848 -39.151 109.199 1.00 84.06 954 PHE A C 1
ATOM 7225 O O . PHE A 1 954 ? -88.452 -40.002 108.547 1.00 84.06 954 PHE A O 1
ATOM 7232 N N . VAL A 1 955 ? -87.411 -38.015 108.656 1.00 87.88 955 VAL A N 1
ATOM 7233 C CA . VAL A 1 955 ? -87.524 -37.708 107.225 1.00 87.88 955 VAL A CA 1
ATOM 7234 C C . VAL A 1 955 ? -86.140 -37.703 106.585 1.00 87.88 955 VAL A C 1
ATOM 7236 O O . VAL A 1 955 ? -85.173 -37.195 107.154 1.00 87.88 955 VAL A O 1
ATOM 7239 N N . ILE A 1 956 ? -86.035 -38.293 105.397 1.00 87.81 956 ILE A N 1
ATOM 7240 C CA . ILE A 1 956 ? -84.836 -38.273 104.562 1.00 87.81 956 ILE A CA 1
ATOM 7241 C C . ILE A 1 956 ? -85.073 -37.306 103.400 1.00 87.81 956 ILE A C 1
ATOM 7243 O O . ILE A 1 956 ? -86.037 -37.464 102.652 1.00 87.81 956 ILE A O 1
ATOM 7247 N N . ALA A 1 957 ? -84.186 -36.326 103.233 1.00 87.62 957 ALA A N 1
ATOM 7248 C CA . ALA A 1 957 ? -84.129 -35.466 102.053 1.00 87.62 957 ALA A CA 1
ATOM 7249 C C . ALA A 1 957 ? -83.149 -36.054 101.028 1.00 87.62 957 ALA A C 1
ATOM 7251 O O . ALA A 1 957 ? -82.045 -36.443 101.407 1.00 87.62 957 ALA A O 1
ATOM 7252 N N . TYR A 1 958 ? -83.528 -36.088 99.749 1.00 88.12 958 TYR A N 1
ATOM 7253 C CA . TYR A 1 958 ? -82.692 -36.564 98.638 1.00 88.12 958 TYR A CA 1
ATOM 7254 C C . TYR A 1 958 ? -82.385 -35.426 97.656 1.00 88.12 958 TYR A C 1
ATOM 7256 O O . TYR A 1 958 ? -83.263 -34.612 97.370 1.00 88.12 958 TYR A O 1
ATOM 7264 N N . ASN A 1 959 ? -81.178 -35.409 97.089 1.00 88.94 959 ASN A N 1
ATOM 7265 C CA . ASN A 1 959 ? -80.837 -34.671 95.864 1.00 88.94 959 ASN A CA 1
ATOM 7266 C C . ASN A 1 959 ? -80.028 -35.580 94.911 1.00 88.94 959 ASN A C 1
ATOM 7268 O O . ASN A 1 959 ? -80.025 -36.799 95.092 1.00 88.94 959 ASN A O 1
ATOM 7272 N N . SER A 1 960 ? -79.373 -35.030 93.881 1.00 87.31 960 SER A N 1
ATOM 7273 C CA . SER A 1 960 ? -78.638 -35.849 92.899 1.00 87.31 960 SER A CA 1
ATOM 7274 C C . SER A 1 960 ? -77.355 -36.501 93.444 1.00 87.31 960 SER A C 1
ATOM 7276 O O . SER A 1 960 ? -76.916 -37.517 92.909 1.00 87.31 960 SER A O 1
ATOM 7278 N N . ALA A 1 961 ? -76.774 -35.956 94.520 1.00 85.06 961 ALA A N 1
ATOM 7279 C CA . ALA A 1 961 ? -75.509 -36.410 95.101 1.00 85.06 961 ALA A CA 1
ATOM 7280 C C . ALA A 1 961 ? -75.665 -37.316 96.335 1.00 85.06 961 ALA A C 1
ATOM 7282 O O . ALA A 1 961 ? -74.687 -37.912 96.786 1.00 85.06 961 ALA A O 1
ATOM 7283 N N . GLY A 1 962 ? -76.870 -37.433 96.901 1.00 86.50 962 GLY A N 1
ATOM 7284 C CA . GLY A 1 962 ? -77.137 -38.347 98.007 1.00 86.50 962 GLY A CA 1
ATOM 7285 C C . GLY A 1 962 ? -78.358 -37.969 98.837 1.00 86.50 962 GLY A C 1
ATOM 7286 O O . GLY A 1 962 ? -79.279 -37.298 98.367 1.00 86.50 962 GLY A O 1
ATOM 7287 N N . SER A 1 963 ? -78.374 -38.434 100.087 1.00 87.44 963 SER A N 1
ATOM 7288 C CA . SER A 1 963 ? -79.531 -38.286 100.968 1.00 87.44 963 SER A CA 1
ATOM 7289 C C . SER A 1 963 ? -79.164 -38.160 102.441 1.00 87.44 963 SER A C 1
ATOM 7291 O O . SER A 1 963 ? -78.344 -38.937 102.934 1.00 87.44 963 SER A O 1
ATOM 7293 N N . THR A 1 964 ? -79.843 -37.267 103.160 1.00 88.88 964 THR A N 1
ATOM 7294 C CA . THR A 1 964 ? -79.574 -36.979 104.577 1.00 88.88 964 THR A CA 1
ATOM 7295 C C . THR A 1 964 ? -80.847 -37.104 105.409 1.00 88.88 964 THR A C 1
ATOM 7297 O O . THR A 1 964 ? -81.889 -36.553 105.055 1.00 88.88 964 THR A O 1
ATOM 7300 N N . ARG A 1 965 ? -80.759 -37.826 106.535 1.00 85.50 965 ARG A N 1
ATOM 7301 C CA . ARG A 1 965 ? -81.861 -38.009 107.494 1.00 85.50 965 ARG A CA 1
ATOM 7302 C C . ARG A 1 965 ? -81.884 -36.929 108.582 1.00 85.50 965 ARG A C 1
ATOM 7304 O O . ARG A 1 965 ? -80.823 -36.474 109.029 1.00 85.50 965 ARG A O 1
ATOM 7311 N N . SER A 1 966 ? -83.086 -36.581 109.040 1.00 83.00 966 SER A N 1
ATOM 7312 C CA . SER A 1 966 ? -83.312 -35.812 110.269 1.00 83.00 966 SER A CA 1
ATOM 7313 C C . SER A 1 966 ? -82.728 -36.528 111.498 1.00 83.00 966 SER A C 1
ATOM 7315 O O . SER A 1 966 ? -82.281 -37.679 111.427 1.00 83.00 966 SER A O 1
ATOM 7317 N N . PHE A 1 967 ? -82.715 -35.844 112.641 1.00 76.56 967 PHE A N 1
ATOM 7318 C CA . PHE A 1 967 ? -82.393 -36.479 113.919 1.00 76.56 967 PHE A CA 1
ATOM 7319 C C . PHE A 1 967 ? -83.523 -37.427 114.373 1.00 76.56 967 PHE A C 1
ATOM 7321 O O . PHE A 1 967 ? -84.639 -37.360 113.852 1.00 76.56 967 PHE A O 1
ATOM 7328 N N . ILE A 1 968 ? -83.198 -38.314 115.316 1.00 67.19 968 ILE A N 1
ATOM 7329 C CA . ILE A 1 968 ? -84.118 -39.196 116.045 1.00 67.19 968 ILE A CA 1
ATOM 7330 C C . ILE A 1 968 ? -83.746 -39.031 117.513 1.00 67.19 968 ILE A C 1
ATOM 7332 O O . ILE A 1 968 ? -82.605 -39.307 117.884 1.00 67.19 968 ILE A O 1
ATOM 7336 N N . GLU A 1 969 ? -84.690 -38.589 118.330 1.00 53.16 969 GLU A N 1
ATOM 7337 C CA . GLU A 1 969 ? -84.490 -38.399 119.762 1.00 53.16 969 GLU A CA 1
ATOM 7338 C C . GLU A 1 969 ? -85.011 -39.630 120.516 1.00 53.16 969 GLU A C 1
ATOM 7340 O O . GLU A 1 969 ? -86.067 -40.169 120.187 1.00 53.16 969 GLU A O 1
ATOM 7345 N N . ILE A 1 970 ? -84.239 -40.132 121.483 1.00 49.78 970 ILE A N 1
ATOM 7346 C CA . ILE A 1 970 ? -84.595 -41.310 122.286 1.00 49.78 970 ILE A CA 1
ATOM 7347 C C . ILE A 1 970 ? -84.521 -40.892 123.751 1.00 49.78 970 ILE A C 1
ATOM 7349 O O . ILE A 1 970 ? -83.434 -40.686 124.287 1.00 49.78 970 ILE A O 1
ATOM 7353 N N . ALA A 1 971 ? -85.681 -40.744 124.388 1.00 34.50 971 ALA A N 1
ATOM 7354 C CA . ALA A 1 971 ? -85.772 -40.243 125.751 1.00 34.50 971 ALA A CA 1
ATOM 7355 C C . ALA A 1 971 ? -85.262 -41.267 126.784 1.00 34.50 971 ALA A C 1
ATOM 7357 O O . ALA A 1 971 ? -85.884 -42.307 127.009 1.00 34.50 971 ALA A O 1
ATOM 7358 N N . GLN A 1 972 ? -84.166 -40.931 127.465 1.00 33.47 972 GLN A N 1
ATOM 7359 C CA . GLN A 1 972 ? -83.786 -41.487 128.767 1.00 33.47 972 GLN A CA 1
ATOM 7360 C C . GLN A 1 972 ? -83.263 -40.369 129.694 1.00 33.47 972 GLN A C 1
ATOM 7362 O O . GLN A 1 972 ? -82.942 -39.283 129.209 1.00 33.47 972 GLN A O 1
ATOM 7367 N N . PRO A 1 973 ? -83.324 -40.560 131.028 1.00 35.16 973 PRO A N 1
ATOM 7368 C CA . PRO A 1 973 ? -83.580 -39.451 131.945 1.00 35.16 973 PRO A CA 1
ATOM 7369 C C . PRO A 1 973 ? -82.342 -38.666 132.390 1.00 35.16 973 PRO A C 1
ATOM 7371 O O . PRO A 1 973 ? -81.203 -39.114 132.302 1.00 35.16 973 PRO A O 1
ATOM 7374 N N . SER A 1 974 ? -82.614 -37.485 132.941 1.00 31.94 974 SER A N 1
ATOM 7375 C CA . SER A 1 974 ? -81.643 -36.555 133.511 1.00 31.94 974 SER A CA 1
ATOM 7376 C C . SER A 1 974 ? -80.899 -37.103 134.736 1.00 31.94 974 SER A C 1
ATOM 7378 O O . SER A 1 974 ? -81.528 -37.460 135.734 1.00 31.94 974 SER A O 1
ATOM 7380 N N . SER A 1 975 ? -79.571 -36.994 134.726 1.00 32.38 975 SER A N 1
ATOM 7381 C CA . SER A 1 975 ? -78.740 -36.905 135.933 1.00 32.38 975 SER A CA 1
ATOM 7382 C C . SER A 1 975 ? -77.607 -35.895 135.723 1.00 32.38 975 SER A C 1
ATOM 7384 O O . SER A 1 975 ? -77.270 -35.554 134.590 1.00 32.38 975 SER A O 1
ATOM 7386 N N . THR A 1 976 ? -77.060 -35.377 136.817 1.00 30.94 976 THR A N 1
ATOM 7387 C CA . THR A 1 976 ? -76.167 -34.211 136.845 1.00 30.94 976 THR A CA 1
ATOM 7388 C C . THR A 1 976 ? -74.674 -34.554 136.892 1.00 30.94 976 THR A C 1
ATOM 7390 O O . THR A 1 976 ? -74.294 -35.591 137.426 1.00 30.94 976 THR A O 1
ATOM 7393 N N . ASP A 1 977 ? -73.878 -33.547 136.516 1.00 30.11 977 ASP A N 1
ATOM 7394 C CA . ASP A 1 977 ? -72.571 -33.176 137.095 1.00 30.11 977 ASP A CA 1
ATOM 7395 C C . ASP A 1 977 ? -71.243 -33.771 136.558 1.00 30.11 977 ASP A C 1
ATOM 7397 O O . ASP A 1 977 ? -71.192 -34.768 135.847 1.00 30.11 977 ASP A O 1
ATOM 7401 N N . ASP A 1 978 ? -70.180 -33.043 136.924 1.00 29.14 978 ASP A N 1
ATOM 7402 C CA . ASP A 1 978 ? -68.727 -33.289 136.918 1.00 29.14 978 ASP A CA 1
ATOM 7403 C C . ASP A 1 978 ? -67.953 -33.665 135.621 1.00 29.14 978 ASP A C 1
ATOM 7405 O O . ASP A 1 978 ? -67.745 -34.814 135.246 1.00 29.14 978 ASP A O 1
ATOM 7409 N N . ARG A 1 979 ? -67.359 -32.610 135.040 1.00 29.84 979 ARG A N 1
ATOM 7410 C CA . ARG A 1 979 ? -65.897 -32.368 134.920 1.00 29.84 979 ARG A CA 1
ATOM 7411 C C . ARG A 1 979 ? -64.903 -33.411 134.340 1.00 29.84 979 ARG A C 1
ATOM 7413 O O . ARG A 1 979 ? -64.573 -34.419 134.952 1.00 29.84 979 ARG A O 1
ATOM 7420 N N . ALA A 1 980 ? -64.106 -32.856 133.410 1.00 29.56 980 ALA A N 1
ATOM 7421 C CA . ALA A 1 980 ? -62.638 -33.001 133.268 1.00 29.56 980 ALA A CA 1
ATOM 7422 C C . ALA A 1 980 ? -62.071 -34.324 132.689 1.00 29.56 980 ALA A C 1
ATOM 7424 O O . ALA A 1 980 ? -62.817 -35.157 132.194 1.00 29.56 980 ALA A O 1
ATOM 7425 N N . VAL A 1 981 ? -60.725 -34.454 132.743 1.00 32.31 981 VAL A N 1
ATOM 7426 C CA . VAL A 1 981 ? -59.863 -35.599 132.329 1.00 32.31 981 VAL A CA 1
ATOM 7427 C C . VAL A 1 981 ? -59.611 -35.721 130.795 1.00 32.31 981 VAL A C 1
ATOM 7429 O O . VAL A 1 981 ? -60.562 -35.745 130.028 1.00 32.31 981 VAL A O 1
ATOM 7432 N N . VAL A 1 982 ? -58.375 -35.831 130.246 1.00 33.62 982 VAL A N 1
ATOM 7433 C CA . VAL A 1 982 ? -57.007 -35.538 130.766 1.00 33.62 982 VAL A CA 1
ATOM 7434 C C . VAL A 1 982 ? -55.905 -35.490 129.658 1.00 33.62 982 VAL A C 1
ATOM 7436 O O . VAL A 1 982 ? -56.041 -36.163 128.648 1.00 33.62 982 VAL A O 1
ATOM 7439 N N . ALA A 1 983 ? -54.819 -34.732 129.918 1.00 29.89 983 ALA A N 1
ATOM 7440 C CA . ALA A 1 983 ? -53.367 -34.850 129.567 1.00 29.89 983 ALA A CA 1
ATOM 7441 C C . ALA A 1 983 ? -52.772 -35.413 128.229 1.00 29.89 983 ALA A C 1
ATOM 7443 O O . ALA A 1 983 ? -53.416 -36.065 127.421 1.00 29.89 983 ALA A O 1
ATOM 7444 N N . GLY A 1 984 ? -51.446 -35.183 128.084 1.00 32.94 984 GLY A N 1
ATOM 7445 C CA . GLY A 1 984 ? -50.492 -35.746 127.093 1.00 32.94 984 GLY A CA 1
ATOM 7446 C C . GLY A 1 984 ? -49.886 -34.694 126.137 1.00 32.94 984 GLY A C 1
ATOM 7447 O O . GLY A 1 984 ? -50.556 -34.323 125.185 1.00 32.94 984 GLY A O 1
ATOM 7448 N N . VAL A 1 985 ? -48.700 -34.072 126.298 1.00 32.84 985 VAL A N 1
ATOM 7449 C CA . VAL A 1 985 ? -47.472 -34.242 127.133 1.00 32.84 985 VAL A CA 1
ATOM 7450 C C . VAL A 1 985 ? -46.413 -35.234 126.580 1.00 32.84 985 VAL A C 1
ATOM 7452 O O . VAL A 1 985 ? -46.753 -36.363 126.256 1.00 32.84 985 VAL A O 1
ATOM 7455 N N . VAL A 1 986 ? -45.127 -34.804 126.577 1.00 31.22 986 VAL A N 1
ATOM 7456 C CA . VAL A 1 986 ? -43.869 -35.475 126.107 1.00 31.22 986 VAL A CA 1
ATOM 7457 C C . VAL A 1 986 ? -43.717 -35.541 124.561 1.00 31.22 986 VAL A C 1
ATOM 7459 O O . VAL A 1 986 ? -44.623 -36.041 123.911 1.00 31.22 986 VAL A O 1
ATOM 7462 N N . THR A 1 987 ? -42.700 -35.033 123.827 1.00 31.12 987 THR A N 1
ATOM 7463 C CA . THR A 1 987 ? -41.300 -34.528 124.020 1.00 31.12 987 THR A CA 1
ATOM 7464 C C . THR A 1 987 ? -40.176 -35.566 123.749 1.00 31.12 987 THR A C 1
ATOM 7466 O O . THR A 1 987 ? -40.378 -36.746 123.981 1.00 31.12 987 THR A O 1
ATOM 7469 N N . VAL A 1 988 ? -38.969 -35.107 123.339 1.00 31.58 988 VAL A N 1
ATOM 7470 C CA . VAL A 1 988 ? -37.674 -35.858 123.212 1.00 31.58 988 VAL A CA 1
ATOM 7471 C C . VAL A 1 988 ? -37.533 -36.756 121.953 1.00 31.58 988 VAL A C 1
ATOM 7473 O O . VAL A 1 988 ? -38.502 -37.390 121.566 1.00 31.58 988 VAL A O 1
ATOM 7476 N N . ALA A 1 989 ? -36.375 -36.948 121.286 1.00 29.89 989 ALA A N 1
ATOM 7477 C CA . ALA A 1 989 ? -35.159 -36.144 120.983 1.00 29.89 989 ALA A CA 1
ATOM 7478 C C . ALA A 1 989 ? -34.296 -36.933 119.939 1.00 29.89 989 ALA A C 1
ATOM 7480 O O . ALA A 1 989 ? -34.838 -37.812 119.282 1.00 29.89 989 ALA A O 1
ATOM 7481 N N . VAL A 1 990 ? -32.969 -36.682 119.846 1.00 33.12 990 VAL A N 1
ATOM 7482 C CA . VAL A 1 990 ? -31.962 -37.422 119.022 1.00 33.12 990 VAL A CA 1
ATOM 7483 C C . VAL A 1 990 ? -32.137 -37.172 117.506 1.00 33.12 990 VAL A C 1
ATOM 7485 O O . VAL A 1 990 ? -33.007 -37.754 116.878 1.00 33.12 990 VAL A O 1
ATOM 7488 N N . ILE A 1 991 ? -31.424 -36.270 116.808 1.00 36.09 991 ILE A N 1
ATOM 7489 C CA . ILE A 1 991 ? -30.093 -35.635 116.979 1.00 36.09 991 ILE A CA 1
ATOM 7490 C C . ILE A 1 991 ? -28.914 -36.630 116.870 1.00 36.09 991 ILE A C 1
ATOM 7492 O O . ILE A 1 991 ? -28.912 -37.656 117.529 1.00 36.09 991 ILE A O 1
ATOM 7496 N N . LEU A 1 992 ? -27.878 -36.261 116.095 1.00 31.97 992 LEU A N 1
ATOM 7497 C CA . LEU A 1 992 ? -26.566 -36.934 115.952 1.00 31.97 992 LEU A CA 1
ATOM 7498 C C . LEU A 1 992 ? -26.482 -38.243 115.130 1.00 31.97 992 LEU A C 1
ATOM 7500 O O . LEU A 1 992 ? -25.902 -39.230 115.570 1.00 31.97 992 LEU A O 1
ATOM 7504 N N . VAL A 1 993 ? -26.833 -38.166 113.840 1.00 39.28 993 VAL A N 1
ATOM 7505 C CA . VAL A 1 993 ? -25.950 -38.696 112.773 1.00 39.28 993 VAL A CA 1
ATOM 7506 C C . VAL A 1 993 ? -25.885 -37.669 111.625 1.00 39.28 993 VAL A C 1
ATOM 7508 O O . VAL A 1 993 ? -26.821 -36.901 111.427 1.00 39.28 993 VAL A O 1
ATOM 7511 N N . LEU A 1 994 ? -24.775 -37.635 110.877 1.00 38.12 994 LEU A N 1
ATOM 7512 C CA . LEU A 1 994 ? -24.566 -36.858 109.636 1.00 38.12 994 LEU A CA 1
ATOM 7513 C C . LEU A 1 994 ? -24.545 -35.314 109.716 1.00 38.12 994 LEU A C 1
ATOM 7515 O O . LEU A 1 994 ? -24.628 -34.642 108.688 1.00 38.12 994 LEU A O 1
ATOM 7519 N N . ALA A 1 995 ? -24.224 -34.733 110.874 1.00 41.31 995 ALA A N 1
ATOM 7520 C CA . ALA A 1 995 ? -23.739 -33.344 110.967 1.00 41.31 995 ALA A CA 1
ATOM 7521 C C . ALA A 1 995 ? -22.292 -33.165 110.419 1.00 41.31 995 ALA A C 1
ATOM 7523 O O . ALA A 1 995 ? -21.482 -32.456 111.009 1.00 41.31 995 ALA A O 1
ATOM 7524 N N . LEU A 1 996 ? -21.935 -33.861 109.327 1.00 41.00 996 LEU A N 1
ATOM 7525 C CA . LEU A 1 996 ? -20.537 -34.106 108.924 1.00 41.00 996 LEU A CA 1
ATOM 7526 C C . LEU A 1 996 ? -20.260 -34.094 107.403 1.00 41.00 996 LEU A C 1
ATOM 7528 O O . LEU A 1 996 ? -19.137 -34.372 107.000 1.00 41.00 996 LEU A O 1
ATOM 7532 N N . ALA A 1 997 ? -21.245 -33.765 106.554 1.00 43.22 997 ALA A N 1
ATOM 7533 C CA . ALA A 1 997 ? -21.096 -33.833 105.088 1.00 43.22 997 ALA A CA 1
ATOM 7534 C C . ALA A 1 997 ? -21.065 -32.474 104.352 1.00 43.22 997 ALA A C 1
ATOM 7536 O O . ALA A 1 997 ? -20.511 -32.391 103.261 1.00 43.22 997 ALA A O 1
ATOM 7537 N N . VAL A 1 998 ? -21.637 -31.402 104.920 1.00 45.09 998 VAL A N 1
ATOM 7538 C CA . VAL A 1 998 ? -21.775 -30.094 104.227 1.00 45.09 998 VAL A CA 1
ATOM 7539 C C . VAL A 1 998 ? -20.842 -29.010 104.795 1.00 45.09 998 VAL A C 1
ATOM 7541 O O . VAL A 1 998 ? -20.479 -28.071 104.090 1.00 45.09 998 VAL A O 1
ATOM 7544 N N . LEU A 1 999 ? -20.330 -29.188 106.018 1.00 38.44 999 LEU A N 1
ATOM 7545 C CA . LEU A 1 999 ? -19.324 -28.310 106.648 1.00 38.44 999 LEU A CA 1
ATOM 7546 C C . LEU A 1 999 ? -17.894 -28.465 106.074 1.00 38.44 999 LEU A C 1
ATOM 7548 O O . LEU A 1 999 ? -16.924 -28.057 106.706 1.00 38.44 999 LEU A O 1
ATOM 7552 N N . LEU A 1 1000 ? -17.759 -29.035 104.871 1.00 42.19 1000 LEU A N 1
ATOM 7553 C CA . LEU A 1 1000 ? -16.478 -29.297 104.203 1.00 42.19 1000 LEU A CA 1
ATOM 7554 C C . LEU A 1 1000 ? -16.397 -28.809 102.742 1.00 42.19 1000 LEU A C 1
ATOM 7556 O O . LEU A 1 1000 ? -15.338 -28.948 102.136 1.00 42.19 1000 LEU A O 1
ATOM 7560 N N . TYR A 1 1001 ? -17.463 -28.226 102.167 1.00 34.84 1001 TYR A N 1
ATOM 7561 C CA . TYR A 1 1001 ? -17.514 -27.928 100.720 1.00 34.84 1001 TYR A CA 1
ATOM 7562 C C . TYR A 1 1001 ? -17.600 -26.438 100.317 1.00 34.84 1001 TYR A C 1
ATOM 7564 O O . TYR A 1 1001 ? -17.741 -26.129 99.138 1.00 34.84 1001 TYR A O 1
ATOM 7572 N N . LEU A 1 1002 ? -17.454 -25.475 101.238 1.00 37.66 1002 LEU A N 1
ATOM 7573 C CA . LEU A 1 1002 ? -17.278 -24.062 100.855 1.00 37.66 1002 LEU A CA 1
ATOM 7574 C C . LEU A 1 1002 ? -16.192 -23.351 101.668 1.00 37.66 1002 LEU A C 1
ATOM 7576 O O . LEU A 1 1002 ? -16.334 -23.156 102.870 1.00 37.66 1002 LEU A O 1
ATOM 7580 N N . LYS A 1 1003 ? -15.176 -22.854 100.941 1.00 29.11 1003 LYS A N 1
ATOM 7581 C CA . LYS A 1 1003 ? -14.009 -22.074 101.409 1.00 29.11 1003 LYS A CA 1
ATOM 7582 C C . LYS A 1 1003 ? -13.120 -22.879 102.370 1.00 29.11 1003 LYS A C 1
ATOM 7584 O O . LYS A 1 1003 ? -13.433 -23.101 103.528 1.00 29.11 1003 LYS A O 1
ATOM 7589 N N . THR A 1 1004 ? -11.914 -23.244 101.956 1.00 32.22 1004 THR A N 1
ATOM 7590 C CA . THR A 1 1004 ? -10.735 -22.349 101.873 1.00 32.22 1004 THR A CA 1
ATOM 7591 C C . THR A 1 1004 ? -9.587 -23.126 101.185 1.00 32.22 1004 THR A C 1
ATOM 7593 O O . THR A 1 1004 ? -9.668 -24.344 101.142 1.00 32.22 1004 THR A O 1
ATOM 7596 N N . ARG A 1 1005 ? -8.488 -22.590 100.620 1.00 33.91 1005 ARG A N 1
ATOM 7597 C CA . ARG A 1 1005 ? -7.827 -21.261 100.433 1.00 33.91 1005 ARG A CA 1
ATOM 7598 C C . ARG A 1 1005 ? -6.683 -21.501 99.386 1.00 33.91 1005 ARG A C 1
ATOM 7600 O O . ARG A 1 1005 ? -6.520 -22.636 98.968 1.00 33.91 1005 ARG A O 1
ATOM 7607 N N . SER A 1 1006 ? -5.827 -20.582 98.913 1.00 31.28 1006 SER A N 1
ATOM 7608 C CA . SER A 1 1006 ? -5.697 -19.112 98.990 1.00 31.28 1006 SER A CA 1
ATOM 7609 C C . SER A 1 1006 ? -4.704 -18.581 97.939 1.00 31.28 1006 SER A C 1
ATOM 7611 O O . SER A 1 1006 ? -3.722 -19.238 97.622 1.00 31.28 1006 SER A O 1
ATOM 7613 N N . LYS A 1 1007 ? -4.901 -17.312 97.554 1.00 31.23 1007 LYS A N 1
ATOM 7614 C CA . LYS A 1 1007 ? -3.924 -16.344 97.001 1.00 31.23 1007 LYS A CA 1
ATOM 7615 C C . LYS A 1 1007 ? -2.446 -16.539 97.422 1.00 31.23 1007 LYS A C 1
ATOM 7617 O O . LYS A 1 1007 ? -2.203 -16.673 98.621 1.00 31.23 1007 LYS A O 1
ATOM 7622 N N . LYS A 1 1008 ? -1.508 -16.312 96.480 1.00 29.27 1008 LYS A N 1
ATOM 7623 C CA . LYS A 1 1008 ? -0.243 -15.507 96.548 1.00 29.27 1008 LYS A CA 1
ATOM 7624 C C . LYS A 1 1008 ? 0.668 -15.873 95.345 1.00 29.27 1008 LYS A C 1
ATOM 7626 O O . LYS A 1 1008 ? 0.643 -17.029 94.957 1.00 29.27 1008 LYS A O 1
ATOM 7631 N N . LEU A 1 1009 ? 1.512 -15.013 94.753 1.00 28.48 1009 LEU A N 1
ATOM 7632 C CA . LEU A 1 1009 ? 1.598 -13.536 94.653 1.00 28.48 1009 LEU A CA 1
ATOM 7633 C C . LEU A 1 1009 ? 2.612 -13.173 93.517 1.00 28.48 1009 LEU A C 1
ATOM 7635 O O . LEU A 1 1009 ? 3.403 -14.029 93.149 1.00 28.48 1009 LEU A O 1
ATOM 7639 N N . ALA A 1 1010 ? 2.667 -11.893 93.104 1.00 29.64 1010 ALA A N 1
ATOM 7640 C CA . ALA A 1 1010 ? 3.775 -11.182 92.414 1.00 29.64 1010 ALA A CA 1
ATOM 7641 C C . ALA A 1 1010 ? 3.821 -11.073 90.858 1.00 29.64 1010 ALA A C 1
ATOM 7643 O O . ALA A 1 1010 ? 4.129 -12.013 90.145 1.00 29.64 1010 ALA A O 1
ATOM 7644 N N . ARG A 1 1011 ? 3.593 -9.825 90.402 1.00 27.59 1011 ARG A N 1
ATOM 7645 C CA . ARG A 1 1011 ? 4.325 -8.990 89.410 1.00 27.59 1011 ARG A CA 1
ATOM 7646 C C . ARG A 1 1011 ? 4.870 -9.535 88.054 1.00 27.59 1011 ARG A C 1
ATOM 7648 O O . ARG A 1 1011 ? 5.927 -10.141 88.029 1.00 27.59 1011 ARG A O 1
ATOM 7655 N N . VAL A 1 1012 ? 4.311 -8.931 86.984 1.00 29.22 1012 VAL A N 1
ATOM 7656 C CA . VAL A 1 1012 ? 4.981 -8.119 85.914 1.00 29.22 1012 VAL A CA 1
ATOM 7657 C C . VAL A 1 1012 ? 5.595 -8.800 84.658 1.00 29.22 1012 VAL A C 1
ATOM 7659 O O . VAL A 1 1012 ? 6.334 -9.766 84.755 1.00 29.22 1012 VAL A O 1
ATOM 7662 N N . SER A 1 1013 ? 5.290 -8.162 83.506 1.00 30.09 1013 SER A N 1
ATOM 7663 C CA . SER A 1 1013 ? 5.917 -8.141 82.153 1.00 30.09 1013 SER A CA 1
ATOM 7664 C C . SER A 1 1013 ? 6.059 -9.409 81.285 1.00 30.09 1013 SER A C 1
ATOM 7666 O O . SER A 1 1013 ? 6.848 -10.282 81.610 1.00 30.09 1013 SER A O 1
ATOM 7668 N N . GLU A 1 1014 ? 5.412 -9.340 80.104 1.00 31.64 1014 GLU A N 1
ATOM 7669 C CA . GLU A 1 1014 ? 5.898 -9.695 78.740 1.00 31.64 1014 GLU A CA 1
ATOM 7670 C C . GLU A 1 1014 ? 6.392 -11.128 78.398 1.00 31.64 1014 GLU A C 1
ATOM 7672 O O . GLU A 1 1014 ? 6.939 -11.841 79.227 1.00 31.64 1014 GLU A O 1
ATOM 7677 N N . GLY A 1 1015 ? 6.255 -11.533 77.117 1.00 28.78 1015 GLY A N 1
ATOM 7678 C CA . GLY A 1 1015 ? 7.042 -12.646 76.534 1.00 28.78 1015 GLY A CA 1
ATOM 7679 C C . GLY A 1 1015 ? 6.295 -13.778 75.794 1.00 28.78 1015 GLY A C 1
ATOM 7680 O O . GLY A 1 1015 ? 5.992 -14.810 76.372 1.00 28.78 1015 GLY A O 1
ATOM 7681 N N . ASN A 1 1016 ? 6.072 -13.582 74.490 1.00 28.98 1016 ASN A N 1
ATOM 7682 C CA . ASN A 1 1016 ? 5.886 -14.535 73.368 1.00 28.98 1016 ASN A CA 1
ATOM 7683 C C . ASN A 1 1016 ? 5.851 -16.095 73.521 1.00 28.98 1016 ASN A C 1
ATOM 7685 O O . ASN A 1 1016 ? 6.710 -16.716 74.129 1.00 28.98 1016 ASN A O 1
ATOM 7689 N N . MET A 1 1017 ? 4.984 -16.698 72.681 1.00 28.56 1017 MET A N 1
ATOM 7690 C CA . MET A 1 1017 ? 5.190 -17.894 71.812 1.00 28.56 1017 MET A CA 1
ATOM 7691 C C . MET A 1 1017 ? 5.431 -19.337 72.359 1.00 28.56 1017 MET A C 1
ATOM 7693 O O . MET A 1 1017 ? 6.554 -19.812 72.440 1.00 28.56 1017 MET A O 1
ATOM 7697 N N . SER A 1 1018 ? 4.331 -20.116 72.378 1.00 33.41 1018 SER A N 1
ATOM 7698 C CA . SER A 1 1018 ? 4.088 -21.353 71.569 1.00 33.41 1018 SER A CA 1
ATOM 7699 C C . SER A 1 1018 ? 4.788 -22.726 71.810 1.00 33.41 1018 SER A C 1
ATOM 7701 O O . SER A 1 1018 ? 5.974 -22.805 72.088 1.00 33.41 1018 SER A O 1
ATOM 7703 N N . VAL A 1 1019 ? 4.031 -23.799 71.471 1.00 32.41 1019 VAL A N 1
ATOM 7704 C CA . VAL A 1 1019 ? 4.395 -25.240 71.268 1.00 32.41 1019 VAL A CA 1
ATOM 7705 C C . VAL A 1 1019 ? 4.673 -26.078 72.544 1.00 32.41 1019 VAL A C 1
ATOM 7707 O O . VAL A 1 1019 ? 5.403 -25.641 73.418 1.00 32.41 1019 VAL A O 1
ATOM 7710 N N . GLY A 1 1020 ? 4.162 -27.315 72.725 1.00 31.77 1020 GLY A N 1
ATOM 7711 C CA . GLY A 1 1020 ? 3.142 -28.093 71.979 1.00 31.77 1020 GLY A CA 1
ATOM 7712 C C . GLY A 1 1020 ? 3.213 -29.632 72.200 1.00 31.77 1020 GLY A C 1
ATOM 7713 O O . GLY A 1 1020 ? 4.190 -30.120 72.760 1.00 31.77 1020 GLY A O 1
ATOM 7714 N N . SER A 1 1021 ? 2.234 -30.396 71.663 1.00 31.41 1021 SER A N 1
ATOM 7715 C CA . SER A 1 1021 ? 2.187 -31.890 71.511 1.00 31.41 1021 SER A CA 1
ATOM 7716 C C . SER A 1 1021 ? 2.012 -32.754 72.802 1.00 31.41 1021 SER A C 1
ATOM 7718 O O . SER A 1 1021 ? 2.135 -32.206 73.889 1.00 31.41 1021 SER A O 1
ATOM 7720 N N . VAL A 1 1022 ? 1.638 -34.059 72.832 1.00 32.66 1022 VAL A N 1
ATOM 7721 C CA . VAL A 1 1022 ? 1.457 -35.163 71.837 1.00 32.66 1022 VAL A CA 1
ATOM 7722 C C . VAL A 1 1022 ? 0.260 -36.085 72.211 1.00 32.66 1022 VAL A C 1
ATOM 7724 O O . VAL A 1 1022 ? 0.229 -36.554 73.340 1.00 32.66 1022 VAL A O 1
ATOM 7727 N N . GLN A 1 1023 ? -0.615 -36.409 71.236 1.00 33.59 1023 GLN A N 1
ATOM 7728 C CA . GLN A 1 1023 ? -1.184 -37.740 70.834 1.00 33.59 1023 GLN A CA 1
ATOM 7729 C C . GLN A 1 1023 ? -1.374 -38.859 71.924 1.00 33.59 1023 GLN A C 1
ATOM 7731 O O . GLN A 1 1023 ? -1.744 -38.463 73.027 1.00 33.59 1023 GLN A O 1
ATOM 7736 N N . PRO A 1 1024 ? -1.251 -40.216 71.748 1.00 54.41 1024 PRO A N 1
ATOM 7737 C CA . PRO A 1 1024 ? -0.929 -41.149 70.627 1.00 54.41 1024 PRO A CA 1
ATOM 7738 C C . PRO A 1 1024 ? -2.216 -41.803 70.030 1.00 54.41 1024 PRO A C 1
ATOM 7740 O O . PRO A 1 1024 ? -3.257 -41.167 70.141 1.00 54.41 1024 PRO A O 1
ATOM 7743 N N . LEU A 1 1025 ? -2.346 -42.984 69.380 1.00 33.75 1025 LEU A N 1
ATOM 7744 C CA . LEU A 1 1025 ? -1.584 -44.164 68.841 1.00 33.75 1025 LEU A CA 1
ATOM 7745 C C . LEU A 1 1025 ? -2.591 -44.814 67.818 1.00 33.75 1025 LEU A C 1
ATOM 7747 O O . LEU A 1 1025 ? -3.781 -44.544 67.954 1.00 33.75 1025 LEU A O 1
ATOM 7751 N N . VAL A 1 1026 ? -2.369 -45.646 66.783 1.00 34.31 1026 VAL A N 1
ATOM 7752 C CA . VAL A 1 1026 ? -1.350 -46.567 66.193 1.00 34.31 1026 VAL A CA 1
ATOM 7753 C C . VAL A 1 1026 ? -1.461 -46.401 64.631 1.00 34.31 1026 VAL A C 1
ATOM 7755 O O . VAL A 1 1026 ? -2.232 -45.544 64.216 1.00 34.31 1026 VAL A O 1
ATOM 7758 N N . SER A 1 1027 ? -0.858 -47.084 63.635 1.00 32.25 1027 SER A N 1
ATOM 7759 C CA . SER A 1 1027 ? 0.088 -48.209 63.369 1.00 32.25 1027 SER A CA 1
ATOM 7760 C C . SER A 1 1027 ? 0.525 -48.096 61.869 1.00 32.25 1027 SER A C 1
ATOM 7762 O O . SER A 1 1027 ? -0.122 -47.320 61.172 1.00 32.25 1027 SER A O 1
ATOM 7764 N N . THR A 1 1028 ? 1.490 -48.763 61.209 1.00 32.56 1028 THR A N 1
ATOM 7765 C CA . THR A 1 1028 ? 2.607 -49.739 61.403 1.00 32.56 1028 THR A CA 1
ATOM 7766 C C . THR A 1 1028 ? 3.662 -49.426 60.277 1.00 32.56 1028 THR A C 1
ATOM 7768 O O . THR A 1 1028 ? 3.477 -48.447 59.566 1.00 32.56 1028 THR A O 1
ATOM 7771 N N . THR A 1 1029 ? 4.799 -50.097 59.985 1.00 30.92 1029 THR A N 1
ATOM 7772 C CA . THR A 1 1029 ? 5.529 -51.265 60.539 1.00 30.92 1029 THR A CA 1
ATOM 7773 C C . THR A 1 1029 ? 7.057 -51.117 60.329 1.00 30.92 1029 THR A C 1
ATOM 7775 O O . THR A 1 1029 ? 7.500 -50.580 59.325 1.00 30.92 1029 THR A O 1
ATOM 7778 N N . LYS A 1 1030 ? 7.848 -51.676 61.256 1.00 31.23 1030 LYS A N 1
ATOM 7779 C CA . LYS A 1 1030 ? 9.195 -52.297 61.118 1.00 31.23 1030 LYS A CA 1
ATOM 7780 C C . LYS A 1 1030 ? 10.130 -51.984 59.907 1.00 31.23 1030 LYS A C 1
ATOM 7782 O O . LYS A 1 1030 ? 9.992 -52.611 58.867 1.00 31.23 1030 LYS A O 1
ATOM 7787 N N . THR A 1 1031 ? 11.180 -51.173 60.166 1.00 32.66 1031 THR A N 1
ATOM 7788 C CA . THR A 1 1031 ? 12.651 -51.513 60.270 1.00 32.66 1031 THR A CA 1
ATOM 7789 C C . THR A 1 1031 ? 13.359 -52.391 59.201 1.00 32.66 1031 THR A C 1
ATOM 7791 O O . THR A 1 1031 ? 12.714 -53.339 58.765 1.00 32.66 1031 THR A O 1
ATOM 7794 N N . PRO A 1 1032 ? 14.700 -52.258 58.917 1.00 46.75 1032 PRO A N 1
ATOM 7795 C CA . PRO A 1 1032 ? 15.778 -51.863 59.873 1.00 46.75 1032 PRO A CA 1
ATOM 7796 C C . PRO A 1 1032 ? 17.052 -51.081 59.379 1.00 46.75 1032 PRO A C 1
ATOM 7798 O O . PRO A 1 1032 ? 17.408 -51.114 58.210 1.00 46.75 1032 PRO A O 1
ATOM 7801 N N . SER A 1 1033 ? 17.842 -50.557 60.349 1.00 30.97 1033 SER A N 1
ATOM 7802 C CA . SER A 1 1033 ? 19.340 -50.384 60.389 1.00 30.97 1033 SER A CA 1
ATOM 7803 C C . SER A 1 1033 ? 20.125 -49.483 59.383 1.00 30.97 1033 SER A C 1
ATOM 7805 O O . SER A 1 1033 ? 19.702 -49.341 58.251 1.00 30.97 1033 SER A O 1
ATOM 7807 N N . SER A 1 1034 ? 21.339 -48.927 59.652 1.00 29.59 1034 SER A N 1
ATOM 7808 C CA . SER A 1 1034 ? 22.037 -48.457 60.894 1.00 29.59 1034 SER A CA 1
ATOM 7809 C C . SER A 1 1034 ? 23.469 -47.861 60.641 1.00 29.59 1034 SER A C 1
ATOM 7811 O O . SER A 1 1034 ? 24.149 -48.355 59.752 1.00 29.59 1034 SER A O 1
ATOM 7813 N N . LEU A 1 1035 ? 23.977 -46.990 61.552 1.00 26.89 1035 LEU A N 1
ATOM 7814 C CA . LEU A 1 1035 ? 25.406 -46.741 61.966 1.00 26.89 1035 LEU A CA 1
ATOM 7815 C C . LEU A 1 1035 ? 26.420 -45.825 61.185 1.00 26.89 1035 LEU A C 1
ATOM 7817 O O . LEU A 1 1035 ? 26.806 -46.135 60.070 1.00 26.89 1035 LEU A O 1
ATOM 7821 N N . LYS A 1 1036 ? 27.074 -44.913 61.964 1.00 27.33 1036 LYS A N 1
ATOM 7822 C CA . LYS A 1 1036 ? 28.518 -44.460 61.956 1.00 27.33 1036 LYS A CA 1
ATOM 7823 C C . LYS A 1 1036 ? 29.065 -43.527 60.822 1.00 27.33 1036 LYS A C 1
ATOM 7825 O O . LYS A 1 1036 ? 28.506 -43.528 59.743 1.00 27.33 1036 LYS A O 1
ATOM 7830 N N . ARG A 1 1037 ? 30.191 -42.762 60.950 1.00 31.48 1037 ARG A N 1
ATOM 7831 C CA . ARG A 1 1037 ? 30.964 -42.130 62.088 1.00 31.48 1037 ARG A CA 1
ATOM 7832 C C . ARG A 1 1037 ? 32.272 -41.399 61.606 1.00 31.48 1037 ARG A C 1
ATOM 7834 O O . ARG A 1 1037 ? 33.174 -42.137 61.237 1.00 31.48 1037 ARG A O 1
ATOM 7841 N N . VAL A 1 1038 ? 32.426 -40.065 61.837 1.00 28.55 1038 VAL A N 1
ATOM 7842 C CA . VAL A 1 1038 ? 33.686 -39.290 62.218 1.00 28.55 1038 VAL A CA 1
ATOM 7843 C C . VAL A 1 1038 ? 34.887 -39.424 61.211 1.00 28.55 1038 VAL A C 1
ATOM 7845 O O . VAL A 1 1038 ? 34.678 -40.129 60.229 1.00 28.55 1038 VAL A O 1
ATOM 7848 N N . PRO A 1 1039 ? 36.122 -38.834 61.320 1.00 52.09 1039 PRO A N 1
ATOM 7849 C CA . PRO A 1 1039 ? 36.752 -37.711 62.095 1.00 52.09 1039 PRO A CA 1
ATOM 7850 C C . PRO A 1 1039 ? 36.890 -36.381 61.292 1.00 52.09 1039 PRO A C 1
ATOM 7852 O O . PRO A 1 1039 ? 36.329 -36.318 60.208 1.00 52.09 1039 PRO A O 1
ATOM 7855 N N . SER A 1 1040 ? 37.551 -35.265 61.680 1.00 33.00 1040 SER A N 1
ATOM 7856 C CA . SER A 1 1040 ? 38.393 -34.745 62.816 1.00 33.00 1040 SER A CA 1
ATOM 7857 C C . SER A 1 1040 ? 38.664 -33.229 62.547 1.00 33.00 1040 SER A C 1
ATOM 7859 O O . SER A 1 1040 ? 38.468 -32.840 61.402 1.00 33.00 1040 SER A O 1
ATOM 7861 N N . THR A 1 1041 ? 39.174 -32.284 63.367 1.00 31.86 1041 THR A N 1
ATOM 7862 C CA . THR A 1 1041 ? 39.496 -31.968 64.804 1.00 31.86 1041 THR A CA 1
ATOM 7863 C C . THR A 1 1041 ? 39.895 -30.450 64.828 1.00 31.86 1041 THR A C 1
ATOM 7865 O O . THR A 1 1041 ? 39.981 -29.874 63.750 1.00 31.86 1041 THR A O 1
ATOM 7868 N N . LEU A 1 1042 ? 40.187 -29.678 65.895 1.00 28.28 1042 LEU A N 1
ATOM 7869 C CA . LEU A 1 1042 ? 40.379 -29.851 67.356 1.00 28.28 1042 LEU A CA 1
ATOM 7870 C C . LEU A 1 1042 ? 39.933 -28.539 68.092 1.00 28.28 1042 LEU A C 1
ATOM 7872 O O . LEU A 1 1042 ? 39.022 -27.872 67.613 1.00 28.28 1042 LEU A O 1
ATOM 7876 N N . ALA A 1 1043 ? 40.522 -28.168 69.242 1.00 33.84 1043 ALA A N 1
ATOM 7877 C CA . ALA A 1 1043 ? 40.223 -26.971 70.063 1.00 33.84 1043 ALA A CA 1
ATOM 7878 C C . ALA A 1 1043 ? 41.408 -26.653 71.031 1.00 33.84 1043 ALA A C 1
ATOM 7880 O O . ALA A 1 1043 ? 42.332 -27.467 71.078 1.00 33.84 1043 ALA A O 1
ATOM 7881 N N . PRO A 1 1044 ? 41.329 -25.660 71.954 1.00 68.38 1044 PRO A N 1
ATOM 7882 C CA . PRO A 1 1044 ? 41.219 -24.183 71.826 1.00 68.38 1044 PRO A CA 1
ATOM 7883 C C . PRO A 1 1044 ? 42.481 -23.490 72.489 1.00 68.38 1044 PRO A C 1
ATOM 7885 O O . PRO A 1 1044 ? 43.434 -24.246 72.686 1.00 68.38 1044 PRO A O 1
ATOM 7888 N N . PRO A 1 1045 ? 42.612 -22.160 72.831 1.00 51.38 1045 PRO A N 1
ATOM 7889 C CA . PRO A 1 1045 ? 41.746 -21.359 73.747 1.00 51.38 1045 PRO A CA 1
ATOM 7890 C C . PRO A 1 1045 ? 41.646 -19.797 73.546 1.00 51.38 1045 PRO A C 1
ATOM 7892 O O . PRO A 1 1045 ? 42.342 -19.200 72.743 1.00 51.38 1045 PRO A O 1
ATOM 7895 N N . GLN A 1 1046 ? 40.780 -19.165 74.366 1.00 31.75 1046 GLN A N 1
ATOM 7896 C CA . GLN A 1 1046 ? 40.822 -17.812 75.005 1.00 31.75 1046 GLN A CA 1
ATOM 7897 C C . GLN A 1 1046 ? 41.026 -16.443 74.272 1.00 31.75 1046 GLN A C 1
ATOM 7899 O O . GLN A 1 1046 ? 42.043 -16.168 73.660 1.00 31.75 1046 GLN A O 1
ATOM 7904 N N . GLN A 1 1047 ? 40.065 -15.539 74.568 1.00 27.86 1047 GLN A N 1
ATOM 7905 C CA . GLN A 1 1047 ? 40.129 -14.121 75.037 1.00 27.86 1047 GLN A CA 1
ATOM 7906 C C . GLN A 1 1047 ? 40.914 -12.969 74.337 1.00 27.86 1047 GLN A C 1
ATOM 7908 O O . GLN A 1 1047 ? 42.104 -13.032 74.082 1.00 27.86 1047 GLN A O 1
ATOM 7913 N N . PHE A 1 1048 ? 40.181 -11.846 74.200 1.00 26.78 1048 PHE A N 1
ATOM 7914 C CA . PHE A 1 1048 ? 40.517 -10.402 74.307 1.00 26.78 1048 PHE A CA 1
ATOM 7915 C C . PHE A 1 1048 ? 41.980 -9.874 74.393 1.00 26.78 1048 PHE A C 1
ATOM 7917 O O . PHE A 1 1048 ? 42.732 -10.264 75.277 1.00 26.78 1048 PHE A O 1
ATOM 7924 N N . ALA A 1 1049 ? 42.186 -8.749 73.671 1.00 25.55 1049 ALA A N 1
ATOM 7925 C CA . ALA A 1 1049 ? 42.933 -7.512 74.029 1.00 25.55 1049 ALA A CA 1
ATOM 7926 C C . ALA A 1 1049 ? 44.291 -7.166 73.344 1.00 25.55 1049 ALA A C 1
ATOM 7928 O O . ALA A 1 1049 ? 45.330 -7.714 73.673 1.00 25.55 1049 ALA A O 1
ATOM 7929 N N . LEU A 1 1050 ? 44.233 -6.111 72.506 1.00 28.88 1050 LEU A N 1
ATOM 7930 C CA . LEU A 1 1050 ? 45.060 -4.875 72.466 1.00 28.88 1050 LEU A CA 1
ATOM 7931 C C . LEU A 1 1050 ? 46.619 -4.861 72.366 1.00 28.88 1050 LEU A C 1
ATOM 7933 O O . LEU A 1 1050 ? 47.335 -5.498 73.125 1.00 28.88 1050 LEU A O 1
ATOM 7937 N N . THR A 1 1051 ? 47.080 -3.854 71.593 1.00 26.58 1051 THR A N 1
ATOM 7938 C CA . THR A 1 1051 ? 48.352 -3.066 71.624 1.00 26.58 1051 THR A CA 1
ATOM 7939 C C . THR A 1 1051 ? 49.553 -3.410 70.717 1.00 26.58 1051 THR A C 1
ATOM 7941 O O . THR A 1 1051 ? 50.107 -4.499 70.779 1.00 26.58 1051 THR A O 1
ATOM 7944 N N . SER A 1 1052 ? 50.055 -2.348 70.046 1.00 29.62 1052 SER A N 1
ATOM 7945 C CA . SER A 1 1052 ? 51.454 -2.086 69.609 1.00 29.62 1052 SER A CA 1
ATOM 7946 C C . SER A 1 1052 ? 52.049 -2.943 68.459 1.00 29.62 1052 SER A C 1
ATOM 7948 O O . SER A 1 1052 ? 51.696 -4.106 68.322 1.00 29.62 1052 SER A O 1
ATOM 7950 N N . ASN A 1 1053 ? 52.952 -2.449 67.590 1.00 30.44 1053 ASN A N 1
ATOM 7951 C CA . ASN A 1 1053 ? 53.535 -1.099 67.413 1.00 30.44 1053 ASN A CA 1
ATOM 7952 C C . ASN A 1 1053 ? 54.166 -0.928 65.998 1.00 30.44 1053 ASN A C 1
ATOM 7954 O O . ASN A 1 1053 ? 54.455 -1.944 65.372 1.00 30.44 1053 ASN A O 1
ATOM 7958 N N . ASN A 1 1054 ? 54.497 0.321 65.607 1.00 31.55 1054 ASN A N 1
ATOM 7959 C CA . ASN A 1 1054 ? 55.423 0.726 64.511 1.00 31.55 1054 ASN A CA 1
ATOM 7960 C C . ASN A 1 1054 ? 54.974 0.395 63.049 1.00 31.55 1054 ASN A C 1
ATOM 7962 O O . ASN A 1 1054 ? 54.266 -0.579 62.824 1.00 31.55 1054 ASN A O 1
ATOM 7966 N N . ASP A 1 1055 ? 55.319 1.155 61.992 1.00 29.88 1055 ASP A N 1
ATOM 7967 C CA . ASP A 1 1055 ? 56.084 2.421 61.880 1.00 29.88 1055 ASP A CA 1
ATOM 7968 C C . ASP A 1 1055 ? 55.743 3.228 60.595 1.00 29.88 1055 ASP A C 1
ATOM 7970 O O . ASP A 1 1055 ? 55.136 2.692 59.668 1.00 29.88 1055 ASP A O 1
ATOM 7974 N N . SER A 1 1056 ? 56.247 4.473 60.534 1.00 28.41 1056 SER A N 1
ATOM 7975 C CA . SER A 1 1056 ? 56.491 5.347 59.353 1.00 28.41 1056 SER A CA 1
ATOM 7976 C C . SER A 1 1056 ? 55.322 5.919 58.513 1.00 28.41 1056 SER A C 1
ATOM 7978 O O . SER A 1 1056 ? 54.617 5.196 57.817 1.00 28.41 1056 SER A O 1
ATOM 7980 N N . ASP A 1 1057 ? 55.259 7.260 58.538 1.00 30.12 1057 ASP A N 1
ATOM 7981 C CA . ASP A 1 1057 ? 55.182 8.232 57.422 1.00 30.12 1057 ASP A CA 1
ATOM 7982 C C . ASP A 1 1057 ? 53.945 8.206 56.483 1.00 30.12 1057 ASP A C 1
ATOM 7984 O O . ASP A 1 1057 ? 53.672 7.227 55.798 1.00 30.12 1057 ASP A O 1
ATOM 7988 N N . GLU A 1 1058 ? 53.045 9.205 56.486 1.00 27.78 1058 GLU A N 1
ATOM 7989 C CA . GLU A 1 1058 ? 53.169 10.643 56.111 1.00 27.78 1058 GLU A CA 1
ATOM 7990 C C . GLU A 1 1058 ? 53.124 10.917 54.583 1.00 27.78 1058 GLU A C 1
ATOM 7992 O O . GLU A 1 1058 ? 53.737 10.199 53.803 1.00 27.78 1058 GLU A O 1
ATOM 7997 N N . SER A 1 1059 ? 52.439 11.957 54.073 1.00 27.42 1059 SER A N 1
ATOM 7998 C CA . SER A 1 1059 ? 51.474 12.898 54.686 1.00 27.42 1059 SER A CA 1
ATOM 7999 C C . SER A 1 1059 ? 50.649 13.663 53.617 1.00 27.42 1059 SER A C 1
ATOM 8001 O O . SER A 1 1059 ? 51.132 13.904 52.518 1.00 27.42 1059 SER A O 1
ATOM 8003 N N . GLU A 1 1060 ? 49.421 14.071 53.986 1.00 28.25 1060 GLU A N 1
ATOM 8004 C CA . GLU A 1 1060 ? 48.626 15.200 53.430 1.00 28.25 1060 GLU A CA 1
ATOM 8005 C C . GLU A 1 1060 ? 48.349 15.302 51.895 1.00 28.25 1060 GLU A C 1
ATOM 8007 O O . GLU A 1 1060 ? 48.706 14.441 51.101 1.00 28.25 1060 GLU A O 1
ATOM 8012 N N . ALA A 1 1061 ? 47.638 16.325 51.387 1.00 27.91 1061 ALA A N 1
ATOM 8013 C CA . ALA A 1 1061 ? 46.226 16.654 51.663 1.00 27.91 1061 ALA A CA 1
ATOM 8014 C C . ALA A 1 1061 ? 45.619 17.595 50.587 1.00 27.91 1061 ALA A C 1
ATOM 8016 O O . ALA A 1 1061 ? 46.209 18.614 50.245 1.00 27.91 1061 ALA A O 1
ATOM 8017 N N . SER A 1 1062 ? 44.341 17.370 50.240 1.00 26.67 1062 SER A N 1
ATOM 8018 C CA . SER A 1 1062 ? 43.370 18.393 49.775 1.00 26.67 1062 SER A CA 1
ATOM 8019 C C . SER A 1 1062 ? 43.553 19.090 48.397 1.00 26.67 1062 SER A C 1
ATOM 8021 O O . SER A 1 1062 ? 44.597 19.014 47.773 1.00 26.67 1062 SER A O 1
ATOM 8023 N N . ILE A 1 1063 ? 42.487 19.804 47.978 1.00 28.84 1063 ILE A N 1
ATOM 8024 C CA . ILE A 1 1063 ? 42.433 20.958 47.041 1.00 28.84 1063 ILE A CA 1
ATOM 8025 C C . ILE A 1 1063 ? 42.927 20.772 45.579 1.00 28.84 1063 ILE A C 1
ATOM 8027 O O . ILE A 1 1063 ? 44.064 20.415 45.317 1.00 28.84 1063 ILE A O 1
ATOM 8031 N N . GLY A 1 1064 ? 42.123 21.252 44.609 1.00 25.00 1064 GLY A N 1
ATOM 8032 C CA . GLY A 1 1064 ? 42.691 22.031 43.486 1.00 25.00 1064 GLY A CA 1
ATOM 8033 C C . GLY A 1 1064 ? 42.407 21.611 42.032 1.00 25.00 1064 GLY A C 1
ATOM 8034 O O . GLY A 1 1064 ? 43.103 20.795 41.451 1.00 25.00 1064 GLY A O 1
ATOM 8035 N N . ALA A 1 1065 ? 41.476 22.331 41.399 1.00 25.09 1065 ALA A N 1
ATOM 8036 C CA . ALA A 1 1065 ? 41.606 22.928 40.057 1.00 25.09 1065 ALA A CA 1
ATOM 8037 C C . ALA A 1 1065 ? 42.113 22.116 38.820 1.00 25.09 1065 ALA A C 1
ATOM 8039 O O . ALA A 1 1065 ? 43.303 22.009 38.546 1.00 25.09 1065 ALA A O 1
ATOM 8040 N N . ARG A 1 1066 ? 41.171 21.894 37.884 1.00 25.92 1066 ARG A N 1
ATOM 8041 C CA . ARG A 1 1066 ? 41.200 22.479 36.515 1.00 25.92 1066 ARG A CA 1
ATOM 8042 C C . ARG A 1 1066 ? 42.398 22.149 35.586 1.00 25.92 1066 ARG A C 1
ATOM 8044 O O . ARG A 1 1066 ? 43.288 22.985 35.430 1.00 25.92 1066 ARG A O 1
ATOM 8051 N N . LYS A 1 1067 ? 42.258 21.116 34.733 1.00 26.72 1067 LYS A N 1
ATOM 8052 C CA . LYS A 1 1067 ? 42.528 21.262 33.277 1.00 26.72 1067 LYS A CA 1
ATOM 8053 C C . LYS A 1 1067 ? 41.909 20.184 32.367 1.00 26.72 1067 LYS A C 1
ATOM 8055 O O . LYS A 1 1067 ? 41.943 18.997 32.650 1.00 26.72 1067 LYS A O 1
ATOM 8060 N N . VAL A 1 1068 ? 41.386 20.672 31.244 1.00 28.44 1068 VAL A N 1
ATOM 8061 C CA . VAL A 1 1068 ? 40.978 19.999 29.988 1.00 28.44 1068 VAL A CA 1
ATOM 8062 C C . VAL A 1 1068 ? 42.220 20.077 29.058 1.00 28.44 1068 VAL A C 1
ATOM 8064 O O . VAL A 1 1068 ? 42.907 21.101 29.169 1.00 28.44 1068 VAL A O 1
ATOM 8067 N N . PRO A 1 1069 ? 42.582 19.076 28.205 1.00 40.81 1069 PRO A N 1
ATOM 8068 C CA . PRO A 1 1069 ? 41.770 18.754 27.016 1.00 40.81 1069 PRO A CA 1
ATOM 8069 C C . PRO A 1 1069 ? 41.797 17.337 26.383 1.00 40.81 1069 PRO A C 1
ATOM 8071 O O . PRO A 1 1069 ? 42.805 16.643 26.387 1.00 40.81 1069 PRO A O 1
ATOM 8074 N N . GLY A 1 1070 ? 40.712 17.054 25.638 1.00 27.52 1070 GLY A N 1
ATOM 8075 C CA . GLY A 1 1070 ? 40.728 16.361 24.332 1.00 27.52 1070 GLY A CA 1
ATOM 8076 C C . GLY A 1 1070 ? 40.588 14.830 24.325 1.00 27.52 1070 GLY A C 1
ATOM 8077 O O . GLY A 1 1070 ? 41.189 14.161 25.153 1.00 27.52 1070 GLY A O 1
ATOM 8078 N N . GLY A 1 1071 ? 39.859 14.254 23.346 1.00 27.56 1071 GLY A N 1
ATOM 8079 C CA . GLY A 1 1071 ? 40.134 12.840 23.018 1.00 27.56 1071 GLY A CA 1
ATOM 8080 C C . GLY A 1 1071 ? 39.207 11.969 22.155 1.00 27.56 1071 GLY A C 1
ATOM 8081 O O . GLY A 1 1071 ? 39.749 11.041 21.583 1.00 27.56 1071 GLY A O 1
ATOM 8082 N N . VAL A 1 1072 ? 37.905 12.250 21.969 1.00 29.00 1072 VAL A N 1
ATOM 8083 C CA . VAL A 1 1072 ? 37.038 11.637 20.910 1.00 29.00 1072 VAL A CA 1
ATOM 8084 C C . VAL A 1 1072 ? 36.725 10.100 20.962 1.00 29.00 1072 VAL A C 1
ATOM 8086 O O . VAL A 1 1072 ? 37.594 9.261 21.133 1.00 29.00 1072 VAL A O 1
ATOM 8089 N N . ARG A 1 1073 ? 35.455 9.757 20.635 1.00 28.41 1073 ARG A N 1
ATOM 8090 C CA . ARG A 1 1073 ? 34.868 8.459 20.159 1.00 28.41 1073 ARG A CA 1
ATOM 8091 C C . ARG A 1 1073 ? 34.496 7.285 21.113 1.00 28.41 1073 ARG A C 1
ATOM 8093 O O . ARG A 1 1073 ? 35.315 6.442 21.437 1.00 28.41 1073 ARG A O 1
ATOM 8100 N N . GLN A 1 1074 ? 33.164 7.138 21.257 1.00 29.05 1074 GLN A N 1
ATOM 8101 C CA . GLN A 1 1074 ? 32.315 5.942 20.985 1.00 29.05 1074 GLN A CA 1
ATOM 8102 C C . GLN A 1 1074 ? 32.339 4.667 21.872 1.00 29.05 1074 GLN A C 1
ATOM 8104 O O . GLN A 1 1074 ? 33.336 4.301 22.477 1.00 29.05 1074 GLN A O 1
ATOM 8109 N N . THR A 1 1075 ? 31.195 3.947 21.817 1.00 27.02 1075 THR A N 1
ATOM 8110 C CA . THR A 1 1075 ? 30.864 2.597 22.362 1.00 27.02 1075 THR A CA 1
ATOM 8111 C C . THR A 1 1075 ? 30.842 2.414 23.897 1.00 27.02 1075 THR A C 1
ATOM 8113 O O . THR A 1 1075 ? 31.529 3.140 24.598 1.00 27.02 1075 THR A O 1
ATOM 8116 N N . MET A 1 1076 ? 30.115 1.453 24.506 1.00 26.66 1076 MET A N 1
ATOM 8117 C CA . MET A 1 1076 ? 28.776 0.847 24.254 1.00 26.66 1076 MET A CA 1
ATOM 8118 C C . MET A 1 1076 ? 28.385 -0.056 25.465 1.00 26.66 1076 MET A C 1
ATOM 8120 O O . MET A 1 1076 ? 29.278 -0.638 26.070 1.00 26.66 1076 MET A O 1
ATOM 8124 N N . MET A 1 1077 ? 27.082 -0.278 25.735 1.00 27.09 1077 MET A N 1
ATOM 8125 C CA . MET A 1 1077 ? 26.532 -1.284 26.697 1.00 27.09 1077 MET A CA 1
ATOM 8126 C C . MET A 1 1077 ? 26.847 -1.023 28.209 1.00 27.09 1077 MET A C 1
ATOM 8128 O O . MET A 1 1077 ? 27.593 -0.100 28.509 1.00 27.09 1077 MET A O 1
ATOM 8132 N N . THR A 1 1078 ? 26.271 -1.679 29.244 1.00 26.23 1078 THR A N 1
ATOM 8133 C CA . THR A 1 1078 ? 25.530 -2.969 29.403 1.00 26.23 1078 THR A CA 1
ATOM 8134 C C . THR A 1 1078 ? 24.424 -2.950 30.504 1.00 26.23 1078 THR A C 1
ATOM 8136 O O . THR A 1 1078 ? 24.468 -2.114 31.399 1.00 26.23 1078 THR A O 1
ATOM 8139 N N . SER A 1 1079 ? 23.509 -3.948 30.459 1.00 26.34 1079 SER A N 1
ATOM 8140 C CA . SER A 1 1079 ? 22.735 -4.630 31.556 1.00 26.34 1079 SER A CA 1
ATOM 8141 C C . SER A 1 1079 ? 21.807 -3.843 32.527 1.00 26.34 1079 SER A C 1
ATOM 8143 O O . SER A 1 1079 ? 22.271 -2.884 33.128 1.00 26.34 1079 SER A O 1
ATOM 8145 N N . THR A 1 1080 ? 20.497 -4.116 32.765 1.00 27.11 1080 THR A N 1
ATOM 8146 C CA . THR A 1 1080 ? 19.616 -5.339 32.936 1.00 27.11 1080 THR A CA 1
ATOM 8147 C C . THR A 1 1080 ? 19.639 -5.999 34.340 1.00 27.11 1080 THR A C 1
ATOM 8149 O O . THR A 1 1080 ? 20.602 -5.744 35.062 1.00 27.11 1080 THR A O 1
ATOM 8152 N N . PRO A 1 1081 ? 18.666 -6.871 34.764 1.00 44.56 1081 PRO A N 1
ATOM 8153 C CA . PRO A 1 1081 ? 17.318 -7.284 34.257 1.00 44.56 1081 PRO A CA 1
ATOM 8154 C C . PRO A 1 1081 ? 16.167 -6.807 35.223 1.00 44.56 1081 PRO A C 1
ATOM 8156 O O . PRO A 1 1081 ? 16.399 -5.799 35.879 1.00 44.56 1081 PRO A O 1
ATOM 8159 N N . GLN A 1 1082 ? 14.918 -7.308 35.422 1.00 26.67 1082 GLN A N 1
ATOM 8160 C CA . GLN A 1 1082 ? 14.032 -8.479 35.094 1.00 26.67 1082 GLN A CA 1
ATOM 8161 C C . GLN A 1 1082 ? 12.596 -7.958 34.703 1.00 26.67 1082 GLN A C 1
ATOM 8163 O O . GLN A 1 1082 ? 12.442 -6.744 34.639 1.00 26.67 1082 GLN A O 1
ATOM 8168 N N . HIS A 1 1083 ? 11.497 -8.663 34.335 1.00 29.86 1083 HIS A N 1
ATOM 8169 C CA . HIS A 1 1083 ? 10.877 -10.011 34.543 1.00 29.86 1083 HIS A CA 1
ATOM 8170 C C . HIS A 1 1083 ? 10.248 -10.255 35.959 1.00 29.86 1083 HIS A C 1
ATOM 8172 O O . HIS A 1 1083 ? 10.735 -9.678 36.921 1.00 29.86 1083 HIS A O 1
ATOM 8178 N N . THR A 1 1084 ? 9.145 -11.014 36.203 1.00 29.11 1084 THR A N 1
ATOM 8179 C CA . THR A 1 1084 ? 8.368 -12.005 35.390 1.00 29.11 1084 THR A CA 1
ATOM 8180 C C . THR A 1 1084 ? 6.889 -12.229 35.856 1.00 29.11 1084 THR A C 1
ATOM 8182 O O . THR A 1 1084 ? 6.628 -12.099 37.046 1.00 29.11 1084 THR A O 1
ATOM 8185 N N . ALA A 1 1085 ? 6.014 -12.757 34.961 1.00 31.05 1085 ALA A N 1
ATOM 8186 C CA . ALA A 1 1085 ? 4.811 -13.626 35.199 1.00 31.05 1085 ALA A CA 1
ATOM 8187 C C . ALA A 1 1085 ? 3.526 -13.037 35.875 1.00 31.05 1085 ALA A C 1
ATOM 8189 O O . ALA A 1 1085 ? 3.622 -12.066 36.610 1.00 31.05 1085 ALA A O 1
ATOM 8190 N N . ALA A 1 1086 ? 2.277 -13.543 35.712 1.00 26.47 1086 ALA A N 1
ATOM 8191 C CA . ALA A 1 1086 ? 1.634 -14.628 34.910 1.00 26.47 1086 ALA A CA 1
ATOM 8192 C C . ALA A 1 1086 ? 0.126 -14.279 34.642 1.00 26.47 1086 ALA A C 1
ATOM 8194 O O . ALA A 1 1086 ? -0.506 -13.689 35.508 1.00 26.47 1086 ALA A O 1
ATOM 8195 N N . VAL A 1 1087 ? -0.475 -14.443 33.444 1.00 27.34 1087 VAL A N 1
ATOM 8196 C CA . VAL A 1 1087 ? -1.105 -15.644 32.802 1.00 27.34 1087 VAL A CA 1
ATOM 8197 C C . VAL A 1 1087 ? -2.351 -16.246 33.506 1.00 27.34 1087 VAL A C 1
ATOM 8199 O O . VAL A 1 1087 ? -2.176 -16.908 34.524 1.00 27.34 1087 VAL A O 1
ATOM 8202 N N . LYS A 1 1088 ? -3.561 -16.179 32.883 1.00 27.77 1088 LYS A N 1
ATOM 8203 C CA . LYS A 1 1088 ? -4.294 -17.325 32.238 1.00 27.77 1088 LYS A CA 1
ATOM 8204 C C . LYS A 1 1088 ? -5.633 -16.941 31.538 1.00 27.77 1088 LYS A C 1
ATOM 8206 O O . LYS A 1 1088 ? -6.165 -15.866 31.775 1.00 27.77 1088 LYS A O 1
ATOM 8211 N N . MET A 1 1089 ? -6.158 -17.834 30.678 1.00 28.39 1089 MET A N 1
ATOM 8212 C CA . MET A 1 1089 ? -7.396 -17.706 29.861 1.00 28.39 1089 MET A CA 1
ATOM 8213 C C . MET A 1 1089 ? -8.600 -18.508 30.416 1.00 28.39 1089 MET A C 1
ATOM 8215 O O . MET A 1 1089 ? -8.383 -19.472 31.151 1.00 28.39 1089 MET A O 1
ATOM 8219 N N . VAL A 1 1090 ? -9.818 -18.244 29.902 1.00 26.94 1090 VAL A N 1
ATOM 8220 C CA . VAL A 1 1090 ? -10.941 -19.214 29.745 1.00 26.94 1090 VAL A CA 1
ATOM 8221 C C . VAL A 1 1090 ? -11.649 -18.979 28.383 1.00 26.94 1090 VAL A C 1
ATOM 8223 O O . VAL A 1 1090 ? -11.514 -17.900 27.813 1.00 26.94 1090 VAL A O 1
ATOM 8226 N N . LYS A 1 1091 ? -12.350 -19.991 27.833 1.00 31.66 1091 LYS A N 1
ATOM 8227 C CA . LYS A 1 1091 ? -12.969 -20.048 26.481 1.00 31.66 1091 LYS A CA 1
ATOM 8228 C C . LYS A 1 1091 ? -14.485 -20.369 26.531 1.00 31.66 1091 LYS A C 1
ATOM 8230 O O . LYS A 1 1091 ? -14.937 -20.947 27.516 1.00 31.66 1091 LYS A O 1
ATOM 8235 N N . GLY A 1 1092 ? -15.203 -20.113 25.426 1.00 26.70 1092 GLY A N 1
ATOM 8236 C CA . GLY A 1 1092 ? -16.631 -20.439 25.168 1.00 26.70 1092 GLY A CA 1
ATOM 8237 C C . GLY A 1 1092 ? -17.434 -19.168 24.838 1.00 26.70 1092 GLY A C 1
ATOM 8238 O O . GLY A 1 1092 ? -17.193 -18.155 25.481 1.00 26.70 1092 GLY A O 1
ATOM 8239 N N . GLY A 1 1093 ? -18.328 -19.081 23.844 1.00 28.81 1093 GLY A N 1
ATOM 8240 C CA . GLY A 1 1093 ? -19.142 -20.084 23.123 1.00 28.81 1093 GLY A CA 1
ATOM 8241 C C . GLY A 1 1093 ? -20.633 -19.712 23.308 1.00 28.81 1093 GLY A C 1
ATOM 8242 O O . GLY A 1 1093 ? -20.973 -19.218 24.377 1.00 28.81 1093 GLY A O 1
ATOM 8243 N N . ASP A 1 1094 ? -21.574 -19.881 22.373 1.00 28.48 1094 ASP A N 1
ATOM 8244 C CA . ASP A 1 1094 ? -21.546 -20.464 21.020 1.00 28.48 1094 ASP A CA 1
ATOM 8245 C C . ASP A 1 1094 ? -22.855 -20.076 20.261 1.00 28.48 1094 ASP A C 1
ATOM 8247 O O . ASP A 1 1094 ? -23.856 -19.848 20.936 1.00 28.48 1094 ASP A O 1
ATOM 8251 N N . LEU A 1 1095 ? -22.871 -20.075 18.911 1.00 27.56 1095 LEU A N 1
ATOM 8252 C CA . LEU A 1 1095 ? -24.057 -19.987 17.997 1.00 27.56 1095 LEU A CA 1
ATOM 8253 C C . LEU A 1 1095 ? -25.012 -18.746 18.097 1.00 27.56 1095 LEU A C 1
ATOM 8255 O O . LEU A 1 1095 ? -25.175 -18.141 19.146 1.00 27.56 1095 LEU A O 1
ATOM 8259 N N . GLY A 1 1096 ? -25.736 -18.307 17.049 1.00 27.52 1096 GLY A N 1
ATOM 8260 C CA . GLY A 1 1096 ? -25.718 -18.670 15.620 1.00 27.52 1096 GLY A CA 1
ATOM 8261 C C . GLY A 1 1096 ? -26.844 -18.002 14.777 1.00 27.52 1096 GLY A C 1
ATOM 8262 O O . GLY A 1 1096 ? -27.873 -17.621 15.317 1.00 27.52 1096 GLY A O 1
ATOM 8263 N N . ASN A 1 1097 ? -26.617 -17.901 13.458 1.00 29.08 1097 ASN A N 1
ATOM 8264 C CA . ASN A 1 1097 ? -27.541 -17.763 12.304 1.00 29.08 1097 ASN A CA 1
ATOM 8265 C C . ASN A 1 1097 ? -28.779 -16.812 12.253 1.00 29.08 1097 ASN A C 1
ATOM 8267 O O . ASN A 1 1097 ? -29.801 -17.061 12.880 1.00 29.08 1097 ASN A O 1
ATOM 8271 N N . ALA A 1 1098 ? -28.726 -15.947 11.221 1.00 30.03 1098 ALA A N 1
ATOM 8272 C CA . ALA A 1 1098 ? -29.662 -15.847 10.073 1.00 30.03 1098 ALA A CA 1
ATOM 8273 C C . ALA A 1 1098 ? -30.949 -14.975 10.105 1.00 30.03 1098 ALA A C 1
ATOM 8275 O O . ALA A 1 1098 ? -31.777 -15.060 11.002 1.00 30.03 1098 ALA A O 1
ATOM 8276 N N . ASP A 1 1099 ? -31.084 -14.214 9.005 1.00 29.11 1099 ASP A N 1
ATOM 8277 C CA . ASP A 1 1099 ? -32.252 -13.913 8.150 1.00 29.11 1099 ASP A CA 1
ATOM 8278 C C . ASP A 1 1099 ? -33.632 -13.542 8.734 1.00 29.11 1099 ASP A C 1
ATOM 8280 O O . ASP A 1 1099 ? -34.219 -14.240 9.554 1.00 29.11 1099 ASP A O 1
ATOM 8284 N N . GLY A 1 1100 ? -34.244 -12.490 8.166 1.00 28.66 1100 GLY A N 1
ATOM 8285 C CA . GLY A 1 1100 ? -35.639 -12.127 8.453 1.00 28.66 1100 GLY A CA 1
ATOM 8286 C C . GLY A 1 1100 ? -36.119 -10.836 7.786 1.00 28.66 1100 GLY A C 1
ATOM 8287 O O . GLY A 1 1100 ? -36.231 -9.807 8.444 1.00 28.66 1100 GLY A O 1
ATOM 8288 N N . ASN A 1 1101 ? -36.426 -10.883 6.487 1.00 33.06 1101 ASN A N 1
ATOM 8289 C CA . ASN A 1 1101 ? -37.035 -9.766 5.755 1.00 33.06 1101 ASN A CA 1
ATOM 8290 C C . ASN A 1 1101 ? -38.561 -9.978 5.654 1.00 33.06 1101 ASN A C 1
ATOM 8292 O O . ASN A 1 1101 ? -38.979 -10.915 4.982 1.00 33.06 1101 ASN A O 1
ATOM 8296 N N . GLN A 1 1102 ? -39.371 -9.127 6.291 1.00 28.11 1102 GLN A N 1
ATOM 8297 C CA . GLN A 1 1102 ? -40.822 -8.941 6.068 1.00 28.11 1102 GLN A CA 1
ATOM 8298 C C . GLN A 1 1102 ? -41.175 -7.526 6.566 1.00 28.11 1102 GLN A C 1
ATOM 8300 O O . GLN A 1 1102 ? -40.676 -7.120 7.610 1.00 28.11 1102 GLN A O 1
ATOM 8305 N N . GLU A 1 1103 ? -41.899 -6.629 5.894 1.00 27.42 1103 GLU A N 1
ATOM 8306 C CA . GLU A 1 1103 ? -43.049 -6.641 4.965 1.00 27.42 1103 GLU A CA 1
ATOM 8307 C C . GLU A 1 1103 ? -44.202 -5.833 5.597 1.00 27.42 1103 GLU A C 1
ATOM 8309 O O . GLU A 1 1103 ? -44.799 -6.231 6.589 1.00 27.42 1103 GLU A O 1
ATOM 8314 N N . SER A 1 1104 ? -44.504 -4.700 4.955 1.00 29.73 1104 SER A N 1
ATOM 8315 C CA . SER A 1 1104 ? -45.838 -4.102 4.757 1.00 29.73 1104 SER A CA 1
ATOM 8316 C C . SER A 1 1104 ? -46.837 -3.925 5.918 1.00 29.73 1104 SER A C 1
ATOM 8318 O O . SER A 1 1104 ? -47.389 -4.888 6.445 1.00 29.73 1104 SER A O 1
ATOM 8320 N N . GLY A 1 1105 ? -47.303 -2.679 6.074 1.00 29.72 1105 GLY A N 1
ATOM 8321 C CA . GLY A 1 1105 ? -48.731 -2.400 6.292 1.00 29.72 1105 GLY A CA 1
ATOM 8322 C C . GLY A 1 1105 ? -49.056 -1.289 7.305 1.00 29.72 1105 GLY A C 1
ATOM 8323 O O . GLY A 1 1105 ? -48.390 -1.176 8.326 1.00 29.72 1105 GLY A O 1
ATOM 8324 N N . VAL A 1 1106 ? -50.094 -0.468 7.099 1.00 32.09 1106 VAL A N 1
ATOM 8325 C CA . VAL A 1 1106 ? -50.878 -0.233 5.867 1.00 32.09 1106 VAL A CA 1
ATOM 8326 C C . VAL A 1 1106 ? -51.659 1.090 6.009 1.00 32.09 1106 VAL A C 1
ATOM 8328 O O . VAL A 1 1106 ? -52.121 1.380 7.108 1.00 32.09 1106 VAL A O 1
ATOM 8331 N N . GLU A 1 1107 ? -51.832 1.831 4.904 1.00 30.44 1107 GLU A N 1
ATOM 8332 C CA . GLU A 1 1107 ? -52.843 2.902 4.705 1.00 30.44 1107 GLU A CA 1
ATOM 8333 C C . GLU A 1 1107 ? -52.789 4.180 5.605 1.00 30.44 1107 GLU A C 1
ATOM 8335 O O . GLU A 1 1107 ? -52.232 4.183 6.695 1.00 30.44 1107 GLU A O 1
ATOM 8340 N N . ASN A 1 1108 ? -53.312 5.350 5.200 1.00 30.47 1108 ASN A N 1
ATOM 8341 C CA . ASN A 1 1108 ? -54.080 5.689 3.990 1.00 30.47 1108 ASN A CA 1
ATOM 8342 C C . ASN A 1 1108 ? -53.718 7.066 3.384 1.00 30.47 1108 ASN A C 1
ATOM 8344 O O . ASN A 1 1108 ? -53.019 7.877 3.992 1.00 30.47 1108 ASN A O 1
ATOM 8348 N N . GLU A 1 1109 ? -54.242 7.280 2.176 1.00 30.25 1109 GLU A N 1
ATOM 8349 C CA . GLU A 1 1109 ? -54.273 8.506 1.356 1.00 30.25 1109 GLU A CA 1
ATOM 8350 C C . GLU A 1 1109 ? -54.960 9.689 2.109 1.00 30.25 1109 GLU A C 1
ATOM 8352 O O . GLU A 1 1109 ? -55.556 9.492 3.166 1.00 30.25 1109 GLU A O 1
ATOM 8357 N N . ASP A 1 1110 ? -54.878 10.970 1.717 1.00 30.59 1110 ASP A N 1
ATOM 8358 C CA . ASP A 1 1110 ? -55.353 11.547 0.441 1.00 30.59 1110 ASP A CA 1
ATOM 8359 C C . ASP A 1 1110 ? -54.734 12.952 0.153 1.00 30.59 1110 ASP A C 1
ATOM 8361 O O . ASP A 1 1110 ? -53.658 13.302 0.642 1.00 30.59 1110 ASP A O 1
ATOM 8365 N N . SER A 1 1111 ? -55.384 13.750 -0.697 1.00 31.70 1111 SER A N 1
ATOM 8366 C CA . SER A 1 1111 ? -54.823 14.812 -1.534 1.00 31.70 1111 SER A CA 1
ATOM 8367 C C . SER A 1 1111 ? -55.729 16.060 -1.610 1.00 31.70 1111 SER A C 1
ATOM 8369 O O . SER A 1 1111 ? -56.878 16.030 -1.177 1.00 31.70 1111 SER A O 1
ATOM 8371 N N . GLY A 1 1112 ? -55.243 17.165 -2.206 1.00 30.05 1112 GLY A N 1
ATOM 8372 C CA . GLY A 1 1112 ? -56.130 18.198 -2.782 1.00 30.05 1112 GLY A CA 1
ATOM 8373 C C . GLY A 1 1112 ? -55.971 19.666 -2.336 1.00 30.05 1112 GLY A C 1
ATOM 8374 O O . GLY A 1 1112 ? -56.468 20.076 -1.297 1.00 30.05 1112 GLY A O 1
ATOM 8375 N N . ALA A 1 1113 ? -55.379 20.463 -3.234 1.00 32.94 1113 ALA A N 1
ATOM 8376 C CA . ALA A 1 1113 ? -55.928 21.705 -3.812 1.00 32.94 1113 ALA A CA 1
ATOM 8377 C C . ALA A 1 1113 ? -56.391 22.927 -2.951 1.00 32.94 1113 ALA A C 1
ATOM 8379 O O . ALA A 1 1113 ? -57.409 22.915 -2.272 1.00 32.94 1113 ALA A O 1
ATOM 8380 N N . ASP A 1 1114 ? -55.726 24.059 -3.236 1.00 31.84 1114 ASP A N 1
ATOM 8381 C CA . ASP A 1 1114 ? -56.302 25.334 -3.721 1.00 31.84 1114 ASP A CA 1
ATOM 8382 C C . ASP A 1 1114 ? -57.091 26.365 -2.859 1.00 31.84 1114 ASP A C 1
ATOM 8384 O O . ASP A 1 1114 ? -58.243 26.199 -2.479 1.00 31.84 1114 ASP A O 1
ATOM 8388 N N . ASN A 1 1115 ? -56.507 27.579 -2.876 1.00 32.47 1115 ASN A N 1
ATOM 8389 C CA . ASN A 1 1115 ? -57.103 28.892 -3.214 1.00 32.47 1115 ASN A CA 1
ATOM 8390 C C . ASN A 1 1115 ? -57.925 29.759 -2.220 1.00 32.47 1115 ASN A C 1
ATOM 8392 O O . ASN A 1 1115 ? -59.095 29.514 -1.964 1.00 32.47 1115 ASN A O 1
ATOM 8396 N N . HIS A 1 1116 ? -57.359 30.964 -1.983 1.00 32.84 1116 HIS A N 1
ATOM 8397 C CA . HIS A 1 1116 ? -58.016 32.299 -1.984 1.00 32.84 1116 HIS A CA 1
ATOM 8398 C C . HIS A 1 1116 ? -59.036 32.652 -0.862 1.00 32.84 1116 HIS A C 1
ATOM 8400 O O . HIS A 1 1116 ? -59.731 31.803 -0.335 1.00 32.84 1116 HIS A O 1
ATOM 8406 N N . SER A 1 1117 ? -59.282 33.923 -0.490 1.00 34.06 1117 SER A N 1
ATOM 8407 C CA . SER A 1 1117 ? -58.506 35.190 -0.532 1.00 34.06 1117 SER A CA 1
ATOM 8408 C C . SER A 1 1117 ? -59.266 36.293 0.262 1.00 34.06 1117 SER A C 1
ATOM 8410 O O . SER A 1 1117 ? -60.424 36.084 0.615 1.00 34.06 1117 SER A O 1
ATOM 8412 N N . ASN A 1 1118 ? -58.665 37.487 0.438 1.00 29.34 1118 ASN A N 1
ATOM 8413 C CA . ASN A 1 1118 ? -59.271 38.752 0.931 1.00 29.34 1118 ASN A CA 1
ATOM 8414 C C . ASN A 1 1118 ? -59.717 38.846 2.417 1.00 29.34 1118 ASN A C 1
ATOM 8416 O O . ASN A 1 1118 ? -60.007 37.844 3.052 1.00 29.34 1118 ASN A O 1
ATOM 8420 N N . SER A 1 1119 ? -59.900 40.033 3.031 1.00 31.27 1119 SER A N 1
ATOM 8421 C CA . SER A 1 1119 ? -59.167 41.329 2.974 1.00 31.27 1119 SER A CA 1
ATOM 8422 C C . SER A 1 1119 ? -59.795 42.347 3.956 1.00 31.27 1119 SER A C 1
ATOM 8424 O O . SER A 1 1119 ? -61.007 42.550 3.891 1.00 31.27 1119 SER A O 1
ATOM 8426 N N . SER A 1 1120 ? -59.021 43.093 4.758 1.00 28.72 1120 SER A N 1
ATOM 8427 C CA . SER A 1 1120 ? -59.491 44.348 5.396 1.00 28.72 1120 SER A CA 1
ATOM 8428 C C . SER A 1 1120 ? -58.335 45.260 5.867 1.00 28.72 1120 SER A C 1
ATOM 8430 O O . SER A 1 1120 ? -57.175 44.856 5.870 1.00 28.72 1120 SER A O 1
ATOM 8432 N N . ARG A 1 1121 ? -58.637 46.539 6.154 1.00 32.47 1121 ARG A N 1
ATOM 8433 C CA . ARG A 1 1121 ? -57.666 47.646 6.322 1.00 32.47 1121 ARG A CA 1
ATOM 8434 C C . ARG A 1 1121 ? -57.370 48.018 7.794 1.00 32.47 1121 ARG A C 1
ATOM 8436 O O . ARG A 1 1121 ? -58.146 47.727 8.694 1.00 32.47 1121 ARG A O 1
ATOM 8443 N N . THR A 1 1122 ? -56.259 48.740 7.965 1.00 34.28 1122 THR A N 1
ATOM 8444 C CA . THR A 1 1122 ? -55.780 49.559 9.114 1.00 34.28 1122 THR A CA 1
ATOM 8445 C C . THR A 1 1122 ? -56.748 50.737 9.451 1.00 34.28 1122 THR A C 1
ATOM 8447 O O . THR A 1 1122 ? -57.697 50.887 8.674 1.00 34.28 1122 THR A O 1
ATOM 8450 N N . PRO A 1 1123 ? -56.578 51.621 10.494 1.00 46.28 1123 PRO A N 1
ATOM 8451 C CA . PRO A 1 1123 ? -55.312 52.123 11.101 1.00 46.28 1123 PRO A CA 1
ATOM 8452 C C . PRO A 1 1123 ? -55.323 52.601 12.600 1.00 46.28 1123 PRO A C 1
ATOM 8454 O O . PRO A 1 1123 ? -56.267 52.340 13.331 1.00 46.28 1123 PRO A O 1
ATOM 8457 N N . GLN A 1 1124 ? -54.296 53.401 12.986 1.00 30.69 1124 GLN A N 1
ATOM 8458 C CA . GLN A 1 1124 ? -54.123 54.250 14.208 1.00 30.69 1124 GLN A CA 1
ATOM 8459 C C . GLN A 1 1124 ? -53.510 53.573 15.468 1.00 30.69 1124 GLN A C 1
ATOM 8461 O O . GLN A 1 1124 ? -53.736 52.392 15.678 1.00 30.69 1124 GLN A O 1
ATOM 8466 N N . GLN A 1 1125 ? -52.713 54.228 16.346 1.00 31.92 1125 GLN A N 1
ATOM 8467 C CA . GLN A 1 1125 ? -52.049 55.563 16.350 1.00 31.92 1125 GLN A CA 1
ATOM 8468 C C . GLN A 1 1125 ? -50.789 55.585 17.284 1.00 31.92 1125 GLN A C 1
ATOM 8470 O O . GLN A 1 1125 ? -50.537 54.620 17.995 1.00 31.92 1125 GLN A O 1
ATOM 8475 N N . ALA A 1 1126 ? -49.997 56.676 17.285 1.00 31.05 1126 ALA A N 1
ATOM 8476 C CA . ALA A 1 1126 ? -48.792 56.908 18.134 1.00 31.05 1126 ALA A CA 1
ATOM 8477 C C . ALA A 1 1126 ? -49.021 58.051 19.174 1.00 31.05 1126 ALA A C 1
ATOM 8479 O O . ALA A 1 1126 ? -50.148 58.551 19.191 1.00 31.05 1126 ALA A O 1
ATOM 8480 N N . PRO A 1 1127 ? -48.040 58.535 20.004 1.00 50.94 1127 PRO A N 1
ATOM 8481 C CA . PRO A 1 1127 ? -47.102 59.588 19.522 1.00 50.94 1127 PRO A CA 1
ATOM 8482 C C . PRO A 1 1127 ? -45.744 59.877 20.270 1.00 50.94 1127 PRO A C 1
ATOM 8484 O O . PRO A 1 1127 ? -45.696 60.118 21.470 1.00 50.94 1127 PRO A O 1
ATOM 8487 N N . ARG A 1 1128 ? -44.673 60.095 19.480 1.00 34.66 1128 ARG A N 1
ATOM 8488 C CA . ARG A 1 1128 ? -43.684 61.228 19.472 1.00 34.66 1128 ARG A CA 1
ATOM 8489 C C . ARG A 1 1128 ? -43.140 61.932 20.752 1.00 34.66 1128 ARG A C 1
ATOM 8491 O O . ARG A 1 1128 ? -43.905 62.587 21.459 1.00 34.66 1128 ARG A O 1
ATOM 8498 N N . LYS A 1 1129 ? -41.799 62.139 20.778 1.00 30.25 1129 LYS A N 1
ATOM 8499 C CA . LYS A 1 1129 ? -41.004 63.419 20.931 1.00 30.25 1129 LYS A CA 1
ATOM 8500 C C . LYS A 1 1129 ? -39.490 63.084 21.098 1.00 30.25 1129 LYS A C 1
ATOM 8502 O O . LYS A 1 1129 ? -39.222 62.001 21.590 1.00 30.25 1129 LYS A O 1
ATOM 8507 N N . ARG A 1 1130 ? -38.456 63.894 20.773 1.00 30.83 1130 ARG A N 1
ATOM 8508 C CA . ARG A 1 1130 ? -38.243 65.150 19.984 1.00 30.83 1130 ARG A CA 1
ATOM 8509 C C . ARG A 1 1130 ? -36.736 65.228 19.555 1.00 30.83 1130 ARG A C 1
ATOM 8511 O O . ARG A 1 1130 ? -36.006 64.287 19.834 1.00 30.83 1130 ARG A O 1
ATOM 8518 N N . THR A 1 1131 ? -36.261 66.294 18.888 1.00 36.25 1131 THR A N 1
ATOM 8519 C CA . THR A 1 1131 ? -34.957 66.351 18.153 1.00 36.25 1131 THR A CA 1
ATOM 8520 C C . THR A 1 1131 ? -34.028 67.551 18.475 1.00 36.25 1131 THR A C 1
ATOM 8522 O O . THR A 1 1131 ? -34.545 68.665 18.465 1.00 36.25 1131 THR A O 1
ATOM 8525 N N . LEU A 1 1132 ? -32.691 67.318 18.537 1.00 38.53 1132 LEU A N 1
ATOM 8526 C CA . LEU A 1 1132 ? -31.531 68.236 18.256 1.00 38.53 1132 LEU A CA 1
ATOM 8527 C C . LEU A 1 1132 ? -31.380 69.538 19.117 1.00 38.53 1132 LEU A C 1
ATOM 8529 O O . LEU A 1 1132 ? -32.357 69.879 19.783 1.00 38.53 1132 LEU A O 1
ATOM 8533 N N . PRO A 1 1133 ? -30.223 70.279 19.171 1.00 48.78 1133 PRO A N 1
ATOM 8534 C CA . PRO A 1 1133 ? -29.055 70.358 18.256 1.00 48.78 1133 PRO A CA 1
ATOM 8535 C C . PRO A 1 1133 ? -27.628 70.285 18.924 1.00 48.78 1133 PRO A C 1
ATOM 8537 O O . PRO A 1 1133 ? -27.361 69.312 19.618 1.00 48.78 1133 PRO A O 1
ATOM 8540 N N . SER A 1 1134 ? -26.694 71.225 18.638 1.00 31.06 1134 SER A N 1
ATOM 8541 C CA . SER A 1 1134 ? -25.219 71.009 18.477 1.00 31.06 1134 SER A CA 1
ATOM 8542 C C . SER A 1 1134 ? -24.272 71.731 19.536 1.00 31.06 1134 SER A C 1
ATOM 8544 O O . SER A 1 1134 ? -24.782 72.015 20.615 1.00 31.06 1134 SER A O 1
ATOM 8546 N N . PRO A 1 1135 ? -22.926 71.966 19.359 1.00 61.75 1135 PRO A N 1
ATOM 8547 C CA . PRO A 1 1135 ? -21.881 71.950 20.444 1.00 61.75 1135 PRO A CA 1
ATOM 8548 C C . PRO A 1 1135 ? -21.287 73.360 20.829 1.00 61.75 1135 PRO A C 1
ATOM 8550 O O . PRO A 1 1135 ? -21.919 74.335 20.421 1.00 61.75 1135 PRO A O 1
ATOM 8553 N N . PRO A 1 1136 ? -20.080 73.574 21.466 1.00 55.22 1136 PRO A N 1
ATOM 8554 C CA . PRO A 1 1136 ? -19.084 72.686 22.134 1.00 55.22 1136 PRO A CA 1
ATOM 8555 C C . PRO A 1 1136 ? -18.728 72.940 23.662 1.00 55.22 1136 PRO A C 1
ATOM 8557 O O . PRO A 1 1136 ? -19.521 72.470 24.468 1.00 55.22 1136 PRO A O 1
ATOM 8560 N N . PRO A 1 1137 ? -17.567 73.502 24.133 1.00 62.94 1137 PRO A N 1
ATOM 8561 C CA . PRO A 1 1137 ? -16.702 72.944 25.225 1.00 62.94 1137 PRO A CA 1
ATOM 8562 C C . PRO A 1 1137 ? -16.539 73.919 26.455 1.00 62.94 1137 PRO A C 1
ATOM 8564 O O . PRO A 1 1137 ? -17.453 74.734 26.586 1.00 62.94 1137 PRO A O 1
ATOM 8567 N N . PRO A 1 1138 ? -15.472 73.982 27.333 1.00 53.78 1138 PRO A N 1
ATOM 8568 C CA . PRO A 1 1138 ? -14.194 73.220 27.506 1.00 53.78 1138 PRO A CA 1
ATOM 8569 C C . PRO A 1 1138 ? -13.650 72.961 28.974 1.00 53.78 1138 PRO A C 1
ATOM 8571 O O . PRO A 1 1138 ? -14.275 73.337 29.955 1.00 53.78 1138 PRO A O 1
ATOM 8574 N N . LEU A 1 1139 ? -12.403 72.430 29.073 1.00 34.62 1139 LEU A N 1
ATOM 8575 C CA . LEU A 1 1139 ? -11.306 72.681 30.072 1.00 34.62 1139 LEU A CA 1
ATOM 8576 C C . LEU A 1 1139 ? -11.331 72.196 31.556 1.00 34.62 1139 LEU A C 1
ATOM 8578 O O . LEU A 1 1139 ? -12.070 72.737 32.371 1.00 34.62 1139 LEU A O 1
ATOM 8582 N N . ASN A 1 1140 ? -10.358 71.332 31.938 1.00 31.34 1140 ASN A N 1
ATOM 8583 C CA . ASN A 1 1140 ? -9.225 71.581 32.890 1.00 31.34 1140 ASN A CA 1
ATOM 8584 C C . ASN A 1 1140 ? -8.544 70.265 33.388 1.00 31.34 1140 ASN A C 1
ATOM 8586 O O . ASN A 1 1140 ? -9.171 69.216 33.291 1.00 31.34 1140 ASN A O 1
ATOM 8590 N N . LYS A 1 1141 ? -7.356 70.242 34.037 1.00 33.47 1141 LYS A N 1
ATOM 8591 C CA . LYS A 1 1141 ? -6.014 70.840 33.757 1.00 33.47 1141 LYS A CA 1
ATOM 8592 C C . LYS A 1 1141 ? -4.980 70.354 34.815 1.00 33.47 1141 LYS A C 1
ATOM 8594 O O . LYS A 1 1141 ? -5.352 70.343 35.976 1.00 33.47 1141 LYS A O 1
ATOM 8599 N N . GLU A 1 1142 ? -3.739 70.030 34.414 1.00 32.47 1142 GLU A N 1
ATOM 8600 C CA . GLU A 1 1142 ? -2.429 70.024 35.151 1.00 32.47 1142 GLU A CA 1
ATOM 8601 C C . GLU A 1 1142 ? -1.428 69.218 34.261 1.00 32.47 1142 GLU A C 1
ATOM 8603 O O . GLU A 1 1142 ? -1.841 68.209 33.696 1.00 32.47 1142 GLU A O 1
ATOM 8608 N N . GLU A 1 1143 ? -0.209 69.618 33.844 1.00 31.39 1143 GLU A N 1
ATOM 8609 C CA . GLU A 1 1143 ? 0.951 70.359 34.420 1.00 31.39 1143 GLU A CA 1
ATOM 8610 C C . GLU A 1 1143 ? 1.863 69.490 35.320 1.00 31.39 1143 GLU A C 1
ATOM 8612 O O . GLU A 1 1143 ? 1.338 68.738 36.127 1.00 31.39 1143 GLU A O 1
ATOM 8617 N N . LEU A 1 1144 ? 3.214 69.489 35.270 1.00 28.95 1144 LEU A N 1
ATOM 8618 C CA . LEU A 1 1144 ? 4.282 70.040 34.386 1.00 28.95 1144 LEU A CA 1
ATOM 8619 C C . LEU A 1 1144 ? 5.545 69.128 34.570 1.00 28.95 1144 LEU A C 1
ATOM 8621 O O . LEU A 1 1144 ? 5.794 68.677 35.678 1.00 28.95 1144 LEU A O 1
ATOM 8625 N N . GLN A 1 1145 ? 6.203 68.610 33.519 1.00 27.86 1145 GLN A N 1
ATOM 8626 C CA . GLN A 1 1145 ? 7.476 69.059 32.890 1.00 27.86 1145 GLN A CA 1
ATOM 8627 C C . GLN A 1 1145 ? 8.829 68.971 33.669 1.00 27.86 1145 GLN A C 1
ATOM 8629 O O . GLN A 1 1145 ? 8.957 69.516 34.756 1.00 27.86 1145 GLN A O 1
ATOM 8634 N N . TRP A 1 1146 ? 9.855 68.467 32.941 1.00 26.42 1146 TRP A N 1
ATOM 8635 C CA . TRP A 1 1146 ? 11.303 68.847 32.927 1.00 26.42 1146 TRP A CA 1
ATOM 8636 C C . TRP A 1 1146 ? 12.294 68.197 33.944 1.00 26.42 1146 TRP A C 1
ATOM 8638 O O . TRP A 1 1146 ? 12.020 68.148 35.133 1.00 26.42 1146 TRP A O 1
ATOM 8648 N N . THR A 1 1147 ? 13.313 67.444 33.460 1.00 27.06 1147 THR A N 1
ATOM 8649 C CA . THR A 1 1147 ? 14.782 67.757 33.284 1.00 27.06 1147 THR A CA 1
ATOM 8650 C C . THR A 1 1147 ? 15.633 67.684 34.568 1.00 27.06 1147 THR A C 1
ATOM 8652 O O . THR A 1 1147 ? 15.153 68.119 35.603 1.00 27.06 1147 THR A O 1
ATOM 8655 N N . SER A 1 1148 ? 16.905 67.248 34.587 1.00 28.58 1148 SER A N 1
ATOM 8656 C CA . SER A 1 1148 ? 17.813 66.621 33.589 1.00 28.58 1148 SER A CA 1
ATOM 8657 C C . SER A 1 1148 ? 19.061 66.045 34.294 1.00 28.58 1148 SER A C 1
ATOM 8659 O O . SER A 1 1148 ? 19.345 66.486 35.401 1.00 28.58 1148 SER A O 1
ATOM 8661 N N . SER A 1 1149 ? 19.811 65.178 33.588 1.00 28.62 1149 SER A N 1
ATOM 8662 C CA . SER A 1 1149 ? 21.283 64.989 33.691 1.00 28.62 1149 SER A CA 1
ATOM 8663 C C . SER A 1 1149 ? 21.854 64.577 35.083 1.00 28.62 1149 SER A C 1
ATOM 8665 O O . SER A 1 1149 ? 21.078 64.332 36.001 1.00 28.62 1149 SER A O 1
ATOM 8667 N N . ASP A 1 1150 ? 23.144 64.285 35.306 1.00 29.08 1150 ASP A N 1
ATOM 8668 C CA . ASP A 1 1150 ? 24.395 64.474 34.537 1.00 29.08 1150 ASP A CA 1
ATOM 8669 C C . ASP A 1 1150 ? 25.428 63.344 34.811 1.00 29.08 1150 ASP A C 1
ATOM 8671 O O . ASP A 1 1150 ? 25.178 62.499 35.669 1.00 29.08 1150 ASP A O 1
ATOM 8675 N N . GLU A 1 1151 ? 26.576 63.395 34.108 1.00 30.94 1151 GLU A N 1
ATOM 8676 C CA . GLU A 1 1151 ? 27.883 62.755 34.436 1.00 30.94 1151 GLU A CA 1
ATOM 8677 C C . GLU A 1 1151 ? 27.996 61.198 34.461 1.00 30.94 1151 GLU A C 1
ATOM 8679 O O . GLU A 1 1151 ? 27.030 60.473 34.687 1.00 30.94 1151 GLU A O 1
ATOM 8684 N N . SER A 1 1152 ? 29.193 60.599 34.344 1.00 29.12 1152 SER A N 1
ATOM 8685 C CA . SER A 1 1152 ? 30.207 60.571 33.253 1.00 29.12 1152 SER A CA 1
ATOM 8686 C C . SER A 1 1152 ? 31.355 59.614 33.658 1.00 29.12 1152 SER A C 1
ATOM 8688 O O . SER A 1 1152 ? 31.386 59.202 34.813 1.00 29.12 1152 SER A O 1
ATOM 8690 N N . GLU A 1 1153 ? 32.297 59.319 32.742 1.00 31.12 1153 GLU A N 1
ATOM 8691 C CA . GLU A 1 1153 ? 33.630 58.714 33.023 1.00 31.12 1153 GLU A CA 1
ATOM 8692 C C . GLU A 1 1153 ? 33.612 57.230 33.537 1.00 31.12 1153 GLU A C 1
ATOM 8694 O O . GLU A 1 1153 ? 32.665 56.777 34.174 1.00 31.12 1153 GLU A O 1
ATOM 8699 N N . ASP A 1 1154 ? 34.586 56.352 33.250 1.00 29.00 1154 ASP A N 1
ATOM 8700 C CA . ASP A 1 1154 ? 35.696 56.455 32.290 1.00 29.00 1154 ASP A CA 1
ATOM 8701 C C . ASP A 1 1154 ? 36.225 55.093 31.777 1.00 29.00 1154 ASP A C 1
ATOM 8703 O O . ASP A 1 1154 ? 35.947 54.047 32.361 1.00 29.00 1154 ASP A O 1
ATOM 8707 N N . GLU A 1 1155 ? 36.966 55.195 30.665 1.00 30.17 1155 GLU A N 1
ATOM 8708 C CA . GLU A 1 1155 ? 38.123 54.424 30.140 1.00 30.17 1155 GLU A CA 1
ATOM 8709 C C . GLU A 1 1155 ? 38.322 52.886 30.290 1.00 30.17 1155 GLU A C 1
ATOM 8711 O O . GLU A 1 1155 ? 37.967 52.234 31.268 1.00 30.17 1155 GLU A O 1
ATOM 8716 N N . ASP A 1 1156 ? 39.051 52.376 29.280 1.00 29.33 1156 ASP A N 1
ATOM 8717 C CA . ASP A 1 1156 ? 40.009 51.254 29.277 1.00 29.33 1156 ASP A CA 1
ATOM 8718 C C . ASP A 1 1156 ? 39.558 49.793 29.518 1.00 29.33 1156 ASP A C 1
ATOM 8720 O O . ASP A 1 1156 ? 38.632 49.486 30.260 1.00 29.33 1156 ASP A O 1
ATOM 8724 N N . ASP A 1 1157 ? 40.250 48.745 29.048 1.00 28.62 1157 ASP A N 1
ATOM 8725 C CA . ASP A 1 1157 ? 41.173 48.403 27.931 1.00 28.62 1157 ASP A CA 1
ATOM 8726 C C . ASP A 1 1157 ? 41.791 47.028 28.352 1.00 28.62 1157 ASP A C 1
ATOM 8728 O O . ASP A 1 1157 ? 41.553 46.539 29.458 1.00 28.62 1157 ASP A O 1
ATOM 8732 N N . SER A 1 1158 ? 42.653 46.333 27.606 1.00 29.64 1158 SER A N 1
ATOM 8733 C CA . SER A 1 1158 ? 42.474 45.760 26.266 1.00 29.64 1158 SER A CA 1
ATOM 8734 C C . SER A 1 1158 ? 43.511 44.630 26.045 1.00 29.64 1158 SER A C 1
ATOM 8736 O O . SER A 1 1158 ? 44.188 44.206 26.977 1.00 29.64 1158 SER A O 1
ATOM 8738 N N . HIS A 1 1159 ? 43.648 44.160 24.795 1.00 30.97 1159 HIS A N 1
ATOM 8739 C CA . HIS A 1 1159 ? 44.804 43.429 24.240 1.00 30.97 1159 HIS A CA 1
ATOM 8740 C C . HIS A 1 1159 ? 45.234 42.091 24.887 1.00 30.97 1159 HIS A C 1
ATOM 8742 O O . HIS A 1 1159 ? 45.818 42.046 25.964 1.00 30.97 1159 HIS A O 1
ATOM 8748 N N . HIS A 1 1160 ? 45.186 41.013 24.093 1.00 32.91 1160 HIS A N 1
ATOM 8749 C CA . HIS A 1 1160 ? 46.378 40.419 23.439 1.00 32.91 1160 HIS A CA 1
ATOM 8750 C C . HIS A 1 1160 ? 45.901 39.382 22.388 1.00 32.91 1160 HIS A C 1
ATOM 8752 O O . HIS A 1 1160 ? 45.047 38.557 22.688 1.00 32.91 1160 HIS A O 1
ATOM 8758 N N . ASN A 1 1161 ? 46.208 39.550 21.092 1.00 31.73 1161 ASN A N 1
ATOM 8759 C CA . ASN A 1 1161 ? 47.424 39.101 20.372 1.00 31.73 1161 ASN A CA 1
ATOM 8760 C C . ASN A 1 1161 ? 47.470 37.569 20.119 1.00 31.73 1161 ASN A C 1
ATOM 8762 O O . ASN A 1 1161 ? 47.087 36.796 20.986 1.00 31.73 1161 ASN A O 1
ATOM 8766 N N . HIS A 1 1162 ? 47.922 37.048 18.965 1.00 33.12 1162 HIS A N 1
ATOM 8767 C CA . HIS A 1 1162 ? 48.696 37.654 17.860 1.00 33.12 1162 HIS A CA 1
ATOM 8768 C C . HIS A 1 1162 ? 48.591 36.833 16.540 1.00 33.12 1162 HIS A C 1
ATOM 8770 O O . HIS A 1 1162 ? 48.420 35.626 16.626 1.00 33.12 1162 HIS A O 1
ATOM 8776 N N . HIS A 1 1163 ? 48.792 37.501 15.383 1.00 33.00 1163 HIS A N 1
ATOM 8777 C CA . HIS A 1 1163 ? 49.535 37.099 14.148 1.00 33.00 1163 HIS A CA 1
ATOM 8778 C C . HIS A 1 1163 ? 49.406 35.689 13.489 1.00 33.00 1163 HIS A C 1
ATOM 8780 O O . HIS A 1 1163 ? 49.053 34.713 14.129 1.00 33.00 1163 HIS A O 1
ATOM 8786 N N . HIS A 1 1164 ? 49.695 35.455 12.191 1.00 33.38 1164 HIS A N 1
ATOM 8787 C CA . HIS A 1 1164 ? 50.191 36.241 11.025 1.00 33.38 1164 HIS A CA 1
ATOM 8788 C C . HIS A 1 1164 ? 49.247 35.973 9.802 1.00 33.38 1164 HIS A C 1
ATOM 8790 O O . HIS A 1 1164 ? 48.549 34.966 9.814 1.00 33.38 1164 HIS A O 1
ATOM 8796 N N . GLN A 1 1165 ? 49.020 36.831 8.783 1.00 32.09 1165 GLN A N 1
ATOM 8797 C CA . GLN A 1 1165 ? 49.926 37.545 7.839 1.00 32.09 1165 GLN A CA 1
ATOM 8798 C C . GLN A 1 1165 ? 50.709 36.590 6.901 1.00 32.09 1165 GLN A C 1
ATOM 8800 O O . GLN A 1 1165 ? 51.080 35.514 7.346 1.00 32.09 1165 GLN A O 1
ATOM 8805 N N . LEU A 1 1166 ? 51.048 36.865 5.627 1.00 32.19 1166 LEU A N 1
ATOM 8806 C CA . LEU A 1 1166 ? 50.892 37.953 4.614 1.00 32.19 1166 LEU A CA 1
ATOM 8807 C C . LEU A 1 1166 ? 51.352 37.331 3.243 1.00 32.19 1166 LEU A C 1
ATOM 8809 O O . LEU A 1 1166 ? 51.635 36.131 3.245 1.00 32.19 1166 LEU A O 1
ATOM 8813 N N . PRO A 1 1167 ? 51.608 38.046 2.115 1.00 50.12 1167 PRO A N 1
ATOM 8814 C CA . PRO A 1 1167 ? 51.052 39.270 1.499 1.00 50.12 1167 PRO A CA 1
ATOM 8815 C C . PRO A 1 1167 ? 50.367 38.933 0.128 1.00 50.12 1167 PRO A C 1
ATOM 8817 O O . PRO A 1 1167 ? 50.179 37.764 -0.181 1.00 50.12 1167 PRO A O 1
ATOM 8820 N N . GLY A 1 1168 ? 49.948 39.847 -0.763 1.00 27.59 1168 GLY A N 1
ATOM 8821 C CA . GLY A 1 1168 ? 50.080 41.311 -0.853 1.00 27.59 1168 GLY A CA 1
ATOM 8822 C C . GLY A 1 1168 ? 49.134 41.920 -1.912 1.00 27.59 1168 GLY A C 1
ATOM 8823 O O . GLY A 1 1168 ? 48.286 41.216 -2.452 1.00 27.59 1168 GLY A O 1
ATOM 8824 N N . ALA A 1 1169 ? 49.248 43.226 -2.189 1.00 33.84 1169 ALA A N 1
ATOM 8825 C CA . ALA A 1 1169 ? 48.209 44.017 -2.873 1.00 33.84 1169 ALA A CA 1
ATOM 8826 C C . ALA A 1 1169 ? 48.740 45.044 -3.897 1.00 33.84 1169 ALA A C 1
ATOM 8828 O O . ALA A 1 1169 ? 49.921 45.373 -3.863 1.00 33.84 1169 ALA A O 1
ATOM 8829 N N . MET A 1 1170 ? 47.827 45.594 -4.716 1.00 29.23 1170 MET A N 1
ATOM 8830 C CA . MET A 1 1170 ? 47.751 46.964 -5.290 1.00 29.23 1170 MET A CA 1
ATOM 8831 C C . MET A 1 1170 ? 46.298 47.129 -5.827 1.00 29.23 1170 MET A C 1
ATOM 8833 O O . MET A 1 1170 ? 45.748 46.153 -6.326 1.00 29.23 1170 MET A O 1
ATOM 8837 N N . ALA A 1 1171 ? 45.510 48.186 -5.561 1.00 32.56 1171 ALA A N 1
ATOM 8838 C CA . ALA A 1 1171 ? 45.665 49.628 -5.858 1.00 32.56 1171 ALA A CA 1
ATOM 8839 C C . ALA A 1 1171 ? 45.672 49.922 -7.379 1.00 32.56 1171 ALA A C 1
ATOM 8841 O O . ALA A 1 1171 ? 46.401 49.250 -8.097 1.00 32.56 1171 ALA A O 1
ATOM 8842 N N . SER A 1 1172 ? 44.934 50.886 -7.954 1.00 33.38 1172 SER A N 1
ATOM 8843 C CA . SER A 1 1172 ? 43.931 51.882 -7.478 1.00 33.38 1172 SER A CA 1
ATOM 8844 C C . SER A 1 1172 ? 43.004 52.261 -8.687 1.00 33.38 1172 SER A C 1
ATOM 8846 O O . SER A 1 1172 ? 42.965 51.481 -9.632 1.00 33.38 1172 SER A O 1
ATOM 8848 N N . ASP A 1 1173 ? 42.184 53.324 -8.810 1.00 29.42 1173 ASP A N 1
ATOM 8849 C CA . ASP A 1 1173 ? 41.958 54.590 -8.082 1.00 29.42 11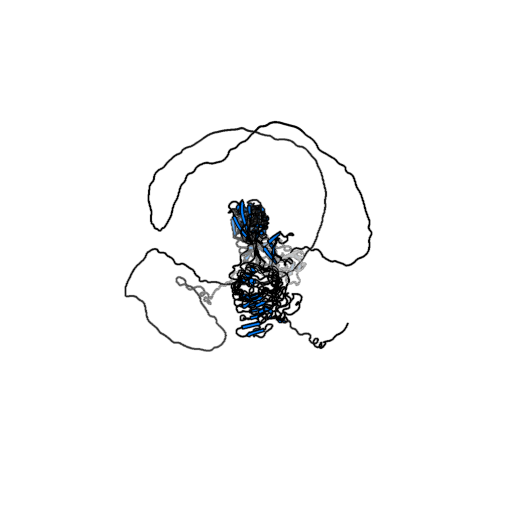73 ASP A CA 1
ATOM 8850 C C . ASP A 1 1173 ? 40.585 55.248 -8.450 1.00 29.42 1173 ASP A C 1
ATOM 8852 O O . ASP A 1 1173 ? 39.926 54.830 -9.402 1.00 29.42 1173 ASP A O 1
ATOM 8856 N N . SER A 1 1174 ? 40.254 56.378 -7.800 1.00 30.09 1174 SER A N 1
ATOM 8857 C CA . SER A 1 1174 ? 39.412 57.506 -8.276 1.00 30.09 1174 SER A CA 1
ATOM 8858 C C . SER A 1 1174 ? 37.878 57.460 -8.085 1.00 30.09 1174 SER A C 1
ATOM 8860 O O . SER A 1 1174 ? 37.275 56.423 -7.824 1.00 30.09 1174 SER A O 1
ATOM 8862 N N . SER A 1 1175 ? 37.238 58.647 -8.081 1.00 30.92 1175 SER A N 1
ATOM 8863 C CA . SER A 1 1175 ? 35.846 58.840 -7.618 1.00 30.92 1175 SER A CA 1
ATOM 8864 C C . SER A 1 1175 ? 35.181 60.172 -8.055 1.00 30.92 1175 SER A C 1
ATOM 8866 O O . SER A 1 1175 ? 35.874 61.087 -8.491 1.00 30.92 1175 SER A O 1
ATOM 8868 N N . ARG A 1 1176 ? 33.853 60.289 -7.798 1.00 32.88 1176 ARG A N 1
ATOM 8869 C CA . ARG A 1 1176 ? 32.979 61.506 -7.691 1.00 32.88 1176 ARG A CA 1
ATOM 8870 C C . ARG A 1 1176 ? 32.025 61.922 -8.847 1.00 32.88 1176 ARG A C 1
ATOM 8872 O O . ARG A 1 1176 ? 32.226 62.956 -9.469 1.00 32.88 1176 ARG A O 1
ATOM 8879 N N . GLY A 1 1177 ? 30.853 61.265 -8.889 1.00 29.23 1177 GLY A N 1
ATOM 8880 C CA . GLY A 1 1177 ? 29.499 61.890 -8.949 1.00 29.23 1177 GLY A CA 1
ATOM 8881 C C . GLY A 1 1177 ? 29.071 62.707 -10.192 1.00 29.23 1177 GLY A C 1
ATOM 8882 O O . GLY A 1 1177 ? 29.779 62.689 -11.194 1.00 29.23 1177 GLY A O 1
ATOM 8883 N N . PRO A 1 1178 ? 27.940 63.462 -10.137 1.00 50.94 1178 PRO A N 1
ATOM 8884 C CA . PRO A 1 1178 ? 26.882 63.507 -9.099 1.00 50.94 1178 PRO A CA 1
ATOM 8885 C C . PRO A 1 1178 ? 25.406 63.479 -9.632 1.00 50.94 1178 PRO A C 1
ATOM 8887 O O . PRO A 1 1178 ? 25.183 63.580 -10.831 1.00 50.94 1178 PRO A O 1
ATOM 8890 N N . ALA A 1 1179 ? 24.412 63.507 -8.712 1.00 30.30 1179 ALA A N 1
ATOM 8891 C CA . ALA A 1 1179 ? 23.009 63.990 -8.898 1.00 30.30 1179 ALA A CA 1
ATOM 8892 C C . ALA A 1 1179 ? 22.025 63.162 -9.794 1.00 30.30 1179 ALA A C 1
ATOM 8894 O O . ALA A 1 1179 ? 22.476 62.406 -10.640 1.00 30.30 1179 ALA A O 1
ATOM 8895 N N . LEU A 1 1180 ? 20.670 63.219 -9.719 1.00 31.50 1180 LEU A N 1
ATOM 8896 C CA . LEU A 1 1180 ? 19.620 63.673 -8.748 1.00 31.50 1180 LEU A CA 1
ATOM 8897 C C . LEU A 1 1180 ? 18.249 62.943 -9.105 1.00 31.50 1180 LEU A C 1
ATOM 8899 O O . LEU A 1 1180 ? 18.314 62.019 -9.914 1.00 31.50 1180 LEU A O 1
ATOM 8903 N N . PRO A 1 1181 ? 17.038 63.187 -8.509 1.00 48.81 1181 PRO A N 1
ATOM 8904 C CA . PRO A 1 1181 ? 16.069 62.096 -8.236 1.00 48.81 1181 PRO A CA 1
ATOM 8905 C C . PRO A 1 1181 ? 14.552 62.337 -8.551 1.00 48.81 1181 PRO A C 1
ATOM 8907 O O . PRO A 1 1181 ? 14.149 63.396 -9.007 1.00 48.81 1181 PRO A O 1
ATOM 8910 N N . ARG A 1 1182 ? 13.710 61.363 -8.132 1.00 29.05 1182 ARG A N 1
ATOM 8911 C CA . ARG A 1 1182 ? 12.296 61.445 -7.637 1.00 29.05 1182 ARG A CA 1
ATOM 8912 C C . ARG A 1 1182 ? 11.132 62.006 -8.509 1.00 29.05 1182 ARG A C 1
ATOM 8914 O O . ARG A 1 1182 ? 11.005 63.200 -8.718 1.00 29.05 1182 ARG A O 1
ATOM 8921 N N . ARG A 1 1183 ? 10.140 61.117 -8.724 1.00 33.06 1183 ARG A N 1
ATOM 8922 C CA . ARG A 1 1183 ? 8.665 61.242 -8.496 1.00 33.06 1183 ARG A CA 1
ATOM 8923 C C . ARG A 1 1183 ? 7.886 62.553 -8.823 1.00 33.06 1183 ARG A C 1
ATOM 8925 O O . ARG A 1 1183 ? 7.947 63.494 -8.045 1.00 33.06 1183 ARG A O 1
ATOM 8932 N N . THR A 1 1184 ? 6.913 62.409 -9.748 1.00 38.06 1184 THR A N 1
ATOM 8933 C CA . THR A 1 1184 ? 5.487 62.893 -9.728 1.00 38.06 1184 THR A CA 1
ATOM 8934 C C . THR A 1 1184 ? 5.164 64.402 -9.656 1.00 38.06 1184 THR A C 1
ATOM 8936 O O . THR A 1 1184 ? 5.788 65.120 -8.883 1.00 38.06 1184 THR A O 1
ATOM 8939 N N . PRO A 1 1185 ? 4.097 64.873 -10.353 1.00 43.94 1185 PRO A N 1
ATOM 8940 C CA . PRO A 1 1185 ? 2.804 65.087 -9.661 1.00 43.94 1185 PRO A CA 1
ATOM 8941 C C . PRO A 1 1185 ? 1.499 64.879 -10.494 1.00 43.94 1185 PRO A C 1
ATOM 8943 O O . PRO A 1 1185 ? 1.518 64.555 -11.676 1.00 43.94 1185 PRO A O 1
ATOM 8946 N N . GLN A 1 1186 ? 0.368 65.068 -9.797 1.00 31.34 1186 GLN A N 1
ATOM 8947 C CA . GLN A 1 1186 ? -1.054 65.248 -10.205 1.00 31.34 1186 GLN A CA 1
ATOM 8948 C C . GLN A 1 1186 ? -1.328 66.679 -10.793 1.00 31.34 1186 GLN A C 1
ATOM 8950 O O . GLN A 1 1186 ? -0.340 67.409 -10.905 1.00 31.34 1186 GLN A O 1
ATOM 8955 N N . PRO A 1 1187 ? -2.574 67.178 -11.092 1.00 48.72 1187 PRO A N 1
ATOM 8956 C CA . PRO A 1 1187 ? -3.952 66.643 -10.956 1.00 48.72 1187 PRO A CA 1
ATOM 8957 C C . PRO A 1 1187 ? -4.849 66.832 -12.238 1.00 48.72 1187 PRO A C 1
ATOM 8959 O O . PRO A 1 1187 ? -4.435 66.488 -13.338 1.00 48.72 1187 PRO A O 1
ATOM 8962 N N . THR A 1 1188 ? -6.099 67.314 -12.096 1.00 31.70 1188 THR A N 1
ATOM 8963 C CA . THR A 1 1188 ? -7.271 67.197 -13.004 1.00 31.70 1188 THR A CA 1
ATOM 8964 C C . THR A 1 1188 ? -7.823 68.521 -13.586 1.00 31.70 1188 THR A C 1
ATOM 8966 O O . THR A 1 1188 ? -7.752 69.532 -12.893 1.00 31.70 1188 THR A O 1
ATOM 8969 N N . ALA A 1 1189 ? -8.573 68.428 -14.709 1.00 32.44 1189 ALA A N 1
ATOM 8970 C CA . ALA A 1 1189 ? -9.928 69.010 -14.957 1.00 32.44 1189 ALA A CA 1
ATOM 8971 C C . ALA A 1 1189 ? -10.179 69.986 -16.152 1.00 32.44 1189 ALA A C 1
ATOM 8973 O O . ALA A 1 1189 ? -9.478 70.974 -16.328 1.00 32.44 1189 ALA A O 1
ATOM 8974 N N . ASN A 1 1190 ? -11.328 69.734 -16.816 1.00 28.53 1190 ASN A N 1
ATOM 8975 C CA . ASN A 1 1190 ? -12.308 70.636 -17.475 1.00 28.53 1190 ASN A CA 1
ATOM 8976 C C . ASN A 1 1190 ? -12.151 71.258 -18.896 1.00 28.53 1190 ASN A C 1
ATOM 8978 O O . ASN A 1 1190 ? -11.088 71.694 -19.309 1.00 28.53 1190 ASN A O 1
ATOM 8982 N N . GLU A 1 1191 ? -13.339 71.360 -19.541 1.00 28.70 1191 GLU A N 1
ATOM 8983 C CA . GLU A 1 1191 ? -13.794 72.189 -20.695 1.00 28.70 1191 GLU A CA 1
ATOM 8984 C C . GLU A 1 1191 ? -13.195 71.941 -22.112 1.00 28.70 1191 GLU A C 1
ATOM 8986 O O . GLU A 1 1191 ? -11.995 71.782 -22.269 1.00 28.70 1191 GLU A O 1
ATOM 8991 N N . GLY A 1 1192 ? -13.971 71.910 -23.220 1.00 27.27 1192 GLY A N 1
ATOM 8992 C CA . GLY A 1 1192 ? -15.443 71.865 -23.385 1.00 27.27 1192 GLY A CA 1
ATOM 8993 C C . GLY A 1 1192 ? -15.972 72.081 -24.838 1.00 27.27 1192 GLY A C 1
ATOM 8994 O O . GLY A 1 1192 ? -15.227 72.512 -25.707 1.00 27.27 1192 GLY A O 1
ATOM 8995 N N . VAL A 1 1193 ? -17.296 71.87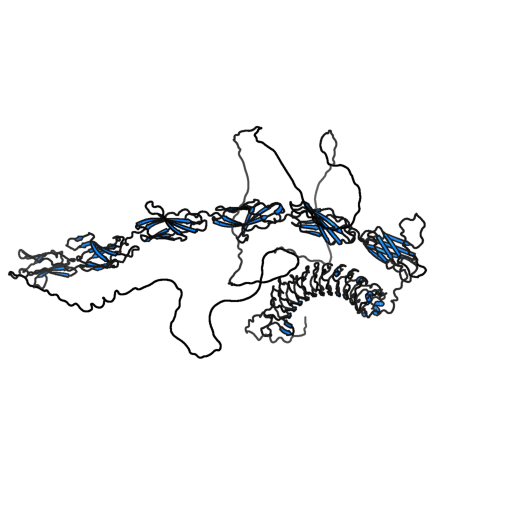7 -25.037 1.00 28.73 1193 VAL A N 1
ATOM 8996 C CA . VAL A 1 1193 ? -18.203 72.492 -26.067 1.00 28.73 1193 VAL A CA 1
ATOM 8997 C C . VAL A 1 1193 ? -18.400 71.869 -27.498 1.00 28.73 1193 VAL A C 1
ATOM 8999 O O . VAL A 1 1193 ? -17.488 71.814 -28.307 1.00 28.73 1193 VAL A O 1
ATOM 9002 N N . ALA A 1 1194 ? -19.689 71.580 -27.816 1.00 27.14 1194 ALA A N 1
ATOM 9003 C CA . ALA A 1 1194 ? -20.441 71.580 -29.116 1.00 27.14 1194 ALA A CA 1
ATOM 9004 C C . ALA A 1 1194 ? -20.386 70.449 -30.207 1.00 27.14 1194 ALA A C 1
ATOM 9006 O O . ALA A 1 1194 ? -19.447 70.360 -30.982 1.00 27.14 1194 ALA A O 1
ATOM 9007 N N . ASN A 1 1195 ? -21.513 69.706 -30.346 1.00 28.84 1195 ASN A N 1
ATOM 9008 C CA . ASN A 1 1195 ? -22.520 69.668 -31.461 1.00 28.84 1195 ASN A CA 1
ATOM 9009 C C . ASN A 1 1195 ? -22.130 69.746 -32.980 1.00 28.84 1195 ASN A C 1
ATOM 9011 O O . ASN A 1 1195 ? -21.233 70.511 -33.314 1.00 28.84 1195 ASN A O 1
ATOM 9015 N N . PRO A 1 1196 ? -22.996 69.283 -33.940 1.00 54.00 1196 PRO A N 1
ATOM 9016 C CA . PRO A 1 1196 ? -23.932 68.124 -33.945 1.00 54.00 1196 PRO A CA 1
ATOM 9017 C C . PRO A 1 1196 ? -24.178 67.421 -35.342 1.00 54.00 1196 PRO A C 1
ATOM 9019 O O . PRO A 1 1196 ? -23.703 67.877 -36.375 1.00 54.00 1196 PRO A O 1
ATOM 9022 N N . PHE A 1 1197 ? -25.100 66.432 -35.374 1.00 30.00 1197 PHE A N 1
ATOM 9023 C CA . PHE A 1 1197 ? -25.971 65.985 -36.510 1.00 30.00 1197 PHE A CA 1
ATOM 9024 C C . PHE A 1 1197 ? -25.473 65.047 -37.655 1.00 30.00 1197 PHE A C 1
ATOM 9026 O O . PHE A 1 1197 ? -24.322 65.076 -38.066 1.00 30.00 1197 PHE A O 1
ATOM 9033 N N . ALA A 1 1198 ? -26.455 64.306 -38.224 1.00 30.08 1198 ALA A N 1
ATOM 9034 C CA . ALA A 1 1198 ? -26.449 63.435 -39.432 1.00 30.08 1198 ALA A CA 1
ATOM 9035 C C . ALA A 1 1198 ? -25.693 62.071 -39.325 1.00 30.08 1198 ALA A C 1
ATOM 9037 O O . ALA A 1 1198 ? -24.726 61.970 -38.586 1.00 30.08 1198 ALA A O 1
ATOM 9038 N N . GLN A 1 1199 ? -26.082 60.962 -39.992 1.00 30.05 1199 GLN A N 1
ATOM 9039 C CA . GLN A 1 1199 ? -27.219 60.689 -40.903 1.00 30.05 1199 GLN A CA 1
ATOM 9040 C C . GLN A 1 1199 ? -27.679 59.196 -40.887 1.00 30.05 1199 GLN A C 1
ATOM 9042 O O . GLN A 1 1199 ? -27.151 58.372 -40.147 1.00 30.05 1199 GLN A O 1
ATOM 9047 N N . GLN A 1 1200 ? -28.701 58.878 -41.697 1.00 32.53 1200 GLN A N 1
ATOM 9048 C CA . GLN A 1 1200 ? -29.313 57.555 -41.975 1.00 32.53 1200 GLN A CA 1
ATOM 9049 C C . GLN A 1 1200 ? -28.378 56.653 -42.851 1.00 32.53 1200 GLN A C 1
ATOM 9051 O O . GLN A 1 1200 ? -27.319 57.123 -43.246 1.00 32.53 1200 GLN A O 1
ATOM 9056 N N . THR A 1 1201 ? -28.636 55.384 -43.238 1.00 31.58 1201 THR A N 1
ATOM 9057 C CA . THR A 1 1201 ? -29.886 54.585 -43.388 1.00 31.58 1201 THR A CA 1
ATOM 9058 C C . THR A 1 1201 ? -29.603 53.056 -43.391 1.00 31.58 1201 THR A C 1
ATOM 9060 O O . THR A 1 1201 ? -28.452 52.635 -43.380 1.00 31.58 1201 THR A O 1
ATOM 9063 N N . SER A 1 1202 ? -30.655 52.225 -43.435 1.00 32.66 1202 SER A N 1
ATOM 9064 C CA . SER A 1 1202 ? -30.647 50.750 -43.563 1.00 32.66 1202 SER A CA 1
ATOM 9065 C C . SER A 1 1202 ? -30.591 50.226 -45.016 1.00 32.66 1202 SER A C 1
ATOM 9067 O O . SER A 1 1202 ? -30.606 51.014 -45.962 1.00 32.66 1202 SER A O 1
ATOM 9069 N N . PRO A 1 1203 ? -30.615 48.887 -45.203 1.00 44.66 1203 PRO A N 1
ATOM 9070 C CA . PRO A 1 1203 ? -31.644 48.296 -46.080 1.00 44.66 1203 PRO A CA 1
ATOM 9071 C C . PRO A 1 1203 ? -32.455 47.123 -45.462 1.00 44.66 1203 PRO A C 1
ATOM 9073 O O . PRO A 1 1203 ? -32.123 46.592 -44.404 1.00 44.66 1203 PRO A O 1
ATOM 9076 N N . ARG A 1 1204 ? -33.547 46.738 -46.146 1.00 33.41 1204 ARG A N 1
ATOM 9077 C CA . ARG A 1 1204 ? -34.366 45.499 -45.992 1.00 33.41 1204 ARG A CA 1
ATOM 9078 C C . ARG A 1 1204 ? -34.183 44.632 -47.280 1.00 33.41 1204 ARG A C 1
ATOM 9080 O O . ARG A 1 1204 ? -33.314 44.996 -48.063 1.00 33.41 1204 ARG A O 1
ATOM 9087 N N . GLU A 1 1205 ? -34.829 43.505 -47.629 1.00 30.09 1205 GLU A N 1
ATOM 9088 C CA . GLU A 1 1205 ? -36.138 42.817 -47.407 1.00 30.09 1205 GLU A CA 1
ATOM 9089 C C . GLU A 1 1205 ? -35.918 41.268 -47.488 1.00 30.09 1205 GLU A C 1
ATOM 9091 O O . GLU A 1 1205 ? -34.871 40.871 -47.986 1.00 30.09 1205 GLU A O 1
ATOM 9096 N N . VAL A 1 1206 ? -36.674 40.293 -46.932 1.00 31.02 1206 VAL A N 1
ATOM 9097 C CA . VAL A 1 1206 ? -38.121 39.967 -46.709 1.00 31.02 1206 VAL A CA 1
ATOM 9098 C C . VAL A 1 1206 ? -38.709 38.978 -47.766 1.00 31.02 1206 VAL A C 1
ATOM 9100 O O . VAL A 1 1206 ? -38.279 38.973 -48.909 1.00 31.02 1206 VAL A O 1
ATOM 9103 N N . VAL A 1 1207 ? -39.701 38.152 -47.352 1.00 28.89 1207 VAL A N 1
ATOM 9104 C CA . VAL A 1 1207 ? -40.406 37.024 -48.050 1.00 28.89 1207 VAL A CA 1
ATOM 9105 C C . VAL A 1 1207 ? -39.673 35.652 -47.983 1.00 28.89 1207 VAL A C 1
ATOM 9107 O O . VAL A 1 1207 ? -38.526 35.594 -48.393 1.00 28.89 1207 VAL A O 1
ATOM 9110 N N . ASN A 1 1208 ? -40.160 34.485 -47.489 1.00 28.77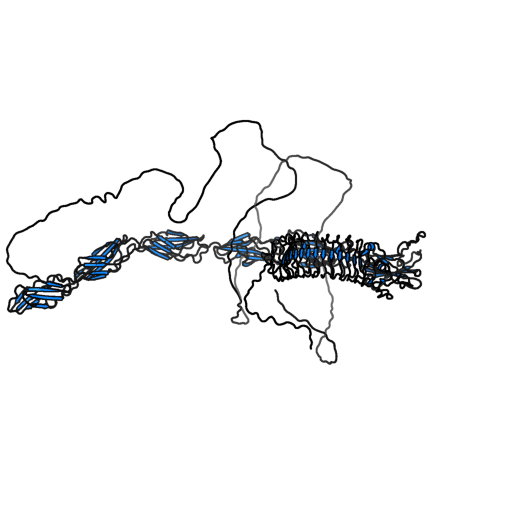 1208 ASN A N 1
ATOM 9111 C CA . ASN A 1 1208 ? -41.408 33.930 -46.878 1.00 28.77 1208 ASN A CA 1
ATOM 9112 C C . ASN A 1 1208 ? -42.124 32.821 -47.725 1.00 28.77 1208 ASN A C 1
ATOM 9114 O O . ASN A 1 1208 ? -42.127 32.895 -48.946 1.00 28.77 1208 ASN A O 1
ATOM 9118 N N . VAL A 1 1209 ? -42.832 31.886 -47.048 1.00 29.98 1209 VAL A N 1
ATOM 9119 C CA . VAL A 1 1209 ? -43.938 30.988 -47.515 1.00 29.98 1209 VAL A CA 1
ATOM 9120 C C . VAL A 1 1209 ? -43.647 29.521 -47.983 1.00 29.98 1209 VAL A C 1
ATOM 9122 O O . VAL A 1 1209 ? -43.288 29.287 -49.127 1.00 29.98 1209 VAL A O 1
ATOM 9125 N N . ARG A 1 1210 ? -44.096 28.540 -47.152 1.00 28.09 1210 ARG A N 1
ATOM 9126 C CA . ARG A 1 1210 ? -44.556 27.129 -47.436 1.00 28.09 1210 ARG A CA 1
ATOM 9127 C C . ARG A 1 1210 ? -43.551 26.058 -47.952 1.00 28.09 1210 ARG A C 1
ATOM 9129 O O . ARG A 1 1210 ? -42.455 26.405 -48.350 1.00 28.09 1210 ARG A O 1
ATOM 9136 N N . LYS A 1 1211 ? -43.887 24.748 -48.074 1.00 29.67 1211 LYS A N 1
ATOM 9137 C CA . LYS A 1 1211 ? -44.652 23.727 -47.266 1.00 29.67 1211 LYS A CA 1
ATOM 9138 C C . LYS A 1 1211 ? -44.786 22.421 -48.106 1.00 29.67 1211 LYS A C 1
ATOM 9140 O O . LYS A 1 1211 ? -45.112 22.554 -49.277 1.00 29.67 1211 LYS A O 1
ATOM 9145 N N . ALA A 1 1212 ? -44.729 21.222 -47.485 1.00 30.41 1212 ALA A N 1
ATOM 9146 C CA . ALA A 1 1212 ? -45.119 19.898 -48.059 1.00 30.41 1212 ALA A CA 1
ATOM 9147 C C . ALA A 1 1212 ? -44.197 19.342 -49.194 1.00 30.41 1212 ALA A C 1
ATOM 9149 O O . ALA A 1 1212 ? -43.436 20.113 -49.761 1.00 30.41 1212 ALA A O 1
ATOM 9150 N N . SER A 1 1213 ? -44.175 18.051 -49.594 1.00 29.27 1213 SER A N 1
ATOM 9151 C CA . SER A 1 1213 ? -44.564 16.755 -48.964 1.00 29.27 1213 SER A CA 1
ATOM 9152 C C . SER A 1 1213 ? -44.184 15.545 -49.854 1.00 29.27 1213 SER A C 1
ATOM 9154 O O . SER A 1 1213 ? -44.408 15.615 -51.059 1.00 29.27 1213 SER A O 1
ATOM 9156 N N . GLY A 1 1214 ? -43.804 14.399 -49.263 1.00 27.81 1214 GLY A N 1
ATOM 9157 C CA . GLY A 1 1214 ? -43.704 13.087 -49.949 1.00 27.81 1214 GLY A CA 1
ATOM 9158 C C . GLY A 1 1214 ? -42.447 12.881 -50.823 1.00 27.81 1214 GLY A C 1
ATOM 9159 O O . GLY A 1 1214 ? -41.754 13.839 -51.133 1.00 27.81 1214 GLY A O 1
ATOM 9160 N N . GLY A 1 1215 ? -42.085 11.653 -51.221 1.00 27.22 1215 GLY A N 1
ATOM 9161 C CA . GLY A 1 1215 ? -42.721 10.364 -50.919 1.00 27.22 1215 GLY A CA 1
ATOM 9162 C C . GLY A 1 1215 ? -41.968 9.133 -51.472 1.00 27.22 1215 GLY A C 1
ATOM 9163 O O . GLY A 1 1215 ? -40.927 9.249 -52.105 1.00 27.22 1215 GLY A O 1
ATOM 9164 N N . GLN A 1 1216 ? -42.539 7.963 -51.175 1.00 29.52 1216 GLN A N 1
ATOM 9165 C CA . GLN A 1 1216 ? -42.256 6.585 -51.631 1.00 29.52 1216 GLN A CA 1
ATOM 9166 C C . GLN A 1 1216 ? -41.990 6.431 -53.164 1.00 29.52 1216 GLN A C 1
ATOM 9168 O O . GLN A 1 1216 ? -42.394 7.299 -53.926 1.00 29.52 1216 GLN A O 1
ATOM 9173 N N . GLN A 1 1217 ? -41.394 5.352 -53.713 1.00 31.62 1217 GLN A N 1
ATOM 9174 C CA . GLN A 1 1217 ? -41.079 4.016 -53.163 1.00 31.62 1217 GLN A CA 1
ATOM 9175 C C . GLN A 1 1217 ? -39.977 3.252 -53.952 1.00 31.62 1217 GLN A C 1
ATOM 9177 O O . GLN A 1 1217 ? -39.511 3.687 -54.997 1.00 31.62 1217 GLN A O 1
ATOM 9182 N N . ALA A 1 1218 ? -39.623 2.081 -53.411 1.00 31.09 1218 ALA A N 1
ATOM 9183 C CA . ALA A 1 1218 ? -38.719 1.025 -53.882 1.00 31.09 1218 ALA A CA 1
ATOM 9184 C C . ALA A 1 1218 ? -38.689 0.659 -55.387 1.00 31.09 1218 ALA A C 1
ATOM 9186 O O . ALA A 1 1218 ? -39.712 0.704 -56.063 1.00 31.09 1218 ALA A O 1
ATOM 9187 N N . LEU A 1 1219 ? -37.573 0.038 -55.811 1.00 29.62 1219 LEU A N 1
ATOM 9188 C CA . LEU A 1 1219 ? -37.572 -1.381 -56.224 1.00 29.62 1219 LEU A CA 1
ATOM 9189 C C . LEU A 1 1219 ? -36.164 -2.026 -56.160 1.00 29.62 1219 LEU A C 1
ATOM 9191 O O . LEU A 1 1219 ? -35.144 -1.350 -56.230 1.00 29.62 1219 LEU A O 1
ATOM 9195 N N . ASN A 1 1220 ? -36.148 -3.347 -55.972 1.00 30.20 1220 ASN A N 1
ATOM 9196 C CA . ASN A 1 1220 ? -34.994 -4.274 -55.890 1.00 30.20 1220 ASN A CA 1
ATOM 9197 C C . ASN A 1 1220 ? -35.071 -5.201 -57.158 1.00 30.20 1220 ASN A C 1
ATOM 9199 O O . ASN A 1 1220 ? -35.944 -4.910 -57.982 1.00 30.20 1220 ASN A O 1
ATOM 9203 N N . PRO A 1 1221 ? -34.354 -6.346 -57.353 1.00 53.00 1221 PRO A N 1
ATOM 9204 C CA . PRO A 1 1221 ? -33.332 -7.024 -56.528 1.00 53.00 1221 PRO A CA 1
ATOM 9205 C C . PRO A 1 1221 ? -32.142 -7.690 -57.304 1.00 53.00 1221 PRO A C 1
ATOM 9207 O O . PRO A 1 1221 ? -32.006 -7.541 -58.512 1.00 53.00 1221 PRO A O 1
ATOM 9210 N N . ILE A 1 1222 ? -31.388 -8.557 -56.589 1.00 30.80 1222 ILE A N 1
ATOM 9211 C CA . ILE A 1 1222 ? -30.742 -9.840 -57.016 1.00 30.80 1222 ILE A CA 1
ATOM 9212 C C . ILE A 1 1222 ? -29.188 -9.919 -56.992 1.00 30.80 1222 ILE A C 1
ATOM 9214 O O . ILE A 1 1222 ? -28.524 -9.575 -57.957 1.00 30.80 1222 ILE A O 1
ATOM 9218 N N . ARG A 1 1223 ? -28.692 -10.590 -55.926 1.00 31.19 1223 ARG A N 1
ATOM 9219 C CA . ARG A 1 1223 ? -27.475 -11.446 -55.758 1.00 31.19 1223 ARG A CA 1
ATOM 9220 C C . ARG A 1 1223 ? -26.062 -10.861 -56.024 1.00 31.19 1223 ARG A C 1
ATOM 9222 O O . ARG A 1 1223 ? -25.822 -10.264 -57.057 1.00 31.19 1223 ARG A O 1
ATOM 9229 N N . GLY A 1 1224 ? -25.048 -11.137 -55.185 1.00 29.73 1224 GLY A N 1
ATOM 9230 C CA . GLY A 1 1224 ? -25.060 -11.769 -53.847 1.00 29.73 1224 GLY A CA 1
ATOM 9231 C C . GLY A 1 1224 ? -23.736 -12.437 -53.413 1.00 29.73 1224 GLY A C 1
ATOM 9232 O O . GLY A 1 1224 ? -22.962 -12.843 -54.270 1.00 29.73 1224 GLY A O 1
ATOM 9233 N N . PHE A 1 1225 ? -23.583 -12.643 -52.090 1.00 29.47 1225 PHE A N 1
ATOM 9234 C CA . PHE A 1 1225 ? -22.496 -13.364 -51.375 1.00 29.47 1225 PHE A CA 1
ATOM 9235 C C . PHE A 1 1225 ? -21.095 -12.695 -51.407 1.00 29.47 1225 PHE A C 1
ATOM 9237 O O . PHE A 1 1225 ? -20.767 -12.006 -52.362 1.00 29.47 1225 PHE A O 1
ATOM 9244 N N . VAL A 1 1226 ? -20.223 -12.797 -50.385 1.00 31.84 1226 VAL A N 1
ATOM 9245 C CA . VAL A 1 1226 ? -20.191 -13.628 -49.146 1.00 31.84 1226 VAL A CA 1
ATOM 9246 C C . VAL A 1 1226 ? -20.173 -12.751 -47.857 1.00 31.84 1226 VAL A C 1
ATOM 9248 O O . VAL A 1 1226 ? -20.124 -11.527 -47.917 1.00 31.84 1226 VAL A O 1
ATOM 9251 N N . GLN A 1 1227 ? -20.302 -13.383 -46.685 1.00 28.73 1227 GLN A N 1
ATOM 9252 C CA . GLN A 1 1227 ? -20.687 -12.838 -45.371 1.00 28.73 1227 GLN A CA 1
ATOM 9253 C C . GLN A 1 1227 ? -19.549 -12.359 -44.427 1.00 28.73 1227 GLN A C 1
ATOM 9255 O O . GLN A 1 1227 ? -18.553 -13.046 -44.236 1.00 28.73 1227 GLN A O 1
ATOM 9260 N N . ARG A 1 1228 ? -19.804 -11.240 -43.720 1.00 38.28 1228 ARG A N 1
ATOM 9261 C CA . ARG A 1 1228 ? -19.593 -11.067 -42.249 1.00 38.28 1228 ARG A CA 1
ATOM 9262 C C . ARG A 1 1228 ? -20.891 -11.553 -41.514 1.00 38.28 1228 ARG A C 1
ATOM 9264 O O . ARG A 1 1228 ? -21.807 -11.912 -42.259 1.00 38.28 1228 ARG A O 1
ATOM 9271 N N . PRO A 1 1229 ? -21.131 -11.481 -40.170 1.00 55.03 1229 PRO A N 1
ATOM 9272 C CA . PRO A 1 1229 ? -20.409 -10.819 -39.059 1.00 55.03 1229 PRO A CA 1
ATOM 9273 C C . PRO A 1 1229 ? -20.489 -11.585 -37.688 1.00 55.03 1229 PRO A C 1
ATOM 9275 O O . PRO A 1 1229 ? -20.454 -12.809 -37.673 1.00 55.03 1229 PRO A O 1
ATOM 9278 N N . PHE A 1 1230 ? -20.697 -10.827 -36.590 1.00 28.97 1230 PHE A N 1
ATOM 9279 C CA . PHE A 1 1230 ? -20.993 -11.166 -35.177 1.00 28.97 1230 PHE A CA 1
ATOM 9280 C C . PHE A 1 1230 ? -19.777 -11.328 -34.238 1.00 28.97 1230 PHE A C 1
ATOM 9282 O O . PHE A 1 1230 ? -18.765 -11.890 -34.629 1.00 28.97 1230 PHE A O 1
ATOM 9289 N N . GLY A 1 1231 ? -19.827 -10.836 -32.989 1.00 28.25 1231 GLY A N 1
ATOM 9290 C CA . GLY A 1 1231 ? -20.862 -9.981 -32.371 1.00 28.25 1231 GLY A CA 1
ATOM 9291 C C . GLY A 1 1231 ? -20.582 -9.641 -30.895 1.00 28.25 1231 GLY A C 1
ATOM 9292 O O . GLY A 1 1231 ? -20.033 -10.467 -30.175 1.00 28.25 1231 GLY A O 1
ATOM 9293 N N . LEU A 1 1232 ? -20.963 -8.437 -30.445 1.00 33.66 1232 LEU A N 1
ATOM 9294 C CA . LEU A 1 1232 ? -20.831 -7.984 -29.048 1.00 33.66 1232 LEU A CA 1
ATOM 9295 C C . LEU A 1 1232 ? -22.103 -8.285 -28.223 1.00 33.66 1232 LEU A C 1
ATOM 9297 O O . LEU A 1 1232 ? -23.194 -7.954 -28.694 1.00 33.66 1232 LEU A O 1
ATOM 9301 N N . PRO A 1 1233 ? -21.988 -8.822 -26.992 1.00 35.25 1233 PRO A N 1
ATOM 9302 C CA . PRO A 1 1233 ? -23.046 -8.810 -25.978 1.00 35.25 1233 PRO A CA 1
ATOM 9303 C C . PRO A 1 1233 ? -22.941 -7.580 -25.031 1.00 35.25 1233 PRO A C 1
ATOM 9305 O O . PRO A 1 1233 ? -21.886 -6.943 -24.993 1.00 35.25 1233 PRO A O 1
ATOM 9308 N N . PRO A 1 1234 ? -23.996 -7.223 -24.261 1.00 44.81 1234 PRO A N 1
ATOM 9309 C CA . PRO A 1 1234 ? -24.035 -5.991 -23.456 1.00 44.81 1234 PRO A CA 1
ATOM 9310 C C . PRO A 1 1234 ? -24.117 -6.174 -21.917 1.00 44.81 1234 PRO A C 1
ATOM 9312 O O . PRO A 1 1234 ? -24.581 -7.199 -21.434 1.00 44.81 1234 PRO A O 1
ATOM 9315 N N . LEU A 1 1235 ? -23.804 -5.082 -21.195 1.00 34.16 1235 LEU A N 1
ATOM 9316 C CA . LEU A 1 1235 ? -24.349 -4.627 -19.890 1.00 34.16 1235 LEU A CA 1
ATOM 9317 C C . LEU A 1 1235 ? -24.329 -5.534 -18.633 1.00 34.16 1235 LEU A C 1
ATOM 9319 O O . LEU A 1 1235 ? -25.128 -6.457 -18.512 1.00 34.16 1235 LEU A O 1
ATOM 9323 N N . SER A 1 1236 ? -23.642 -5.059 -17.579 1.00 29.39 1236 SER A N 1
ATOM 9324 C CA . SER A 1 1236 ? -24.121 -5.114 -16.176 1.00 29.39 1236 SER A CA 1
ATOM 9325 C C . SER A 1 1236 ? -23.364 -4.130 -15.258 1.00 29.39 1236 SER A C 1
ATOM 9327 O O . SER A 1 1236 ? -22.150 -3.992 -15.389 1.00 29.39 1236 SER A O 1
ATOM 9329 N N . HIS A 1 1237 ? -24.054 -3.482 -14.309 1.00 36.59 1237 HIS A N 1
ATOM 9330 C CA . HIS A 1 1237 ? -23.450 -2.720 -13.196 1.00 36.59 1237 HIS A CA 1
ATOM 9331 C C . HIS A 1 1237 ? -23.368 -3.572 -11.918 1.00 36.59 1237 HIS A C 1
ATOM 9333 O O . HIS A 1 1237 ? -24.340 -4.261 -11.619 1.00 36.59 1237 HIS A O 1
ATOM 9339 N N . SER A 1 1238 ? -22.328 -3.378 -11.096 1.00 30.50 1238 SER A N 1
ATOM 9340 C CA . SER A 1 1238 ? -22.419 -3.384 -9.618 1.00 30.50 1238 SER A CA 1
ATOM 9341 C C . SER A 1 1238 ? -21.090 -2.960 -8.976 1.00 30.50 1238 SER A C 1
ATOM 9343 O O . SER A 1 1238 ? -20.032 -3.323 -9.484 1.00 30.50 1238 SER A O 1
ATOM 9345 N N . ASN A 1 1239 ? -21.145 -2.245 -7.848 1.00 35.91 1239 ASN A N 1
ATOM 9346 C CA . ASN A 1 1239 ? -19.974 -1.967 -7.006 1.00 35.91 1239 ASN A CA 1
ATOM 9347 C C . ASN A 1 1239 ? -19.633 -3.171 -6.112 1.00 35.91 1239 ASN A C 1
ATOM 9349 O O . ASN A 1 1239 ? -20.542 -3.893 -5.695 1.00 35.91 1239 ASN A O 1
ATOM 9353 N N . ALA A 1 1240 ? -18.362 -3.273 -5.725 1.00 34.50 1240 ALA A N 1
ATOM 9354 C CA . ALA A 1 1240 ? -17.895 -3.808 -4.445 1.00 34.50 1240 ALA A CA 1
ATOM 9355 C C . ALA A 1 1240 ? -16.645 -3.010 -4.040 1.00 34.50 1240 ALA A C 1
ATOM 9357 O O . ALA A 1 1240 ? -15.804 -2.799 -4.942 1.00 34.50 1240 ALA A O 1
#

InterPro domains:
  IPR001611 Leucine-rich repeat [PF13855] (70-127)
  IPR001611 Leucine-rich repeat [PF13855] (161-220)
  IPR001611 Leucine-rich repeat [PF13855] (232-291)
  IPR001611 Leucine-rich repeat [PS51450] (185-206)
  IPR001611 Leucine-rich repeat [PS51450] (233-254)
  IPR003591 Leucine-rich repeat, typical subtype [SM00369] (70-89)
  IPR003591 Leucine-rich repeat, typical subtype [SM00369] (90-113)
  IPR003591 Leucine-rich repeat, typical subtype [SM00369] (114-135)
  IPR003591 Leucine-rich repeat, typical subtype [SM00369] (136-159)
  IPR003591 Leucine-rich repeat, typical subtype [SM00369] (160-183)
  IPR003591 Leucine-rich repeat, typical subtype [SM00369] (185-206)
  IPR003591 Leucine-rich repeat, typical subtype [SM00369] (208-230)
  IPR003591 Leucine-rich repeat, typical subtype [SM00369] (231-254)
  IPR003961 Fibronectin type III [PF00041] (365-479)
  IPR003961 Fibronectin type III [PF00041] (490-580)
  IPR003961 Fibronectin type III [PF00041] (688-768)
  IPR003961 Fibronectin type III [PF00041] (785-872)
  IPR003961 Fibronectin type III [PS50853] (366-489)
  IPR003961 Fibronectin type III [PS50853] (490-587)
  IPR003961 Fibronectin type III [PS50853] (589-684)

Secondary structure (DSSP, 8-state):
-----S------SSSS------------BSS-TTS--SSSEEEEETTEEEEE-TTS--SSPPB---TT-SEEE--SS---EE-TTTTTT-TT--EEE-TTS---EE-TTTTTT-TT--EEE-TTS---------S-TT--EEE--SS------TTTTTT-TT--EEE-TTS------TTTT--TT--EEE-TTS--S---TTTTTT-TT--EEE-TTS--SS--TTTTTT-TT--EEE--SS------TTTTSS-SS--EEE--SS--S---GGGGTT---SEEE--SS-----S-TT-GGGGG-SEEE--SS--B-TT-HHHHH-TTTBTTTTT-B--BSTTTTT-BGGG--SS-TT---SSPPP---EEEEEEETTEEEEEEPPP-SS-PPP-EEEEEEEETT-SS-EEEEEE-------TT--TT-PPP-PPPPPTTT----S-EEEEEESPPTT-EEEEEEEEEETTEEPPPEEEEEEPPP-PPPPPPPPEEEEE-SSEEEEE----SS--S---EEEEEEEEEEPPTTPPPPEEEEEEETT-SEEEEESPPTT-EEEEEEEEE-SS-B-PPPPPEEEEPPP---SS--EEEEEEE-SS-EEEEEEPPPHHHHTS---EEEEEEE-TTS-EEEEEEEESSSEEEE-S--TT-EEEEEEEEE-SS-B-PPPPPEEEEPPPPPPPPPPPPEEEEEETTEEEEE----SS-SS---EEEEEEEESSSPPPEEEEEES-SEEEE-SPPTT-EEEEEEEEESSSBPPPPPPEEEEPPPSSPPPPPPPEEEEE-SS-EEEE------SSS---EEEEEEEEEEE--TTSPPEEE-S-EEEEEEETT--EEEE-SPPTT-EEEEEEEEEETTEEPP---EEEEEPPP----PPPPPEEEEETTEEEEE----SS--S---EEEEEETT-SS-SEEE-TTS-SEEEE--SS---S-EEEEEE-SS-EEEPP-------------------------S-TTSSTTSS----------------------------------------------------------------------------------------------------------------------------------------------------------------------------------------------------------------------------------------------

pLDDT: mean 71.11, std 24.58, range [25.0, 98.62]

Organism: Salpingoeca rosetta (strain ATCC 50818 / BSB-021) (NCBI:txid946362)

Sequence (1240 aa):
MERQTRAAALLLFVVAALSADRAQSQSTDACTAGGLSARCACYESLPDRFVDCTSAGFDDIPTNIPVETTVLALAHNDITRIPGQVFNTLTNVRVLYLDGNGLHTLEPGAFSGMESLETLSLTENKLRNLTFFTNIPALRTLHLDNNLMEEIETEMFAGVPTLEEVTLADNKLTHLADRAFAHDNLKTLDLSGNRFSFISGLAFAGASALRTLDLTANRFAALAASVFEPLTNLTTLVLSDNDLESLPATIFSRQTVLATLKLDGNKLTTFDVDVIGSNPLRILRLDANELTTLSYNNDARWDNLLQLYMRDNAWYCCGMEWFRDAATIVQDSAAITCAAPQRVAGTMLQSTSGTIAVCDKLVPDAPAPVTATSPTSTSLLVQWDRPHGNYEQVESYTVEYQAVGASQWTQVTCTGGSVPQDPQVPATQLPCAFLDRDPATDTDISPLQTTITGLLPFTAYVVRVKATHSKGDGPYASSNTTTQEDLPAKPAAVTVVERYSRGLLVHVTTPVPANGVITHYTLHIETTAAAPGTVPIARNDTIAGTATSHTFLGLEPNSQYAVRVRAATSVGAGPWSDTTAAATREDAPERAPSVTRIAANETACTFEWSALQPNDTYGAVAVYNVYQATPAGNVTARLAVTTSDAFTWWPLAAGSQHHIVLSANTTAGEGPRTRVYECETAPFPPTKPANPTAVSVCAREVEVRWQPPAQPNGVVARYEVWQQGQQGAAAVRVYSGSNLSTRVTNLDPDTTYAFRVIAFTTLQSEQSDAAVVTTPTGAPPAVARPRLIRADANNMTLAWDDVVPCEGAVQAYLVYQVLQMQNLNYYPISKDSHPKLVGVAGGNVTRMLITDLVPATAYTFVVRARNMYGESNALHAATFVTKDAPPSRPGQPTVERSAGVQIVRWTRPEQPNGNVTRYVLWRIGDTAPLYDGHPGATLQITVQSDKPLSESLFVIAYNSAGSTRSFIEIAQPSSTDDRAVVAGVVTVAVILVLALAVLLYLKTRSKKLARVSEGNMSVGSVQPLVSTTKTPSSLKRVPSTLAPPQQFALTSNNDSDESEASIGARKVPGGVRQTMMTSTPQHTAAVKMVKGGDLGNADGNQESGVENEDSGADNHSNSSRTPQQAPRKRTLPSPPPPLNKEELQWTSSDESEDEDDSHHNHHHQLPGAMASDSSRGPALPRRTPQPTANEGVANPFAQQTSPREVVNVRKASGGQQALNPIRGFVQRPFGLPPLSHSNA

Foldseek 3Di:
DDDDDDDQDDDPDPPDDDDDDDPDDDALAQADPPQDDPFWRWDDDPPATERGNAPSADQDRGPHDDLQHQEYAPEQYAHAEQDACPCQSNCNHQYYHHELYAHAYYDVRSVPNVQNHQEYAHYNYAYADDDAPAANANHAEYEHENYAHAEADACSPVRHQNHAYYAHELYAHAEYDFNSPQHQRHAYYHPYNYAYQAYDLRRCQNVQNYAEYAHHNYEHCAYDLNNCVSPLNHQEYHPEQYAHQDYDLNNCVSHARHAYYEHHNYAHQADEPSSCPNYLHAYYEDHQYAYADYPDDDDCSCVSYQAYEYANYAYAQQVCLVVLVVCRHHVCQQRHAHNDDPVRHRPRSVVDDDGDVPPADEAFAAQPDWDWEAPAQFKTKTWTHGGDHDYDDFFWKKKWKDFVPDPDIDIAIEGDDDDDPDPPDDPRHDHFDDDDDDPPDPDDDGTTIDMDGRHHAQTKMKMWMWTADPVGIHDIDIDIYTHHADAADEWAEWAFPDAAQFKTKIFTDQGVVNSAQFQKKKKWKWFPFDDPPDDTDTDIDMDGSPDGMDMDGRHHGQTKMWMWMWTAHPHGIHDIYDIDIDHHHWAAQQDFWAFPDWDAAQFKIKTFTDDDDCVRGSADFPWKWKFWADLVRHGDGTDDTGPHRMDMDGGDFAQDKTKMWMFTAHPHGTYDIDRIDMDTHHQDAAEAFEEWAWAAPAQFKIKIFGDGGPGRSHDFFWKWKWKDWDPPDDTDTQDIGHDRMDMGGRHHGQTKMWMWMWTDGPDIYDIHGTNIDHRHQQWFAFWAAWDWPDAAFFKTKIFTDATDHPHFQFAKKWKWFQKKWADEPPDDIDIDGHIDGQDIGGNVDGMDMGGRHHAQMKIKMFMWTGGPRGIHDGPHIDIDTHHAAAAAEKAQWDWDDDDQKIKTATGDGPRNSAHWAWKWKDFPPDPGTPDIDGPVPHRMDIDRDPDDRDQRMKMWIDHPHGIHIHDRDDDDDDDDDDDDDDDDDDDDDDDDDDPDDPVPPDDDDDDDDDDDDDDDDDDDDDDDDDDDDDDDDDDYDDDDDDDDDDDDDDDDDDDDDDDDDDDDDDDDDDDDDDDDDDDDDDDDDDDDDDDDDDDDDDDDDDDDDDDDDDDDDDDDDDDDDDDDDDDDDDDDDDDDDDDDDDDDDDYDDDDDDDDDDDDDDDDDDDDDDDDDDDDDDDDDDDDDDDDDYDDDDDDDDDDDDDDDDDDDDDDDDYDDDDDDDDDDDDDDDDDDDDDDDDDD

Radius of gyration: 70.93 Å; chains: 1; bounding box: 168×132×208 Å